Protein 3IAV (pdb70)

Foldseek 3Di:
DCPDPVVVVVVVVVLLVQLVCLFDPVLCVVCVVLVHDFLVVLVCLQADPPFWDWDQSQPWDDAPFPNPVVDTRRPQFKIWTWGDGVNHIETEIGGGCRHLNSAAAQVNLVRVLVSLVVCLVVQFEYEYEDAHPYHNPRRPCSRVVSLVSLLVSLVVCQLWFAYEYEFQHEQEAPSLVSNQSGQAYEYEAPRGFYYNDDQVVCCVVVVDHDHRCCHTGRLCCLAPVVRHWYYHHHSSRRSVLVSVVQQQFDRTQVDFHDFDAADDDLDQDPLLVVQLPQDDPDLLDFGFVLSLCLSQFVVSDWAWISCNYPVQKTWTWGHHSGHIAIEIEGGCVPLRSAAALRSQQNQLSRLQSCQSRQHEYEYEADYQYHDDDPCRVVVCCPQRNCSLLVSLLQGQHAAEYEYEAEQEAPNNNSRNWVVSPHDAAEYEQRYFHYHHQLLVVCCVVCVVVCVVPVPPRVVVSVVSSVVCCVPHGGCVVCVVVCRHVYHDNSSCVSVCVNVSCVVSVPGDDHDPDDPDDDRRD/DCPDPVNVVVVVVVLLVQLVVDFDPVQCVVQVVPLHHFLVVLVVLQADPPFWDWDQSQPWDDAPFPNPVVDTRRPQFKTWTWGDGVRHIETEMGGGCRHLNSAAAQRNLVRLLVSLVVCLVVQFEYEYEDAHPYHNPRRPCRSVVSLVSLLVSLVVCQLWFAYEYEFQHEQEAPSLVSNQSGQAYEYEAPHGFYYNDDQVVCCVPVVDGDDRCCHTGPLCCLAPVVRHWYYHHHSSRRSVLVSVVQQQFDRTQVDAHDFDAADDDQDQDPLLVVQLCQDDPDPLDFGFCLSLCLSQFVVSDWAWISCNYPVQKTWTWGHHRGHIAIEIEGGCVPPNSAAALRSQQNQLSRLQSCQSGQHEYEYEDDHQYHDDDPCRVVVCCPQRNCSLLVSLLQGQHAAEYEYEAEQEAPNNNSRNWVVSPHDAAEYEQRYFHYPHQLLVVCCPVPVPVLVPPVVQNVPVSVVSSVCCCVPHGGCVVCVVVCRHVYHDRSSNPSVCVNVSCVVRRVGDDDDPDDPDDDRRD

Secondary structure (DSSP, 8-state):
-TTSHHHHHHHHHHHHHHHTT-S-HHHHHHHHHTT---HHHHHHHHSPTT--EEESTT------GGGGGG---TTTTEEEEEEEETTEEEEEEEE-TTSGGG-B-HHHHHHHHHHHHHHHHHT--EEEEE---SB-GGGTHHHHHHHHHHHHHHHHTTTTS-EEEEE-SEEEGGGGHHHHHSSEEEEETTT-EEESS-HHHHHHHH-----HHHHHBHHHHHHTS---SEEESSHHHHHHHHHHHHHHS-SSTTSPPP--------S--HHHHHGGGSS-SSTT----HHHHHHTTSGGG--EEESTTS-TTEEEEEEEETTEEEEEEEE-TTSGGG-B-HHHHHHHHHHHHHHHHTT--EEEEEEE--BPP-HHHHHTTHHHHHHHHHHHHHH--S-EEEEEEEEEEHHHHHHTT-GGGT-SEEEE-TT-EEESS-HHHHHHHHTSTTTSTT-TT-HHHHHHHHHHHHHHHSSSHHHHHTTSSSEE--GGGHHHHHHHHHHHHTT----PPP-S------/--SSHHHHHHHHHHHHHHHHT-S-HHHHHHHHHTT---HHHHHHHHSPTT--EEESTT------GGGGGG---TTTTEEEEEEEETTEEEEEEEE-TTSGGG-B-HHHHHHHHHHHHHHHHHT--EEEEE---SB-GGGTHHHHHHHHHHHHHHHHSTTTS-EEEEE-SEEEGGGGHHHHHSSEEEEETTT-EEESS-HHHHHHHH-----HHHHHBHHHHHHTSS--SEEESSHHHHHHHHHHHHHHS-SSTTSPPP--------SPPHHHHHGGG-S-SSTT----HHHHHHHHSGGG--EEESTTS-TTEEEEEEEETTEEEEEEEE-TTTGGG-B-HHHHHHHHHHHHHHHHTT--EEEEEEE--BPP-HHHHHTTHHHHHHHHHHHHHH--S-EEEEEEEEEEHHHHHHTT-GGGT-SEEEE-TT-EEESS-HHHHHHHHTHHHHHSSGGGHHHHHHHHHHHHHHHHSSSHHHHHTTSSSEE--GGGHHHHHHHHHHHHTT----PPP-S------

InterPro domains:
  IPR000438 Acetyl-CoA carboxylase carboxyl transferase, beta subunit [PR01070] (106-120)
  IPR000438 Acetyl-CoA carboxylase carboxyl transferase, beta subunit [PR01070] (140-158)
  IPR011762 Acetyl-coenzyme A carboxyltransferase, N-terminal [PS50980] (14-270)
  IPR011763 Acetyl-coenzyme A carboxyltransferase, C-terminal [PS50989] (279-512)
  IPR029045 ClpP/crotonase-like domain superfamily [SSF52096] (16-267)
  IPR029045 ClpP/crotonase-like domain superfamily [SSF52096] (254-530)
  IPR034733 Acetyl-coenzyme A carboxylase carboxyl transferase subunit beta [PF01039] (39-528)
  IPR051047 Acyl-CoA Carboxylase Beta Subunit [PTHR43842] (11-530)

Sequence (1042 aa):
DIHTTAGKLADLRRRIEEATHAGSARAVEKQHAKGKLTARERIDLLLDEGSFVELDEFARHRSTNFGLDANRPYGDGVVTGYGTVDGRPVAVFSQDFTVFGGALGEVYGQKIVKVMDFALKTGCPVVGINDSGGARIQEGVASLGAYGEIFRRNTHASGVIPQISLVVGPCAGGAVYSPAITDFTVMVDQTSHMFITGPDVIKTVTGEDVGFEELGGARTHNSTSGVAHHMAGDEKDAVEYVKQLLSYLPSNNLSEPPAFPEEADLAVTDEDAELDTIVPDSANQPYDMHSVIEHVLDDAEFFETQPLFAPNILTGFGRVEGRPVGIVANQPMQFAGCLDITASEKAARFVRTCDAFNVPVLTFVDVPGFLPGVDQEHDGIIRRGAKLIFAYAEATVPLITVITRKAFGGAYVVMGSKHLGADLNLAWPTAQIAVMGAQGAVNILHRRTIADAGDDAEATRARLIQEYEDALLNPYTAAERGYVDAVIMPSDTRRHIVRGLRQLRTKRESLPPKKHGNIPLDIHTTAGKLADLRRRIEEATHAGSARAVEKQHAKGKLTARERIDLLLDEGSFVELDEFARHRSTNFGLDANRPYGDGVVTGYGTVDGRPVAVFSQDFTVFGGALGEVYGQKIVKVMDFALKTGCPVVGINDSGGARIQEGVASLGAYGEIFRRNTHASGVIPQISLVVGPCAGGAVYSPAITDFTVMVDQTSHMFITGPDVIKTVTGEDVGFEELGGARTHNSTSGVAHHMAGDEKDAVEYVKQLLSYLPSNNLSEPPAFPEEADLAVTDEDAELDTIVPDSANQPYDMHSVIEHVLDDAEFFETQPLFAPNILTGFGRVEGRPVGIVANQPMQFAGCLDITASEKAARFVRTCDAFNVPVLTFVDVPGFLPGVDQEHDGIIRRGAKLIFAYAEATVPLITVITRKAFGGAYVVMGSKHLGADLNLAWPTAQIAVMGAQGAVNILHRRTIADAGDDAEATRARLIQEYEDALLNPYTAAERGYVDAVIMPSDTRRHIVRGLRQLRTKRESLPPKKHGNIPL

Solvent-accessible surface area: 38918 Å² total; per-residue (Å²): 148,90,166,67,102,75,14,125,94,54,30,81,155,119,84,70,106,83,4,50,119,33,12,49,82,185,24,55,123,130,8,133,83,89,64,18,60,47,4,55,80,3,1,97,55,2,9,51,174,71,24,55,63,37,40,44,35,76,20,83,3,153,16,100,71,83,49,11,64,95,86,103,12,24,7,0,3,4,6,0,1,82,4,42,5,104,61,56,70,5,0,0,16,0,13,24,46,22,6,67,32,0,10,4,0,33,8,0,0,88,3,3,20,102,1,6,55,60,0,50,164,78,14,3,5,6,0,3,0,11,0,7,46,10,21,1,25,42,12,12,5,2,0,4,2,10,21,0,56,9,1,50,40,4,0,41,3,0,0,16,1,0,2,2,4,0,0,0,0,35,4,18,24,10,13,0,1,16,2,13,0,11,1,4,4,2,0,3,42,115,40,0,34,1,18,14,16,21,16,113,72,2,87,113,89,68,40,86,108,23,43,103,60,107,0,0,0,0,123,18,0,1,45,68,0,9,14,0,17,35,37,3,62,57,10,122,69,0,1,85,19,0,52,68,1,10,30,5,1,3,25,29,17,154,63,101,14,33,33,152,98,92,149,26,106,32,67,104,51,127,101,6,44,89,1,59,116,37,22,38,160,52,47,141,100,58,17,56,0,45,33,0,0,64,38,3,8,28,136,56,100,22,25,35,0,11,51,71,7,7,42,0,0,4,0,0,0,0,58,4,10,4,70,2,0,0,0,0,0,0,6,7,98,64,116,63,0,9,1,9,7,42,0,2,5,5,0,0,24,7,0,10,2,0,1,0,0,30,0,20,1,2,2,0,1,0,0,47,15,30,60,23,5,15,83,19,3,32,73,0,5,0,19,16,1,0,0,0,0,4,0,2,2,10,3,17,6,14,5,2,3,2,5,0,13,38,0,16,12,12,0,6,0,2,1,1,3,48,7,2,26,7,37,53,4,8,0,0,60,54,1,36,1,3,10,61,34,5,119,26,0,4,68,90,26,39,140,159,98,51,82,107,82,48,118,126,9,124,83,62,54,64,128,43,31,81,81,10,75,107,65,47,20,25,0,111,37,0,34,145,114,36,33,4,72,35,46,10,110,9,15,28,0,36,88,42,0,3,115,5,12,76,143,30,74,96,44,214,88,97,44,41,109,54,86,22,14,0,2,2,6,129,84,149,64,101,75,5,112,98,51,30,85,152,107,85,69,102,85,3,48,117,22,18,73,83,212,26,50,103,142,4,131,77,109,61,23,49,44,3,56,84,3,1,98,61,2,10,49,178,75,25,58,64,36,39,43,37,74,20,82,4,155,18,99,68,91,45,10,70,81,101,111,29,22,5,0,2,2,7,0,0,81,4,43,4,100,62,58,71,4,0,0,15,0,10,22,70,13,5,71,34,0,14,6,0,33,9,0,1,87,3,2,19,100,1,4,56,62,0,46,168,77,13,3,4,6,0,4,0,11,0,7,46,9,26,2,26,46,12,12,5,2,0,5,3,11,16,0,55,7,2,49,39,4,1,45,0,0,0,16,1,0,4,2,4,1,0,1,1,36,5,18,23,11,13,0,1,17,3,9,0,9,2,4,2,0,0,4,39,109,33,0,35,0,24,16,17,17,16,109,72,0,94,116,86,66,46,82,108,24,42,109,56,100,0,0,0,0,126,14,0,0,45,68,0,10,8,0,16,38,30,3,62,50,4,132,74,0,2,82,18,0,48,66,0,10,29,5,1,2,22,28,18,150,55,119,10,31,34,162,94,95,161,24,105,31,68,99,54,122,98,5,48,94,2,66,118,37,22,41,157,57,51,136,104,50,10,57,0,48,38,0,0,64,38,3,9,31,136,56,101,24,25,33,1,11,48,66,6,8,38,7,0,6,0,0,0,0,62,4,12,2,63,3,1,0,0,0,0,1,7,9,87,69,145,66,0,11,1,14,8,43,0,3,4,4,0,0,24,6,0,12,2,0,1,0,0,37,0,18,0,2,2,0,1,1,0,46,15,28,62,20,5,14,81,16,3,41,72,0,2,1,19,16,1,0,0,0,0,3,1,1,3,14,3,16,7,13,4,2,3,2,5,0,14,33,0,24,12,13,0,6,0,1,1,1,2,51,6,2,24,6,37,52,5,5,0,0,58,54,1,42,1,3,13,62,35,7,119,25,0,3,42,75,24,42,154,208,68,22,70,100,73,50,139,72,38,155,59,30,95,60,126,13,28,83,77,9,73,104,64,42,28,25,0,114,36,0,33,150,114,35,35,4,73,34,43,12,118,9,15,40,0,38,78,45,0,3,112,5,11,77,147,31,95,108,44,228,87,102,44,36,116,53,83,26,14,0,0,2,7

B-factor: mean 21.91, std 13.37, range [9.39, 102.31]

CATH classification: 3.90.226.10 (+1 more: 3.90.226.10)

Organism: Streptomyces coelicolor (NCBI:txid1902)

Structure (mmCIF, N/CA/C/O backbone):
data_3IAV
#
_entry.id   3IAV
#
_cell.length_a   171.531
_cell.length_b   171.531
_cell.length_c   75.068
_cell.angle_alpha   90.000
_cell.angle_beta   90.000
_cell.angle_gamma   120.000
#
_symmetry.space_group_name_H-M   'P 63'
#
loop_
_entity.id
_entity.type
_entity.pdbx_description
1 polymer 'Propionyl-CoA carboxylase complex B subunit'
2 non-polymer 'SULFATE ION'
3 water water
#
loop_
_atom_site.group_PDB
_atom_site.id
_atom_site.type_symbol
_atom_site.label_atom_id
_atom_site.label_alt_id
_atom_site.label_comp_id
_atom_site.label_asym_id
_atom_site.label_entity_id
_atom_site.label_seq_id
_atom_site.pdbx_PDB_ins_code
_atom_site.Cartn_x
_atom_site.Cartn_y
_atom_site.Cartn_z
_atom_site.occupancy
_atom_site.B_iso_or_equiv
_atom_site.auth_seq_id
_atom_site.auth_comp_id
_atom_site.auth_asym_id
_atom_site.auth_atom_id
_atom_site.pdbx_PDB_model_num
ATOM 1 N N . ASP A 1 10 ? 35.082 -24.923 -153.965 1.00 48.68 10 ASP A N 1
ATOM 2 C CA . ASP A 1 10 ? 36.415 -24.716 -154.602 1.00 47.74 10 ASP A CA 1
ATOM 3 C C . ASP A 1 10 ? 37.512 -25.216 -153.671 1.00 45.69 10 ASP A C 1
ATOM 4 O O . ASP A 1 10 ? 38.164 -26.218 -153.949 1.00 44.66 10 ASP A O 1
ATOM 9 N N . ILE A 1 11 ? 37.708 -24.509 -152.564 1.00 43.05 11 ILE A N 1
ATOM 10 C CA . ILE A 1 11 ? 38.717 -24.889 -151.585 1.00 40.50 11 ILE A CA 1
ATOM 11 C C . ILE A 1 11 ? 38.346 -26.222 -150.944 1.00 38.54 11 ILE A C 1
ATOM 12 O O . ILE A 1 11 ? 39.204 -26.918 -150.402 1.00 39.28 11 ILE A O 1
ATOM 17 N N . HIS A 1 12 ? 37.063 -26.570 -151.009 1.00 35.36 12 HIS A N 1
ATOM 18 C CA . HIS A 1 12 ? 36.579 -27.820 -150.435 1.00 33.01 12 HIS A CA 1
ATOM 19 C C . HIS A 1 12 ? 36.846 -28.998 -151.369 1.00 29.93 12 HIS A C 1
ATOM 20 O O . HIS A 1 12 ? 36.468 -30.130 -151.073 1.00 30.23 12 HIS A O 1
ATOM 27 N N . THR A 1 13 ? 37.498 -28.730 -152.496 1.00 25.49 13 THR A N 1
ATOM 28 C CA . THR A 1 13 ? 37.815 -29.783 -153.452 1.00 21.96 13 THR A CA 1
ATOM 29 C C . THR A 1 13 ? 39.324 -29.990 -153.511 1.00 20.14 13 THR A C 1
ATOM 30 O O . THR A 1 13 ? 40.094 -29.121 -153.110 1.00 18.76 13 THR A O 1
ATOM 34 N N . THR A 1 14 ? 39.738 -31.143 -154.019 1.00 19.04 14 THR A N 1
ATOM 35 C CA . THR A 1 14 ? 41.154 -31.457 -154.136 1.00 19.05 14 THR A CA 1
ATOM 36 C C . THR A 1 14 ? 41.861 -30.478 -155.070 1.00 19.98 14 THR A C 1
ATOM 37 O O . THR A 1 14 ? 42.970 -30.018 -154.784 1.00 19.98 14 THR A O 1
ATOM 41 N N . ALA A 1 15 ? 41.226 -30.155 -156.191 1.00 19.47 15 ALA A N 1
ATOM 42 C CA . ALA A 1 15 ? 41.827 -29.215 -157.130 1.00 19.52 15 ALA A CA 1
ATOM 43 C C . ALA A 1 15 ? 41.990 -27.847 -156.468 1.00 18.99 15 ALA A C 1
ATOM 44 O O . ALA A 1 15 ? 42.989 -27.153 -156.677 1.00 18.97 15 ALA A O 1
ATOM 46 N N . GLY A 1 16 ? 41.005 -27.463 -155.663 1.00 17.89 16 GLY A N 1
ATOM 47 C CA . GLY A 1 16 ? 41.064 -26.182 -154.982 1.00 19.48 16 GLY A CA 1
ATOM 48 C C . GLY A 1 16 ? 42.181 -26.141 -153.954 1.00 18.88 16 GLY A C 1
ATOM 49 O O . GLY A 1 16 ? 42.779 -25.092 -153.709 1.00 18.43 16 GLY A O 1
ATOM 50 N N . LYS A 1 17 ? 42.468 -27.286 -153.344 1.00 19.58 17 LYS A N 1
ATOM 51 C CA . LYS A 1 17 ? 43.529 -27.348 -152.344 1.00 20.37 17 LYS A CA 1
ATOM 52 C C . LYS A 1 17 ? 44.893 -27.218 -153.011 1.00 19.38 17 LYS A C 1
ATOM 53 O O . LYS A 1 17 ? 45.807 -26.609 -152.449 1.00 18.36 17 LYS A O 1
ATOM 59 N N . LEU A 1 18 ? 45.028 -27.766 -154.217 1.00 18.83 18 LEU A N 1
ATOM 60 C CA . LEU A 1 18 ? 46.291 -27.654 -154.938 1.00 19.99 18 LEU A CA 1
ATOM 61 C C . LEU A 1 18 ? 46.480 -26.206 -155.383 1.00 18.76 18 LEU A C 1
ATOM 62 O O . LEU A 1 18 ? 47.588 -25.671 -155.325 1.00 18.96 18 LEU A O 1
ATOM 67 N N . ALA A 1 19 ? 45.396 -25.564 -155.809 1.00 18.74 19 ALA A N 1
ATOM 68 C CA . ALA A 1 19 ? 45.480 -24.173 -156.239 1.00 18.75 19 ALA A CA 1
ATOM 69 C C . ALA A 1 19 ? 45.847 -23.292 -155.051 1.00 18.30 19 ALA A C 1
ATOM 70 O O . ALA A 1 19 ? 46.542 -22.285 -155.203 1.00 18.99 19 ALA A O 1
ATOM 72 N N . ASP A 1 20 ? 45.381 -23.676 -153.866 1.00 19.06 20 ASP A N 1
ATOM 73 C CA . ASP A 1 20 ? 45.675 -22.922 -152.651 1.00 19.88 20 ASP A CA 1
ATOM 74 C C . ASP A 1 20 ? 47.171 -23.029 -152.348 1.00 20.16 20 ASP A C 1
ATOM 75 O O . ASP A 1 20 ? 47.787 -22.068 -151.884 1.00 20.60 20 ASP A O 1
ATOM 80 N N . LEU A 1 21 ? 47.754 -24.198 -152.613 1.00 18.98 21 LEU A N 1
ATOM 81 C CA . LEU A 1 21 ? 49.183 -24.392 -152.385 1.00 20.02 21 LEU A CA 1
ATOM 82 C C . LEU A 1 21 ? 49.969 -23.459 -153.300 1.00 20.99 21 LEU A C 1
ATOM 83 O O . LEU A 1 21 ? 50.883 -22.775 -152.851 1.00 22.16 21 LEU A O 1
ATOM 88 N N . ARG A 1 22 ? 49.612 -23.425 -154.582 1.00 21.66 22 ARG A N 1
ATOM 89 C CA . ARG A 1 22 ? 50.313 -22.557 -155.522 1.00 22.33 22 ARG A CA 1
ATOM 90 C C . ARG A 1 22 ? 50.288 -21.119 -155.030 1.00 21.38 22 ARG A C 1
ATOM 91 O O . ARG A 1 22 ? 51.292 -20.416 -155.111 1.00 20.81 22 ARG A O 1
ATOM 99 N N . ARG A 1 23 ? 49.138 -20.695 -154.512 1.00 22.23 23 ARG A N 1
ATOM 100 C CA . ARG A 1 23 ? 48.973 -19.341 -153.996 1.00 23.35 23 ARG A CA 1
ATOM 101 C C . ARG A 1 23 ? 49.911 -19.076 -152.821 1.00 23.67 23 ARG A C 1
ATOM 102 O O . ARG A 1 23 ? 50.535 -18.015 -152.729 1.00 24.90 23 ARG A O 1
ATOM 110 N N . ARG A 1 24 ? 50.002 -20.042 -151.915 1.00 21.34 24 ARG A N 1
ATOM 111 C CA . ARG A 1 24 ? 50.870 -19.885 -150.759 1.00 21.16 24 ARG A CA 1
ATOM 112 C C . ARG A 1 24 ? 52.342 -19.891 -151.175 1.00 20.52 24 ARG A C 1
ATOM 113 O O . ARG A 1 24 ? 53.147 -19.130 -150.638 1.00 21.43 24 ARG A O 1
ATOM 121 N N . ILE A 1 25 ? 52.696 -20.734 -152.140 1.00 20.94 25 ILE A N 1
ATOM 122 C CA . ILE A 1 25 ? 54.083 -20.796 -152.596 1.00 22.01 25 ILE A CA 1
ATOM 123 C C . ILE A 1 25 ? 54.543 -19.454 -153.160 1.00 24.15 25 ILE A C 1
ATOM 124 O O . ILE A 1 25 ? 55.699 -19.065 -152.997 1.00 23.87 25 ILE A O 1
ATOM 129 N N . GLU A 1 26 ? 53.629 -18.758 -153.827 1.00 24.69 26 GLU A N 1
ATOM 130 C CA . GLU A 1 26 ? 53.916 -17.456 -154.420 1.00 27.73 26 GLU A CA 1
ATOM 131 C C . GLU A 1 26 ? 54.262 -16.481 -153.301 1.00 27.55 26 GLU A C 1
ATOM 132 O O . GLU A 1 26 ? 55.250 -15.751 -153.375 1.00 28.92 26 GLU A O 1
ATOM 138 N N . GLU A 1 27 ? 53.434 -16.478 -152.263 1.00 26.07 27 GLU A N 1
ATOM 139 C CA . GLU A 1 27 ? 53.642 -15.610 -151.112 1.00 26.93 27 GLU A CA 1
ATOM 140 C C . GLU A 1 27 ? 54.962 -15.885 -150.414 1.00 26.18 27 GLU A C 1
ATOM 141 O O . GLU A 1 27 ? 55.723 -14.962 -150.119 1.00 26.29 27 GLU A O 1
ATOM 147 N N . ALA A 1 28 ? 55.220 -17.162 -150.150 1.00 24.46 28 ALA A N 1
ATOM 148 C CA . ALA A 1 28 ? 56.442 -17.586 -149.477 1.00 24.60 28 ALA A CA 1
ATOM 149 C C . ALA A 1 28 ? 57.714 -17.146 -150.200 1.00 24.78 28 ALA A C 1
ATOM 150 O O . ALA A 1 28 ? 58.651 -16.651 -149.576 1.00 25.25 28 ALA A O 1
ATOM 152 N N . THR A 1 29 ? 57.748 -17.329 -151.516 1.00 25.23 29 THR A N 1
ATOM 153 C CA . THR A 1 29 ? 58.920 -16.952 -152.302 1.00 26.33 29 THR A CA 1
ATOM 154 C C . THR A 1 29 ? 59.051 -15.437 -152.447 1.00 27.17 29 THR A C 1
ATOM 155 O O . THR A 1 29 ? 60.005 -14.946 -153.051 1.00 27.78 29 THR A O 1
ATOM 159 N N . HIS A 1 30 ? 58.092 -14.706 -151.887 1.00 27.98 30 HIS A N 1
ATOM 160 C CA . HIS A 1 30 ? 58.094 -13.247 -151.937 1.00 28.16 30 HIS A CA 1
ATOM 161 C C . HIS A 1 30 ? 57.662 -12.687 -150.588 1.00 27.19 30 HIS A C 1
ATOM 162 O O . HIS A 1 30 ? 56.823 -11.788 -150.520 1.00 25.70 30 HIS A O 1
ATOM 169 N N . ALA A 1 31 ? 58.244 -13.219 -149.517 1.00 25.39 31 ALA A N 1
ATOM 170 C CA . ALA A 1 31 ? 57.900 -12.793 -148.167 1.00 25.24 31 ALA A CA 1
ATOM 171 C C . ALA A 1 31 ? 58.225 -11.330 -147.894 1.00 25.09 31 ALA A C 1
ATOM 172 O O . ALA A 1 31 ? 57.471 -10.647 -147.209 1.00 24.66 31 ALA A O 1
ATOM 174 N N . GLY A 1 32 ? 59.347 -10.855 -148.425 1.00 24.43 32 GLY A N 1
ATOM 175 C CA . GLY A 1 32 ? 59.728 -9.468 -148.213 1.00 24.33 32 GLY A CA 1
ATOM 176 C C . GLY A 1 32 ? 58.878 -8.522 -149.039 1.00 25.28 32 GLY A C 1
ATOM 177 O O . GLY A 1 32 ? 58.509 -8.846 -150.167 1.00 25.31 32 GLY A O 1
ATOM 178 N N . SER A 1 33 ? 58.562 -7.357 -148.480 1.00 26.83 33 SER A N 1
ATOM 179 C CA . SER A 1 33 ? 57.748 -6.368 -149.181 1.00 28.84 33 SER A CA 1
ATOM 180 C C . SER A 1 33 ? 58.499 -5.834 -150.392 1.00 29.36 33 SER A C 1
ATOM 181 O O . SER A 1 33 ? 59.731 -5.847 -150.427 1.00 29.16 33 SER A O 1
ATOM 184 N N . ALA A 1 34 ? 57.753 -5.358 -151.382 1.00 29.20 34 ALA A N 1
ATOM 185 C CA . ALA A 1 34 ? 58.352 -4.821 -152.597 1.00 30.00 34 ALA A CA 1
ATOM 186 C C . ALA A 1 34 ? 59.347 -3.701 -152.299 1.00 30.16 34 ALA A C 1
ATOM 187 O O . ALA A 1 34 ? 60.449 -3.681 -152.852 1.00 29.90 34 ALA A O 1
ATOM 189 N N . ARG A 1 35 ? 58.961 -2.782 -151.417 1.00 30.16 35 ARG A N 1
ATOM 190 C CA . ARG A 1 35 ? 59.826 -1.658 -151.066 1.00 29.96 35 ARG A CA 1
ATOM 191 C C . ARG A 1 35 ? 61.111 -2.135 -150.399 1.00 28.42 35 ARG A C 1
ATOM 192 O O . ARG A 1 35 ? 62.181 -1.574 -150.626 1.00 25.53 35 ARG A O 1
ATOM 200 N N . ALA A 1 36 ? 60.999 -3.182 -149.584 1.00 26.78 36 ALA A N 1
ATOM 201 C CA . ALA A 1 36 ? 62.153 -3.736 -148.887 1.00 25.35 36 ALA A CA 1
ATOM 202 C C . ALA A 1 36 ? 63.107 -4.375 -149.891 1.00 23.87 36 ALA A C 1
ATOM 203 O O . ALA A 1 36 ? 64.325 -4.251 -149.772 1.00 21.50 36 ALA A O 1
ATOM 205 N N . VAL A 1 37 ? 62.546 -5.071 -150.875 1.00 23.43 37 VAL A N 1
ATOM 206 C CA . VAL A 1 37 ? 63.349 -5.718 -151.906 1.00 23.23 37 VAL A CA 1
ATOM 207 C C . VAL A 1 37 ? 64.064 -4.677 -152.765 1.00 23.22 37 VAL A C 1
ATOM 208 O O . VAL A 1 37 ? 65.223 -4.855 -153.133 1.00 21.92 37 VAL A O 1
ATOM 212 N N . GLU A 1 38 ? 63.373 -3.583 -153.071 1.00 22.87 38 GLU A N 1
ATOM 213 C CA . GLU A 1 38 ? 63.961 -2.513 -153.873 1.00 22.75 38 GLU A CA 1
ATOM 214 C C . GLU A 1 38 ? 65.160 -1.904 -153.158 1.00 22.09 38 GLU A C 1
ATOM 215 O O . GLU A 1 38 ? 66.185 -1.611 -153.777 1.00 22.53 38 GLU A O 1
ATOM 221 N N . LYS A 1 39 ? 65.021 -1.717 -151.848 1.00 21.66 39 LYS A N 1
ATOM 222 C CA . LYS A 1 39 ? 66.084 -1.140 -151.036 1.00 23.11 39 LYS A CA 1
ATOM 223 C C . LYS A 1 39 ? 67.321 -2.038 -151.044 1.00 22.73 39 LYS A C 1
ATOM 224 O O . LYS A 1 39 ? 68.432 -1.573 -151.291 1.00 22.90 39 LYS A O 1
ATOM 230 N N . GLN A 1 40 ? 67.118 -3.326 -150.784 1.00 22.54 40 GLN A N 1
ATOM 231 C CA . GLN A 1 40 ? 68.210 -4.298 -150.763 1.00 23.23 40 GLN A CA 1
ATOM 232 C C . GLN A 1 40 ? 68.885 -4.342 -152.134 1.00 24.64 40 GLN A C 1
ATOM 233 O O . GLN A 1 40 ? 70.111 -4.363 -152.245 1.00 25.71 40 GLN A O 1
ATOM 239 N N . HIS A 1 41 ? 68.069 -4.345 -153.179 1.00 26.16 41 HIS A N 1
ATOM 240 C CA . HIS A 1 41 ? 68.563 -4.383 -154.548 1.00 28.95 41 HIS A CA 1
ATOM 241 C C . HIS A 1 41 ? 69.332 -3.100 -154.872 1.00 29.41 41 HIS A C 1
ATOM 242 O O . HIS A 1 41 ? 70.278 -3.109 -155.662 1.00 29.57 41 HIS A O 1
ATOM 249 N N . ALA A 1 42 ? 68.929 -2.002 -154.242 1.00 28.42 42 ALA A N 1
ATOM 250 C CA . ALA A 1 42 ? 69.575 -0.715 -154.463 1.00 28.63 42 ALA A CA 1
ATOM 251 C C . ALA A 1 42 ? 71.019 -0.735 -153.973 1.00 29.44 42 ALA A C 1
ATOM 252 O O . ALA A 1 42 ? 71.872 -0.024 -154.506 1.00 29.15 42 ALA A O 1
ATOM 254 N N . LYS A 1 43 ? 71.288 -1.538 -152.948 1.00 30.20 43 LYS A N 1
ATOM 255 C CA . LYS A 1 43 ? 72.638 -1.645 -152.399 1.00 30.84 43 LYS A CA 1
ATOM 256 C C . LYS A 1 43 ? 73.487 -2.604 -153.233 1.00 31.75 43 LYS A C 1
ATOM 257 O O . LYS A 1 43 ? 74.598 -2.966 -152.843 1.00 32.27 43 LYS A O 1
ATOM 263 N N . GLY A 1 44 ? 72.960 -3.009 -154.385 1.00 32.68 44 GLY A N 1
ATOM 264 C CA . GLY A 1 44 ? 73.688 -3.919 -155.251 1.00 33.73 44 GLY A CA 1
ATOM 265 C C . GLY A 1 44 ? 73.811 -5.300 -154.636 1.00 34.95 44 GLY A C 1
ATOM 266 O O . GLY A 1 44 ? 74.826 -5.980 -154.794 1.00 34.81 44 GLY A O 1
ATOM 267 N N . LYS A 1 45 ? 72.767 -5.718 -153.930 1.00 34.51 45 LYS A N 1
ATOM 268 C CA . LYS A 1 45 ? 72.764 -7.020 -153.280 1.00 33.67 45 LYS A CA 1
ATOM 269 C C . LYS A 1 45 ? 71.735 -7.949 -153.888 1.00 32.89 45 LYS A C 1
ATOM 270 O O . LYS A 1 45 ? 70.741 -7.505 -154.461 1.00 34.88 45 LYS A O 1
ATOM 276 N N . LEU A 1 46 ? 71.988 -9.245 -153.756 1.00 30.29 46 LEU A N 1
ATOM 277 C CA . LEU A 1 46 ? 71.084 -10.260 -154.270 1.00 28.84 46 LEU A CA 1
ATOM 278 C C . LEU A 1 46 ? 70.098 -10.635 -153.170 1.00 26.42 46 LEU A C 1
ATOM 279 O O . LEU A 1 46 ? 70.306 -10.292 -152.006 1.00 25.81 46 LEU A O 1
ATOM 284 N N . THR A 1 47 ? 69.019 -11.317 -153.544 1.00 24.76 47 THR A N 1
ATOM 285 C CA . THR A 1 47 ? 68.011 -11.751 -152.579 1.00 23.49 47 THR A CA 1
ATOM 286 C C . THR A 1 47 ? 68.536 -13.002 -151.875 1.00 20.78 47 THR A C 1
ATOM 287 O O . THR A 1 47 ? 69.504 -13.611 -152.325 1.00 18.31 47 THR A O 1
ATOM 291 N N . ALA A 1 48 ? 67.907 -13.382 -150.769 1.00 20.56 48 ALA A N 1
ATOM 292 C CA . ALA A 1 48 ? 68.342 -14.569 -150.043 1.00 18.93 48 ALA A CA 1
ATOM 293 C C . ALA A 1 48 ? 68.240 -15.790 -150.950 1.00 19.30 48 ALA A C 1
ATOM 294 O O . ALA A 1 48 ? 69.109 -16.662 -150.932 1.00 17.38 48 ALA A O 1
ATOM 296 N N . ARG A 1 49 ? 67.171 -15.858 -151.740 1.00 19.72 49 ARG A N 1
ATOM 297 C CA . ARG A 1 49 ? 66.979 -16.987 -152.649 1.00 20.59 49 ARG A CA 1
ATOM 298 C C . ARG A 1 49 ? 67.939 -16.958 -153.835 1.00 21.14 49 ARG A C 1
ATOM 299 O O . ARG A 1 49 ? 68.376 -18.009 -154.305 1.00 20.79 49 ARG A O 1
ATOM 307 N N . GLU A 1 50 ? 68.273 -15.761 -154.313 1.00 20.89 50 GLU A N 1
ATOM 308 C CA . GLU A 1 50 ? 69.205 -15.630 -155.431 1.00 20.96 50 GLU A CA 1
ATOM 309 C C . GLU A 1 50 ? 70.586 -16.119 -155.011 1.00 19.85 50 GLU A C 1
ATOM 310 O O . GLU A 1 50 ? 71.312 -16.718 -155.803 1.00 20.26 50 GLU A O 1
ATOM 316 N N . ARG A 1 51 ? 70.944 -15.871 -153.757 1.00 16.62 51 ARG A N 1
ATOM 317 C CA . ARG A 1 51 ? 72.244 -16.295 -153.255 1.00 15.71 51 ARG A CA 1
ATOM 318 C C . ARG A 1 51 ? 72.343 -17.812 -153.211 1.00 15.11 51 ARG A C 1
ATOM 319 O O . ARG A 1 51 ? 73.369 -18.385 -153.577 1.00 15.31 51 ARG A O 1
ATOM 327 N N . ILE A 1 52 ? 71.271 -18.466 -152.775 1.00 15.73 52 ILE A N 1
ATOM 328 C CA . ILE A 1 52 ? 71.254 -19.923 -152.719 1.00 16.84 52 ILE A CA 1
ATOM 329 C C . ILE A 1 52 ? 71.370 -20.524 -154.121 1.00 17.39 52 ILE A C 1
ATOM 330 O O . ILE A 1 52 ? 72.094 -21.495 -154.326 1.00 16.29 52 ILE A O 1
ATOM 335 N N . ASP A 1 53 ? 70.663 -19.940 -155.082 1.00 20.91 53 ASP A N 1
ATOM 336 C CA . ASP A 1 53 ? 70.696 -20.430 -156.460 1.00 23.87 53 ASP A CA 1
ATOM 337 C C . ASP A 1 53 ? 72.103 -20.338 -157.024 1.00 23.38 53 ASP A C 1
ATOM 338 O O . ASP A 1 53 ? 72.556 -21.216 -157.758 1.00 23.87 53 ASP A O 1
ATOM 343 N N . LEU A 1 54 ? 72.782 -19.257 -156.664 1.00 22.73 54 LEU A N 1
ATOM 344 C CA . LEU A 1 54 ? 74.141 -18.994 -157.105 1.00 22.77 54 LEU A CA 1
ATOM 345 C C . LEU A 1 54 ? 75.100 -20.045 -156.545 1.00 22.01 54 LEU A C 1
ATOM 346 O O . LEU A 1 54 ? 76.050 -20.464 -157.212 1.00 20.69 54 LEU A O 1
ATOM 351 N N . LEU A 1 55 ? 74.836 -20.480 -155.319 1.00 19.76 55 LEU A N 1
ATOM 352 C CA . LEU A 1 55 ? 75.672 -21.476 -154.659 1.00 18.78 55 LEU A CA 1
ATOM 353 C C . LEU A 1 55 ? 75.385 -22.923 -155.057 1.00 17.42 55 LEU A C 1
ATOM 354 O O . LEU A 1 55 ? 76.302 -23.681 -155.366 1.00 18.53 55 LEU A O 1
ATOM 359 N N . LEU A 1 56 ? 74.115 -23.310 -155.053 1.00 18.25 56 LEU A N 1
ATOM 360 C CA . LEU A 1 56 ? 73.759 -24.691 -155.373 1.00 17.88 56 LEU A CA 1
ATOM 361 C C . LEU A 1 56 ? 73.612 -25.024 -156.863 1.00 19.39 56 LEU A C 1
ATOM 362 O O . LEU A 1 56 ? 73.263 -24.165 -157.675 1.00 20.66 56 LEU A O 1
ATOM 367 N N . ASP A 1 57 ? 73.884 -26.281 -157.213 1.00 18.95 57 ASP A N 1
ATOM 368 C CA . ASP A 1 57 ? 73.756 -26.735 -158.597 1.00 20.33 57 ASP A CA 1
ATOM 369 C C . ASP A 1 57 ? 72.294 -26.577 -159.006 1.00 19.99 57 ASP A C 1
ATOM 370 O O . ASP A 1 57 ? 71.391 -26.825 -158.205 1.00 18.02 57 ASP A O 1
ATOM 375 N N . GLU A 1 58 ? 72.065 -26.176 -160.253 1.00 21.32 58 GLU A N 1
ATOM 376 C CA . GLU A 1 58 ? 70.707 -25.971 -160.767 1.00 21.36 58 GLU A CA 1
ATOM 377 C C . GLU A 1 58 ? 69.793 -27.162 -160.489 1.00 20.70 58 GLU A C 1
ATOM 378 O O . GLU A 1 58 ? 70.173 -28.314 -160.709 1.00 20.09 58 GLU A O 1
ATOM 384 N N . GLY A 1 59 ? 68.594 -26.860 -159.995 1.00 20.50 59 GLY A N 1
ATOM 385 C CA . GLY A 1 59 ? 67.593 -27.873 -159.707 1.00 19.67 59 GLY A CA 1
ATOM 386 C C . GLY A 1 59 ? 67.834 -28.767 -158.508 1.00 19.63 59 GLY A C 1
ATOM 387 O O . GLY A 1 59 ? 67.022 -29.647 -158.231 1.00 18.72 59 GLY A O 1
ATOM 388 N N . SER A 1 60 ? 68.915 -28.544 -157.767 1.00 18.53 60 SER A N 1
ATOM 389 C CA . SER A 1 60 ? 69.207 -29.412 -156.624 1.00 16.92 60 SER A CA 1
ATOM 390 C C . SER A 1 60 ? 68.640 -28.956 -155.287 1.00 15.84 60 SER A C 1
ATOM 391 O O . SER A 1 60 ? 68.540 -29.752 -154.354 1.00 15.20 60 SER A O 1
ATOM 394 N N . PHE A 1 61 ? 68.272 -27.685 -155.185 1.00 15.25 61 PHE A N 1
ATOM 395 C CA . PHE A 1 61 ? 67.755 -27.162 -153.929 1.00 15.78 61 PHE A CA 1
ATOM 396 C C . PHE A 1 61 ? 66.385 -27.685 -153.514 1.00 16.33 61 PHE A C 1
ATOM 397 O O . PHE A 1 61 ? 65.433 -27.679 -154.296 1.00 18.78 61 PHE A O 1
ATOM 405 N N . VAL A 1 62 ? 66.305 -28.146 -152.271 1.00 13.19 62 VAL A N 1
ATOM 406 C CA . VAL A 1 62 ? 65.060 -28.627 -151.696 1.00 15.78 62 VAL A CA 1
ATOM 407 C C . VAL A 1 62 ? 64.891 -27.806 -150.427 1.00 15.36 62 VAL A C 1
ATOM 408 O O . VAL A 1 62 ? 65.667 -27.935 -149.479 1.00 15.46 62 VAL A O 1
ATOM 412 N N . GLU A 1 63 ? 63.882 -26.943 -150.424 1.00 15.72 63 GLU A N 1
ATOM 413 C CA . GLU A 1 63 ? 63.643 -26.070 -149.287 1.00 15.45 63 GLU A CA 1
ATOM 414 C C . GLU A 1 63 ? 62.908 -26.726 -148.128 1.00 15.60 63 GLU A C 1
ATOM 415 O O . GLU A 1 63 ? 61.983 -27.515 -148.318 1.00 15.92 63 GLU A O 1
ATOM 421 N N . LEU A 1 64 ? 63.340 -26.382 -146.922 1.00 16.94 64 LEU A N 1
ATOM 422 C CA . LEU A 1 64 ? 62.727 -26.897 -145.707 1.00 16.27 64 LEU A CA 1
ATOM 423 C C . LEU A 1 64 ? 62.050 -25.737 -144.971 1.00 16.52 64 LEU A C 1
ATOM 424 O O . LEU A 1 64 ? 62.534 -24.605 -144.991 1.00 18.73 64 LEU A O 1
ATOM 429 N N . ASP A 1 65 ? 60.921 -26.025 -144.332 1.00 15.90 65 ASP A N 1
ATOM 430 C CA . ASP A 1 65 ? 60.180 -25.023 -143.570 1.00 15.77 65 ASP A CA 1
ATOM 431 C C . ASP A 1 65 ? 59.830 -23.756 -144.357 1.00 15.48 65 ASP A C 1
ATOM 432 O O . ASP A 1 65 ? 59.837 -22.650 -143.806 1.00 14.51 65 ASP A O 1
ATOM 437 N N . GLU A 1 66 ? 59.513 -23.919 -145.638 1.00 15.56 66 GLU A N 1
ATOM 438 C CA . GLU A 1 66 ? 59.159 -22.783 -146.482 1.00 15.80 66 GLU A CA 1
ATOM 439 C C . GLU A 1 66 ? 57.972 -22.025 -145.885 1.00 15.41 66 GLU A C 1
ATOM 440 O O . GLU A 1 66 ? 57.915 -20.795 -145.940 1.00 13.69 66 GLU A O 1
ATOM 446 N N . PHE A 1 67 ? 57.037 -22.762 -145.291 1.00 14.16 67 PHE A N 1
ATOM 447 C CA . PHE A 1 67 ? 55.846 -22.148 -144.713 1.00 16.08 67 PHE A CA 1
ATOM 448 C C . PHE A 1 67 ? 55.860 -21.926 -143.196 1.00 15.62 67 PHE A C 1
ATOM 449 O O . PHE A 1 67 ? 54.803 -21.803 -142.565 1.00 17.19 67 PHE A O 1
ATOM 457 N N . ALA A 1 68 ? 57.051 -21.884 -142.612 1.00 15.57 68 ALA A N 1
ATOM 458 C CA . ALA A 1 68 ? 57.194 -21.641 -141.178 1.00 16.61 68 ALA A CA 1
ATOM 459 C C . ALA A 1 68 ? 56.707 -20.222 -140.880 1.00 15.93 68 ALA A C 1
ATOM 460 O O . ALA A 1 68 ? 56.836 -19.328 -141.720 1.00 16.33 68 ALA A O 1
ATOM 462 N N . ARG A 1 69 ? 56.138 -20.024 -139.691 1.00 17.61 69 ARG A N 1
ATOM 463 C CA . ARG A 1 69 ? 55.631 -18.717 -139.259 1.00 16.68 69 ARG A CA 1
ATOM 464 C C . ARG A 1 69 ? 55.887 -18.510 -137.770 1.00 15.66 69 ARG A C 1
ATOM 465 O O . ARG A 1 69 ? 55.768 -19.450 -136.988 1.00 16.15 69 ARG A O 1
ATOM 473 N N . HIS A 1 70 ? 56.213 -17.284 -137.368 1.00 14.70 70 HIS A N 1
ATOM 474 C CA . HIS A 1 70 ? 56.495 -17.042 -135.956 1.00 15.76 70 HIS A CA 1
ATOM 475 C C . HIS A 1 70 ? 55.239 -17.139 -135.105 1.00 16.84 70 HIS A C 1
ATOM 476 O O . HIS A 1 70 ? 54.118 -17.036 -135.613 1.00 16.27 70 HIS A O 1
ATOM 483 N N . ARG A 1 71 ? 55.437 -17.329 -133.802 1.00 16.24 71 ARG A N 1
ATOM 484 C CA . ARG A 1 71 ? 54.331 -17.473 -132.859 1.00 17.59 71 ARG A CA 1
ATOM 485 C C . ARG A 1 71 ? 54.322 -16.366 -131.809 1.00 18.22 71 ARG A C 1
ATOM 486 O O . ARG A 1 71 ? 53.725 -16.514 -130.744 1.00 19.81 71 ARG A O 1
ATOM 494 N N . SER A 1 72 ? 54.976 -15.254 -132.115 1.00 16.35 72 SER A N 1
ATOM 495 C CA . SER A 1 72 ? 55.043 -14.142 -131.179 1.00 16.56 72 SER A CA 1
ATOM 496 C C . SER A 1 72 ? 53.855 -13.201 -131.283 1.00 17.08 72 SER A C 1
ATOM 497 O O . SER A 1 72 ? 53.312 -12.987 -132.365 1.00 16.89 72 SER A O 1
ATOM 500 N N . THR A 1 73 ? 53.462 -12.641 -130.143 1.00 18.83 73 THR A N 1
ATOM 501 C CA . THR A 1 73 ? 52.362 -11.685 -130.093 1.00 18.91 73 THR A CA 1
ATOM 502 C C . THR A 1 73 ? 52.853 -10.411 -129.393 1.00 19.63 73 THR A C 1
ATOM 503 O O . THR A 1 73 ? 52.065 -9.524 -129.056 1.00 18.98 73 THR A O 1
ATOM 507 N N . ASN A 1 74 ? 54.165 -10.333 -129.179 1.00 17.50 74 ASN A N 1
ATOM 508 C CA . ASN A 1 74 ? 54.795 -9.191 -128.513 1.00 18.82 74 ASN A CA 1
ATOM 509 C C . ASN A 1 74 ? 54.942 -7.963 -129.403 1.00 19.88 74 ASN A C 1
ATOM 510 O O . ASN A 1 74 ? 55.364 -8.056 -130.557 1.00 19.13 74 ASN A O 1
ATOM 515 N N . PHE A 1 75 ? 54.610 -6.806 -128.844 1.00 21.05 75 PHE A N 1
ATOM 516 C CA . PHE A 1 75 ? 54.740 -5.540 -129.551 1.00 23.75 75 PHE A CA 1
ATOM 517 C C . PHE A 1 75 ? 54.250 -5.563 -130.995 1.00 25.32 75 PHE A C 1
ATOM 518 O O . PHE A 1 75 ? 54.960 -5.131 -131.907 1.00 25.88 75 PHE A O 1
ATOM 526 N N . GLY A 1 76 ? 53.042 -6.080 -131.190 1.00 25.71 76 GLY A N 1
ATOM 527 C CA . GLY A 1 76 ? 52.436 -6.125 -132.510 1.00 27.58 76 GLY A CA 1
ATOM 528 C C . GLY A 1 76 ? 53.161 -6.896 -133.594 1.00 27.36 76 GLY A C 1
ATOM 529 O O . GLY A 1 76 ? 52.920 -6.677 -134.781 1.00 26.75 76 GLY A O 1
ATOM 530 N N . LEU A 1 77 ? 54.045 -7.806 -133.202 1.00 27.02 77 LEU A N 1
ATOM 531 C CA . LEU A 1 77 ? 54.780 -8.597 -134.177 1.00 25.88 77 LEU A CA 1
ATOM 532 C C . LEU A 1 77 ? 53.815 -9.524 -134.913 1.00 25.47 77 LEU A C 1
ATOM 533 O O . LEU A 1 77 ? 54.031 -9.871 -136.074 1.00 23.32 77 LEU A O 1
ATOM 538 N N . ASP A 1 78 ? 52.741 -9.912 -134.233 1.00 25.46 78 ASP A N 1
ATOM 539 C CA . ASP A 1 78 ? 51.753 -10.811 -134.817 1.00 27.18 78 ASP A CA 1
ATOM 540 C C . ASP A 1 78 ? 50.873 -10.155 -135.879 1.00 27.66 78 ASP A C 1
ATOM 541 O O . ASP A 1 78 ? 49.963 -10.785 -136.413 1.00 28.72 78 ASP A O 1
ATOM 546 N N . ALA A 1 79 ? 51.151 -8.895 -136.193 1.00 27.60 79 ALA A N 1
ATOM 547 C CA . ALA A 1 79 ? 50.380 -8.181 -137.206 1.00 27.59 79 ALA A CA 1
ATOM 548 C C . ALA A 1 79 ? 50.705 -8.732 -138.592 1.00 27.36 79 ALA A C 1
ATOM 549 O O . ALA A 1 79 ? 49.957 -8.532 -139.549 1.00 27.34 79 ALA A O 1
ATOM 551 N N . ASN A 1 80 ? 51.827 -9.437 -138.684 1.00 26.55 80 ASN A N 1
ATOM 552 C CA . ASN A 1 80 ? 52.279 -10.017 -139.941 1.00 26.51 80 ASN A CA 1
ATOM 553 C C . ASN A 1 80 ? 53.167 -11.228 -139.660 1.00 23.91 80 ASN A C 1
ATOM 554 O O . ASN A 1 80 ? 54.151 -11.127 -138.934 1.00 23.75 80 ASN A O 1
ATOM 559 N N . ARG A 1 81 ? 52.810 -12.367 -140.239 1.00 21.58 81 ARG A N 1
ATOM 560 C CA . ARG A 1 81 ? 53.582 -13.590 -140.073 1.00 19.04 81 ARG A CA 1
ATOM 561 C C . ARG A 1 81 ? 54.041 -14.056 -141.455 1.00 18.25 81 ARG A C 1
ATOM 562 O O . ARG A 1 81 ? 53.432 -14.944 -142.054 1.00 18.03 81 ARG A O 1
ATOM 570 N N . PRO A 1 82 ? 55.121 -13.456 -141.983 1.00 17.07 82 PRO A N 1
ATOM 571 C CA . PRO A 1 82 ? 55.595 -13.866 -143.307 1.00 17.34 82 PRO A CA 1
ATOM 572 C C . PRO A 1 82 ? 56.040 -15.319 -143.355 1.00 16.13 82 PRO A C 1
ATOM 573 O O . PRO A 1 82 ? 56.681 -15.816 -142.428 1.00 15.36 82 PRO A O 1
ATOM 577 N N . TYR A 1 83 ? 55.691 -16.003 -144.439 1.00 15.46 83 TYR A N 1
ATOM 578 C CA . TYR A 1 83 ? 56.083 -17.400 -144.597 1.00 15.54 83 TYR A CA 1
ATOM 579 C C . TYR A 1 83 ? 57.604 -17.481 -144.648 1.00 15.53 83 TYR A C 1
ATOM 580 O O . TYR A 1 83 ? 58.247 -16.680 -145.326 1.00 15.43 83 TYR A O 1
ATOM 589 N N . GLY A 1 84 ? 58.166 -18.454 -143.933 1.00 14.70 84 GLY A N 1
ATOM 590 C CA . GLY A 1 84 ? 59.607 -18.642 -143.903 1.00 14.72 84 GLY A CA 1
ATOM 591 C C . GLY A 1 84 ? 60.282 -17.982 -142.720 1.00 15.07 84 GLY A C 1
ATOM 592 O O . GLY A 1 84 ? 61.407 -18.325 -142.365 1.00 14.84 84 GLY A O 1
ATOM 593 N N . ASP A 1 85 ? 59.579 -17.026 -142.123 1.00 15.02 85 ASP A N 1
ATOM 594 C CA . ASP A 1 85 ? 60.045 -16.255 -140.978 1.00 15.78 85 ASP A CA 1
ATOM 595 C C . ASP A 1 85 ? 61.417 -15.587 -141.094 1.00 15.95 85 ASP A C 1
ATOM 596 O O . ASP A 1 85 ? 62.144 -15.482 -140.109 1.00 16.18 85 ASP A O 1
ATOM 601 N N . GLY A 1 86 ? 61.768 -15.133 -142.294 1.00 15.17 86 GLY A N 1
ATOM 602 C CA . GLY A 1 86 ? 63.022 -14.416 -142.465 1.00 13.77 86 GLY A CA 1
ATOM 603 C C . GLY A 1 86 ? 64.304 -15.123 -142.861 1.00 14.22 86 GLY A C 1
ATOM 604 O O . GLY A 1 86 ? 65.357 -14.491 -142.954 1.00 14.00 86 GLY A O 1
ATOM 605 N N . VAL A 1 87 ? 64.243 -16.428 -143.074 1.00 13.03 87 VAL A N 1
ATOM 606 C CA . VAL A 1 87 ? 65.435 -17.165 -143.474 1.00 13.91 87 VAL A CA 1
ATOM 607 C C . VAL A 1 87 ? 65.017 -18.284 -144.408 1.00 14.26 87 VAL A C 1
ATOM 608 O O . VAL A 1 87 ? 63.957 -18.883 -144.239 1.00 14.79 87 VAL A O 1
ATOM 612 N N . VAL A 1 88 ? 65.838 -18.526 -145.422 1.00 13.93 88 VAL A N 1
ATOM 613 C CA . VAL A 1 88 ? 65.579 -19.565 -146.405 1.00 13.64 88 VAL A CA 1
ATOM 614 C C . VAL A 1 88 ? 66.540 -20.695 -146.083 1.00 13.07 88 VAL A C 1
ATOM 615 O O . VAL A 1 88 ? 67.747 -20.483 -146.021 1.00 16.20 88 VAL A O 1
ATOM 619 N N . THR A 1 89 ? 66.009 -21.893 -145.878 1.00 13.55 89 THR A N 1
ATOM 620 C CA . THR A 1 89 ? 66.846 -23.031 -145.521 1.00 13.64 89 THR A CA 1
ATOM 621 C C . THR A 1 89 ? 66.555 -24.269 -146.349 1.00 13.48 89 THR A C 1
ATOM 622 O O . THR A 1 89 ? 65.462 -24.418 -146.882 1.00 14.55 89 THR A O 1
ATOM 626 N N . GLY A 1 90 ? 67.534 -25.163 -146.439 1.00 13.97 90 GLY A N 1
ATOM 627 C CA . GLY A 1 90 ? 67.325 -26.388 -147.183 1.00 13.04 90 GLY A CA 1
ATOM 628 C C . GLY A 1 90 ? 68.598 -27.138 -147.506 1.00 13.62 90 GLY A C 1
ATOM 629 O O . GLY A 1 90 ? 69.672 -26.845 -146.972 1.00 13.90 90 GLY A O 1
ATOM 630 N N . TYR A 1 91 ? 68.481 -28.124 -148.386 1.00 13.48 91 TYR A N 1
ATOM 631 C CA . TYR A 1 91 ? 69.642 -28.900 -148.786 1.00 14.96 91 TYR A CA 1
ATOM 632 C C . TYR A 1 91 ? 69.761 -28.923 -150.305 1.00 15.08 91 TYR A C 1
ATOM 633 O O . TYR A 1 91 ? 68.816 -28.605 -151.020 1.00 14.47 91 TYR A O 1
ATOM 642 N N . GLY A 1 92 ? 70.943 -29.275 -150.790 1.00 14.41 92 GLY A N 1
ATOM 643 C CA . GLY A 1 92 ? 71.169 -29.338 -152.219 1.00 13.86 92 GLY A CA 1
ATOM 644 C C . GLY A 1 92 ? 72.546 -29.912 -152.482 1.00 14.33 92 GLY A C 1
ATOM 645 O O . GLY A 1 92 ? 73.096 -30.631 -151.648 1.00 13.45 92 GLY A O 1
ATOM 646 N N . THR A 1 93 ? 73.108 -29.607 -153.645 1.00 14.53 93 THR A N 1
ATOM 647 C CA . THR A 1 93 ? 74.435 -30.095 -153.969 1.00 14.75 93 THR A CA 1
ATOM 648 C C . THR A 1 93 ? 75.276 -28.963 -154.550 1.00 15.35 93 THR A C 1
ATOM 649 O O . THR A 1 93 ? 74.752 -28.014 -155.128 1.00 13.54 93 THR A O 1
ATOM 653 N N . VAL A 1 94 ? 76.582 -29.063 -154.353 1.00 15.01 94 VAL A N 1
ATOM 654 C CA . VAL A 1 94 ? 77.532 -28.087 -154.860 1.00 15.21 94 VAL A CA 1
ATOM 655 C C . VAL A 1 94 ? 78.567 -28.947 -155.553 1.00 14.89 94 VAL A C 1
ATOM 656 O O . VAL A 1 94 ? 79.275 -29.725 -154.911 1.00 14.92 94 VAL A O 1
ATOM 660 N N . ASP A 1 95 ? 78.620 -28.828 -156.873 1.00 16.12 95 ASP A N 1
ATOM 661 C CA . ASP A 1 95 ? 79.531 -29.621 -157.682 1.00 18.59 95 ASP A CA 1
ATOM 662 C C . ASP A 1 95 ? 79.262 -31.104 -157.455 1.00 18.10 95 ASP A C 1
ATOM 663 O O . ASP A 1 95 ? 80.183 -31.911 -157.348 1.00 17.82 95 ASP A O 1
ATOM 668 N N . GLY A 1 96 ? 77.978 -31.443 -157.368 1.00 17.70 96 GLY A N 1
ATOM 669 C CA . GLY A 1 96 ? 77.570 -32.822 -157.176 1.00 16.54 96 GLY A CA 1
ATOM 670 C C . GLY A 1 96 ? 77.679 -33.380 -155.766 1.00 17.17 96 GLY A C 1
ATOM 671 O O . GLY A 1 96 ? 77.308 -34.533 -155.520 1.00 18.60 96 GLY A O 1
ATOM 672 N N . ARG A 1 97 ? 78.177 -32.574 -154.833 1.00 15.51 97 ARG A N 1
ATOM 673 C CA . ARG A 1 97 ? 78.339 -33.015 -153.445 1.00 14.79 97 ARG A CA 1
ATOM 674 C C . ARG A 1 97 ? 77.281 -32.388 -152.535 1.00 14.74 97 ARG A C 1
ATOM 675 O O . ARG A 1 97 ? 76.942 -31.220 -152.679 1.00 14.66 97 ARG A O 1
ATOM 683 N N . PRO A 1 98 ? 76.760 -33.160 -151.572 1.00 14.69 98 PRO A N 1
ATOM 684 C CA . PRO A 1 98 ? 75.732 -32.692 -150.636 1.00 14.65 98 PRO A CA 1
ATOM 685 C C . PRO A 1 98 ? 76.152 -31.527 -149.749 1.00 14.15 98 PRO A C 1
ATOM 686 O O . PRO A 1 98 ? 77.246 -31.523 -149.196 1.00 15.09 98 PRO A O 1
ATOM 690 N N . VAL A 1 99 ? 75.270 -30.542 -149.623 1.00 13.23 99 VAL A N 1
ATOM 691 C CA . VAL A 1 99 ? 75.523 -29.375 -148.788 1.00 14.67 99 VAL A CA 1
ATOM 692 C C . VAL A 1 99 ? 74.199 -28.899 -148.178 1.00 15.61 99 VAL A C 1
ATOM 693 O O . VAL A 1 99 ? 73.144 -29.040 -148.800 1.00 17.57 99 VAL A O 1
ATOM 697 N N . ALA A 1 100 ? 74.256 -28.367 -146.959 1.00 12.97 100 ALA A N 1
ATOM 698 C CA . ALA A 1 100 ? 73.074 -27.836 -146.278 1.00 12.84 100 ALA A CA 1
ATOM 699 C C . ALA A 1 100 ? 73.297 -26.333 -146.240 1.00 12.30 100 ALA A C 1
ATOM 700 O O . ALA A 1 100 ? 74.434 -25.875 -146.128 1.00 14.31 100 ALA A O 1
ATOM 702 N N . VAL A 1 101 ? 72.227 -25.556 -146.331 1.00 12.51 101 VAL A N 1
ATOM 703 C CA . VAL A 1 101 ? 72.404 -24.114 -146.348 1.00 11.06 101 VAL A CA 1
ATOM 704 C C . VAL A 1 101 ? 71.283 -23.331 -145.697 1.00 11.38 101 VAL A C 1
ATOM 705 O O . VAL A 1 101 ? 70.150 -23.807 -145.578 1.00 12.80 101 VAL A O 1
ATOM 709 N N . PHE A 1 102 ? 71.618 -22.134 -145.232 1.00 10.67 102 PHE A N 1
ATOM 710 C CA . PHE A 1 102 ? 70.605 -21.237 -144.702 1.00 11.68 102 PHE A CA 1
ATOM 711 C C . PHE A 1 102 ? 70.996 -19.884 -145.256 1.00 11.48 102 PHE A C 1
ATOM 712 O O . PHE A 1 102 ? 72.176 -19.596 -145.438 1.00 11.77 102 PHE A O 1
ATOM 720 N N . SER A 1 103 ? 69.993 -19.079 -145.582 1.00 10.96 103 SER A N 1
ATOM 721 C CA . SER A 1 103 ? 70.222 -17.766 -146.162 1.00 12.85 103 SER A CA 1
ATOM 722 C C . SER A 1 103 ? 69.278 -16.761 -145.521 1.00 12.17 103 SER A C 1
ATOM 723 O O . SER A 1 103 ? 68.072 -16.773 -145.778 1.00 12.21 103 SER A O 1
ATOM 726 N N . GLN A 1 104 ? 69.840 -15.898 -144.681 1.00 11.93 104 GLN A N 1
ATOM 727 C CA . GLN A 1 104 ? 69.063 -14.892 -143.975 1.00 13.11 104 GLN A CA 1
ATOM 728 C C . GLN A 1 104 ? 68.490 -13.859 -144.937 1.00 13.26 104 GLN A C 1
ATOM 729 O O . GLN A 1 104 ? 69.192 -13.373 -145.828 1.00 12.97 104 GLN A O 1
ATOM 735 N N . ASP A 1 105 ? 67.212 -13.535 -144.742 1.00 13.36 105 ASP A N 1
ATOM 736 C CA . ASP A 1 105 ? 66.501 -12.585 -145.599 1.00 13.55 105 ASP A CA 1
ATOM 737 C C . ASP A 1 105 ? 66.318 -11.224 -144.935 1.00 13.76 105 ASP A C 1
ATOM 738 O O . ASP A 1 105 ? 65.398 -11.021 -144.142 1.00 14.11 105 ASP A O 1
ATOM 743 N N . PHE A 1 106 ? 67.196 -10.292 -145.287 1.00 13.30 106 PHE A N 1
ATOM 744 C CA . PHE A 1 106 ? 67.181 -8.941 -144.740 1.00 14.88 106 PHE A CA 1
ATOM 745 C C . PHE A 1 106 ? 65.873 -8.196 -145.008 1.00 15.59 106 PHE A C 1
ATOM 746 O O . PHE A 1 106 ? 65.515 -7.281 -144.267 1.00 16.37 106 PHE A O 1
ATOM 754 N N . THR A 1 107 ? 65.154 -8.578 -146.060 1.00 16.17 107 THR A N 1
ATOM 755 C CA . THR A 1 107 ? 63.902 -7.893 -146.395 1.00 15.86 107 THR A CA 1
ATOM 756 C C . THR A 1 107 ? 62.745 -8.229 -145.454 1.00 16.78 107 THR A C 1
ATOM 757 O O . THR A 1 107 ? 61.694 -7.585 -145.496 1.00 17.40 107 THR A O 1
ATOM 761 N N . VAL A 1 108 ? 62.944 -9.232 -144.604 1.00 16.37 108 VAL A N 1
ATOM 762 C CA . VAL A 1 108 ? 61.925 -9.662 -143.647 1.00 16.38 108 VAL A CA 1
ATOM 763 C C . VAL A 1 108 ? 62.367 -9.265 -142.238 1.00 15.90 108 VAL A C 1
ATOM 764 O O . VAL A 1 108 ? 63.345 -9.796 -141.714 1.00 16.01 108 VAL A O 1
ATOM 768 N N . PHE A 1 109 ? 61.653 -8.319 -141.632 1.00 16.05 109 PHE A N 1
ATOM 769 C CA . PHE A 1 109 ? 61.995 -7.827 -140.293 1.00 16.20 109 PHE A CA 1
ATOM 770 C C . PHE A 1 109 ? 63.472 -7.433 -140.194 1.00 16.62 109 PHE A C 1
ATOM 771 O O . PHE A 1 109 ? 64.101 -7.619 -139.154 1.00 15.44 109 PHE A O 1
ATOM 779 N N . GLY A 1 110 ? 64.021 -6.892 -141.279 1.00 15.52 110 GLY A N 1
ATOM 780 C CA . GLY A 1 110 ? 65.417 -6.479 -141.281 1.00 14.90 110 GLY A CA 1
ATOM 781 C C . GLY A 1 110 ? 66.374 -7.636 -141.067 1.00 15.78 110 GLY A C 1
ATOM 782 O O . GLY A 1 110 ? 67.528 -7.446 -140.673 1.00 16.22 110 GLY A O 1
ATOM 783 N N . GLY A 1 111 ? 65.883 -8.844 -141.324 1.00 14.98 111 GLY A N 1
ATOM 784 C CA . GLY A 1 111 ? 66.694 -10.034 -141.158 1.00 14.53 111 GLY A CA 1
ATOM 785 C C . GLY A 1 111 ? 66.945 -10.398 -139.708 1.00 16.02 111 GLY A C 1
ATOM 786 O O . GLY A 1 111 ? 67.729 -11.311 -139.426 1.00 17.59 111 GLY A O 1
ATOM 787 N N . ALA A 1 112 ? 66.284 -9.693 -138.789 1.00 16.34 112 ALA A N 1
ATOM 788 C CA . ALA A 1 112 ? 66.446 -9.941 -137.351 1.00 16.86 112 ALA A CA 1
ATOM 789 C C . ALA A 1 112 ? 66.120 -11.385 -136.975 1.00 16.93 112 ALA A C 1
ATOM 790 O O . ALA A 1 112 ? 65.066 -11.907 -137.331 1.00 16.77 112 ALA A O 1
ATOM 792 N N . LEU A 1 113 ? 67.040 -12.018 -136.249 1.00 16.86 113 LEU A N 1
ATOM 793 C CA . LEU A 1 113 ? 66.920 -13.419 -135.817 1.00 18.17 113 LEU A CA 1
ATOM 794 C C . LEU A 1 113 ? 65.833 -13.627 -134.763 1.00 17.42 113 LEU A C 1
ATOM 795 O O . LEU A 1 113 ? 65.891 -13.036 -133.685 1.00 18.01 113 LEU A O 1
ATOM 800 N N . GLY A 1 114 ? 64.858 -14.478 -135.080 1.00 17.29 114 GLY A N 1
ATOM 801 C CA . GLY A 1 114 ? 63.777 -14.777 -134.155 1.00 16.82 114 GLY A CA 1
ATOM 802 C C . GLY A 1 114 ? 63.772 -16.239 -133.724 1.00 16.61 114 GLY A C 1
ATOM 803 O O . GLY A 1 114 ? 64.648 -17.007 -134.112 1.00 15.11 114 GLY A O 1
ATOM 804 N N . GLU A 1 115 ? 62.772 -16.623 -132.936 1.00 16.86 115 GLU A N 1
ATOM 805 C CA . GLU A 1 115 ? 62.642 -17.989 -132.424 1.00 17.96 115 GLU A CA 1
ATOM 806 C C . GLU A 1 115 ? 62.494 -19.079 -133.482 1.00 18.07 115 GLU A C 1
ATOM 807 O O . GLU A 1 115 ? 63.234 -20.060 -133.474 1.00 17.01 115 GLU A O 1
ATOM 813 N N . VAL A 1 116 ? 61.522 -18.916 -134.374 1.00 16.71 116 VAL A N 1
ATOM 814 C CA . VAL A 1 116 ? 61.272 -19.903 -135.418 1.00 17.17 116 VAL A CA 1
ATOM 815 C C . VAL A 1 116 ? 62.388 -19.847 -136.449 1.00 16.79 116 VAL A C 1
ATOM 816 O O . VAL A 1 116 ? 62.796 -20.866 -137.008 1.00 16.73 116 VAL A O 1
ATOM 820 N N . TYR A 1 117 ? 62.901 -18.642 -136.679 1.00 15.15 117 TYR A N 1
ATOM 821 C CA . TYR A 1 117 ? 63.965 -18.431 -137.653 1.00 14.55 117 TYR A CA 1
ATOM 822 C C . TYR A 1 117 ? 65.326 -18.885 -137.128 1.00 12.89 117 TYR A C 1
ATOM 823 O O . TYR A 1 117 ? 66.267 -19.062 -137.901 1.00 12.99 117 TYR A O 1
ATOM 832 N N . GLY A 1 118 ? 65.427 -19.074 -135.815 1.00 10.93 118 GLY A N 1
ATOM 833 C CA . GLY A 1 118 ? 66.546 -19.809 -135.244 1.00 12.95 118 GLY A CA 1
ATOM 834 C C . GLY A 1 118 ? 66.350 -21.307 -135.336 1.00 13.70 118 GLY A C 1
ATOM 835 O O . GLY A 1 118 ? 67.297 -22.053 -135.605 1.00 14.45 118 GLY A O 1
ATOM 836 N N . GLN A 1 119 ? 65.117 -21.752 -135.107 1.00 13.89 119 GLN A N 1
ATOM 837 C CA . GLN A 1 119 ? 64.796 -23.180 -135.171 1.00 15.77 119 GLN A CA 1
ATOM 838 C C . GLN A 1 119 ? 65.022 -23.746 -136.568 1.00 14.75 119 GLN A C 1
ATOM 839 O O . GLN A 1 119 ? 65.397 -24.913 -136.724 1.00 14.28 119 GLN A O 1
ATOM 845 N N . LYS A 1 120 ? 64.792 -22.930 -137.592 1.00 12.48 120 LYS A N 1
ATOM 846 C CA . LYS A 1 120 ? 65.007 -23.409 -138.951 1.00 12.57 120 LYS A CA 1
ATOM 847 C C . LYS A 1 120 ? 66.492 -23.643 -139.183 1.00 12.45 120 LYS A C 1
ATOM 848 O O . LYS A 1 120 ? 66.876 -24.639 -139.798 1.00 14.58 120 LYS A O 1
ATOM 854 N N . ILE A 1 121 ? 67.327 -22.733 -138.688 1.00 13.15 121 ILE A N 1
ATOM 855 C CA . ILE A 1 121 ? 68.769 -22.889 -138.855 1.00 11.93 121 ILE A CA 1
ATOM 856 C C . ILE A 1 121 ? 69.214 -24.131 -138.101 1.00 13.19 121 ILE A C 1
ATOM 857 O O . ILE A 1 121 ? 70.052 -24.891 -138.583 1.00 12.70 121 ILE A O 1
ATOM 862 N N . VAL A 1 122 ? 68.647 -24.345 -136.919 1.00 12.70 122 VAL A N 1
ATOM 863 C CA . VAL A 1 122 ? 68.993 -25.527 -136.141 1.00 13.72 122 VAL A CA 1
ATOM 864 C C . VAL A 1 122 ? 68.608 -26.817 -136.882 1.00 14.43 122 VAL A C 1
ATOM 865 O O . VAL A 1 122 ? 69.362 -27.794 -136.865 1.00 15.05 122 VAL A O 1
ATOM 869 N N . LYS A 1 123 ? 67.448 -26.821 -137.538 1.00 14.97 123 LYS A N 1
ATOM 870 C CA . LYS A 1 123 ? 67.012 -28.008 -138.279 1.00 14.58 123 LYS A CA 1
ATOM 871 C C . LYS A 1 123 ? 68.012 -28.328 -139.386 1.00 16.25 123 LYS A C 1
ATOM 872 O O . LYS A 1 123 ? 68.350 -29.492 -139.611 1.00 14.86 123 LYS A O 1
ATOM 878 N N . VAL A 1 124 ? 68.500 -27.291 -140.061 1.00 17.31 124 VAL A N 1
ATOM 879 C CA . VAL A 1 124 ? 69.468 -27.464 -141.141 1.00 19.08 124 VAL A CA 1
ATOM 880 C C . VAL A 1 124 ? 70.783 -28.006 -140.595 1.00 17.02 124 VAL A C 1
ATOM 881 O O . VAL A 1 124 ? 71.397 -28.884 -141.192 1.00 17.13 124 VAL A O 1
ATOM 885 N N . MET A 1 125 ? 71.218 -27.480 -139.459 1.00 16.24 125 MET A N 1
ATOM 886 C CA . MET A 1 125 ? 72.470 -27.932 -138.874 1.00 16.12 125 MET A CA 1
ATOM 887 C C . MET A 1 125 ? 72.372 -29.374 -138.370 1.00 15.36 125 MET A C 1
ATOM 888 O O . MET A 1 125 ? 73.323 -30.148 -138.493 1.00 14.50 125 MET A O 1
ATOM 893 N N . ASP A 1 126 ? 71.225 -29.734 -137.804 1.00 15.51 126 ASP A N 1
ATOM 894 C CA . ASP A 1 126 ? 71.027 -31.098 -137.312 1.00 15.39 126 ASP A CA 1
ATOM 895 C C . ASP A 1 126 ? 71.022 -32.051 -138.503 1.00 15.74 126 ASP A C 1
ATOM 896 O O . ASP A 1 126 ? 71.523 -33.175 -138.425 1.00 14.55 126 ASP A O 1
ATOM 901 N N . PHE A 1 127 ? 70.449 -31.590 -139.606 1.00 12.85 127 PHE A N 1
ATOM 902 C CA . PHE A 1 127 ? 70.384 -32.389 -140.823 1.00 13.11 127 PHE A CA 1
ATOM 903 C C . PHE A 1 127 ? 71.796 -32.657 -141.354 1.00 12.76 127 PHE A C 1
ATOM 904 O O . PHE A 1 127 ? 72.139 -33.789 -141.726 1.00 15.01 127 PHE A O 1
ATOM 912 N N . ALA A 1 128 ? 72.616 -31.611 -141.391 1.00 11.76 128 ALA A N 1
ATOM 913 C CA . ALA A 1 128 ? 73.985 -31.750 -141.879 1.00 11.43 128 ALA A CA 1
ATOM 914 C C . ALA A 1 128 ? 74.825 -32.632 -140.968 1.00 12.52 128 ALA A C 1
ATOM 915 O O . ALA A 1 128 ? 75.688 -33.375 -141.439 1.00 11.96 128 ALA A O 1
ATOM 917 N N . LEU A 1 129 ? 74.586 -32.536 -139.664 1.00 12.95 129 LEU A N 1
ATOM 918 C CA . LEU A 1 129 ? 75.331 -33.334 -138.697 1.00 14.33 129 LEU A CA 1
ATOM 919 C C . LEU A 1 129 ? 74.880 -34.789 -138.806 1.00 14.17 129 LEU A C 1
ATOM 920 O O . LEU A 1 129 ? 75.695 -35.715 -138.731 1.00 14.18 129 LEU A O 1
ATOM 925 N N . LYS A 1 130 ? 73.580 -34.974 -139.004 1.00 13.24 130 LYS A N 1
ATOM 926 C CA . LYS A 1 130 ? 72.976 -36.298 -139.141 1.00 14.16 130 LYS A CA 1
ATOM 927 C C . LYS A 1 130 ? 73.470 -37.055 -140.379 1.00 14.70 130 LYS A C 1
ATOM 928 O O . LYS A 1 130 ? 73.741 -38.259 -140.309 1.00 13.88 130 LYS A O 1
ATOM 934 N N . THR A 1 131 ? 73.588 -36.351 -141.506 1.00 11.97 131 THR A N 1
ATOM 935 C CA . THR A 1 131 ? 74.027 -36.964 -142.760 1.00 12.34 131 THR A CA 1
ATOM 936 C C . THR A 1 131 ? 75.500 -36.752 -143.041 1.00 14.29 131 THR A C 1
ATOM 937 O O . THR A 1 131 ? 76.039 -37.325 -143.978 1.00 14.46 131 THR A O 1
ATOM 941 N N . GLY A 1 132 ? 76.143 -35.920 -142.231 1.00 14.82 132 GLY A N 1
ATOM 942 C CA . GLY A 1 132 ? 77.556 -35.664 -142.413 1.00 14.11 132 GLY A CA 1
ATOM 943 C C . GLY A 1 132 ? 77.910 -34.830 -143.634 1.00 13.92 132 GLY A C 1
ATOM 944 O O . GLY A 1 132 ? 78.715 -35.259 -144.452 1.00 14.95 132 GLY A O 1
ATOM 945 N N . CYS A 1 133 ? 77.310 -33.657 -143.794 1.00 13.67 133 CYS A N 1
ATOM 946 C CA . CYS A 1 133 ? 77.676 -32.816 -144.931 1.00 13.28 133 CYS A CA 1
ATOM 947 C C . CYS A 1 133 ? 77.979 -31.412 -144.446 1.00 12.02 133 CYS A C 1
ATOM 948 O O . CYS A 1 133 ? 77.680 -31.064 -143.301 1.00 12.09 133 CYS A O 1
ATOM 951 N N . PRO A 1 134 ? 78.572 -30.582 -145.314 1.00 11.13 134 PRO A N 1
ATOM 952 C CA . PRO A 1 134 ? 78.902 -29.207 -144.931 1.00 11.88 134 PRO A CA 1
ATOM 953 C C . PRO A 1 134 ? 77.684 -28.317 -144.748 1.00 11.56 134 PRO A C 1
ATOM 954 O O . PRO A 1 134 ? 76.598 -28.603 -145.252 1.00 12.59 134 PRO A O 1
ATOM 958 N N . VAL A 1 135 ? 77.889 -27.231 -144.011 1.00 12.32 135 VAL A N 1
ATOM 959 C CA . VAL A 1 135 ? 76.851 -26.239 -143.794 1.00 11.24 135 VAL A CA 1
ATOM 960 C C . VAL A 1 135 ? 77.417 -24.922 -144.289 1.00 12.15 135 VAL A C 1
ATOM 961 O O . VAL A 1 135 ? 78.492 -24.513 -143.866 1.00 12.22 135 VAL A O 1
ATOM 965 N N . VAL A 1 136 ? 76.702 -24.268 -145.196 1.00 13.40 136 VAL A N 1
ATOM 966 C CA . VAL A 1 136 ? 77.119 -22.969 -145.691 1.00 12.53 136 VAL A CA 1
ATOM 967 C C . VAL A 1 136 ? 76.058 -22.023 -145.151 1.00 13.01 136 VAL A C 1
ATOM 968 O O . VAL A 1 136 ? 74.864 -22.206 -145.395 1.00 12.54 136 VAL A O 1
ATOM 972 N N . GLY A 1 137 ? 76.498 -21.037 -144.382 1.00 12.23 137 GLY A N 1
ATOM 973 C CA . GLY A 1 137 ? 75.572 -20.070 -143.838 1.00 13.84 137 GLY A CA 1
ATOM 974 C C . GLY A 1 137 ? 75.809 -18.754 -144.538 1.00 13.19 137 GLY A C 1
ATOM 975 O O . GLY A 1 137 ? 76.952 -18.316 -144.662 1.00 15.72 137 GLY A O 1
ATOM 976 N N . ILE A 1 138 ? 74.728 -18.134 -144.999 1.00 14.15 138 ILE A N 1
ATOM 977 C CA . ILE A 1 138 ? 74.776 -16.847 -145.687 1.00 13.43 138 ILE A CA 1
ATOM 978 C C . ILE A 1 138 ? 74.108 -15.881 -144.706 1.00 14.14 138 ILE A C 1
ATOM 979 O O . ILE A 1 138 ? 72.915 -15.987 -144.415 1.00 14.13 138 ILE A O 1
ATOM 984 N N . ASN A 1 139 ? 74.910 -14.956 -144.185 1.00 15.02 139 ASN A N 1
ATOM 985 C CA . ASN A 1 139 ? 74.478 -14.001 -143.170 1.00 14.60 139 ASN A CA 1
ATOM 986 C C . ASN A 1 139 ? 74.210 -12.575 -143.647 1.00 15.89 139 ASN A C 1
ATOM 987 O O . ASN A 1 139 ? 75.019 -11.984 -144.361 1.00 14.52 139 ASN A O 1
ATOM 992 N N . ASP A 1 140 ? 73.073 -12.029 -143.219 1.00 15.12 140 ASP A N 1
ATOM 993 C CA . ASP A 1 140 ? 72.637 -10.682 -143.592 1.00 15.67 140 ASP A CA 1
ATOM 994 C C . ASP A 1 140 ? 71.486 -10.378 -142.634 1.00 15.42 140 ASP A C 1
ATOM 995 O O . ASP A 1 140 ? 70.318 -10.549 -142.983 1.00 15.24 140 ASP A O 1
ATOM 1000 N N . SER A 1 141 ? 71.828 -9.938 -141.425 1.00 16.16 141 SER A N 1
ATOM 1001 C CA . SER A 1 141 ? 70.836 -9.683 -140.386 1.00 15.06 141 SER A CA 1
ATOM 1002 C C . SER A 1 141 ? 71.173 -8.473 -139.530 1.00 16.47 141 SER A C 1
ATOM 1003 O O . SER A 1 141 ? 72.314 -8.302 -139.123 1.00 14.98 141 SER A O 1
ATOM 1006 N N . GLY A 1 142 ? 70.177 -7.636 -139.255 1.00 16.68 142 GLY A N 1
ATOM 1007 C CA . GLY A 1 142 ? 70.419 -6.459 -138.437 1.00 18.55 142 GLY A CA 1
ATOM 1008 C C . GLY A 1 142 ? 70.711 -6.777 -136.977 1.00 19.25 142 GLY A C 1
ATOM 1009 O O . GLY A 1 142 ? 71.228 -5.941 -136.233 1.00 20.26 142 GLY A O 1
ATOM 1010 N N . GLY A 1 143 ? 70.389 -7.997 -136.563 1.00 18.18 143 GLY A N 1
ATOM 1011 C CA . GLY A 1 143 ? 70.613 -8.392 -135.183 1.00 17.66 143 GLY A CA 1
ATOM 1012 C C . GLY A 1 143 ? 69.483 -9.261 -134.645 1.00 17.57 143 GLY A C 1
ATOM 1013 O O . GLY A 1 143 ? 68.815 -9.969 -135.397 1.00 16.33 143 GLY A O 1
ATOM 1014 N N . ALA A 1 144 ? 69.270 -9.219 -133.335 1.00 17.27 144 ALA A N 1
ATOM 1015 C CA . ALA A 1 144 ? 68.204 -9.999 -132.714 1.00 17.40 144 ALA A CA 1
ATOM 1016 C C . ALA A 1 144 ? 66.863 -9.306 -132.941 1.00 17.42 144 ALA A C 1
ATOM 1017 O O . ALA A 1 144 ? 66.788 -8.078 -132.973 1.00 17.52 144 ALA A O 1
ATOM 1019 N N . ARG A 1 145 ? 65.806 -10.098 -133.093 1.00 17.36 145 ARG A N 1
ATOM 1020 C CA . ARG A 1 145 ? 64.474 -9.549 -133.299 1.00 16.47 145 ARG A CA 1
ATOM 1021 C C . ARG A 1 145 ? 63.987 -9.132 -131.917 1.00 18.17 145 ARG A C 1
ATOM 1022 O O . ARG A 1 145 ? 63.489 -9.951 -131.141 1.00 17.15 145 ARG A O 1
ATOM 1030 N N . ILE A 1 146 ? 64.158 -7.844 -131.624 1.00 18.03 146 ILE A N 1
ATOM 1031 C CA . ILE A 1 146 ? 63.811 -7.252 -130.335 1.00 19.47 146 ILE A CA 1
ATOM 1032 C C . ILE A 1 146 ? 62.455 -7.650 -129.764 1.00 17.80 146 ILE A C 1
ATOM 1033 O O . ILE A 1 146 ? 62.344 -7.950 -128.576 1.00 16.47 146 ILE A O 1
ATOM 1038 N N . GLN A 1 147 ? 61.425 -7.651 -130.603 1.00 17.20 147 GLN A N 1
ATOM 1039 C CA . GLN A 1 147 ? 60.087 -8.010 -130.152 1.00 17.27 147 GLN A CA 1
ATOM 1040 C C . GLN A 1 147 ? 60.031 -9.378 -129.464 1.00 16.76 147 GLN A C 1
ATOM 1041 O O . GLN A 1 147 ? 59.243 -9.583 -128.542 1.00 17.47 147 GLN A O 1
ATOM 1047 N N . GLU A 1 148 ? 60.874 -10.311 -129.888 1.00 16.54 148 GLU A N 1
ATOM 1048 C CA . GLU A 1 148 ? 60.839 -11.643 -129.291 1.00 17.77 148 GLU A CA 1
ATOM 1049 C C . GLU A 1 148 ? 61.558 -11.808 -127.951 1.00 18.10 148 GLU A C 1
ATOM 1050 O O . GLU A 1 148 ? 61.525 -12.883 -127.351 1.00 19.23 148 GLU A O 1
ATOM 1056 N N . GLY A 1 149 ? 62.188 -10.741 -127.474 1.00 17.36 149 GLY A N 1
ATOM 1057 C CA . GLY A 1 149 ? 62.872 -10.803 -126.194 1.00 16.62 149 GLY A CA 1
ATOM 1058 C C . GLY A 1 149 ? 63.871 -11.937 -126.042 1.00 17.33 149 GLY A C 1
ATOM 1059 O O . GLY A 1 149 ? 64.577 -12.281 -126.992 1.00 16.00 149 GLY A O 1
ATOM 1060 N N . VAL A 1 150 ? 63.918 -12.526 -124.846 1.00 16.41 150 VAL A N 1
ATOM 1061 C CA . VAL A 1 150 ? 64.851 -13.614 -124.555 1.00 16.84 150 VAL A CA 1
ATOM 1062 C C . VAL A 1 150 ? 64.747 -14.805 -125.484 1.00 15.79 150 VAL A C 1
ATOM 1063 O O . VAL A 1 150 ? 65.693 -15.587 -125.595 1.00 14.66 150 VAL A O 1
ATOM 1067 N N . ALA A 1 151 ? 63.606 -14.961 -126.145 1.00 15.50 151 ALA A N 1
ATOM 1068 C CA . ALA A 1 151 ? 63.441 -16.080 -127.064 1.00 16.32 151 ALA A CA 1
ATOM 1069 C C . ALA A 1 151 ? 64.463 -15.963 -128.196 1.00 15.58 151 ALA A C 1
ATOM 1070 O O . ALA A 1 151 ? 64.930 -16.968 -128.733 1.00 14.84 151 ALA A O 1
ATOM 1072 N N . SER A 1 152 ? 64.826 -14.732 -128.548 1.00 16.15 152 SER A N 1
ATOM 1073 C CA . SER A 1 152 ? 65.802 -14.524 -129.617 1.00 16.01 152 SER A CA 1
ATOM 1074 C C . SER A 1 152 ? 67.195 -14.954 -129.178 1.00 14.51 152 SER A C 1
ATOM 1075 O O . SER A 1 152 ? 67.947 -15.538 -129.954 1.00 15.03 152 SER A O 1
ATOM 1078 N N . LEU A 1 153 ? 67.532 -14.664 -127.928 1.00 15.10 153 LEU A N 1
ATOM 1079 C CA . LEU A 1 153 ? 68.837 -15.025 -127.395 1.00 14.56 153 LEU A CA 1
ATOM 1080 C C . LEU A 1 153 ? 68.944 -16.540 -127.286 1.00 15.31 153 LEU A C 1
ATOM 1081 O O . LEU A 1 153 ? 69.985 -17.122 -127.581 1.00 15.54 153 LEU A O 1
ATOM 1086 N N . GLY A 1 154 ? 67.864 -17.172 -126.841 1.00 15.42 154 GLY A N 1
ATOM 1087 C CA . GLY A 1 154 ? 67.861 -18.616 -126.710 1.00 15.23 154 GLY A CA 1
ATOM 1088 C C . GLY A 1 154 ? 68.108 -19.272 -128.054 1.00 15.31 154 GLY A C 1
ATOM 1089 O O . GLY A 1 154 ? 68.780 -20.300 -128.138 1.00 15.43 154 GLY A O 1
ATOM 1090 N N . ALA A 1 155 ? 67.559 -18.675 -129.106 1.00 13.88 155 ALA A N 1
ATOM 1091 C CA . ALA A 1 155 ? 67.733 -19.189 -130.459 1.00 16.20 155 ALA A CA 1
ATOM 1092 C C . ALA A 1 155 ? 69.209 -19.126 -130.836 1.00 15.39 155 ALA A C 1
ATOM 1093 O O . ALA A 1 155 ? 69.750 -20.069 -131.410 1.00 16.03 155 ALA A O 1
ATOM 1095 N N . TYR A 1 156 ? 69.857 -18.015 -130.504 1.00 15.08 156 TYR A N 1
ATOM 1096 C CA . TYR A 1 156 ? 71.275 -17.848 -130.796 1.00 15.48 156 TYR A CA 1
ATOM 1097 C C . TYR A 1 156 ? 72.091 -18.920 -130.109 1.00 15.17 156 TYR A C 1
ATOM 1098 O O . TYR A 1 156 ? 73.004 -19.492 -130.696 1.00 13.49 156 TYR A O 1
ATOM 1107 N N . GLY A 1 157 ? 71.762 -19.166 -128.847 1.00 13.89 157 GLY A N 1
ATOM 1108 C CA . GLY A 1 157 ? 72.484 -20.152 -128.073 1.00 13.06 157 GLY A CA 1
ATOM 1109 C C . GLY A 1 157 ? 72.396 -21.548 -128.641 1.00 13.24 157 GLY A C 1
ATOM 1110 O O . GLY A 1 157 ? 73.387 -22.278 -128.645 1.00 12.81 157 GLY A O 1
ATOM 1111 N N . GLU A 1 158 ? 71.212 -21.925 -129.113 1.00 13.09 158 GLU A N 1
ATOM 1112 C CA . GLU A 1 158 ? 71.008 -23.251 -129.682 1.00 13.80 158 GLU A CA 1
ATOM 1113 C C . GLU A 1 158 ? 71.886 -23.410 -130.919 1.00 13.35 158 GLU A C 1
ATOM 1114 O O . GLU A 1 158 ? 72.414 -24.491 -131.182 1.00 14.32 158 GLU A O 1
ATOM 1120 N N . ILE A 1 159 ? 72.057 -22.323 -131.664 1.00 12.33 159 ILE A N 1
ATOM 1121 C CA . ILE A 1 159 ? 72.901 -22.352 -132.852 1.00 11.74 159 ILE A CA 1
ATOM 1122 C C . ILE A 1 159 ? 74.374 -22.451 -132.425 1.00 11.77 159 ILE A C 1
ATOM 1123 O O . ILE A 1 159 ? 75.119 -23.278 -132.950 1.00 11.35 159 ILE A O 1
ATOM 1128 N N . PHE A 1 160 ? 74.791 -21.628 -131.462 1.00 12.25 160 PHE A N 1
ATOM 1129 C CA . PHE A 1 160 ? 76.177 -21.671 -130.981 1.00 11.96 160 PHE A CA 1
ATOM 1130 C C . PHE A 1 160 ? 76.569 -23.068 -130.509 1.00 12.80 160 PHE A C 1
ATOM 1131 O O . PHE A 1 160 ? 77.698 -23.510 -130.727 1.00 10.99 160 PHE A O 1
ATOM 1139 N N . ARG A 1 161 ? 75.645 -23.758 -129.842 1.00 13.29 161 ARG A N 1
ATOM 1140 C CA . ARG A 1 161 ? 75.940 -25.092 -129.329 1.00 13.34 161 ARG A CA 1
ATOM 1141 C C . ARG A 1 161 ? 76.201 -26.068 -130.467 1.00 14.73 161 ARG A C 1
ATOM 1142 O O . ARG A 1 161 ? 77.112 -26.897 -130.389 1.00 13.98 161 ARG A O 1
ATOM 1150 N N . ARG A 1 162 ? 75.403 -25.960 -131.528 1.00 13.93 162 ARG A N 1
ATOM 1151 C CA . ARG A 1 162 ? 75.583 -26.815 -132.703 1.00 14.90 162 ARG A CA 1
ATOM 1152 C C . ARG A 1 162 ? 76.892 -26.459 -133.418 1.00 14.32 162 ARG A C 1
ATOM 1153 O O . ARG A 1 162 ? 77.589 -27.350 -133.914 1.00 12.56 162 ARG A O 1
ATOM 1161 N N . ASN A 1 163 ? 77.217 -25.164 -133.486 1.00 13.80 163 ASN A N 1
ATOM 1162 C CA . ASN A 1 163 ? 78.466 -24.719 -134.122 1.00 12.98 163 ASN A CA 1
ATOM 1163 C C . ASN A 1 163 ? 79.648 -25.389 -133.435 1.00 13.33 163 ASN A C 1
ATOM 1164 O O . ASN A 1 163 ? 80.600 -25.825 -134.082 1.00 11.28 163 ASN A O 1
ATOM 1169 N N . THR A 1 164 ? 79.587 -25.447 -132.110 1.00 10.98 164 THR A N 1
ATOM 1170 C CA . THR A 1 164 ? 80.655 -26.031 -131.318 1.00 11.66 164 THR A CA 1
ATOM 1171 C C . THR A 1 164 ? 80.723 -27.548 -131.441 1.00 11.81 164 THR A C 1
ATOM 1172 O O . THR A 1 164 ? 81.800 -28.117 -131.591 1.00 12.09 164 THR A O 1
ATOM 1176 N N . HIS A 1 165 ? 79.571 -28.204 -131.374 1.00 12.96 165 HIS A N 1
ATOM 1177 C CA . HIS A 1 165 ? 79.552 -29.653 -131.484 1.00 12.97 165 HIS A CA 1
ATOM 1178 C C . HIS A 1 165 ? 79.986 -30.107 -132.882 1.00 13.20 165 HIS A C 1
ATOM 1179 O O . HIS A 1 165 ? 80.649 -31.134 -133.030 1.00 14.97 165 HIS A O 1
ATOM 1186 N N . ALA A 1 166 ? 79.628 -29.335 -133.904 1.00 11.81 166 ALA A N 1
ATOM 1187 C CA . ALA A 1 166 ? 79.993 -29.671 -135.285 1.00 11.99 166 ALA A CA 1
ATOM 1188 C C . ALA A 1 166 ? 81.410 -29.240 -135.650 1.00 10.38 166 ALA A C 1
ATOM 1189 O O . ALA A 1 166 ? 81.883 -29.546 -136.741 1.00 11.35 166 ALA A O 1
ATOM 1191 N N . SER A 1 167 ? 82.086 -28.530 -134.754 1.00 11.19 167 SER A N 1
ATOM 1192 C CA . SER A 1 167 ? 83.442 -28.071 -135.042 1.00 11.09 167 SER A CA 1
ATOM 1193 C C . SER A 1 167 ? 84.413 -29.226 -135.257 1.00 12.12 167 SER A C 1
ATOM 1194 O O . SER A 1 167 ? 84.653 -30.022 -134.348 1.00 11.95 167 SER A O 1
ATOM 1197 N N . GLY A 1 168 ? 84.975 -29.307 -136.462 1.00 11.92 168 GLY A N 1
ATOM 1198 C CA . GLY A 1 168 ? 85.913 -30.379 -136.769 1.00 11.77 168 GLY A CA 1
ATOM 1199 C C . GLY A 1 168 ? 85.221 -31.686 -137.105 1.00 11.91 168 GLY A C 1
ATOM 1200 O O . GLY A 1 168 ? 85.867 -32.727 -137.216 1.00 13.95 168 GLY A O 1
ATOM 1201 N N . VAL A 1 169 ? 83.902 -31.628 -137.276 1.00 12.19 169 VAL A N 1
ATOM 1202 C CA . VAL A 1 169 ? 83.100 -32.804 -137.618 1.00 12.06 169 VAL A CA 1
ATOM 1203 C C . VAL A 1 169 ? 82.636 -32.647 -139.073 1.00 13.25 169 VAL A C 1
ATOM 1204 O O . VAL A 1 169 ? 82.866 -33.520 -139.912 1.00 12.46 169 VAL A O 1
ATOM 1208 N N . ILE A 1 170 ? 81.982 -31.523 -139.354 1.00 11.81 170 ILE A N 1
ATOM 1209 C CA . ILE A 1 170 ? 81.527 -31.199 -140.705 1.00 11.39 170 ILE A CA 1
ATOM 1210 C C . ILE A 1 170 ? 82.029 -29.786 -141.013 1.00 11.57 170 ILE A C 1
ATOM 1211 O O . ILE A 1 170 ? 82.053 -28.935 -140.128 1.00 11.61 170 ILE A O 1
ATOM 1216 N N . PRO A 1 171 ? 82.474 -29.529 -142.257 1.00 11.34 171 PRO A N 1
ATOM 1217 C CA . PRO A 1 171 ? 82.960 -28.185 -142.596 1.00 10.50 171 PRO A CA 1
ATOM 1218 C C . PRO A 1 171 ? 81.855 -27.154 -142.431 1.00 11.04 171 PRO A C 1
ATOM 1219 O O . PRO A 1 171 ? 80.710 -27.403 -142.799 1.00 11.05 171 PRO A O 1
ATOM 1223 N N . GLN A 1 172 ? 82.192 -26.001 -141.866 1.00 11.95 172 GLN A N 1
ATOM 1224 C CA . GLN A 1 172 ? 81.200 -24.951 -141.677 1.00 11.74 172 GLN A CA 1
ATOM 1225 C C . GLN A 1 172 ? 81.764 -23.698 -142.315 1.00 11.61 172 GLN A C 1
ATOM 1226 O O . GLN A 1 172 ? 82.828 -23.227 -141.925 1.00 13.82 172 GLN A O 1
ATOM 1232 N N . ILE A 1 173 ? 81.059 -23.168 -143.308 1.00 11.70 173 ILE A N 1
ATOM 1233 C CA . ILE A 1 173 ? 81.524 -21.972 -143.996 1.00 11.91 173 ILE A CA 1
ATOM 1234 C C . ILE A 1 173 ? 80.524 -20.849 -143.828 1.00 12.38 173 ILE A C 1
ATOM 1235 O O . ILE A 1 173 ? 79.323 -21.051 -143.987 1.00 13.17 173 ILE A O 1
ATOM 1240 N N . SER A 1 174 ? 81.031 -19.668 -143.489 1.00 13.16 174 SER A N 1
ATOM 1241 C CA . SER A 1 174 ? 80.184 -18.502 -143.288 1.00 13.70 174 SER A CA 1
ATOM 1242 C C . SER A 1 174 ? 80.380 -17.474 -144.384 1.00 13.93 174 SER A C 1
ATOM 1243 O O . SER A 1 174 ? 81.482 -16.975 -144.602 1.00 16.00 174 SER A O 1
ATOM 1246 N N . LEU A 1 175 ? 79.298 -17.170 -145.081 1.00 14.05 175 LEU A N 1
ATOM 1247 C CA . LEU A 1 175 ? 79.340 -16.167 -146.124 1.00 14.75 175 LEU A CA 1
ATOM 1248 C C . LEU A 1 175 ? 78.603 -14.969 -145.523 1.00 14.17 175 LEU A C 1
ATOM 1249 O O . LEU A 1 175 ? 77.417 -15.063 -145.220 1.00 16.82 175 LEU A O 1
ATOM 1254 N N . VAL A 1 176 ? 79.309 -13.859 -145.313 1.00 14.04 176 VAL A N 1
ATOM 1255 C CA . VAL A 1 176 ? 78.695 -12.658 -144.748 1.00 14.30 176 VAL A CA 1
ATOM 1256 C C . VAL A 1 176 ? 78.534 -11.659 -145.890 1.00 14.05 176 VAL A C 1
ATOM 1257 O O . VAL A 1 176 ? 79.521 -11.200 -146.457 1.00 14.30 176 VAL A O 1
ATOM 1261 N N . VAL A 1 177 ? 77.288 -11.341 -146.230 1.00 12.84 177 VAL A N 1
ATOM 1262 C CA . VAL A 1 177 ? 76.993 -10.438 -147.337 1.00 15.29 177 VAL A CA 1
ATOM 1263 C C . VAL A 1 177 ? 76.087 -9.296 -146.906 1.00 15.21 177 VAL A C 1
ATOM 1264 O O . VAL A 1 177 ? 75.353 -8.708 -147.704 1.00 16.57 177 VAL A O 1
ATOM 1268 N N . GLY A 1 178 ? 76.167 -8.990 -145.620 1.00 14.65 178 GLY A N 1
ATOM 1269 C CA . GLY A 1 178 ? 75.379 -7.926 -145.038 1.00 16.10 178 GLY A CA 1
ATOM 1270 C C . GLY A 1 178 ? 75.826 -7.768 -143.602 1.00 16.30 178 GLY A C 1
ATOM 1271 O O . GLY A 1 178 ? 76.956 -8.126 -143.262 1.00 16.42 178 GLY A O 1
ATOM 1272 N N . PRO A 1 179 ? 74.966 -7.239 -142.730 1.00 16.60 179 PRO A N 1
ATOM 1273 C CA . PRO A 1 179 ? 75.324 -7.055 -141.323 1.00 16.13 179 PRO A CA 1
ATOM 1274 C C . PRO A 1 179 ? 75.335 -8.356 -140.501 1.00 16.86 179 PRO A C 1
ATOM 1275 O O . PRO A 1 179 ? 74.656 -9.333 -140.831 1.00 16.41 179 PRO A O 1
ATOM 1279 N N . CYS A 1 180 ? 76.140 -8.344 -139.443 1.00 17.29 180 CYS A N 1
ATOM 1280 C CA . CYS A 1 180 ? 76.235 -9.423 -138.464 1.00 17.30 180 CYS A CA 1
ATOM 1281 C C . CYS A 1 180 ? 76.644 -8.605 -137.241 1.00 17.10 180 CYS A C 1
ATOM 1282 O O . CYS A 1 180 ? 77.808 -8.237 -137.096 1.00 16.03 180 CYS A O 1
ATOM 1285 N N . ALA A 1 181 ? 75.673 -8.302 -136.380 1.00 17.80 181 ALA A N 1
ATOM 1286 C CA . ALA A 1 181 ? 75.908 -7.463 -135.202 1.00 17.87 181 ALA A CA 1
ATOM 1287 C C . ALA A 1 181 ? 75.541 -8.115 -133.879 1.00 18.00 181 ALA A C 1
ATOM 1288 O O . ALA A 1 181 ? 74.658 -8.971 -133.824 1.00 18.97 181 ALA A O 1
ATOM 1290 N N . GLY A 1 182 ? 76.213 -7.689 -132.812 1.00 17.25 182 GLY A N 1
ATOM 1291 C CA . GLY A 1 182 ? 75.951 -8.245 -131.495 1.00 16.73 182 GLY A CA 1
ATOM 1292 C C . GLY A 1 182 ? 76.505 -9.649 -131.351 1.00 16.84 182 GLY A C 1
ATOM 1293 O O . GLY A 1 182 ? 77.365 -10.058 -132.128 1.00 17.72 182 GLY A O 1
ATOM 1294 N N . GLY A 1 183 ? 76.006 -10.393 -130.369 1.00 16.64 183 GLY A N 1
ATOM 1295 C CA . GLY A 1 183 ? 76.486 -11.746 -130.148 1.00 16.25 183 GLY A CA 1
ATOM 1296 C C . GLY A 1 183 ? 76.364 -12.632 -131.372 1.00 15.88 183 GLY A C 1
ATOM 1297 O O . GLY A 1 183 ? 77.015 -13.669 -131.445 1.00 14.75 183 GLY A O 1
ATOM 1298 N N . ALA A 1 184 ? 75.542 -12.230 -132.338 1.00 14.28 184 ALA A N 1
ATOM 1299 C CA . ALA A 1 184 ? 75.368 -13.023 -133.554 1.00 13.54 184 ALA A CA 1
ATOM 1300 C C . ALA A 1 184 ? 76.699 -13.321 -134.256 1.00 13.88 184 ALA A C 1
ATOM 1301 O O . ALA A 1 184 ? 76.837 -14.343 -134.930 1.00 13.15 184 ALA A O 1
ATOM 1303 N N . VAL A 1 185 ? 77.676 -12.433 -134.095 1.00 13.56 185 VAL A N 1
ATOM 1304 C CA . VAL A 1 185 ? 78.980 -12.606 -134.730 1.00 14.32 185 VAL A CA 1
ATOM 1305 C C . VAL A 1 185 ? 79.722 -13.850 -134.280 1.00 15.25 185 VAL A C 1
ATOM 1306 O O . VAL A 1 185 ? 80.589 -14.346 -134.995 1.00 15.20 185 VAL A O 1
ATOM 1310 N N . TYR A 1 186 ? 79.384 -14.356 -133.099 1.00 15.25 186 TYR A N 1
ATOM 1311 C CA . TYR A 1 186 ? 80.071 -15.526 -132.572 1.00 15.00 186 TYR A CA 1
ATOM 1312 C C . TYR A 1 186 ? 79.772 -16.831 -133.303 1.00 14.23 186 TYR A C 1
ATOM 1313 O O . TYR A 1 186 ? 80.530 -17.793 -133.180 1.00 15.83 186 TYR A O 1
ATOM 1322 N N . SER A 1 187 ? 78.686 -16.882 -134.066 1.00 12.64 187 SER A N 1
ATOM 1323 C CA . SER A 1 187 ? 78.394 -18.106 -134.801 1.00 14.48 187 SER A CA 1
ATOM 1324 C C . SER A 1 187 ? 79.413 -18.204 -135.942 1.00 14.45 187 SER A C 1
ATOM 1325 O O . SER A 1 187 ? 80.116 -19.205 -136.066 1.00 14.10 187 SER A O 1
ATOM 1328 N N . PRO A 1 188 ? 79.521 -17.164 -136.788 1.00 13.55 188 PRO A N 1
ATOM 1329 C CA . PRO A 1 188 ? 80.512 -17.282 -137.863 1.00 14.39 188 PRO A CA 1
ATOM 1330 C C . PRO A 1 188 ? 81.918 -17.486 -137.297 1.00 14.73 188 PRO A C 1
ATOM 1331 O O . PRO A 1 188 ? 82.742 -18.195 -137.881 1.00 14.56 188 PRO A O 1
ATOM 1335 N N . ALA A 1 189 ? 82.187 -16.861 -136.153 1.00 12.64 189 ALA A N 1
ATOM 1336 C CA . ALA A 1 189 ? 83.497 -16.978 -135.513 1.00 14.32 189 ALA A CA 1
ATOM 1337 C C . ALA A 1 189 ? 83.893 -18.436 -135.264 1.00 13.03 189 ALA A C 1
ATOM 1338 O O . ALA A 1 189 ? 85.047 -18.817 -135.462 1.00 13.95 189 ALA A O 1
ATOM 1340 N N . ILE A 1 190 ? 82.934 -19.248 -134.830 1.00 13.18 190 ILE A N 1
ATOM 1341 C CA . ILE A 1 190 ? 83.198 -20.656 -134.557 1.00 13.22 190 ILE A CA 1
ATOM 1342 C C . ILE A 1 190 ? 83.356 -21.479 -135.842 1.00 14.81 190 ILE A C 1
ATOM 1343 O O . ILE A 1 190 ? 84.086 -22.477 -135.857 1.00 14.89 190 ILE A O 1
ATOM 1348 N N . THR A 1 191 ? 82.690 -21.070 -136.921 1.00 13.86 191 THR A N 1
ATOM 1349 C CA . THR A 1 191 ? 82.805 -21.811 -138.176 1.00 14.15 191 THR A CA 1
ATOM 1350 C C . THR A 1 191 ? 84.234 -21.739 -138.704 1.00 14.06 191 THR A C 1
ATOM 1351 O O . THR A 1 191 ? 85.016 -20.864 -138.320 1.00 15.42 191 THR A O 1
ATOM 1355 N N . ASP A 1 192 ? 84.571 -22.667 -139.590 1.00 13.94 192 ASP A N 1
ATOM 1356 C CA . ASP A 1 192 ? 85.925 -22.777 -140.123 1.00 13.14 192 ASP A CA 1
ATOM 1357 C C . ASP A 1 192 ? 86.469 -21.662 -141.011 1.00 11.65 192 ASP A C 1
ATOM 1358 O O . ASP A 1 192 ? 87.646 -21.297 -140.907 1.00 11.55 192 ASP A O 1
ATOM 1363 N N . PHE A 1 193 ? 85.630 -21.132 -141.891 1.00 12.58 193 PHE A N 1
ATOM 1364 C CA . PHE A 1 193 ? 86.048 -20.049 -142.779 1.00 12.19 193 PHE A CA 1
ATOM 1365 C C . PHE A 1 193 ? 84.914 -19.066 -142.907 1.00 12.72 193 PHE A C 1
ATOM 1366 O O . PHE A 1 193 ? 83.750 -19.453 -142.951 1.00 12.90 193 PHE A O 1
ATOM 1374 N N . THR A 1 194 ? 85.268 -17.791 -142.965 1.00 12.14 194 THR A N 1
ATOM 1375 C CA . THR A 1 194 ? 84.286 -16.731 -143.085 1.00 11.86 194 THR A CA 1
ATOM 1376 C C . THR A 1 194 ? 84.697 -15.880 -144.274 1.00 12.64 194 THR A C 1
ATOM 1377 O O . THR A 1 194 ? 85.824 -15.395 -144.330 1.00 14.21 194 THR A O 1
ATOM 1381 N N . VAL A 1 195 ? 83.797 -15.733 -145.241 1.00 14.01 195 VAL A N 1
ATOM 1382 C CA . VAL A 1 195 ? 84.076 -14.943 -146.435 1.00 13.59 195 VAL A CA 1
ATOM 1383 C C . VAL A 1 195 ? 83.177 -13.711 -146.445 1.00 14.77 195 VAL A C 1
ATOM 1384 O O . VAL A 1 195 ? 81.960 -13.816 -146.253 1.00 15.21 195 VAL A O 1
ATOM 1388 N N . MET A 1 196 ? 83.783 -12.540 -146.628 1.00 12.95 196 MET A N 1
ATOM 1389 C CA . MET A 1 196 ? 83.028 -11.290 -146.655 1.00 13.54 196 MET A CA 1
ATOM 1390 C C . MET A 1 196 ? 83.083 -10.621 -148.024 1.00 14.90 196 MET A C 1
ATOM 1391 O O . MET A 1 196 ? 83.858 -11.019 -148.881 1.00 14.79 196 MET A O 1
ATOM 1396 N N . VAL A 1 197 ? 82.247 -9.604 -148.218 1.00 14.83 197 VAL A N 1
ATOM 1397 C CA . VAL A 1 197 ? 82.197 -8.862 -149.472 1.00 15.43 197 VAL A CA 1
ATOM 1398 C C . VAL A 1 197 ? 82.588 -7.410 -149.215 1.00 15.77 197 VAL A C 1
ATOM 1399 O O . VAL A 1 197 ? 81.986 -6.738 -148.384 1.00 15.42 197 VAL A O 1
ATOM 1403 N N . ASP A 1 198 ? 83.598 -6.944 -149.940 1.00 15.79 198 ASP A N 1
ATOM 1404 C CA . ASP A 1 198 ? 84.098 -5.578 -149.829 1.00 16.02 198 ASP A CA 1
ATOM 1405 C C . ASP A 1 198 ? 82.970 -4.530 -149.867 1.00 16.98 198 ASP A C 1
ATOM 1406 O O . ASP A 1 198 ? 82.091 -4.579 -150.734 1.00 15.84 198 ASP A O 1
ATOM 1411 N N . GLN A 1 199 ? 82.993 -3.616 -148.897 1.00 17.39 199 GLN A N 1
ATOM 1412 C CA . GLN A 1 199 ? 82.031 -2.514 -148.797 1.00 18.14 199 GLN A CA 1
ATOM 1413 C C . GLN A 1 199 ? 80.540 -2.797 -148.593 1.00 17.27 199 GLN A C 1
ATOM 1414 O O . GLN A 1 199 ? 79.786 -1.885 -148.259 1.00 18.51 199 GLN A O 1
ATOM 1420 N N . THR A 1 200 ? 80.110 -4.036 -148.632 1.00 17.03 200 THR A N 1
ATOM 1421 C CA . THR A 1 200 ? 78.686 -4.331 -148.508 1.00 17.53 200 THR A CA 1
ATOM 1422 C C . THR A 1 200 ? 78.408 -5.347 -147.401 1.00 17.26 200 THR A C 1
ATOM 1423 O O . THR A 1 200 ? 77.298 -5.875 -147.294 1.00 18.79 200 THR A O 1
ATOM 1427 N N . SER A 1 201 ? 79.410 -5.620 -146.574 1.00 15.58 201 SER A N 1
ATOM 1428 C CA . SER A 1 201 ? 79.232 -6.547 -145.461 1.00 15.37 201 SER A CA 1
ATOM 1429 C C . SER A 1 201 ? 79.964 -5.980 -144.250 1.00 14.95 201 SER A C 1
ATOM 1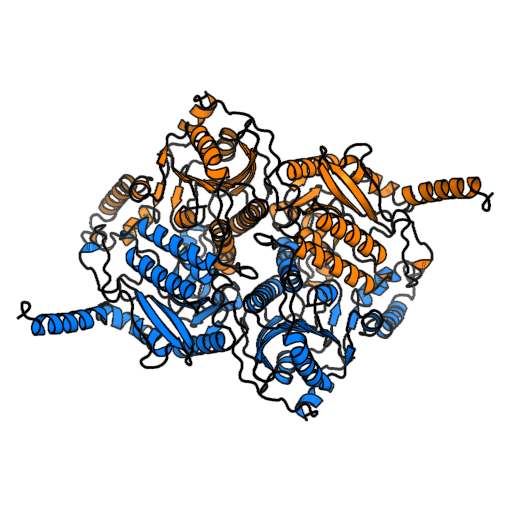430 O O . SER A 1 201 ? 80.989 -5.315 -144.396 1.00 15.54 201 SER A O 1
ATOM 1433 N N . HIS A 1 202 ? 79.423 -6.210 -143.057 1.00 15.08 202 HIS A N 1
ATOM 1434 C CA . HIS A 1 202 ? 80.036 -5.701 -141.835 1.00 15.11 202 HIS A CA 1
ATOM 1435 C C . HIS A 1 202 ? 79.790 -6.617 -140.648 1.00 15.14 202 HIS A C 1
ATOM 1436 O O . HIS A 1 202 ? 78.727 -7.227 -140.526 1.00 15.61 202 HIS A O 1
ATOM 1443 N N . MET A 1 203 ? 80.781 -6.712 -139.773 1.00 14.68 203 MET A N 1
ATOM 1444 C CA . MET A 1 203 ? 80.651 -7.535 -138.581 1.00 15.94 203 MET A CA 1
ATOM 1445 C C . MET A 1 203 ? 81.116 -6.710 -137.393 1.00 15.91 203 MET A C 1
ATOM 1446 O O . MET A 1 203 ? 82.161 -6.067 -137.447 1.00 15.72 203 MET A O 1
ATOM 1451 N N . PHE A 1 204 ? 80.328 -6.709 -136.328 1.00 15.61 204 PHE A N 1
ATOM 1452 C CA . PHE A 1 204 ? 80.707 -5.968 -135.141 1.00 16.79 204 PHE A CA 1
ATOM 1453 C C . PHE A 1 204 ? 79.859 -6.363 -133.944 1.00 17.00 204 PHE A C 1
ATOM 1454 O O . PHE A 1 204 ? 78.647 -6.585 -134.054 1.00 15.36 204 PHE A O 1
ATOM 1462 N N . ILE A 1 205 ? 80.518 -6.483 -132.799 1.00 17.75 205 ILE A N 1
ATOM 1463 C CA . ILE A 1 205 ? 79.823 -6.852 -131.579 1.00 19.59 205 ILE A CA 1
ATOM 1464 C C . ILE A 1 205 ? 79.063 -5.640 -131.043 1.00 20.60 205 ILE A C 1
ATOM 1465 O O . ILE A 1 205 ? 77.932 -5.765 -130.571 1.00 20.50 205 ILE A O 1
ATOM 1470 N N . THR A 1 206 ? 79.679 -4.464 -131.148 1.00 20.01 206 THR A N 1
ATOM 1471 C CA . THR A 1 206 ? 79.072 -3.224 -130.663 1.00 21.17 206 THR A CA 1
ATOM 1472 C C . THR A 1 206 ? 79.024 -2.163 -131.763 1.00 20.98 206 THR A C 1
ATOM 1473 O O . THR A 1 206 ? 80.017 -1.925 -132.444 1.00 19.97 206 THR A O 1
ATOM 1477 N N . GLY A 1 207 ? 77.870 -1.524 -131.927 1.00 20.64 207 GLY A N 1
ATOM 1478 C CA . GLY A 1 207 ? 77.727 -0.502 -132.950 1.00 21.29 207 GLY A CA 1
ATOM 1479 C C . GLY A 1 207 ? 78.460 0.799 -132.664 1.00 20.98 207 GLY A C 1
ATOM 1480 O O . GLY A 1 207 ? 78.781 1.092 -131.514 1.00 21.74 207 GLY A O 1
ATOM 1481 N N . PRO A 1 208 ? 78.732 1.612 -133.699 1.00 21.26 208 PRO A N 1
ATOM 1482 C CA . PRO A 1 208 ? 79.433 2.894 -133.561 1.00 22.30 208 PRO A CA 1
ATOM 1483 C C . PRO A 1 208 ? 78.798 3.878 -132.577 1.00 23.18 208 PRO A C 1
ATOM 1484 O O . PRO A 1 208 ? 79.505 4.599 -131.876 1.00 24.46 208 PRO A O 1
ATOM 1488 N N . ASP A 1 209 ? 77.471 3.915 -132.526 1.00 25.35 209 ASP A N 1
ATOM 1489 C CA . ASP A 1 209 ? 76.786 4.837 -131.627 1.00 27.61 209 ASP A CA 1
ATOM 1490 C C . ASP A 1 209 ? 77.003 4.501 -130.157 1.00 27.18 209 ASP A C 1
ATOM 1491 O O . ASP A 1 209 ? 77.134 5.398 -129.326 1.00 27.04 209 ASP A O 1
ATOM 1496 N N . VAL A 1 210 ? 77.032 3.211 -129.838 1.00 25.10 210 VAL A N 1
ATOM 1497 C CA . VAL A 1 210 ? 77.265 2.788 -128.466 1.00 23.37 210 VAL A CA 1
ATOM 1498 C C . VAL A 1 210 ? 78.715 3.087 -128.120 1.00 22.69 210 VAL A C 1
ATOM 1499 O O . VAL A 1 210 ? 79.030 3.504 -127.005 1.00 23.00 210 VAL A O 1
ATOM 1503 N N . ILE A 1 211 ? 79.603 2.879 -129.085 1.00 21.66 211 ILE A N 1
ATOM 1504 C CA . ILE A 1 211 ? 81.014 3.149 -128.863 1.00 21.56 211 ILE A CA 1
ATOM 1505 C C . ILE A 1 211 ? 81.223 4.640 -128.596 1.00 21.37 211 ILE A C 1
ATOM 1506 O O . ILE A 1 211 ? 81.986 5.022 -127.712 1.00 19.88 211 ILE A O 1
ATOM 1511 N N . LYS A 1 212 ? 80.532 5.479 -129.359 1.00 23.21 212 LYS A N 1
ATOM 1512 C CA . LYS A 1 212 ? 80.655 6.928 -129.197 1.00 25.71 212 LYS A CA 1
ATOM 1513 C C . LYS A 1 212 ? 80.180 7.405 -127.828 1.00 27.22 212 LYS A C 1
ATOM 1514 O O . LYS A 1 212 ? 80.866 8.169 -127.149 1.00 27.07 212 LYS A O 1
ATOM 1520 N N . THR A 1 213 ? 78.998 6.962 -127.424 1.00 28.69 213 THR A N 1
ATOM 1521 C CA . THR A 1 213 ? 78.454 7.377 -126.141 1.00 29.93 213 THR A CA 1
ATOM 1522 C C . THR A 1 213 ? 79.247 6.827 -124.959 1.00 29.12 213 THR A C 1
ATOM 1523 O O . THR A 1 213 ? 79.347 7.475 -123.918 1.00 29.80 213 THR A O 1
ATOM 1527 N N . VAL A 1 214 ? 79.824 5.641 -125.113 1.00 27.96 214 VAL A N 1
ATOM 1528 C CA . VAL A 1 214 ? 80.577 5.047 -124.016 1.00 26.92 214 VAL A CA 1
ATOM 1529 C C . VAL A 1 214 ? 82.058 5.410 -123.971 1.00 27.17 214 VAL A C 1
ATOM 1530 O O . VAL A 1 214 ? 82.615 5.586 -122.886 1.00 27.63 214 VAL A O 1
ATOM 1534 N N . THR A 1 215 ? 82.696 5.519 -125.134 1.00 26.85 215 THR A N 1
ATOM 1535 C CA . THR A 1 215 ? 84.120 5.843 -125.191 1.00 26.32 215 THR A CA 1
ATOM 1536 C C . THR A 1 215 ? 84.407 7.212 -125.796 1.00 27.45 215 THR A C 1
ATOM 1537 O O . THR A 1 215 ? 85.525 7.717 -125.687 1.00 27.78 215 THR A O 1
ATOM 1541 N N . GLY A 1 216 ? 83.407 7.800 -126.444 1.00 27.69 216 GLY A N 1
ATOM 1542 C CA . GLY A 1 216 ? 83.591 9.102 -127.062 1.00 28.24 216 GLY A CA 1
ATOM 1543 C C . GLY A 1 216 ? 84.294 9.036 -128.407 1.00 28.02 216 GLY A C 1
ATOM 1544 O O . GLY A 1 216 ? 84.378 10.037 -129.122 1.00 26.90 216 GLY A O 1
ATOM 1545 N N . GLU A 1 217 ? 84.798 7.859 -128.761 1.00 27.16 217 GLU A N 1
ATOM 1546 C CA . GLU A 1 217 ? 85.496 7.692 -130.031 1.00 27.46 217 GLU A CA 1
ATOM 1547 C C . GLU A 1 217 ? 84.537 7.625 -131.220 1.00 27.00 217 GLU A C 1
ATOM 1548 O O . GLU A 1 217 ? 83.502 6.960 -131.163 1.00 25.96 217 GLU A O 1
ATOM 1554 N N . ASP A 1 218 ? 84.879 8.343 -132.287 1.00 26.44 218 ASP A N 1
ATOM 1555 C CA . ASP A 1 218 ? 84.061 8.363 -133.497 1.00 27.03 218 ASP A CA 1
ATOM 1556 C C . ASP A 1 218 ? 84.646 7.400 -134.525 1.00 25.88 218 ASP A C 1
ATOM 1557 O O . ASP A 1 218 ? 85.848 7.426 -134.800 1.00 25.17 218 ASP A O 1
ATOM 1562 N N . VAL A 1 219 ? 83.792 6.547 -135.079 1.00 22.68 219 VAL A N 1
ATOM 1563 C CA . VAL A 1 219 ? 84.214 5.589 -136.087 1.00 20.87 219 VAL A CA 1
ATOM 1564 C C . VAL A 1 219 ? 83.009 5.213 -136.937 1.00 19.77 219 VAL A C 1
ATOM 1565 O O . VAL A 1 219 ? 81.881 5.196 -136.450 1.00 21.15 219 VAL A O 1
ATOM 1569 N N . GLY A 1 220 ? 83.248 4.944 -138.215 1.00 19.96 220 GLY A N 1
ATOM 1570 C CA . GLY A 1 220 ? 82.166 4.564 -139.102 1.00 18.29 220 GLY A CA 1
ATOM 1571 C C . GLY A 1 220 ? 82.095 3.057 -139.204 1.00 18.75 220 GLY A C 1
ATOM 1572 O O . GLY A 1 220 ? 83.003 2.354 -138.756 1.00 18.03 220 GLY A O 1
ATOM 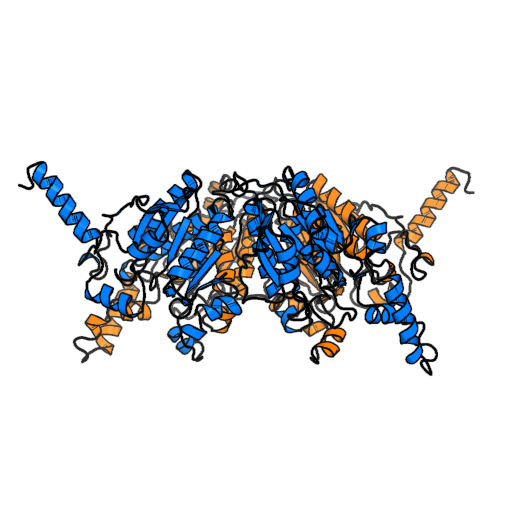1573 N N . PHE A 1 221 ? 81.022 2.555 -139.804 1.00 17.89 221 PHE A N 1
ATOM 1574 C CA . PHE A 1 221 ? 80.840 1.113 -139.954 1.00 19.47 221 PHE A CA 1
ATOM 1575 C C . PHE A 1 221 ? 81.958 0.446 -140.750 1.00 18.41 221 PHE A C 1
ATOM 1576 O O . PHE A 1 221 ? 82.445 -0.623 -140.375 1.00 17.34 221 PHE A O 1
ATOM 1584 N N . GLU A 1 222 ? 82.367 1.067 -141.850 1.00 16.77 222 GLU A N 1
ATOM 1585 C CA . GLU A 1 222 ? 83.411 0.476 -142.680 1.00 16.98 222 GLU A CA 1
ATOM 1586 C C . GLU A 1 222 ? 84.710 0.271 -141.916 1.00 16.02 222 GLU A C 1
ATOM 1587 O O . GLU A 1 222 ? 85.263 -0.827 -141.918 1.00 15.76 222 GLU A O 1
ATOM 1593 N N . GLU A 1 223 ? 85.203 1.319 -141.263 1.00 16.08 223 GLU A N 1
ATOM 1594 C CA . GLU A 1 223 ? 86.445 1.195 -140.508 1.00 14.68 223 GLU A CA 1
ATOM 1595 C C . GLU A 1 223 ? 86.301 0.255 -139.320 1.00 16.55 223 GLU A C 1
ATOM 1596 O O . GLU A 1 223 ? 87.205 -0.524 -139.023 1.00 15.95 223 GLU A O 1
ATOM 1602 N N . LEU A 1 224 ? 85.159 0.322 -138.648 1.00 15.67 224 LEU A N 1
ATOM 1603 C CA . LEU A 1 224 ? 84.921 -0.519 -137.484 1.00 16.17 224 LEU A CA 1
ATOM 1604 C C . LEU A 1 224 ? 84.867 -2.013 -137.788 1.00 14.59 224 LEU A C 1
ATOM 1605 O O . LEU A 1 224 ? 85.608 -2.801 -137.200 1.00 16.06 224 LEU A O 1
ATOM 1610 N N . GLY A 1 225 ? 83.985 -2.404 -138.701 1.00 15.82 225 GLY A N 1
ATOM 1611 C CA . GLY A 1 225 ? 83.857 -3.816 -139.012 1.00 14.35 225 GLY A CA 1
ATOM 1612 C C . GLY A 1 225 ? 83.569 -4.184 -140.454 1.00 14.46 225 GLY A C 1
ATOM 1613 O O . GLY A 1 225 ? 82.862 -5.158 -140.705 1.00 12.97 225 GLY A O 1
ATOM 1614 N N . GLY A 1 226 ? 84.109 -3.413 -141.396 1.00 12.22 226 GLY A N 1
ATOM 1615 C CA . GLY A 1 226 ? 83.908 -3.701 -142.805 1.00 12.04 226 GLY A CA 1
ATOM 1616 C C . GLY A 1 226 ? 84.739 -4.901 -143.228 1.00 14.00 226 GLY A C 1
ATOM 1617 O O . GLY A 1 226 ? 85.526 -5.423 -142.441 1.00 14.66 226 GLY A O 1
ATOM 1618 N N . ALA A 1 227 ? 84.580 -5.330 -144.476 1.00 12.12 227 ALA A N 1
ATOM 1619 C CA . ALA A 1 227 ? 85.308 -6.489 -144.985 1.00 13.91 227 ALA A CA 1
ATOM 1620 C C . ALA A 1 227 ? 86.824 -6.358 -144.928 1.00 14.33 227 ALA A C 1
ATOM 1621 O O . ALA A 1 227 ? 87.519 -7.283 -144.498 1.00 14.66 227 ALA A O 1
ATOM 1623 N N . ARG A 1 228 ? 87.353 -5.220 -145.367 1.00 12.78 228 ARG A N 1
ATOM 1624 C CA . ARG A 1 228 ? 88.803 -5.047 -145.348 1.00 15.51 228 ARG A CA 1
ATOM 1625 C C . ARG A 1 228 ? 89.363 -5.085 -143.925 1.00 14.30 228 ARG A C 1
ATOM 1626 O O . ARG A 1 228 ? 90.398 -5.707 -143.673 1.00 15.13 228 ARG A O 1
ATOM 1634 N N . THR A 1 229 ? 88.684 -4.410 -143.003 1.00 14.93 229 THR A N 1
ATOM 1635 C CA . THR A 1 229 ? 89.097 -4.382 -141.602 1.00 14.47 229 THR A CA 1
ATOM 1636 C C . THR A 1 229 ? 89.210 -5.803 -141.050 1.00 14.42 229 THR A C 1
ATOM 1637 O O . THR A 1 229 ? 90.234 -6.182 -140.484 1.00 14.01 229 THR A O 1
ATOM 1641 N N . HIS A 1 230 ? 88.162 -6.595 -141.225 1.00 13.76 230 HIS A N 1
ATOM 1642 C CA . HIS A 1 230 ? 88.197 -7.958 -140.720 1.00 14.21 230 HIS A CA 1
ATOM 1643 C C . HIS A 1 230 ? 89.124 -8.914 -141.470 1.00 15.49 230 HIS A C 1
ATOM 1644 O O . HIS A 1 230 ? 89.412 -10.007 -140.983 1.00 15.74 230 HIS A O 1
ATOM 1651 N N . ASN A 1 231 ? 89.614 -8.509 -142.638 1.00 14.70 231 ASN A N 1
ATOM 1652 C CA . ASN A 1 231 ? 90.529 -9.370 -143.381 1.00 16.73 231 ASN A CA 1
ATOM 1653 C C . ASN A 1 231 ? 91.985 -8.966 -143.200 1.00 18.36 231 ASN A C 1
ATOM 1654 O O . ASN A 1 231 ? 92.887 -9.760 -143.456 1.00 19.00 231 ASN A O 1
ATOM 1659 N N . SER A 1 232 ? 92.221 -7.744 -142.734 1.00 19.85 232 SER A N 1
ATOM 1660 C CA . SER A 1 232 ? 93.590 -7.264 -142.573 1.00 19.72 232 SER A CA 1
ATOM 1661 C C . SER A 1 232 ? 94.021 -6.884 -141.160 1.00 20.29 232 SER A C 1
ATOM 1662 O O . SER A 1 232 ? 95.213 -6.873 -140.864 1.00 19.51 232 SER A O 1
ATOM 1665 N N . THR A 1 233 ? 93.065 -6.576 -140.293 1.00 20.30 233 THR A N 1
ATOM 1666 C CA . THR A 1 233 ? 93.399 -6.155 -138.938 1.00 19.39 233 THR A CA 1
ATOM 1667 C C . THR A 1 233 ? 92.978 -7.109 -137.826 1.00 19.31 233 THR A C 1
ATOM 1668 O O . THR A 1 233 ? 93.814 -7.547 -137.040 1.00 19.64 233 THR A O 1
ATOM 1672 N N . SER A 1 234 ? 91.691 -7.444 -137.778 1.00 18.51 234 SER A N 1
ATOM 1673 C CA . SER A 1 234 ? 91.152 -8.312 -136.735 1.00 18.25 234 SER A CA 1
ATOM 1674 C C . SER A 1 234 ? 91.510 -9.778 -136.911 1.00 19.11 234 SER A C 1
ATOM 1675 O O . SER A 1 234 ? 91.554 -10.525 -135.936 1.00 20.51 234 SER A O 1
ATOM 1678 N N . GLY A 1 235 ? 91.730 -10.182 -138.157 1.00 18.55 235 GLY A N 1
ATOM 1679 C CA . GLY A 1 235 ? 92.062 -11.565 -138.447 1.00 20.11 235 GLY A CA 1
ATOM 1680 C C . GLY A 1 235 ? 90.864 -12.485 -138.286 1.00 19.46 235 GLY A C 1
ATOM 1681 O O . GLY A 1 235 ? 91.024 -13.697 -138.104 1.00 20.85 235 GLY A O 1
ATOM 1682 N N . VAL A 1 236 ? 89.652 -11.936 -138.341 1.00 18.15 236 VAL A N 1
ATOM 1683 C CA . VAL A 1 236 ? 88.473 -12.790 -138.183 1.00 20.12 236 VAL A CA 1
ATOM 1684 C C . VAL A 1 236 ? 88.004 -13.420 -139.487 1.00 19.75 236 VAL A C 1
ATOM 1685 O O . VAL A 1 236 ? 87.605 -14.580 -139.499 1.00 22.38 236 VAL A O 1
ATOM 1689 N N . ALA A 1 237 ? 88.073 -12.677 -140.587 1.00 17.22 237 ALA A N 1
ATOM 1690 C CA . ALA A 1 237 ? 87.633 -13.209 -141.876 1.00 16.61 237 ALA A CA 1
ATOM 1691 C C . ALA A 1 237 ? 88.778 -13.792 -142.695 1.00 16.77 237 ALA A C 1
ATOM 1692 O O . ALA A 1 237 ? 89.935 -13.379 -142.558 1.00 15.04 237 ALA A O 1
ATOM 1694 N N . HIS A 1 238 ? 88.451 -14.736 -143.574 1.00 14.70 238 HIS A N 1
ATOM 1695 C CA . HIS A 1 238 ? 89.472 -15.404 -144.380 1.00 15.12 238 HIS A CA 1
ATOM 1696 C C . HIS A 1 238 ? 89.621 -14.943 -145.821 1.00 14.53 238 HIS A C 1
ATOM 1697 O O . HIS A 1 238 ? 90.596 -15.287 -146.496 1.00 14.39 238 HIS A O 1
ATOM 1704 N N . HIS A 1 239 ? 88.657 -14.165 -146.291 1.00 14.12 239 HIS A N 1
ATOM 1705 C CA . HIS A 1 239 ? 88.703 -13.651 -147.654 1.00 14.53 239 HIS A CA 1
ATOM 1706 C C . HIS A 1 239 ? 87.764 -12.474 -147.844 1.00 15.73 239 HIS A C 1
ATOM 1707 O O . HIS A 1 239 ? 86.719 -12.391 -147.200 1.00 14.08 239 HIS A O 1
ATOM 1714 N N . MET A 1 240 ? 88.156 -11.561 -148.726 1.00 16.20 240 MET A N 1
ATOM 1715 C CA . MET A 1 240 ? 87.332 -10.409 -149.070 1.00 15.35 240 MET A CA 1
ATOM 1716 C C . MET A 1 240 ? 87.144 -10.458 -150.580 1.00 16.04 240 MET A C 1
ATOM 1717 O O . MET A 1 240 ? 88.107 -10.299 -151.332 1.00 16.43 240 MET A O 1
ATOM 1722 N N . ALA A 1 241 ? 85.910 -10.699 -151.014 1.00 15.46 241 ALA A N 1
ATOM 1723 C CA . ALA A 1 241 ? 85.584 -10.772 -152.436 1.00 16.96 241 ALA A CA 1
ATOM 1724 C C . ALA A 1 241 ? 85.127 -9.401 -152.920 1.00 15.84 241 ALA A C 1
ATOM 1725 O O . ALA A 1 241 ? 84.701 -8.567 -152.123 1.00 18.10 241 ALA A O 1
ATOM 1727 N N . GLY A 1 242 ? 85.235 -9.166 -154.225 1.00 16.96 242 GLY A N 1
ATOM 1728 C CA . GLY A 1 242 ? 84.834 -7.887 -154.794 1.00 16.63 242 GLY A CA 1
ATOM 1729 C C . GLY A 1 242 ? 83.328 -7.736 -154.917 1.00 17.64 242 GLY A C 1
ATOM 1730 O O . GLY A 1 242 ? 82.805 -6.623 -154.979 1.00 17.26 242 GLY A O 1
ATOM 1731 N N . ASP A 1 243 ? 82.626 -8.863 -154.978 1.00 16.38 243 ASP A N 1
ATOM 1732 C CA . ASP A 1 243 ? 81.170 -8.850 -155.061 1.00 17.92 243 ASP A CA 1
ATOM 1733 C C . ASP A 1 243 ? 80.614 -10.186 -154.591 1.00 17.83 243 ASP A C 1
ATOM 1734 O O . ASP A 1 243 ? 81.370 -11.120 -154.322 1.00 17.19 243 ASP A O 1
ATOM 1739 N N . GLU A 1 244 ? 79.295 -10.280 -154.491 1.00 17.58 244 GLU A N 1
ATOM 1740 C CA . GLU A 1 244 ? 78.676 -11.516 -154.023 1.00 18.65 244 GLU A CA 1
ATOM 1741 C C . GLU A 1 244 ? 78.949 -12.731 -154.906 1.00 19.47 244 GLU A C 1
ATOM 1742 O O . GLU A 1 244 ? 79.216 -13.825 -154.397 1.00 17.94 244 GLU A O 1
ATOM 1748 N N . LYS A 1 245 ? 78.894 -12.548 -156.223 1.00 19.47 245 LYS A N 1
ATOM 1749 C CA . LYS A 1 245 ? 79.149 -13.652 -157.146 1.00 19.75 245 LYS A CA 1
ATOM 1750 C C . LYS A 1 245 ? 80.539 -14.244 -156.910 1.00 18.89 245 LYS A C 1
ATOM 1751 O O . LYS A 1 245 ? 80.708 -15.464 -156.869 1.00 18.50 245 LYS A O 1
ATOM 1757 N N . ASP A 1 246 ? 81.529 -13.371 -156.755 1.00 17.74 246 ASP A N 1
ATOM 1758 C CA . ASP A 1 246 ? 82.899 -13.805 -156.503 1.00 17.35 246 ASP A CA 1
ATOM 1759 C C . ASP A 1 246 ? 83.008 -14.471 -155.141 1.00 15.71 246 ASP A C 1
ATOM 1760 O O . ASP A 1 246 ? 83.779 -15.417 -154.961 1.00 15.16 246 ASP A O 1
ATOM 1765 N N . ALA A 1 247 ? 82.234 -13.970 -154.181 1.00 15.56 247 ALA A N 1
ATOM 1766 C CA . ALA A 1 247 ? 82.256 -14.525 -152.833 1.00 16.13 247 ALA A CA 1
ATOM 1767 C C . ALA A 1 247 ? 81.733 -15.959 -152.842 1.00 16.54 247 ALA A C 1
ATOM 1768 O O . ALA A 1 247 ? 82.299 -16.837 -152.190 1.00 16.30 247 ALA A O 1
ATOM 1770 N N . VAL A 1 248 ? 80.647 -16.196 -153.571 1.00 15.28 248 VAL A N 1
ATOM 1771 C CA . VAL A 1 248 ? 80.088 -17.545 -153.648 1.00 15.65 248 VAL A CA 1
ATOM 1772 C C . VAL A 1 248 ? 81.053 -18.486 -154.370 1.00 16.32 248 VAL A C 1
ATOM 1773 O O . VAL A 1 248 ? 81.183 -19.659 -154.014 1.00 16.50 248 VAL A O 1
ATOM 1777 N N . GLU A 1 249 ? 81.740 -17.975 -155.385 1.00 15.76 249 GLU A N 1
ATOM 1778 C CA . GLU A 1 249 ? 82.689 -18.803 -156.124 1.00 18.08 249 GLU A CA 1
ATOM 1779 C C . GLU A 1 249 ? 83.819 -19.234 -155.196 1.00 17.11 249 GLU A C 1
ATOM 1780 O O . GLU A 1 249 ? 84.303 -20.363 -155.269 1.00 17.43 249 GLU A O 1
ATOM 1786 N N . TYR A 1 250 ? 84.229 -18.326 -154.316 1.00 16.13 250 TYR A N 1
ATOM 1787 C CA . TYR A 1 250 ? 85.297 -18.615 -153.370 1.00 15.76 250 TYR A CA 1
ATOM 1788 C C . TYR A 1 250 ? 84.886 -19.736 -152.411 1.00 15.75 250 TYR A C 1
ATOM 1789 O O . TYR A 1 250 ? 85.687 -20.616 -152.101 1.00 17.08 250 TYR A O 1
ATOM 1798 N N . VAL A 1 251 ? 83.641 -19.717 -151.941 1.00 14.97 251 VAL A N 1
ATOM 1799 C CA . VAL A 1 251 ? 83.204 -20.759 -151.021 1.00 15.29 251 VAL A CA 1
ATOM 1800 C C . VAL A 1 251 ? 83.148 -22.117 -151.717 1.00 14.21 251 VAL A C 1
ATOM 1801 O O . VAL A 1 251 ? 83.449 -23.132 -151.104 1.00 14.62 251 VAL A O 1
ATOM 1805 N N . LYS A 1 252 ? 82.780 -22.139 -152.997 1.00 14.57 252 LYS A N 1
ATOM 1806 C CA . LYS A 1 252 ? 82.728 -23.398 -153.741 1.00 14.08 252 LYS A CA 1
ATOM 1807 C C . LYS A 1 252 ? 84.139 -23.966 -153.855 1.00 16.27 252 LYS A C 1
ATOM 1808 O O . LYS A 1 252 ? 84.343 -25.178 -153.785 1.00 14.82 252 LYS A O 1
ATOM 1814 N N . GLN A 1 253 ? 85.113 -23.083 -154.053 1.00 15.21 253 GLN A N 1
ATOM 1815 C CA . GLN A 1 253 ? 86.508 -23.512 -154.170 1.00 15.69 253 GLN A CA 1
ATOM 1816 C C . GLN A 1 253 ? 86.967 -24.086 -152.835 1.00 15.52 253 GLN A C 1
ATOM 1817 O O . GLN A 1 253 ? 87.663 -25.098 -152.774 1.00 15.48 253 GLN A O 1
ATOM 1823 N N . LEU A 1 254 ? 86.561 -23.420 -151.765 1.00 15.46 254 LEU A N 1
ATOM 1824 C CA . LEU A 1 254 ? 86.902 -23.841 -150.417 1.00 14.51 254 LEU A CA 1
ATOM 1825 C C . LEU A 1 254 ? 86.357 -25.255 -150.210 1.00 13.72 254 LEU A C 1
ATOM 1826 O O . LEU A 1 254 ? 87.069 -26.159 -149.777 1.00 12.64 254 LEU A O 1
ATOM 1831 N N . LEU A 1 255 ? 85.090 -25.448 -150.548 1.00 12.69 255 LEU A N 1
ATOM 1832 C CA . LEU A 1 255 ? 84.471 -26.761 -150.393 1.00 12.23 255 LEU A CA 1
ATOM 1833 C C . LEU A 1 255 ? 85.184 -27.838 -151.206 1.00 14.71 255 LEU A C 1
ATOM 1834 O O . LEU A 1 255 ? 85.299 -28.983 -150.769 1.00 12.72 255 LEU A O 1
ATOM 1839 N N . SER A 1 256 ? 85.670 -27.472 -152.390 1.00 15.18 256 SER A N 1
ATOM 1840 C CA . SER A 1 256 ? 86.338 -28.442 -153.270 1.00 15.64 256 SER A CA 1
ATOM 1841 C C . SER A 1 256 ? 87.621 -29.050 -152.696 1.00 15.94 256 SER A C 1
ATOM 1842 O O . SER A 1 256 ? 88.077 -30.094 -153.162 1.00 16.04 256 SER A O 1
ATOM 1845 N N . TYR A 1 257 ? 88.214 -28.395 -151.701 1.00 14.80 257 TYR A N 1
ATOM 1846 C CA . TYR A 1 257 ? 89.456 -28.879 -151.088 1.00 15.74 257 TYR A CA 1
ATOM 1847 C C . TYR A 1 257 ? 89.204 -29.669 -149.813 1.00 15.21 257 TYR A C 1
ATOM 1848 O O . TYR A 1 257 ? 90.106 -30.316 -149.281 1.00 15.95 257 TYR A O 1
ATOM 1857 N N . LEU A 1 258 ? 87.969 -29.620 -149.331 1.00 15.08 258 LEU A N 1
ATOM 1858 C CA . LEU A 1 258 ? 87.607 -30.285 -148.091 1.00 13.83 258 LEU A CA 1
ATOM 1859 C C . LEU A 1 258 ? 86.669 -31.467 -148.252 1.00 15.26 258 LEU A C 1
ATOM 1860 O O . LEU A 1 258 ? 85.858 -31.511 -149.177 1.00 15.28 258 LEU A O 1
ATOM 1865 N N . PRO A 1 259 ? 86.775 -32.450 -147.345 1.00 15.77 259 PRO A N 1
ATOM 1866 C CA . PRO A 1 259 ? 85.898 -33.621 -147.413 1.00 14.02 259 PRO A CA 1
ATOM 1867 C C . PRO A 1 259 ? 84.506 -33.162 -146.972 1.00 13.68 259 PRO A C 1
ATOM 1868 O O . PRO A 1 259 ? 84.340 -32.025 -146.527 1.00 13.26 259 PRO A O 1
ATOM 1872 N N . SER A 1 260 ? 83.508 -34.030 -147.100 1.00 10.84 260 SER A N 1
ATOM 1873 C CA . SER A 1 260 ? 82.145 -33.688 -146.694 1.00 11.72 260 SER A CA 1
ATOM 1874 C C . SER A 1 260 ? 82.015 -33.721 -145.168 1.00 12.31 260 SER A C 1
ATOM 1875 O O . SER A 1 260 ? 81.133 -33.078 -144.593 1.00 12.49 260 SER A O 1
ATOM 1878 N N . ASN A 1 261 ? 82.892 -34.492 -144.526 1.00 12.85 261 ASN A N 1
ATOM 1879 C CA . ASN A 1 261 ? 82.900 -34.643 -143.067 1.00 12.50 261 ASN A CA 1
ATOM 1880 C C . ASN A 1 261 ? 84.234 -35.239 -142.620 1.00 13.85 261 ASN A C 1
ATOM 1881 O O . ASN A 1 261 ? 85.029 -35.645 -143.461 1.00 13.67 261 ASN A O 1
ATOM 1886 N N . ASN A 1 262 ? 84.484 -35.322 -141.314 1.00 13.56 262 ASN A N 1
ATOM 1887 C CA . ASN A 1 262 ? 85.782 -35.820 -140.855 1.00 14.61 262 ASN A CA 1
ATOM 1888 C C . ASN A 1 262 ? 86.051 -37.314 -141.011 1.00 15.17 262 ASN A C 1
ATOM 1889 O O . ASN A 1 262 ? 87.126 -37.792 -140.644 1.00 15.38 262 ASN A O 1
ATOM 1894 N N . LEU A 1 263 ? 85.087 -38.048 -141.557 1.00 15.52 263 LEU A N 1
ATOM 1895 C CA . LEU A 1 263 ? 85.244 -39.491 -141.755 1.00 19.13 263 LEU A CA 1
ATOM 1896 C C . LEU A 1 263 ? 85.934 -39.864 -143.067 1.00 21.15 263 LEU A C 1
ATOM 1897 O O . LEU A 1 263 ? 86.232 -41.036 -143.308 1.00 20.89 263 LEU A O 1
ATOM 1902 N N . SER A 1 264 ? 86.187 -38.875 -143.915 1.00 22.12 264 SER A N 1
ATOM 1903 C CA . SER A 1 264 ? 86.831 -39.137 -145.199 1.00 24.69 264 SER A CA 1
ATOM 1904 C C . SER A 1 264 ? 87.966 -38.188 -145.522 1.00 24.99 264 SER A C 1
ATOM 1905 O O . SER A 1 264 ? 88.080 -37.111 -144.935 1.00 21.38 264 SER A O 1
ATOM 1908 N N . GLU A 1 265 ? 88.814 -38.602 -146.458 1.00 25.73 265 GLU A N 1
ATOM 1909 C CA . GLU A 1 265 ? 89.920 -37.760 -146.885 1.00 27.34 265 GLU A CA 1
ATOM 1910 C C . GLU A 1 265 ? 89.338 -36.787 -147.897 1.00 24.80 265 GLU A C 1
ATOM 1911 O O . GLU A 1 265 ? 88.231 -36.992 -148.391 1.00 22.27 265 GLU A O 1
ATOM 1917 N N . PRO A 1 266 ? 90.062 -35.704 -148.203 1.00 24.01 266 PRO A N 1
ATOM 1918 C CA . PRO A 1 266 ? 89.576 -34.717 -149.170 1.00 22.88 266 PRO A CA 1
ATOM 1919 C C . PRO A 1 266 ? 89.287 -35.375 -150.516 1.00 23.12 266 PRO A C 1
ATOM 1920 O O . PRO A 1 266 ? 89.914 -36.376 -150.876 1.00 19.82 266 PRO A O 1
ATOM 1924 N N . PRO A 1 267 ? 88.332 -34.819 -151.275 1.00 23.80 267 PRO A N 1
ATOM 1925 C CA . PRO A 1 267 ? 87.980 -35.372 -152.586 1.00 25.28 267 PRO A CA 1
ATOM 1926 C C . PRO A 1 267 ? 89.201 -35.342 -153.496 1.00 27.17 267 PRO A C 1
ATOM 1927 O O . PRO A 1 267 ? 89.912 -34.338 -153.560 1.00 25.60 267 PRO A O 1
ATOM 1931 N N . ALA A 1 268 ? 89.446 -36.439 -154.202 1.00 28.37 268 ALA A N 1
ATOM 1932 C CA . ALA A 1 268 ? 90.604 -36.497 -155.078 1.00 30.78 268 ALA A CA 1
ATOM 1933 C C . ALA A 1 268 ? 90.305 -37.023 -156.468 1.00 33.02 268 ALA A C 1
ATOM 1934 O O . ALA A 1 268 ? 89.481 -37.916 -156.649 1.00 33.51 268 ALA A O 1
ATOM 1936 N N . PHE A 1 269 ? 90.991 -36.445 -157.446 1.00 35.10 269 PHE A N 1
ATOM 1937 C CA . PHE A 1 269 ? 90.865 -36.838 -158.842 1.00 36.49 269 PHE A CA 1
ATOM 1938 C C . PHE A 1 269 ? 92.263 -37.281 -159.260 1.00 35.56 269 PHE A C 1
ATOM 1939 O O . PHE A 1 269 ? 92.991 -36.538 -159.916 1.00 34.09 269 PHE A O 1
ATOM 1947 N N . PRO A 1 270 ? 92.656 -38.503 -158.867 1.00 36.05 270 PRO A N 1
ATOM 1948 C CA . PRO A 1 270 ? 93.969 -39.069 -159.181 1.00 36.40 270 PRO A CA 1
ATOM 1949 C C . PRO A 1 270 ? 94.477 -38.773 -160.582 1.00 36.52 270 PRO A C 1
ATOM 1950 O O . PRO A 1 270 ? 93.758 -38.933 -161.568 1.00 35.63 270 PRO A O 1
ATOM 1954 N N . GLU A 1 271 ? 95.727 -38.334 -160.648 1.00 36.33 271 GLU A N 1
ATOM 1955 C CA . GLU A 1 271 ? 96.389 -38.026 -161.907 1.00 36.95 271 GLU A CA 1
ATOM 1956 C C . GLU A 1 271 ? 97.885 -38.179 -161.666 1.00 36.53 271 GLU A C 1
ATOM 1957 O O . GLU A 1 271 ? 98.440 -37.563 -160.755 1.00 35.55 271 GLU A O 1
ATOM 1963 N N . GLU A 1 272 ? 98.533 -39.015 -162.469 1.00 35.89 272 GLU A N 1
ATOM 1964 C CA . GLU A 1 272 ? 99.966 -39.246 -162.323 1.00 35.57 272 GLU A CA 1
ATOM 1965 C C . GLU A 1 272 ? 100.793 -38.044 -162.754 1.00 33.45 272 GLU A C 1
ATOM 1966 O O . GLU A 1 272 ? 100.649 -37.541 -163.868 1.00 32.92 272 GLU A O 1
ATOM 1972 N N . ALA A 1 273 ? 101.664 -37.587 -161.864 1.00 30.88 273 ALA A N 1
ATOM 1973 C CA . ALA A 1 273 ? 102.516 -36.451 -162.173 1.00 30.76 273 ALA A CA 1
ATOM 1974 C C . ALA A 1 273 ? 103.773 -36.925 -162.886 1.00 29.88 273 ALA A C 1
ATOM 1975 O O . ALA A 1 273 ? 104.334 -37.965 -162.544 1.00 30.51 273 ALA A O 1
ATOM 1977 N N . ASP A 1 274 ? 104.200 -36.171 -163.892 1.00 29.16 274 ASP A N 1
ATOM 1978 C CA . ASP A 1 274 ? 105.413 -36.507 -164.626 1.00 28.70 274 ASP A CA 1
ATOM 1979 C C . ASP A 1 274 ? 106.528 -35.939 -163.760 1.00 27.27 274 ASP A C 1
ATOM 1980 O O . ASP A 1 274 ? 106.646 -34.724 -163.623 1.00 27.20 274 ASP A O 1
ATOM 1985 N N . LEU A 1 275 ? 107.337 -36.812 -163.169 1.00 26.61 275 LEU A N 1
ATOM 1986 C CA . LEU A 1 275 ? 108.404 -36.362 -162.282 1.00 25.47 275 LEU A CA 1
ATOM 1987 C C . LEU A 1 275 ? 109.729 -35.981 -162.941 1.00 26.08 275 LEU A C 1
ATOM 1988 O O . LEU A 1 275 ? 110.728 -35.747 -162.254 1.00 25.48 275 LEU A O 1
ATOM 1993 N N . ALA A 1 276 ? 109.742 -35.913 -164.267 1.00 25.47 276 ALA A N 1
ATOM 1994 C CA . ALA A 1 276 ? 110.954 -35.514 -164.969 1.00 26.18 276 ALA A CA 1
ATOM 1995 C C . ALA A 1 276 ? 111.188 -34.044 -164.618 1.00 26.36 276 ALA A C 1
ATOM 1996 O O . ALA A 1 276 ? 110.232 -33.277 -164.487 1.00 25.17 276 ALA A O 1
ATOM 1998 N N . VAL A 1 277 ? 112.451 -33.661 -164.446 1.00 26.20 277 VAL A N 1
ATOM 1999 C CA . VAL A 1 277 ? 112.792 -32.280 -164.108 1.00 27.37 277 VAL A CA 1
ATOM 2000 C C . VAL A 1 277 ? 112.398 -31.345 -165.245 1.00 27.91 277 VAL A C 1
ATOM 2001 O O . VAL A 1 277 ? 113.005 -31.369 -166.318 1.00 28.91 277 VAL A O 1
ATOM 2005 N N . THR A 1 278 ? 111.382 -30.524 -165.005 1.00 26.65 278 THR A N 1
ATOM 2006 C CA . THR A 1 278 ? 110.899 -29.580 -166.003 1.00 26.14 278 THR A CA 1
ATOM 2007 C C . THR A 1 278 ? 111.722 -28.303 -165.952 1.00 26.35 278 THR A C 1
ATOM 2008 O O . THR A 1 278 ? 112.488 -28.090 -165.011 1.00 25.30 278 THR A O 1
ATOM 2012 N N . ASP A 1 279 ? 111.571 -27.455 -166.965 1.00 26.88 279 ASP A N 1
ATOM 2013 C CA . ASP A 1 279 ? 112.302 -26.195 -166.980 1.00 27.82 279 ASP A CA 1
ATOM 2014 C C . ASP A 1 279 ? 111.825 -25.361 -165.799 1.00 26.86 279 ASP A C 1
ATOM 2015 O O . ASP A 1 279 ? 112.581 -24.571 -165.233 1.00 25.89 279 ASP A O 1
ATOM 2020 N N . GLU A 1 280 ? 110.561 -25.540 -165.431 1.00 26.12 280 GLU A N 1
ATOM 2021 C CA . GLU A 1 280 ? 110.011 -24.813 -164.296 1.00 25.70 280 GLU A CA 1
ATOM 2022 C C . GLU A 1 280 ? 110.677 -25.282 -163.001 1.00 24.07 280 GLU A C 1
ATOM 2023 O O . GLU A 1 280 ? 111.027 -24.466 -162.150 1.00 22.62 280 GLU A O 1
ATOM 2029 N N . ASP A 1 281 ? 110.858 -26.593 -162.857 1.00 22.33 281 ASP A N 1
ATOM 2030 C CA . ASP A 1 281 ? 111.498 -27.135 -161.660 1.00 21.67 281 ASP A CA 1
ATOM 2031 C C . ASP A 1 281 ? 112.907 -26.565 -161.524 1.00 20.47 281 ASP A C 1
ATOM 2032 O O . ASP A 1 281 ? 113.356 -26.246 -160.425 1.00 18.51 281 ASP A O 1
ATOM 2037 N N . ALA A 1 282 ? 113.604 -26.451 -162.649 1.00 20.12 282 ALA A N 1
ATOM 2038 C CA . ALA A 1 282 ? 114.968 -25.933 -162.655 1.00 22.14 282 ALA A CA 1
ATOM 2039 C C . ALA A 1 282 ? 115.046 -24.507 -162.126 1.00 22.35 282 ALA A C 1
ATOM 2040 O O . ALA A 1 282 ? 116.061 -24.097 -161.558 1.00 22.46 282 ALA A O 1
ATOM 2042 N N . GLU A 1 283 ? 113.971 -23.749 -162.316 1.00 22.68 283 GLU A N 1
ATOM 2043 C CA . GLU A 1 283 ? 113.933 -22.367 -161.853 1.00 23.26 283 GLU A CA 1
ATOM 2044 C C . GLU A 1 283 ? 114.187 -22.273 -160.348 1.00 22.18 283 GLU A C 1
ATOM 2045 O O . GLU A 1 283 ? 114.694 -21.266 -159.860 1.00 21.12 283 GLU A O 1
ATOM 2051 N N . LEU A 1 284 ? 113.840 -23.321 -159.610 1.00 21.84 284 LEU A N 1
ATOM 2052 C CA . LEU A 1 284 ? 114.039 -23.306 -158.163 1.00 22.97 284 LEU A CA 1
ATOM 2053 C C . LEU A 1 284 ? 115.509 -23.240 -157.749 1.00 21.87 284 LEU A C 1
ATOM 2054 O O . LEU A 1 284 ? 115.822 -22.766 -156.660 1.00 22.05 284 LEU A O 1
ATOM 2059 N N . ASP A 1 285 ? 116.413 -23.703 -158.607 1.00 21.93 285 ASP A N 1
ATOM 2060 C CA . ASP A 1 285 ? 117.835 -23.675 -158.262 1.00 23.39 285 ASP A CA 1
ATOM 2061 C C . ASP A 1 285 ? 118.418 -22.265 -158.240 1.00 23.27 285 ASP A C 1
ATOM 2062 O O . ASP A 1 285 ? 119.500 -22.043 -157.695 1.00 23.75 285 ASP A O 1
ATOM 2067 N N . THR A 1 286 ? 117.705 -21.310 -158.825 1.00 22.70 286 THR A N 1
ATOM 2068 C CA . THR A 1 286 ? 118.193 -19.937 -158.858 1.00 23.21 286 THR A CA 1
ATOM 2069 C C . THR A 1 286 ? 117.248 -18.925 -158.214 1.00 22.84 286 THR A C 1
ATOM 2070 O O . THR A 1 286 ? 117.467 -17.715 -158.306 1.00 22.48 286 THR A O 1
ATOM 2074 N N . ILE A 1 287 ? 116.208 -19.407 -157.543 1.00 22.47 287 ILE A N 1
ATOM 2075 C CA . ILE A 1 287 ? 115.257 -18.494 -156.918 1.00 21.17 287 ILE A CA 1
ATOM 2076 C C . ILE A 1 287 ? 115.804 -17.808 -155.659 1.00 21.15 287 ILE A C 1
ATOM 2077 O O . ILE A 1 287 ? 115.427 -16.679 -155.351 1.00 20.87 287 ILE A O 1
ATOM 2082 N N . VAL A 1 288 ? 116.701 -18.472 -154.936 1.00 21.22 288 VAL A N 1
ATOM 2083 C CA . VAL A 1 288 ? 117.273 -17.869 -153.733 1.00 20.30 288 VAL A CA 1
ATOM 2084 C C . VAL A 1 288 ? 118.483 -17.007 -154.105 1.00 20.04 288 VAL A C 1
ATOM 2085 O O . VAL A 1 288 ? 119.472 -17.506 -154.642 1.00 19.97 288 VAL A O 1
ATOM 2089 N N . PRO A 1 289 ? 118.415 -15.696 -153.828 1.00 21.25 289 PRO A N 1
ATOM 2090 C CA . PRO A 1 289 ? 119.537 -14.808 -154.157 1.00 21.78 289 PRO A CA 1
ATOM 2091 C C . PRO A 1 289 ? 120.799 -15.116 -153.356 1.00 21.89 289 PRO A C 1
ATOM 2092 O O . PRO A 1 289 ? 120.737 -15.769 -152.319 1.00 21.17 289 PRO A O 1
ATOM 2096 N N . ASP A 1 290 ? 121.943 -14.649 -153.842 1.00 22.64 290 ASP A N 1
ATOM 2097 C CA . ASP A 1 290 ? 123.210 -14.891 -153.163 1.00 24.00 290 ASP A CA 1
ATOM 2098 C C . ASP A 1 290 ? 123.230 -14.226 -151.792 1.00 24.34 290 ASP A C 1
ATOM 2099 O O . ASP A 1 290 ? 123.761 -14.783 -150.834 1.00 23.35 290 ASP A O 1
ATOM 2104 N N . SER A 1 291 ? 122.639 -13.037 -151.705 1.00 25.55 291 SER A N 1
ATOM 2105 C CA . SER A 1 291 ? 122.597 -12.277 -150.457 1.00 27.54 291 SER A CA 1
ATOM 2106 C C . SER A 1 291 ? 121.442 -12.651 -149.536 1.00 28.29 291 SER A C 1
ATOM 2107 O O . SER A 1 291 ? 120.283 -12.681 -149.952 1.00 26.95 291 SER A O 1
ATOM 2110 N N . ALA A 1 292 ? 121.768 -12.913 -148.275 1.00 30.00 292 ALA A N 1
ATOM 2111 C CA . ALA A 1 292 ? 120.766 -13.279 -147.284 1.00 31.53 292 ALA A CA 1
ATOM 2112 C C . ALA A 1 292 ? 119.807 -12.121 -147.018 1.00 32.67 292 ALA A C 1
ATOM 2113 O O . ALA A 1 292 ? 118.713 -12.322 -146.492 1.00 32.56 292 ALA A O 1
ATOM 2115 N N . ASN A 1 293 ? 120.221 -10.913 -147.391 1.00 33.67 293 ASN A N 1
ATOM 2116 C CA . ASN A 1 293 ? 119.400 -9.723 -147.192 1.00 34.85 293 ASN A CA 1
ATOM 2117 C C . ASN A 1 293 ? 118.389 -9.520 -148.324 1.00 34.08 293 ASN A C 1
ATOM 2118 O O . ASN A 1 293 ? 117.463 -8.716 -148.200 1.00 34.32 293 ASN A O 1
ATOM 2123 N N . GLN A 1 294 ? 118.569 -10.250 -149.421 1.00 32.53 294 GLN A N 1
ATOM 2124 C CA . GLN A 1 294 ? 117.687 -10.143 -150.581 1.00 30.34 294 GLN A CA 1
ATOM 2125 C C . GLN A 1 294 ? 116.543 -11.153 -150.490 1.00 27.45 294 GLN A C 1
ATOM 2126 O O . GLN A 1 294 ? 116.769 -12.357 -150.472 1.00 25.96 294 GLN A O 1
ATOM 2132 N N . PRO A 1 295 ? 115.296 -10.668 -150.427 1.00 25.58 295 PRO A N 1
ATOM 2133 C CA . PRO A 1 295 ? 114.150 -11.577 -150.340 1.00 23.54 295 PRO A CA 1
ATOM 2134 C C . PRO A 1 295 ? 113.719 -12.127 -151.698 1.00 23.16 295 PRO A C 1
ATOM 2135 O O . PRO A 1 295 ? 114.286 -11.776 -152.731 1.00 22.18 295 PRO A O 1
ATOM 2139 N N . TYR A 1 296 ? 112.731 -13.017 -151.677 1.00 20.92 296 TYR A N 1
ATOM 2140 C CA . TYR A 1 296 ? 112.170 -13.618 -152.885 1.00 20.56 296 TYR A CA 1
ATOM 2141 C C . TYR A 1 296 ? 110.720 -13.932 -152.536 1.00 20.45 296 TYR A C 1
ATOM 2142 O O . TYR A 1 296 ? 110.365 -13.971 -151.359 1.00 20.08 296 TYR A O 1
ATOM 2151 N N . ASP A 1 297 ? 109.887 -14.166 -153.545 1.00 20.26 297 ASP A N 1
ATOM 2152 C CA . ASP A 1 297 ? 108.469 -14.440 -153.305 1.00 20.78 297 ASP A CA 1
ATOM 2153 C C . ASP A 1 297 ? 108.196 -15.919 -153.056 1.00 19.24 297 ASP A C 1
ATOM 2154 O O . ASP A 1 297 ? 108.316 -16.743 -153.961 1.00 18.44 297 ASP A O 1
ATOM 2159 N N . MET A 1 298 ? 107.813 -16.248 -151.827 1.00 18.67 298 MET A N 1
ATOM 2160 C CA . MET A 1 298 ? 107.543 -17.634 -151.479 1.00 17.67 298 MET A CA 1
ATOM 2161 C C . MET A 1 298 ? 106.388 -18.198 -152.299 1.00 17.92 298 MET A C 1
ATOM 2162 O O . MET A 1 298 ? 106.282 -19.414 -152.477 1.00 16.39 298 MET A O 1
ATOM 2167 N N . HIS A 1 299 ? 105.517 -17.318 -152.785 1.00 17.22 299 HIS A N 1
ATOM 2168 C CA . HIS A 1 299 ? 104.388 -17.747 -153.607 1.00 19.32 299 HIS A CA 1
ATOM 2169 C C . HIS A 1 299 ? 104.909 -18.574 -154.776 1.00 19.55 299 HIS A C 1
ATOM 2170 O O . HIS A 1 299 ? 104.288 -19.557 -155.188 1.00 17.42 299 HIS A O 1
ATOM 2177 N N . SER A 1 300 ? 106.060 -18.174 -155.305 1.00 18.98 300 SER A N 1
ATOM 2178 C CA . SER A 1 300 ? 106.655 -18.880 -156.430 1.00 20.51 300 SER A CA 1
ATOM 2179 C C . SER A 1 300 ? 107.074 -20.301 -156.052 1.00 19.74 300 SER A C 1
ATOM 2180 O O . SER A 1 300 ? 106.837 -21.245 -156.806 1.00 18.79 300 SER A O 1
ATOM 2183 N N . VAL A 1 301 ? 107.690 -20.456 -154.885 1.00 17.21 301 VAL A N 1
ATOM 2184 C CA . VAL A 1 301 ? 108.121 -21.775 -154.443 1.00 17.12 301 VAL A CA 1
ATOM 2185 C C . VAL A 1 301 ? 106.925 -22.721 -154.313 1.00 17.23 301 VAL A C 1
ATOM 2186 O O . VAL A 1 301 ? 106.962 -23.862 -154.784 1.00 17.83 301 VAL A O 1
ATOM 2190 N N . ILE A 1 302 ? 105.865 -22.236 -153.675 1.00 16.78 302 ILE A N 1
ATOM 2191 C CA . ILE A 1 302 ? 104.646 -23.024 -153.479 1.00 17.28 302 ILE A CA 1
ATOM 2192 C C . ILE A 1 302 ? 104.018 -23.449 -154.808 1.00 18.91 302 ILE A C 1
ATOM 2193 O O . ILE A 1 302 ? 103.722 -24.628 -155.027 1.00 18.01 302 ILE A O 1
ATOM 2198 N N . GLU A 1 303 ? 103.818 -22.489 -155.701 1.00 18.28 303 GLU A N 1
ATOM 2199 C CA . GLU A 1 303 ? 103.220 -22.802 -156.990 1.00 19.22 303 GLU A CA 1
ATOM 2200 C C . GLU A 1 303 ? 104.012 -23.845 -157.782 1.00 20.82 303 GLU A C 1
ATOM 2201 O O . GLU A 1 303 ? 103.427 -24.672 -158.483 1.00 20.86 303 GLU A O 1
ATOM 2207 N N . HIS A 1 304 ? 105.336 -23.827 -157.657 1.00 19.97 304 HIS A N 1
ATOM 2208 C CA . HIS A 1 304 ? 106.166 -24.784 -158.384 1.00 20.74 304 HIS A CA 1
ATOM 2209 C C . HIS A 1 304 ? 105.990 -26.242 -157.966 1.00 21.65 304 HIS A C 1
ATOM 2210 O O . HIS A 1 304 ? 106.460 -27.147 -158.657 1.00 21.99 304 HIS A O 1
ATOM 2217 N N . VAL A 1 305 ? 105.326 -26.486 -156.843 1.00 20.90 305 VAL A N 1
ATOM 2218 C CA . VAL A 1 305 ? 105.126 -27.864 -156.412 1.00 20.85 305 VAL A CA 1
ATOM 2219 C C . VAL A 1 305 ? 103.685 -28.344 -156.561 1.00 20.30 305 VAL A C 1
ATOM 2220 O O . VAL A 1 305 ? 103.427 -29.547 -156.599 1.00 20.32 305 VAL A O 1
ATOM 2224 N N . LEU A 1 306 ? 102.748 -27.406 -156.639 1.00 19.20 306 LEU A N 1
ATOM 2225 C CA . LEU A 1 306 ? 101.334 -27.754 -156.759 1.00 19.08 306 LEU A CA 1
ATOM 2226 C C . LEU A 1 306 ? 100.887 -27.987 -158.203 1.00 19.68 306 LEU A C 1
ATOM 2227 O O . LEU A 1 306 ? 101.459 -27.424 -159.135 1.00 18.92 306 LEU A O 1
ATOM 2232 N N . ASP A 1 307 ? 99.863 -28.820 -158.386 1.00 19.48 307 ASP A N 1
ATOM 2233 C CA . ASP A 1 307 ? 99.359 -29.096 -159.730 1.00 21.01 307 ASP A CA 1
ATOM 2234 C C . ASP A 1 307 ? 98.952 -27.788 -160.402 1.00 20.49 307 ASP A C 1
ATOM 2235 O O . ASP A 1 307 ? 98.359 -26.915 -159.767 1.00 20.31 307 ASP A O 1
ATOM 2240 N N . ASP A 1 308 ? 99.269 -27.666 -161.687 1.00 19.87 308 ASP A N 1
ATOM 2241 C CA . ASP A 1 308 ? 98.928 -26.479 -162.465 1.00 20.99 308 ASP A CA 1
ATOM 2242 C C . ASP A 1 308 ? 99.415 -25.182 -161.843 1.00 20.36 308 ASP A C 1
ATOM 2243 O O . ASP A 1 308 ? 98.908 -24.104 -162.168 1.00 19.50 308 ASP A O 1
ATOM 2248 N N . ALA A 1 309 ? 100.392 -25.287 -160.947 1.00 19.98 309 ALA A N 1
ATOM 2249 C CA . ALA A 1 309 ? 100.954 -24.113 -160.286 1.00 20.54 309 ALA A CA 1
ATOM 2250 C C . ALA A 1 309 ? 99.834 -23.263 -159.702 1.00 20.80 309 ALA A C 1
ATOM 2251 O O . ALA A 1 309 ? 99.916 -22.032 -159.678 1.00 21.58 309 ALA A O 1
ATOM 2253 N N . GLU A 1 310 ? 98.787 -23.934 -159.228 1.00 20.98 310 GLU A N 1
ATOM 2254 C CA . GLU A 1 310 ? 97.625 -23.259 -158.659 1.00 21.90 310 GLU A CA 1
ATOM 2255 C C . GLU A 1 310 ? 97.620 -23.272 -157.131 1.00 19.40 310 GLU A C 1
ATOM 2256 O O . GLU A 1 310 ? 97.549 -24.332 -156.513 1.00 18.94 310 GLU A O 1
ATOM 2262 N N . PHE A 1 311 ? 97.702 -22.087 -156.536 1.00 17.43 311 PHE A N 1
ATOM 2263 C CA . PHE A 1 311 ? 97.683 -21.935 -155.088 1.00 16.28 311 PHE A CA 1
ATOM 2264 C C . PHE A 1 311 ? 96.475 -21.080 -154.697 1.00 15.73 311 PHE A C 1
ATOM 2265 O O . PHE A 1 311 ? 96.360 -19.919 -155.101 1.00 16.26 311 PHE A O 1
ATOM 2273 N N . PHE A 1 312 ? 95.572 -21.675 -153.923 1.00 14.82 312 PHE A N 1
ATOM 2274 C CA . PHE A 1 312 ? 94.356 -21.013 -153.454 1.00 15.02 312 PHE A CA 1
ATOM 2275 C C . PHE A 1 312 ? 94.656 -20.439 -152.075 1.00 15.17 312 PHE A C 1
ATOM 2276 O O . PHE A 1 312 ? 94.575 -21.150 -151.071 1.00 13.76 312 PHE A O 1
ATOM 2284 N N . GLU A 1 313 ? 94.991 -19.153 -152.028 1.00 14.69 313 GLU A N 1
ATOM 2285 C CA . GLU A 1 313 ? 95.345 -18.518 -150.764 1.00 15.95 313 GLU A CA 1
ATOM 2286 C C . GLU A 1 313 ? 94.193 -18.076 -149.861 1.00 16.27 313 GLU A C 1
ATOM 2287 O O . GLU A 1 313 ? 93.176 -17.569 -150.330 1.00 16.89 313 GLU A O 1
ATOM 2293 N N . THR A 1 314 ? 94.375 -18.279 -148.557 1.00 16.96 314 THR A N 1
ATOM 2294 C CA . THR A 1 314 ? 93.389 -17.871 -147.559 1.00 16.60 314 THR A CA 1
ATOM 2295 C C . THR A 1 314 ? 94.045 -16.807 -146.677 1.00 15.86 314 THR A C 1
ATOM 2296 O O . THR A 1 314 ? 95.246 -16.867 -146.400 1.00 15.60 314 THR A O 1
ATOM 2300 N N . GLN A 1 315 ? 93.248 -15.831 -146.246 1.00 14.52 315 GLN A N 1
ATOM 2301 C CA . GLN A 1 315 ? 93.725 -14.724 -145.415 1.00 14.89 315 GLN A CA 1
ATOM 2302 C C . GLN A 1 315 ? 94.961 -14.041 -145.994 1.00 15.13 315 GLN A C 1
ATOM 2303 O O . GLN A 1 315 ? 95.920 -13.765 -145.278 1.00 15.16 315 GLN A O 1
ATOM 2309 N N . PRO A 1 316 ? 94.952 -13.740 -147.300 1.00 15.51 316 PRO A N 1
ATOM 2310 C CA . PRO A 1 316 ? 96.126 -13.086 -147.888 1.00 15.51 316 PRO A CA 1
ATOM 2311 C C . PRO A 1 316 ? 96.433 -11.692 -147.335 1.00 15.50 316 PRO A C 1
ATOM 2312 O O . PRO A 1 316 ? 97.581 -11.247 -147.376 1.00 15.07 316 PRO A O 1
ATOM 2316 N N . LEU A 1 317 ? 95.414 -11.022 -146.800 1.00 16.07 317 LEU A N 1
ATOM 2317 C CA . LEU A 1 317 ? 95.569 -9.663 -146.272 1.00 16.06 317 LEU A CA 1
ATOM 2318 C C . LEU A 1 317 ? 95.927 -9.553 -144.796 1.00 16.20 317 LEU A C 1
ATOM 2319 O O . LEU A 1 317 ? 96.255 -8.466 -144.314 1.00 15.50 317 LEU A O 1
ATOM 2324 N N . PHE A 1 318 ? 95.867 -10.673 -144.086 1.00 15.58 318 PHE A N 1
ATOM 2325 C CA . PHE A 1 318 ? 96.172 -10.701 -142.659 1.00 15.39 318 PHE A CA 1
ATOM 2326 C C . PHE A 1 318 ? 97.499 -11.410 -142.419 1.00 14.20 318 PHE A C 1
ATOM 2327 O O . PHE A 1 318 ? 97.713 -12.504 -142.936 1.00 14.33 318 PHE A O 1
ATOM 2335 N N . ALA A 1 319 ? 98.384 -10.786 -141.644 1.00 12.67 319 ALA A N 1
ATOM 2336 C CA . ALA A 1 319 ? 99.691 -11.368 -141.347 1.00 13.07 319 ALA A CA 1
ATOM 2337 C C . ALA A 1 319 ? 100.368 -11.883 -142.617 1.00 14.73 319 ALA A C 1
ATOM 2338 O O . ALA A 1 319 ? 100.657 -13.075 -142.741 1.00 14.18 319 ALA A O 1
ATOM 2340 N N . PRO A 1 320 ? 100.630 -10.984 -143.579 1.00 14.52 320 PRO A N 1
ATOM 2341 C CA . PRO A 1 320 ? 101.270 -11.337 -144.850 1.00 14.65 320 PRO A CA 1
ATOM 2342 C C . PRO A 1 320 ? 102.668 -11.936 -144.720 1.00 14.13 320 PRO A C 1
ATOM 2343 O O . PRO A 1 320 ? 103.231 -12.419 -145.708 1.00 14.46 320 PRO A O 1
ATOM 2347 N N . ASN A 1 321 ? 103.221 -11.915 -143.505 1.00 14.07 321 ASN A N 1
ATOM 2348 C CA . ASN A 1 321 ? 104.542 -12.499 -143.272 1.00 14.30 321 ASN A CA 1
ATOM 2349 C C . ASN A 1 321 ? 104.470 -14.028 -143.269 1.00 14.27 321 ASN A C 1
ATOM 2350 O O . ASN A 1 321 ? 105.493 -14.713 -143.222 1.00 13.39 321 ASN A O 1
ATOM 2355 N N . ILE A 1 322 ? 103.252 -14.562 -143.313 1.00 12.69 322 ILE A N 1
ATOM 2356 C CA . ILE A 1 322 ? 103.075 -16.013 -143.380 1.00 13.06 322 ILE A CA 1
ATOM 2357 C C . ILE A 1 322 ? 101.961 -16.307 -144.388 1.00 14.00 322 ILE A C 1
ATOM 2358 O O . ILE A 1 322 ? 100.995 -15.553 -144.501 1.00 13.05 322 ILE A O 1
ATOM 2363 N N . LEU A 1 323 ? 102.112 -17.387 -145.147 1.00 13.62 323 LEU A N 1
ATOM 2364 C CA . LEU A 1 323 ? 101.124 -17.738 -146.156 1.00 13.94 323 LEU A CA 1
ATOM 2365 C C . LEU A 1 323 ? 100.403 -19.039 -145.836 1.00 14.50 323 LEU A C 1
ATOM 2366 O O . LEU A 1 323 ? 101.020 -20.008 -145.395 1.00 15.65 323 LEU A O 1
ATOM 2371 N N . THR A 1 324 ? 99.093 -19.044 -146.069 1.0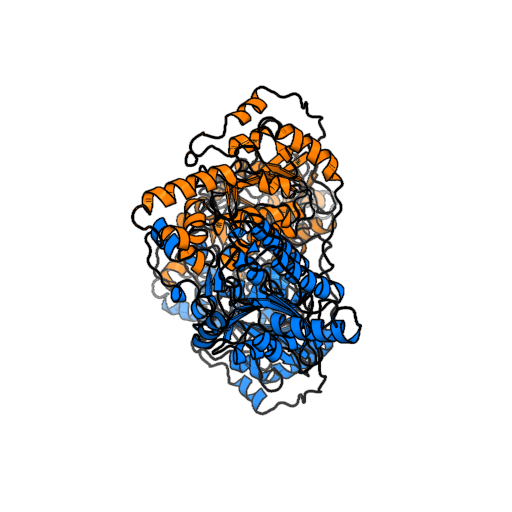0 14.88 324 THR A N 1
ATOM 2372 C CA . THR A 1 324 ? 98.252 -20.211 -145.825 1.00 13.64 324 THR A CA 1
ATOM 2373 C C . THR A 1 324 ? 97.296 -20.400 -146.981 1.00 13.42 324 THR A C 1
ATOM 2374 O O . THR A 1 324 ? 96.774 -19.433 -147.531 1.00 14.38 324 THR A O 1
ATOM 2378 N N . GLY A 1 325 ? 97.045 -21.651 -147.339 1.00 13.09 325 GLY A N 1
ATOM 2379 C CA . GLY A 1 325 ? 96.132 -21.901 -148.435 1.00 12.73 325 GLY A CA 1
ATOM 2380 C C . GLY A 1 325 ? 96.068 -23.361 -148.811 1.00 12.93 325 GLY A C 1
ATOM 2381 O O . GLY A 1 325 ? 96.628 -24.218 -148.127 1.00 13.13 325 GLY A O 1
ATOM 2382 N N . PHE A 1 326 ? 95.392 -23.628 -149.921 1.00 12.61 326 PHE A N 1
ATOM 2383 C CA . PHE A 1 326 ? 95.208 -24.977 -150.424 1.00 12.46 326 PHE A CA 1
ATOM 2384 C C . PHE A 1 326 ? 95.767 -25.130 -151.830 1.00 12.67 326 PHE A C 1
ATOM 2385 O O . PHE A 1 326 ? 96.047 -24.149 -152.521 1.00 14.44 326 PHE A O 1
ATOM 2393 N N . GLY A 1 327 ? 95.948 -26.382 -152.228 1.00 12.93 327 GLY A N 1
ATOM 2394 C CA . GLY A 1 327 ? 96.423 -26.699 -153.558 1.00 12.49 327 GLY A CA 1
ATOM 2395 C C . GLY A 1 327 ? 96.188 -28.181 -153.753 1.00 12.34 327 GLY A C 1
ATOM 2396 O O . GLY A 1 327 ? 95.554 -28.813 -152.918 1.00 12.94 327 GLY A O 1
ATOM 2397 N N . ARG A 1 328 ? 96.688 -28.740 -154.844 1.00 13.27 328 ARG A N 1
ATOM 2398 C CA . ARG A 1 328 ? 96.541 -30.167 -155.082 1.00 14.69 328 ARG A CA 1
ATOM 2399 C C . ARG A 1 328 ? 97.872 -30.732 -155.543 1.00 14.64 328 ARG A C 1
ATOM 2400 O O . ARG A 1 328 ? 98.656 -30.039 -156.188 1.00 15.70 328 ARG A O 1
ATOM 2408 N N . VAL A 1 329 ? 98.129 -31.984 -155.181 1.00 15.59 329 VAL A N 1
ATOM 2409 C CA . VAL A 1 329 ? 99.341 -32.685 -155.589 1.00 16.52 329 VAL A CA 1
ATOM 2410 C C . VAL A 1 329 ? 98.829 -34.014 -156.136 1.00 15.94 329 VAL A C 1
ATOM 2411 O O . VAL A 1 329 ? 98.262 -34.814 -155.394 1.00 16.74 329 VAL A O 1
ATOM 2415 N N . GLU A 1 330 ? 99.026 -34.235 -157.435 1.00 17.49 330 GLU A N 1
ATOM 2416 C CA . GLU A 1 330 ? 98.544 -35.432 -158.124 1.00 16.50 330 GLU A CA 1
ATOM 2417 C C . GLU A 1 330 ? 97.040 -35.584 -157.928 1.00 17.56 330 GLU A C 1
ATOM 2418 O O . GLU A 1 330 ? 96.515 -36.698 -157.842 1.00 16.09 330 GLU A O 1
ATOM 2424 N N . GLY A 1 331 ? 96.358 -34.444 -157.846 1.00 16.55 331 GLY A N 1
ATOM 2425 C CA . GLY A 1 331 ? 94.914 -34.436 -157.689 1.00 17.59 331 GLY A CA 1
ATOM 2426 C C . GLY A 1 331 ? 94.387 -34.437 -156.267 1.00 18.79 331 GLY A C 1
ATOM 2427 O O . GLY A 1 331 ? 93.186 -34.251 -156.055 1.00 20.56 331 GLY A O 1
ATOM 2428 N N . ARG A 1 332 ? 95.271 -34.633 -155.292 1.00 17.33 332 ARG A N 1
ATOM 2429 C CA . ARG A 1 332 ? 94.859 -34.672 -153.892 1.00 17.30 332 ARG A CA 1
ATOM 2430 C C . ARG A 1 332 ? 95.101 -33.342 -153.184 1.00 16.72 332 ARG A C 1
ATOM 2431 O O . ARG A 1 332 ? 96.203 -32.795 -153.225 1.00 17.19 332 ARG A O 1
ATOM 2439 N N . PRO A 1 333 ? 94.058 -32.796 -152.534 1.00 14.29 333 PRO A N 1
ATOM 2440 C CA . PRO A 1 333 ? 94.165 -31.521 -151.818 1.00 14.64 333 PRO A CA 1
ATOM 2441 C C . PRO A 1 333 ? 95.213 -31.547 -150.718 1.00 14.49 333 PRO A C 1
ATOM 2442 O O . PRO A 1 333 ? 95.381 -32.555 -150.031 1.00 14.69 333 PRO A O 1
ATOM 2446 N N . VAL A 1 334 ? 95.920 -30.432 -150.568 1.00 13.50 334 VAL A N 1
ATOM 2447 C CA . VAL A 1 334 ? 96.927 -30.281 -149.529 1.00 12.52 334 VAL A CA 1
ATOM 2448 C C . VAL A 1 334 ? 96.793 -28.871 -148.963 1.00 13.48 334 VAL A C 1
ATOM 2449 O O . VAL A 1 334 ? 96.241 -27.984 -149.613 1.00 12.28 334 VAL A O 1
ATOM 2453 N N . GLY A 1 335 ? 97.274 -28.681 -147.741 1.00 12.38 335 GLY A N 1
ATOM 2454 C CA . GLY A 1 335 ? 97.241 -27.376 -147.112 1.00 13.24 335 GLY A CA 1
ATOM 2455 C C . GLY A 1 335 ? 98.669 -26.876 -147.131 1.00 12.58 335 GLY A C 1
ATOM 2456 O O . GLY A 1 335 ? 99.603 -27.681 -147.097 1.00 13.34 335 GLY A O 1
ATOM 2457 N N . ILE A 1 336 ? 98.849 -25.562 -147.173 1.00 12.77 336 ILE A N 1
ATOM 2458 C CA . ILE A 1 336 ? 100.185 -24.989 -147.220 1.00 14.19 336 ILE A CA 1
ATOM 2459 C C . ILE A 1 336 ? 100.380 -23.919 -146.151 1.00 13.85 336 ILE A C 1
ATOM 2460 O O . ILE A 1 336 ? 99.459 -23.161 -145.855 1.00 14.65 336 ILE A O 1
ATOM 2465 N N . VAL A 1 337 ? 101.571 -23.899 -145.554 1.00 12.65 337 VAL A N 1
ATOM 2466 C CA . VAL A 1 337 ? 101.945 -22.916 -144.535 1.00 11.76 337 VAL A CA 1
ATOM 2467 C C . VAL A 1 337 ? 103.351 -22.505 -144.919 1.00 10.66 337 VAL A C 1
ATOM 2468 O O . VAL A 1 337 ? 104.202 -23.363 -145.078 1.00 10.63 337 VAL A O 1
ATOM 2472 N N . ALA A 1 338 ? 103.611 -21.212 -145.067 1.00 10.05 338 ALA A N 1
ATOM 2473 C CA . ALA A 1 338 ? 104.951 -20.809 -145.470 1.00 10.83 338 ALA A CA 1
ATOM 2474 C C . ALA A 1 338 ? 105.339 -19.396 -145.058 1.00 12.51 338 ALA A C 1
ATOM 2475 O O . ALA A 1 338 ? 104.531 -18.469 -145.157 1.00 13.61 338 ALA A O 1
ATOM 2477 N N . ASN A 1 339 ? 106.580 -19.219 -144.609 1.00 12.61 339 ASN A N 1
ATOM 2478 C CA . ASN A 1 339 ? 107.025 -17.877 -144.244 1.00 13.64 339 ASN A CA 1
ATOM 2479 C C . ASN A 1 339 ? 107.205 -17.112 -145.549 1.00 14.98 339 ASN A C 1
ATOM 2480 O O . ASN A 1 339 ? 107.604 -17.691 -146.559 1.00 14.13 339 ASN A O 1
ATOM 2485 N N . GLN A 1 340 ? 106.897 -15.817 -145.525 1.00 15.24 340 GLN A N 1
ATOM 2486 C CA . GLN A 1 340 ? 107.026 -14.945 -146.701 1.00 15.54 340 GLN A CA 1
ATOM 2487 C C . GLN A 1 340 ? 108.142 -13.936 -146.432 1.00 15.20 340 GLN A C 1
ATOM 2488 O O . GLN A 1 340 ? 107.940 -12.961 -145.725 1.00 14.65 340 GLN A O 1
ATOM 2494 N N . PRO A 1 341 ? 109.336 -14.167 -146.998 1.00 16.17 341 PRO A N 1
ATOM 2495 C CA . PRO A 1 341 ? 110.502 -13.295 -146.824 1.00 17.63 341 PRO A CA 1
ATOM 2496 C C . PRO A 1 341 ? 110.294 -11.837 -147.209 1.00 21.03 341 PRO A C 1
ATOM 2497 O O . PRO A 1 341 ? 110.977 -10.955 -146.691 1.00 20.56 341 PRO A O 1
ATOM 2501 N N . MET A 1 342 ? 109.365 -11.566 -148.115 1.00 22.07 342 MET A N 1
ATOM 2502 C CA . MET A 1 342 ? 109.168 -10.180 -148.501 1.00 24.17 342 MET A CA 1
ATOM 2503 C C . MET A 1 342 ? 108.234 -9.380 -147.609 1.00 24.03 342 MET A C 1
ATOM 2504 O O . MET A 1 342 ? 107.918 -8.226 -147.906 1.00 23.17 342 MET A O 1
ATOM 2509 N N . GLN A 1 343 ? 107.821 -9.986 -146.501 1.00 22.44 343 GLN A N 1
ATOM 2510 C CA . GLN A 1 343 ? 106.952 -9.326 -145.533 1.00 23.75 343 GLN A CA 1
ATOM 2511 C C . GLN A 1 343 ? 107.559 -9.513 -144.147 1.00 24.14 343 GLN A C 1
ATOM 2512 O O . GLN A 1 343 ? 107.616 -10.629 -143.632 1.00 23.18 343 GLN A O 1
ATOM 2518 N N . PHE A 1 344 ? 108.029 -8.422 -143.551 1.00 24.98 344 PHE A N 1
ATOM 2519 C CA . PHE A 1 344 ? 108.637 -8.477 -142.222 1.00 26.82 344 PHE A CA 1
ATOM 2520 C C . PHE A 1 344 ? 109.780 -9.486 -142.178 1.00 25.14 344 PHE A C 1
ATOM 2521 O O . PHE A 1 344 ? 110.047 -10.080 -141.135 1.00 25.54 344 PHE A O 1
ATOM 2529 N N . ALA A 1 345 ? 110.441 -9.681 -143.315 1.00 22.34 345 ALA A N 1
ATOM 2530 C CA . ALA A 1 345 ? 111.562 -10.610 -143.419 1.00 21.53 345 ALA A CA 1
ATOM 2531 C C . ALA A 1 345 ? 111.171 -12.062 -143.147 1.00 20.86 345 ALA A C 1
ATOM 2532 O O . ALA A 1 345 ? 112.034 -12.908 -142.903 1.00 21.63 345 ALA A O 1
ATOM 2534 N N . GLY A 1 346 ? 109.873 -12.346 -143.191 1.00 19.47 346 GLY A N 1
ATOM 2535 C CA . GLY A 1 346 ? 109.407 -13.703 -142.951 1.00 20.43 346 GLY A CA 1
ATOM 2536 C C . GLY A 1 346 ? 109.401 -14.091 -141.482 1.00 21.05 346 GLY A C 1
ATOM 2537 O O . GLY A 1 346 ? 109.194 -15.256 -141.133 1.00 18.46 346 GLY A O 1
ATOM 2538 N N . CYS A 1 347 ? 109.623 -13.109 -140.618 1.00 21.48 347 CYS A N 1
ATOM 2539 C CA . CYS A 1 347 ? 109.652 -13.337 -139.179 1.00 22.73 347 CYS A CA 1
ATOM 2540 C C . CYS A 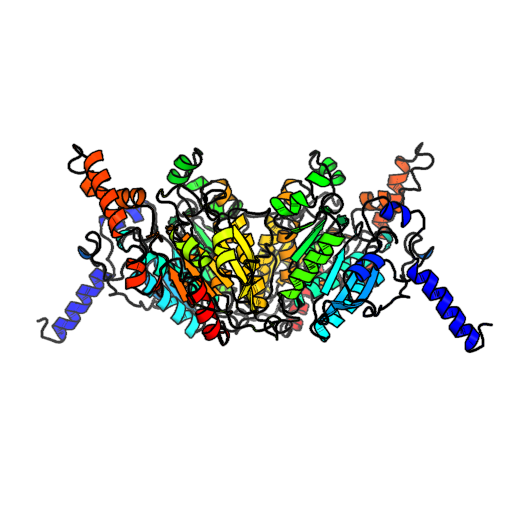1 347 ? 108.289 -13.775 -138.643 1.00 21.39 347 CYS A C 1
ATOM 2541 O O . CYS A 1 347 ? 107.250 -13.487 -139.243 1.00 21.85 347 CYS A O 1
ATOM 2544 N N . LEU A 1 348 ? 108.301 -14.472 -137.511 1.00 18.81 348 LEU A N 1
ATOM 2545 C CA . LEU A 1 348 ? 107.066 -14.911 -136.868 1.00 19.10 348 LEU A CA 1
ATOM 2546 C C . LEU A 1 348 ? 106.663 -13.904 -135.800 1.00 20.30 348 LEU A C 1
ATOM 2547 O O . LEU A 1 348 ? 107.508 -13.389 -135.066 1.00 21.44 348 LEU A O 1
ATOM 2552 N N . ASP A 1 349 ? 105.366 -13.632 -135.720 1.00 18.23 349 ASP A N 1
ATOM 2553 C CA . ASP A 1 349 ? 104.838 -12.705 -134.734 1.00 18.52 349 ASP A CA 1
ATOM 2554 C C . ASP A 1 349 ? 103.512 -13.269 -134.235 1.00 16.72 349 ASP A C 1
ATOM 2555 O O . ASP A 1 349 ? 103.144 -14.397 -134.571 1.00 15.59 349 ASP A O 1
ATOM 2560 N N . ILE A 1 350 ? 102.807 -12.497 -133.418 1.00 16.23 350 ILE A N 1
ATOM 2561 C CA . ILE A 1 350 ? 101.527 -12.946 -132.889 1.00 16.19 350 ILE A CA 1
ATOM 2562 C C . ILE A 1 350 ? 100.526 -13.298 -133.988 1.00 16.04 350 ILE A C 1
ATOM 2563 O O . ILE A 1 350 ? 100.023 -14.419 -134.048 1.00 14.23 350 ILE A O 1
ATOM 2568 N N . THR A 1 351 ? 100.247 -12.341 -134.865 1.00 16.35 351 THR A N 1
ATOM 2569 C CA . THR A 1 351 ? 99.275 -12.555 -135.934 1.00 16.72 351 THR A CA 1
ATOM 2570 C C . THR A 1 351 ? 99.577 -13.735 -136.870 1.00 16.39 351 THR A C 1
ATOM 2571 O O . THR A 1 351 ? 98.675 -14.510 -137.206 1.00 16.08 351 THR A O 1
ATOM 2575 N N . ALA A 1 352 ? 100.835 -13.885 -137.277 1.00 13.96 352 ALA A N 1
ATOM 2576 C CA . ALA A 1 352 ? 101.217 -14.982 -138.165 1.00 15.08 352 ALA A CA 1
ATOM 2577 C C . ALA A 1 352 ? 101.066 -16.327 -137.471 1.00 14.58 352 ALA A C 1
ATOM 2578 O O . ALA A 1 352 ? 100.661 -17.313 -138.083 1.00 14.48 352 ALA A O 1
ATOM 2580 N N . SER A 1 353 ? 101.396 -16.355 -136.186 1.00 13.42 353 SER A N 1
ATOM 2581 C CA . SER A 1 353 ? 101.308 -17.579 -135.407 1.00 14.18 353 SER A CA 1
ATOM 2582 C C . SER A 1 353 ? 99.873 -18.069 -135.276 1.00 13.47 353 SER A C 1
ATOM 2583 O O . SER A 1 353 ? 99.592 -19.252 -135.473 1.00 12.08 353 SER A O 1
ATOM 2586 N N . GLU A 1 354 ? 98.962 -17.159 -134.953 1.00 13.31 354 GLU A N 1
ATOM 2587 C CA . GLU A 1 354 ? 97.555 -17.528 -134.808 1.00 13.35 354 GLU A CA 1
ATOM 2588 C C . GLU A 1 354 ? 96.920 -17.872 -136.147 1.00 13.58 354 GLU A C 1
ATOM 2589 O O . GLU A 1 354 ? 96.058 -18.759 -136.236 1.00 13.77 354 GLU A O 1
ATOM 2595 N N . LYS A 1 355 ? 97.350 -17.166 -137.188 1.00 12.75 355 LYS A N 1
ATOM 2596 C CA . LYS A 1 355 ? 96.845 -17.405 -138.539 1.00 11.48 355 LYS A CA 1
ATOM 2597 C C . LYS A 1 355 ? 97.196 -18.826 -138.981 1.00 12.38 355 LYS A C 1
ATOM 2598 O O . LYS A 1 355 ? 96.322 -19.593 -139.399 1.00 12.66 355 LYS A O 1
ATOM 2604 N N . ALA A 1 356 ? 98.472 -19.177 -138.873 1.00 9.50 356 ALA A N 1
ATOM 2605 C CA . ALA A 1 356 ? 98.918 -20.502 -139.278 1.00 10.10 356 ALA A CA 1
ATOM 2606 C C . ALA A 1 356 ? 98.380 -21.585 -138.352 1.00 12.53 356 ALA A C 1
ATOM 2607 O O . ALA A 1 356 ? 98.001 -22.668 -138.808 1.00 11.83 356 ALA A O 1
ATOM 2609 N N . ALA A 1 357 ? 98.332 -21.292 -137.055 1.00 11.09 357 ALA A N 1
ATOM 2610 C CA . ALA A 1 357 ? 97.857 -22.281 -136.091 1.00 12.14 357 ALA A CA 1
ATOM 2611 C C . ALA A 1 357 ? 96.451 -22.780 -136.393 1.00 11.94 357 ALA A C 1
ATOM 2612 O O . ALA A 1 357 ? 96.231 -23.988 -136.483 1.00 11.64 357 ALA A O 1
ATOM 2614 N N . ARG A 1 358 ? 95.493 -21.873 -136.565 1.00 12.55 358 ARG A N 1
ATOM 2615 C CA . ARG A 1 358 ? 94.137 -22.331 -136.838 1.00 12.61 358 ARG A CA 1
ATOM 2616 C C . ARG A 1 358 ? 94.073 -23.043 -138.178 1.00 13.15 358 ARG A C 1
ATOM 2617 O O . ARG A 1 358 ? 93.355 -24.028 -138.324 1.00 12.35 358 ARG A O 1
ATOM 2625 N N . PHE A 1 359 ? 94.821 -22.554 -139.161 1.00 12.43 359 PHE A N 1
ATOM 2626 C CA . PHE A 1 359 ? 94.790 -23.193 -140.471 1.00 12.25 359 PHE A CA 1
ATOM 2627 C C . PHE A 1 359 ? 95.264 -24.640 -140.379 1.00 10.43 359 PHE A C 1
ATOM 2628 O O . PHE A 1 359 ? 94.662 -25.543 -140.958 1.00 11.52 359 PHE A O 1
ATOM 2636 N N . VAL A 1 360 ? 96.361 -24.863 -139.666 1.00 12.35 360 VAL A N 1
ATOM 2637 C CA . VAL A 1 360 ? 96.868 -26.225 -139.506 1.00 10.87 360 VAL A CA 1
ATOM 2638 C C . VAL A 1 360 ? 95.833 -27.111 -138.818 1.00 11.86 360 VAL A C 1
ATOM 2639 O O . VAL A 1 360 ? 95.578 -28.235 -139.251 1.00 12.02 360 VAL A O 1
ATOM 2643 N N . ARG A 1 361 ? 95.229 -26.613 -137.746 1.00 12.21 361 ARG A N 1
ATOM 2644 C CA . ARG A 1 361 ? 94.228 -27.402 -137.038 1.00 13.06 361 ARG A CA 1
ATOM 2645 C C . ARG A 1 361 ? 93.023 -27.711 -137.924 1.00 13.16 361 ARG A C 1
ATOM 2646 O O . ARG A 1 361 ? 92.425 -28.777 -137.809 1.00 12.79 361 ARG A O 1
ATOM 2654 N N . THR A 1 362 ? 92.670 -26.782 -138.810 1.00 11.81 362 THR A N 1
ATOM 2655 C CA . THR A 1 362 ? 91.557 -26.998 -139.729 1.00 12.68 362 THR A CA 1
ATOM 2656 C C . THR A 1 362 ? 91.917 -28.159 -140.669 1.00 13.31 362 THR A C 1
ATOM 2657 O O . THR A 1 362 ? 91.136 -29.096 -140.820 1.00 12.19 362 THR A O 1
ATOM 2661 N N . CYS A 1 363 ? 93.093 -28.098 -141.294 1.00 12.50 363 CYS A N 1
ATOM 2662 C CA . CYS A 1 363 ? 93.547 -29.159 -142.196 1.00 12.45 363 CYS A CA 1
ATOM 2663 C C . CYS A 1 363 ? 93.562 -30.494 -141.492 1.00 12.28 363 CYS A C 1
ATOM 2664 O O . CYS A 1 363 ? 93.040 -31.486 -142.002 1.00 13.97 363 CYS A O 1
ATOM 2667 N N . ASP A 1 364 ? 94.155 -30.510 -140.306 1.00 12.25 364 ASP A N 1
ATOM 2668 C CA . ASP A 1 364 ? 94.248 -31.740 -139.542 1.00 12.34 364 ASP A CA 1
ATOM 2669 C C . ASP A 1 364 ? 92.880 -32.320 -139.205 1.00 11.75 364 ASP A C 1
ATOM 2670 O O . ASP A 1 364 ? 92.652 -33.511 -139.401 1.00 11.70 364 ASP A O 1
ATOM 2675 N N . ALA A 1 365 ? 91.971 -31.488 -138.705 1.00 11.15 365 ALA A N 1
ATOM 2676 C CA . ALA A 1 365 ? 90.633 -31.958 -138.363 1.00 11.40 365 ALA A CA 1
ATOM 2677 C C . ALA A 1 365 ? 89.973 -32.611 -139.564 1.00 13.33 365 ALA A C 1
ATOM 2678 O O . ALA A 1 365 ? 89.280 -33.618 -139.423 1.00 11.69 365 ALA A O 1
ATOM 2680 N N . PHE A 1 366 ? 90.180 -32.047 -140.750 1.00 12.83 366 PHE A N 1
ATOM 2681 C CA . PHE A 1 366 ? 89.554 -32.617 -141.934 1.00 12.39 366 PHE A CA 1
ATOM 2682 C C . PHE A 1 366 ? 90.433 -33.457 -142.852 1.00 12.43 366 PHE A C 1
ATOM 2683 O O . PHE A 1 366 ? 90.209 -33.521 -144.059 1.00 12.80 366 PHE A O 1
ATOM 2691 N N . ASN A 1 367 ? 91.446 -34.084 -142.267 1.00 12.46 367 ASN A N 1
ATOM 2692 C CA . ASN A 1 367 ? 92.315 -35.007 -142.992 1.00 13.31 367 ASN A CA 1
ATOM 2693 C C . ASN A 1 367 ? 93.085 -34.491 -144.208 1.00 13.70 367 ASN A C 1
ATOM 2694 O O . ASN A 1 367 ? 93.360 -35.243 -145.143 1.00 13.46 367 ASN A O 1
ATOM 2699 N N . VAL A 1 368 ? 93.444 -33.214 -144.189 1.00 11.73 368 VAL A N 1
ATOM 2700 C CA . VAL A 1 368 ? 94.192 -32.608 -145.283 1.00 13.32 368 VAL A CA 1
ATOM 2701 C C . VAL A 1 368 ? 95.686 -32.529 -144.928 1.00 13.81 368 VAL A C 1
ATOM 2702 O O . VAL A 1 368 ? 96.049 -31.935 -143.912 1.00 12.63 368 VAL A O 1
ATOM 2706 N N . PRO A 1 369 ? 96.570 -33.123 -145.759 1.00 14.01 369 PRO A N 1
ATOM 2707 C CA . PRO A 1 369 ? 98.015 -33.084 -145.486 1.00 14.85 369 PRO A CA 1
ATOM 2708 C C . PRO A 1 369 ? 98.500 -31.635 -145.457 1.00 14.75 369 PRO A C 1
ATOM 2709 O O . PRO A 1 369 ? 97.941 -30.783 -146.146 1.00 14.71 369 PRO A O 1
ATOM 2713 N N . VAL A 1 370 ? 99.540 -31.364 -144.675 1.00 12.62 370 VAL A N 1
ATOM 2714 C CA . VAL A 1 370 ? 100.080 -30.012 -144.571 1.00 12.54 370 VAL A CA 1
ATOM 2715 C C . VAL A 1 370 ? 101.532 -29.931 -145.031 1.00 13.66 370 VAL A C 1
ATOM 2716 O O . VAL A 1 370 ? 102.383 -30.667 -144.537 1.00 13.25 370 VAL A O 1
ATOM 2720 N N . LEU A 1 371 ? 101.804 -29.024 -145.968 1.00 13.22 371 LEU A N 1
ATOM 2721 C CA . LEU A 1 371 ? 103.154 -28.811 -146.483 1.00 12.04 371 LEU A CA 1
ATOM 2722 C C . LEU A 1 371 ? 103.634 -27.478 -145.939 1.00 12.34 371 LEU A C 1
ATOM 2723 O O . LEU A 1 371 ? 102.952 -26.459 -146.075 1.00 12.16 371 LEU A O 1
ATOM 2728 N N . THR A 1 372 ? 104.816 -27.478 -145.340 1.00 10.38 372 THR A N 1
ATOM 2729 C CA . THR A 1 372 ? 105.351 -26.258 -144.759 1.00 12.62 372 THR A CA 1
ATOM 2730 C C . THR A 1 372 ? 106.660 -25.852 -145.432 1.00 12.04 372 THR A C 1
ATOM 2731 O O . THR A 1 372 ? 107.533 -26.683 -145.647 1.00 12.80 372 THR A O 1
ATOM 2735 N N . PHE A 1 373 ? 106.777 -24.580 -145.793 1.00 12.86 373 PHE A N 1
ATOM 2736 C CA . PHE A 1 373 ? 108.003 -24.063 -146.404 1.00 13.01 373 PHE A CA 1
ATOM 2737 C C . PHE A 1 373 ? 108.551 -23.054 -145.408 1.00 14.46 373 PHE A C 1
ATOM 2738 O O . PHE A 1 373 ? 107.865 -22.095 -145.034 1.00 13.58 373 PHE A O 1
ATOM 2746 N N . VAL A 1 374 ? 109.801 -23.273 -145.003 1.00 14.45 374 VAL A N 1
ATOM 2747 C CA . VAL A 1 374 ? 110.458 -22.462 -143.981 1.00 14.31 374 VAL A CA 1
ATOM 2748 C C . VAL A 1 374 ? 111.587 -21.513 -144.383 1.00 15.58 374 VAL A C 1
ATOM 2749 O O . VAL A 1 374 ? 112.524 -21.905 -145.080 1.00 14.13 374 VAL A O 1
ATOM 2753 N N . ASP A 1 375 ? 111.473 -20.264 -143.932 1.00 14.42 375 ASP A N 1
ATOM 2754 C CA . ASP A 1 375 ? 112.478 -19.219 -144.138 1.00 15.88 375 ASP A CA 1
ATOM 2755 C C . ASP A 1 375 ? 112.124 -18.184 -143.076 1.00 15.16 375 ASP A C 1
ATOM 2756 O O . ASP A 1 375 ? 111.474 -17.177 -143.358 1.00 15.49 375 ASP A O 1
ATOM 2761 N N . VAL A 1 376 ? 112.536 -18.461 -141.844 1.00 16.04 376 VAL A N 1
ATOM 2762 C CA . VAL A 1 376 ? 112.233 -17.593 -140.713 1.00 16.18 376 VAL A CA 1
ATOM 2763 C C . VAL A 1 376 ? 113.491 -17.212 -139.932 1.00 17.08 376 VAL A C 1
ATOM 2764 O O . VAL A 1 376 ? 114.220 -18.071 -139.444 1.00 15.43 376 VAL A O 1
ATOM 2768 N N . PRO A 1 377 ? 113.766 -15.904 -139.817 1.00 17.47 377 PRO A N 1
ATOM 2769 C CA . PRO A 1 377 ? 114.950 -15.432 -139.088 1.00 18.19 377 PRO A CA 1
ATOM 2770 C C . PRO A 1 377 ? 114.781 -15.433 -137.569 1.00 17.95 377 PRO A C 1
ATOM 2771 O O . PRO A 1 377 ? 115.761 -15.365 -136.826 1.00 18.69 377 PRO A O 1
ATOM 2775 N N . GLY A 1 378 ? 113.533 -15.533 -137.121 1.00 17.71 378 GLY A N 1
ATOM 2776 C CA . GLY A 1 378 ? 113.245 -15.539 -135.699 1.00 16.18 378 GLY A CA 1
ATOM 2777 C C . GLY A 1 378 ? 111.899 -14.913 -135.404 1.00 16.43 378 GLY A C 1
ATOM 2778 O O . GLY A 1 378 ? 111.047 -14.820 -136.285 1.00 17.36 378 GLY A O 1
ATOM 2779 N N . PHE A 1 379 ? 111.694 -14.487 -134.164 1.00 17.14 379 PHE A N 1
ATOM 2780 C CA . PHE A 1 379 ? 110.433 -13.863 -133.785 1.00 17.47 379 PHE A CA 1
ATOM 2781 C C . PHE A 1 379 ? 110.568 -12.338 -133.885 1.00 18.16 379 PHE A C 1
ATOM 2782 O O . PHE A 1 379 ? 111.638 -11.786 -133.641 1.00 18.85 379 PHE A O 1
ATOM 2790 N N . LEU A 1 380 ? 109.480 -11.667 -134.247 1.00 18.90 380 LEU A N 1
ATOM 2791 C CA . LEU A 1 380 ? 109.487 -10.214 -134.385 1.00 19.52 380 LEU A CA 1
ATOM 2792 C C . LEU A 1 380 ? 109.651 -9.560 -133.017 1.00 20.06 380 LEU A C 1
ATOM 2793 O O . LEU A 1 380 ? 108.816 -9.748 -132.131 1.00 20.28 380 LEU A O 1
ATOM 2798 N N . PRO A 1 381 ? 110.742 -8.797 -132.821 1.00 20.51 381 PRO A N 1
ATOM 2799 C CA . PRO A 1 381 ? 110.989 -8.124 -131.543 1.00 18.98 381 PRO A CA 1
ATOM 2800 C C . PRO A 1 381 ? 110.038 -6.959 -131.319 1.00 19.60 381 PRO A C 1
ATOM 2801 O O . PRO A 1 381 ? 109.678 -6.251 -132.260 1.00 18.54 381 PRO A O 1
ATOM 2805 N N . GLY A 1 382 ? 109.638 -6.755 -130.070 1.00 17.66 382 GLY A N 1
ATOM 2806 C CA . GLY A 1 382 ? 108.747 -5.651 -129.770 1.00 18.45 382 GLY A CA 1
ATOM 2807 C C . GLY A 1 382 ? 108.084 -5.754 -128.417 1.00 18.09 382 GLY A C 1
ATOM 2808 O O . GLY A 1 382 ? 107.608 -6.819 -128.028 1.00 18.81 382 GLY A O 1
ATOM 2809 N N . VAL A 1 383 ? 108.055 -4.643 -127.691 1.00 17.33 383 VAL A N 1
ATOM 2810 C CA . VAL A 1 383 ? 107.417 -4.645 -126.387 1.00 17.54 383 VAL A CA 1
ATOM 2811 C C . VAL A 1 383 ? 105.953 -5.050 -126.539 1.00 17.78 383 VAL A C 1
ATOM 2812 O O . VAL A 1 383 ? 105.426 -5.814 -125.729 1.00 18.13 383 VAL A O 1
ATOM 2816 N N . ASP A 1 384 ? 105.306 -4.557 -127.593 1.00 19.13 384 ASP A N 1
ATOM 2817 C CA . ASP A 1 384 ? 103.896 -4.863 -127.844 1.00 20.00 384 ASP A CA 1
ATOM 2818 C C . ASP A 1 384 ? 103.671 -6.366 -128.019 1.00 19.33 384 ASP A C 1
ATOM 2819 O O . ASP A 1 384 ? 102.656 -6.910 -127.577 1.00 18.71 384 ASP A O 1
ATOM 2824 N N . GLN A 1 385 ? 104.612 -7.032 -128.681 1.00 16.76 385 GLN A N 1
ATOM 2825 C CA . GLN A 1 385 ? 104.504 -8.478 -128.885 1.00 17.42 385 GLN A CA 1
ATOM 2826 C C . GLN A 1 385 ? 104.481 -9.190 -127.535 1.00 17.72 385 GLN A C 1
ATOM 2827 O O . GLN A 1 385 ? 103.680 -10.102 -127.314 1.00 18.66 385 GLN A O 1
ATOM 2833 N N . GLU A 1 386 ? 105.361 -8.775 -126.628 1.00 17.83 386 GLU A N 1
ATOM 2834 C CA . GLU A 1 386 ? 105.420 -9.389 -125.303 1.00 18.37 386 GLU A CA 1
ATOM 2835 C C . GLU A 1 386 ? 104.174 -9.110 -124.478 1.00 17.55 386 GLU A C 1
ATOM 2836 O O . GLU A 1 386 ? 103.550 -10.031 -123.955 1.00 16.50 386 GLU A O 1
ATOM 2842 N N . HIS A 1 387 ? 103.812 -7.834 -124.362 1.00 15.84 387 HIS A N 1
ATOM 2843 C CA . HIS A 1 387 ? 102.648 -7.447 -123.578 1.00 16.26 387 HIS A CA 1
ATOM 2844 C C . HIS A 1 387 ? 101.335 -7.961 -124.157 1.00 16.59 387 HIS A C 1
ATOM 2845 O O . HIS A 1 387 ? 100.365 -8.143 -123.425 1.00 17.23 387 HIS A O 1
ATOM 2852 N N . ASP A 1 388 ? 101.301 -8.199 -125.465 1.00 16.44 388 ASP A N 1
ATOM 2853 C CA . ASP A 1 388 ? 100.080 -8.692 -126.093 1.00 18.32 388 ASP A CA 1
ATOM 2854 C C . ASP A 1 388 ? 99.936 -10.209 -125.969 1.00 16.24 388 ASP A C 1
ATOM 2855 O O . ASP A 1 388 ? 98.930 -10.772 -126.386 1.00 14.61 388 ASP A O 1
ATOM 2860 N N . GLY A 1 389 ? 100.949 -10.861 -125.406 1.00 17.31 389 GLY A N 1
ATOM 2861 C CA . GLY A 1 389 ? 100.878 -12.295 -125.197 1.00 17.11 389 GLY A CA 1
ATOM 2862 C C . GLY A 1 389 ? 101.524 -13.223 -126.203 1.00 17.22 389 GLY A C 1
ATOM 2863 O O . GLY A 1 389 ? 101.021 -14.325 -126.412 1.00 17.62 389 GLY A O 1
ATOM 2864 N N . ILE A 1 390 ? 102.631 -12.812 -126.816 1.00 16.65 390 ILE A N 1
ATOM 2865 C CA . ILE A 1 390 ? 103.289 -13.671 -127.793 1.00 16.21 390 ILE A CA 1
ATOM 2866 C C . ILE A 1 390 ? 103.623 -15.038 -127.184 1.00 16.32 390 ILE A C 1
ATOM 2867 O O . ILE A 1 390 ? 103.577 -16.055 -127.872 1.00 14.67 390 ILE A O 1
ATOM 2872 N N . ILE A 1 391 ? 103.940 -15.069 -125.892 1.00 14.98 391 ILE A N 1
ATOM 2873 C CA . ILE A 1 391 ? 104.271 -16.333 -125.232 1.00 15.30 391 ILE A CA 1
ATOM 2874 C C . ILE A 1 391 ? 103.136 -17.352 -125.333 1.00 16.82 391 ILE A C 1
ATOM 2875 O O . ILE A 1 391 ? 103.370 -18.506 -125.685 1.00 15.39 391 ILE A O 1
ATOM 2880 N N . ARG A 1 392 ? 101.910 -16.928 -125.043 1.00 17.06 392 ARG A N 1
ATOM 2881 C CA . ARG A 1 392 ? 100.779 -17.852 -125.108 1.00 18.80 392 ARG A CA 1
ATOM 2882 C C . ARG A 1 392 ? 100.157 -17.962 -126.496 1.00 19.75 392 ARG A C 1
ATOM 2883 O O . ARG A 1 392 ? 99.625 -19.007 -126.864 1.00 21.71 392 ARG A O 1
ATOM 2891 N N . ARG A 1 393 ? 100.245 -16.899 -127.282 1.00 17.72 393 ARG A N 1
ATOM 2892 C CA . ARG A 1 393 ? 99.652 -16.912 -128.609 1.00 17.91 393 ARG A CA 1
ATOM 2893 C C . ARG A 1 393 ? 100.569 -17.572 -129.638 1.00 18.39 393 ARG A C 1
ATOM 2894 O O . ARG A 1 393 ? 100.102 -18.267 -130.541 1.00 18.75 393 ARG A O 1
ATOM 2902 N N . GLY A 1 394 ? 101.875 -17.381 -129.484 1.00 18.04 394 GLY A N 1
ATOM 2903 C CA . GLY A 1 394 ? 102.817 -17.994 -130.404 1.00 16.92 394 GLY A CA 1
ATOM 2904 C C . GLY A 1 394 ? 102.871 -19.494 -130.174 1.00 16.05 394 GLY A C 1
ATOM 2905 O O . GLY A 1 394 ? 103.122 -20.273 -131.092 1.00 16.80 394 GLY A O 1
ATOM 2906 N N . ALA A 1 395 ? 102.608 -19.907 -128.939 1.00 14.84 395 ALA A N 1
ATOM 2907 C CA . ALA A 1 395 ? 102.637 -21.328 -128.597 1.00 13.77 395 ALA A CA 1
ATOM 2908 C C . ALA A 1 395 ? 101.531 -22.106 -129.294 1.00 13.82 395 ALA A C 1
ATOM 2909 O O . ALA A 1 395 ? 101.549 -23.331 -129.307 1.00 13.73 395 ALA A O 1
ATOM 2911 N N . LYS A 1 396 ? 100.562 -21.401 -129.864 1.00 12.62 396 LYS A N 1
ATOM 2912 C CA . LYS A 1 396 ? 99.467 -22.074 -130.549 1.00 13.87 396 LYS A CA 1
ATOM 2913 C C . LYS A 1 396 ? 99.940 -22.848 -131.776 1.00 14.17 396 LYS A C 1
ATOM 2914 O O . LYS A 1 396 ? 99.444 -23.942 -132.058 1.00 14.48 396 LYS A O 1
ATOM 2920 N N . LEU A 1 397 ? 100.910 -22.285 -132.493 1.00 12.79 397 LEU A N 1
ATOM 2921 C CA . LEU A 1 397 ? 101.454 -22.923 -133.687 1.00 13.56 397 LEU A CA 1
ATOM 2922 C C . LEU A 1 397 ? 102.177 -24.233 -133.343 1.00 12.59 397 LEU A C 1
ATOM 2923 O O . LEU A 1 397 ? 102.059 -25.233 -134.060 1.00 11.99 397 LEU A O 1
ATOM 2928 N N . ILE A 1 398 ? 102.929 -24.223 -132.248 1.00 11.75 398 ILE A N 1
ATOM 2929 C CA . ILE A 1 398 ? 103.641 -25.425 -131.807 1.00 12.60 398 ILE A CA 1
ATOM 2930 C C . ILE A 1 398 ? 102.620 -26.517 -131.511 1.00 12.68 398 ILE A C 1
ATOM 2931 O O . ILE A 1 398 ? 102.777 -27.665 -131.926 1.00 12.43 398 ILE A O 1
ATOM 2936 N N . PHE A 1 399 ? 101.568 -26.138 -130.793 1.00 11.80 399 PHE A N 1
ATOM 2937 C CA . PHE A 1 399 ? 100.512 -27.069 -130.407 1.00 12.77 399 PHE A CA 1
ATOM 2938 C C . PHE A 1 399 ? 99.847 -27.682 -131.633 1.00 13.15 399 PHE A C 1
ATOM 2939 O O . PHE A 1 399 ? 99.583 -28.883 -131.669 1.00 13.37 399 PHE A O 1
ATOM 2947 N N . ALA A 1 400 ? 99.573 -26.851 -132.635 1.00 13.64 400 ALA A N 1
ATOM 2948 C CA . ALA A 1 400 ? 98.922 -27.320 -133.856 1.00 12.31 400 ALA A CA 1
ATOM 2949 C C . ALA A 1 400 ? 99.754 -28.351 -134.602 1.00 12.67 400 ALA A C 1
ATOM 2950 O O . ALA A 1 400 ? 99.231 -29.366 -135.061 1.00 11.48 400 ALA A O 1
ATOM 2952 N N . TYR A 1 401 ? 101.052 -28.106 -134.721 1.00 11.50 401 TYR A N 1
ATOM 2953 C CA . TYR A 1 401 ? 101.901 -29.063 -135.417 1.00 12.69 401 TYR A CA 1
ATOM 2954 C C . TYR A 1 401 ? 102.100 -30.345 -134.622 1.00 13.40 401 TYR A C 1
ATOM 2955 O O . TYR A 1 401 ? 102.071 -31.441 -135.185 1.00 14.11 401 TYR A O 1
ATOM 2964 N N . ALA A 1 402 ? 102.295 -30.209 -133.315 1.00 12.90 402 ALA A N 1
ATOM 2965 C CA . ALA A 1 402 ? 102.512 -31.373 -132.457 1.00 12.90 402 ALA A CA 1
ATOM 2966 C C . ALA A 1 402 ? 101.259 -32.233 -132.342 1.00 13.95 402 ALA A C 1
ATOM 2967 O O . ALA A 1 402 ? 101.340 -33.451 -132.182 1.00 15.65 402 ALA A O 1
ATOM 2969 N N . GLU A 1 403 ? 100.099 -31.592 -132.434 1.00 13.68 403 GLU A N 1
ATOM 2970 C CA . GLU A 1 403 ? 98.817 -32.288 -132.343 1.00 16.48 403 GLU A CA 1
ATOM 2971 C C . GLU A 1 403 ? 98.434 -33.001 -133.643 1.00 15.20 403 GLU A C 1
ATOM 2972 O O . GLU A 1 403 ? 97.779 -34.046 -133.617 1.00 16.13 403 GLU A O 1
ATOM 2978 N N . ALA A 1 404 ? 98.869 -32.452 -134.773 1.00 14.24 404 ALA A N 1
ATOM 2979 C CA . ALA A 1 404 ? 98.529 -33.012 -136.076 1.00 13.64 404 ALA A CA 1
ATOM 2980 C C . ALA A 1 404 ? 98.940 -34.454 -136.339 1.00 14.60 404 ALA A C 1
ATOM 2981 O O . ALA A 1 404 ? 100.047 -34.884 -136.005 1.00 14.54 404 ALA A O 1
ATOM 2983 N N . THR A 1 405 ? 98.022 -35.195 -136.949 1.00 14.15 405 THR A N 1
ATOM 2984 C CA . THR A 1 405 ? 98.270 -36.587 -137.302 1.00 14.65 405 THR A CA 1
ATOM 2985 C C . THR A 1 405 ? 98.165 -36.791 -138.821 1.00 13.77 405 THR A C 1
ATOM 2986 O O . THR A 1 405 ? 98.371 -37.897 -139.329 1.00 14.37 405 THR A O 1
ATOM 2990 N N . VAL A 1 406 ? 97.828 -35.723 -139.544 1.00 13.65 406 VAL A N 1
ATOM 2991 C CA . VAL A 1 406 ? 97.758 -35.806 -141.001 1.00 12.33 406 VAL A CA 1
ATOM 2992 C C . VAL A 1 406 ? 99.210 -35.818 -141.477 1.00 12.18 406 VAL A C 1
ATOM 2993 O O . VAL A 1 406 ? 100.116 -35.539 -140.697 1.00 12.37 406 VAL A O 1
ATOM 2997 N N . PRO A 1 407 ? 99.456 -36.179 -142.746 1.00 12.36 407 PRO A N 1
ATOM 2998 C CA . PRO A 1 407 ? 100.839 -36.185 -143.237 1.00 12.39 407 PRO A CA 1
ATOM 2999 C C . PRO A 1 407 ? 101.419 -34.780 -143.120 1.00 12.69 407 PRO A C 1
ATOM 3000 O O . PRO A 1 407 ? 100.728 -33.794 -143.379 1.00 12.00 407 PRO A O 1
ATOM 3004 N N . LEU A 1 408 ? 102.686 -34.697 -142.732 1.00 12.77 408 LEU A N 1
ATOM 3005 C CA . LEU A 1 408 ? 103.371 -33.416 -142.586 1.00 12.43 408 LEU A CA 1
ATOM 3006 C C . LEU A 1 408 ? 104.713 -33.470 -143.281 1.00 12.68 408 LEU A C 1
ATOM 3007 O O . LEU A 1 408 ? 105.559 -34.283 -142.918 1.00 14.11 408 LEU A O 1
ATOM 3012 N N . ILE A 1 409 ? 104.895 -32.622 -144.290 1.00 12.34 409 ILE A N 1
ATOM 3013 C CA . ILE A 1 409 ? 106.158 -32.541 -145.012 1.00 12.49 409 ILE A CA 1
ATOM 3014 C C . ILE A 1 409 ? 106.591 -31.091 -144.914 1.00 12.09 409 ILE A C 1
ATOM 3015 O O . ILE A 1 409 ? 105.802 -30.181 -145.163 1.00 13.56 409 ILE A O 1
ATOM 3020 N N . THR A 1 410 ? 107.844 -30.890 -144.531 1.00 12.36 410 THR A N 1
ATOM 3021 C CA . THR A 1 410 ? 108.396 -29.556 -144.356 1.00 12.53 410 THR A CA 1
ATOM 3022 C C . THR A 1 410 ? 109.645 -29.373 -145.207 1.00 12.41 410 THR A C 1
ATOM 3023 O O . THR A 1 410 ? 110.460 -30.288 -145.331 1.00 13.27 410 THR A O 1
ATOM 3027 N N . VAL A 1 411 ? 109.775 -28.199 -145.816 1.00 13.35 411 VAL A N 1
ATOM 3028 C CA . VAL A 1 411 ? 110.928 -27.890 -146.651 1.00 14.48 411 VAL A CA 1
ATOM 3029 C C . VAL A 1 411 ? 111.525 -26.571 -146.181 1.00 14.45 411 VAL A C 1
ATOM 3030 O O . VAL A 1 411 ? 110.839 -25.554 -146.171 1.00 14.72 411 VAL A O 1
ATOM 3034 N N . ILE A 1 412 ? 112.792 -26.586 -145.774 1.00 14.26 412 ILE A N 1
ATOM 3035 C CA . ILE A 1 412 ? 113.445 -25.362 -145.329 1.00 13.28 412 ILE A CA 1
ATOM 3036 C C . ILE A 1 412 ? 114.195 -24.816 -146.542 1.00 14.36 412 ILE A C 1
ATOM 3037 O O . ILE A 1 412 ? 115.099 -25.471 -147.060 1.00 12.18 412 ILE A O 1
ATOM 3042 N N . THR A 1 413 ? 113.808 -23.632 -147.008 1.00 13.94 413 THR A N 1
ATOM 3043 C CA . THR A 1 413 ? 114.459 -23.042 -148.175 1.00 13.79 413 THR A CA 1
ATOM 3044 C C . THR A 1 413 ? 115.726 -22.468 -147.560 1.00 14.74 413 THR A C 1
ATOM 3045 O O . THR A 1 413 ? 116.826 -22.915 -147.873 1.00 15.70 413 THR A O 1
ATOM 3049 N N . ARG A 1 414 ? 115.588 -21.500 -146.673 1.00 14.64 414 ARG A N 1
ATOM 3050 C CA . ARG A 1 414 ? 116.720 -20.692 -146.220 1.00 14.70 414 ARG A CA 1
ATOM 3051 C C . ARG A 1 414 ? 116.935 -20.364 -144.735 1.00 14.93 414 ARG A C 1
ATOM 3052 O O . ARG A 1 414 ? 117.748 -21.005 -144.070 1.00 13.73 414 ARG A O 1
ATOM 3060 N N . LYS A 1 415 ? 116.226 -19.414 -144.141 1.00 14.55 415 LYS A N 1
ATOM 3061 C CA . LYS A 1 415 ? 116.443 -19.178 -142.696 1.00 15.07 415 LYS A CA 1
ATOM 3062 C C . LYS A 1 415 ? 115.659 -20.077 -141.705 1.00 15.51 415 LYS A C 1
ATOM 3063 O O . LYS A 1 415 ? 114.451 -20.253 -141.868 1.00 13.66 415 LYS A O 1
ATOM 3069 N N . ALA A 1 416 ? 116.326 -20.629 -140.678 1.00 15.58 416 ALA A N 1
ATOM 3070 C CA . ALA A 1 416 ? 115.613 -21.444 -139.690 1.00 15.81 416 ALA A CA 1
ATOM 3071 C C . ALA A 1 416 ? 116.413 -21.315 -138.389 1.00 14.94 416 ALA A C 1
ATOM 3072 O O . ALA A 1 416 ? 117.218 -22.186 -138.053 1.00 14.40 416 ALA A O 1
ATOM 3074 N N . PHE A 1 417 ? 116.194 -20.208 -137.677 1.00 15.37 417 PHE A N 1
ATOM 3075 C CA . PHE A 1 417 ? 116.907 -19.915 -136.429 1.00 16.74 417 PHE A CA 1
ATOM 3076 C C . PHE A 1 417 ? 116.119 -20.050 -135.137 1.00 17.21 417 PHE A C 1
ATOM 3077 O O . PHE A 1 417 ? 114.940 -19.704 -135.065 1.00 17.72 417 PHE A O 1
ATOM 3085 N N . GLY A 1 418 ? 116.813 -20.528 -134.112 1.00 17.51 418 GLY A N 1
ATOM 3086 C CA . GLY A 1 418 ? 116.233 -20.680 -132.792 1.00 16.84 418 GLY A CA 1
ATOM 3087 C C . GLY A 1 418 ? 114.875 -21.327 -132.696 1.00 16.54 418 GLY A C 1
ATOM 3088 O O . GLY A 1 418 ? 114.549 -22.240 -133.453 1.00 16.89 418 GLY A O 1
ATOM 3089 N N . GLY A 1 419 ? 114.085 -20.847 -131.741 1.00 16.45 419 GLY A N 1
ATOM 3090 C CA . GLY A 1 419 ? 112.757 -21.383 -131.528 1.00 16.30 419 GLY A CA 1
ATOM 3091 C C . GLY A 1 419 ? 111.899 -21.381 -132.772 1.00 14.89 419 GLY A C 1
ATOM 3092 O O . GLY A 1 419 ? 111.114 -22.308 -132.975 1.00 15.82 419 GLY A O 1
ATOM 3093 N N . ALA A 1 420 ? 112.036 -20.355 -133.607 1.00 15.31 420 ALA A N 1
ATOM 3094 C CA . ALA A 1 420 ? 111.232 -20.285 -134.824 1.00 15.25 420 ALA A CA 1
ATOM 3095 C C . ALA A 1 420 ? 111.455 -21.532 -135.672 1.00 14.81 420 ALA A C 1
ATOM 3096 O O . ALA A 1 420 ? 110.526 -22.044 -136.297 1.00 13.81 420 ALA A O 1
ATOM 3098 N N . TYR A 1 421 ? 112.694 -22.010 -135.711 1.00 13.86 421 TYR A N 1
ATOM 3099 C CA . TYR A 1 421 ? 113.001 -23.225 -136.462 1.00 13.41 421 TYR A CA 1
ATOM 3100 C C . TYR A 1 421 ? 112.147 -24.390 -135.950 1.00 13.63 421 TYR A C 1
ATOM 3101 O O . TYR A 1 421 ? 111.601 -25.167 -136.735 1.00 13.92 421 TYR A O 1
ATOM 3110 N N . VAL A 1 422 ? 112.057 -24.517 -134.629 1.00 12.13 422 VAL A N 1
ATOM 3111 C CA . VAL A 1 422 ? 111.290 -25.595 -134.011 1.00 12.63 422 VAL A CA 1
ATOM 3112 C C . VAL A 1 422 ? 109.805 -25.482 -134.306 1.00 12.53 422 VAL A C 1
ATOM 3113 O O . VAL A 1 422 ? 109.134 -26.475 -134.600 1.00 14.03 422 VAL A O 1
ATOM 3117 N N . VAL A 1 423 ? 109.303 -24.255 -134.227 1.00 12.66 423 VAL A N 1
ATOM 3118 C CA . VAL A 1 423 ? 107.894 -23.966 -134.458 1.00 12.95 423 VAL A CA 1
ATOM 3119 C C . VAL A 1 423 ? 107.390 -24.281 -135.867 1.00 13.15 423 VAL A C 1
ATOM 3120 O O . VAL A 1 423 ? 106.283 -24.808 -136.025 1.00 14.63 423 VAL A O 1
ATOM 3124 N N . MET A 1 424 ? 108.197 -23.979 -136.884 1.00 12.35 424 MET A N 1
ATOM 3125 C CA . MET A 1 424 ? 107.770 -24.189 -138.275 1.00 12.85 424 MET A CA 1
ATOM 3126 C C . MET A 1 424 ? 107.793 -25.637 -138.765 1.00 14.45 424 MET A C 1
ATOM 3127 O O . MET A 1 424 ? 108.591 -25.986 -139.628 1.00 15.16 424 MET A O 1
ATOM 3132 N N . GLY A 1 425 ? 106.906 -26.467 -138.216 1.00 12.65 425 GLY A N 1
ATOM 3133 C CA . GLY A 1 425 ? 106.817 -27.868 -138.611 1.00 13.66 425 GLY A CA 1
ATOM 3134 C C . GLY A 1 425 ? 108.108 -28.663 -138.558 1.00 13.99 425 GLY A C 1
ATOM 3135 O O . GLY A 1 425 ? 108.409 -29.428 -139.484 1.00 14.03 425 GLY A O 1
ATOM 3136 N N . SER A 1 426 ? 108.861 -28.514 -137.471 1.00 13.44 426 SER A N 1
ATOM 3137 C CA . SER A 1 426 ? 110.120 -29.236 -137.332 1.00 12.17 426 SER A CA 1
ATOM 3138 C C . SER A 1 426 ? 109.867 -30.717 -137.095 1.00 12.25 426 SER A C 1
ATOM 3139 O O . SER A 1 426 ? 108.763 -31.130 -136.723 1.00 12.14 426 SER A O 1
ATOM 3142 N N . LYS A 1 427 ? 110.899 -31.522 -137.308 1.00 11.84 427 LYS A N 1
ATOM 3143 C CA . LYS A 1 427 ? 110.765 -32.953 -137.090 1.00 11.86 427 LYS A CA 1
ATOM 3144 C C . LYS A 1 427 ? 110.504 -33.234 -135.612 1.00 13.13 427 LYS A C 1
ATOM 3145 O O . LYS A 1 427 ? 109.839 -34.212 -135.259 1.00 11.07 427 LYS A O 1
ATOM 3151 N N . HIS A 1 428 ? 111.023 -32.363 -134.751 1.00 12.32 428 HIS A N 1
ATOM 3152 C CA . HIS A 1 428 ? 110.873 -32.508 -133.302 1.00 12.26 428 HIS A CA 1
ATOM 3153 C C . HIS A 1 428 ? 109.419 -32.442 -132.851 1.00 13.77 428 HIS A C 1
ATOM 3154 O O . HIS A 1 428 ? 109.059 -32.979 -131.802 1.00 13.72 428 HIS A O 1
ATOM 3161 N N . LEU A 1 429 ? 108.586 -31.780 -133.646 1.00 12.22 429 LEU A N 1
ATOM 3162 C CA . LEU A 1 429 ? 107.171 -31.653 -133.312 1.00 12.70 429 LEU A CA 1
ATOM 3163 C C . LEU A 1 429 ? 106.373 -32.809 -133.892 1.00 14.48 429 LEU A C 1
ATOM 3164 O O . LEU A 1 429 ? 105.210 -33.017 -133.536 1.00 14.72 429 LEU A O 1
ATOM 3169 N N . GLY A 1 430 ? 107.002 -33.561 -134.787 1.00 14.38 430 GLY A N 1
ATOM 3170 C CA . GLY A 1 430 ? 106.323 -34.695 -135.392 1.00 14.54 430 GLY A CA 1
ATOM 3171 C C . GLY A 1 430 ? 106.267 -34.695 -136.912 1.00 15.12 430 GLY A C 1
ATOM 3172 O O . GLY A 1 430 ? 105.624 -35.568 -137.500 1.00 15.04 430 GLY A O 1
ATOM 3173 N N . ALA A 1 431 ? 106.906 -33.721 -137.560 1.00 13.64 431 ALA A N 1
ATOM 3174 C CA . ALA A 1 431 ? 106.915 -33.677 -139.027 1.00 13.96 431 ALA A CA 1
ATOM 3175 C C . ALA A 1 431 ? 107.443 -35.035 -139.494 1.00 14.08 431 ALA A C 1
ATOM 3176 O O . ALA A 1 431 ? 108.390 -35.572 -138.913 1.00 13.99 431 ALA A O 1
ATOM 3178 N N . ASP A 1 432 ? 106.845 -35.583 -140.546 1.00 13.56 432 ASP A N 1
ATOM 3179 C CA . ASP A 1 432 ? 107.224 -36.910 -141.030 1.00 13.94 432 ASP A CA 1
ATOM 3180 C C . ASP A 1 432 ? 108.408 -36.944 -141.993 1.00 13.98 432 ASP A C 1
ATOM 3181 O O . ASP A 1 432 ? 109.230 -37.864 -141.964 1.00 13.77 432 ASP A O 1
ATOM 3186 N N . LEU A 1 433 ? 108.479 -35.937 -142.853 1.00 14.13 433 LEU A N 1
ATOM 3187 C CA . LEU A 1 433 ? 109.565 -35.814 -143.811 1.00 13.96 433 LEU A CA 1
ATOM 3188 C C . LEU A 1 433 ? 109.986 -34.360 -143.778 1.00 13.70 433 LEU A C 1
ATOM 3189 O O . LEU A 1 433 ? 109.165 -33.469 -143.985 1.00 12.31 433 LEU A O 1
ATOM 3194 N N . ASN A 1 434 ? 111.264 -34.138 -143.487 1.00 12.54 434 ASN A N 1
ATOM 3195 C CA . ASN A 1 434 ? 111.832 -32.803 -143.407 1.00 13.93 434 ASN A CA 1
ATOM 3196 C C . ASN A 1 434 ? 112.965 -32.655 -144.400 1.00 14.75 434 ASN A C 1
ATOM 3197 O O . ASN A 1 434 ? 113.977 -33.348 -144.302 1.00 15.48 434 ASN A O 1
ATOM 3202 N N . LEU A 1 435 ? 112.792 -31.742 -145.348 1.00 13.94 435 LEU A N 1
ATOM 3203 C CA . LEU A 1 435 ? 113.788 -31.514 -146.385 1.00 14.32 435 LEU A CA 1
ATOM 3204 C C . LEU A 1 435 ? 114.430 -30.146 -146.214 1.00 14.44 435 LEU A C 1
ATOM 3205 O O . LEU A 1 435 ? 113.854 -29.258 -145.594 1.00 14.36 435 LEU A O 1
ATOM 3210 N N . ALA A 1 436 ? 115.637 -29.986 -146.748 1.00 13.14 436 ALA A N 1
ATOM 3211 C CA . ALA A 1 436 ? 116.341 -28.710 -146.670 1.00 12.71 436 ALA A CA 1
ATOM 3212 C C . ALA A 1 436 ? 117.129 -28.475 -147.948 1.00 14.32 436 ALA A C 1
ATOM 3213 O O . ALA A 1 436 ? 117.753 -29.396 -148.477 1.00 15.07 436 ALA A O 1
ATOM 3215 N N . TRP A 1 437 ? 117.081 -27.246 -148.449 1.00 14.11 437 TRP A N 1
ATOM 3216 C CA . TRP A 1 437 ? 117.847 -26.882 -149.638 1.00 14.02 437 TRP A CA 1
ATOM 3217 C C . TRP A 1 437 ? 119.257 -26.572 -149.155 1.00 13.98 437 TRP A C 1
ATOM 3218 O O . TRP A 1 437 ? 119.481 -26.386 -147.966 1.00 12.46 437 TRP A O 1
ATOM 3229 N N . PRO A 1 438 ? 120.227 -26.500 -150.072 1.00 14.96 438 PRO A N 1
ATOM 3230 C CA . PRO A 1 438 ? 121.611 -26.207 -149.672 1.00 15.51 438 PRO A CA 1
ATOM 3231 C C . PRO A 1 438 ? 121.751 -24.803 -149.104 1.00 15.09 438 PRO A C 1
ATOM 3232 O O . PRO A 1 438 ? 122.704 -24.493 -148.392 1.00 17.28 438 PRO A O 1
ATOM 3236 N N . THR A 1 439 ? 120.786 -23.962 -149.445 1.00 15.48 439 THR A N 1
ATOM 3237 C CA . THR A 1 439 ? 120.757 -22.575 -149.013 1.00 16.13 439 THR A CA 1
ATOM 3238 C C . THR A 1 439 ? 120.187 -22.413 -147.602 1.00 17.59 439 THR A C 1
ATOM 3239 O O . THR A 1 439 ? 120.182 -21.314 -147.040 1.00 18.63 439 THR A O 1
ATOM 3243 N N . ALA A 1 440 ? 119.714 -23.513 -147.026 1.00 16.24 440 ALA A N 1
ATOM 3244 C CA . ALA A 1 440 ? 119.147 -23.468 -145.685 1.00 16.77 440 ALA A CA 1
ATOM 3245 C C . ALA A 1 440 ? 120.209 -23.157 -144.641 1.00 17.45 440 ALA A C 1
ATOM 3246 O O . ALA A 1 440 ? 121.362 -23.577 -144.765 1.00 18.92 440 ALA A O 1
ATOM 3248 N N . GLN A 1 441 ? 119.818 -22.406 -143.619 1.00 17.25 441 GLN A N 1
ATOM 3249 C CA . GLN A 1 441 ? 120.723 -22.058 -142.530 1.00 18.15 441 GLN A CA 1
ATOM 3250 C C . GLN A 1 441 ? 119.984 -22.418 -141.251 1.00 16.76 441 GLN A C 1
ATOM 3251 O O . GLN A 1 441 ? 119.118 -21.679 -140.790 1.00 16.85 441 GLN A O 1
ATOM 3257 N N . ILE A 1 442 ? 120.325 -23.572 -140.694 1.00 17.06 442 ILE A N 1
ATOM 3258 C CA . ILE A 1 442 ? 119.676 -24.070 -139.488 1.00 16.06 442 ILE A CA 1
ATOM 3259 C C . ILE A 1 442 ? 120.625 -23.935 -138.312 1.00 16.74 442 ILE A C 1
ATOM 3260 O O . ILE A 1 442 ? 121.602 -24.669 -138.215 1.00 17.33 442 ILE A O 1
ATOM 3265 N N . ALA A 1 443 ? 120.340 -22.991 -137.421 1.00 16.89 443 ALA A N 1
ATOM 3266 C CA . ALA A 1 443 ? 121.212 -22.755 -136.271 1.00 17.50 443 ALA A CA 1
ATOM 3267 C C . ALA A 1 443 ? 120.471 -22.175 -135.071 1.00 19.17 443 ALA A C 1
ATOM 3268 O O . ALA A 1 443 ? 119.335 -21.730 -135.202 1.00 18.59 443 ALA A O 1
ATOM 3270 N N . VAL A 1 444 ? 121.122 -22.170 -133.907 1.00 20.60 444 VAL A N 1
ATOM 3271 C CA . VAL A 1 444 ? 120.497 -21.640 -132.695 1.00 23.27 444 VAL A CA 1
ATOM 3272 C C . VAL A 1 444 ? 120.154 -20.163 -132.801 1.00 25.39 444 VAL A C 1
ATOM 3273 O O . VAL A 1 444 ? 119.127 -19.720 -132.292 1.00 26.52 444 VAL A O 1
ATOM 3277 N N . MET A 1 445 ? 121.020 -19.400 -133.454 1.00 26.31 445 MET A N 1
ATOM 3278 C CA . MET A 1 445 ? 120.785 -17.975 -133.624 1.00 28.85 445 MET A CA 1
ATOM 3279 C C . MET A 1 445 ? 121.725 -17.425 -134.686 1.00 29.23 445 MET A C 1
ATOM 3280 O O . MET A 1 445 ? 122.490 -18.174 -135.295 1.00 29.48 445 MET A O 1
ATOM 3285 N N . GLY A 1 446 ? 121.660 -16.118 -134.915 1.00 29.27 446 GLY A N 1
ATOM 3286 C CA . GLY A 1 446 ? 122.528 -15.512 -135.906 1.00 30.69 446 GLY A CA 1
ATOM 3287 C C . GLY A 1 446 ? 123.975 -15.593 -135.462 1.00 31.03 446 GLY A C 1
ATOM 3288 O O . GLY A 1 446 ? 124.262 -15.614 -134.267 1.00 31.86 446 GLY A O 1
ATOM 3289 N N . ALA A 1 447 ? 124.887 -15.634 -136.424 1.00 32.13 447 ALA A N 1
ATOM 3290 C CA . ALA A 1 447 ? 126.311 -15.719 -136.125 1.00 33.55 447 ALA A CA 1
ATOM 3291 C C . ALA A 1 447 ? 126.777 -14.595 -135.203 1.00 33.93 447 ALA A C 1
ATOM 3292 O O . ALA A 1 447 ? 127.463 -14.843 -134.213 1.00 34.39 447 ALA A O 1
ATOM 3294 N N . GLN A 1 448 ? 126.413 -13.361 -135.536 1.00 35.52 448 GLN A N 1
ATOM 3295 C CA . GLN A 1 448 ? 126.806 -12.213 -134.728 1.00 36.13 448 GLN A CA 1
ATOM 3296 C C . GLN A 1 448 ? 126.401 -12.412 -133.271 1.00 35.52 448 GLN A C 1
ATOM 3297 O O . GLN A 1 448 ? 127.233 -12.306 -132.369 1.00 34.59 448 GLN A O 1
ATOM 3303 N N . GLY A 1 449 ? 125.126 -12.715 -133.044 1.00 34.86 449 GLY A N 1
ATOM 3304 C CA . GLY A 1 449 ? 124.653 -12.926 -131.688 1.00 34.43 449 GLY A CA 1
ATOM 3305 C C . GLY A 1 449 ? 125.291 -14.138 -131.032 1.00 34.81 449 GLY A C 1
ATOM 3306 O O . GLY A 1 449 ? 125.326 -14.242 -129.806 1.00 34.71 449 GLY A O 1
ATOM 3307 N N . ALA A 1 450 ? 125.801 -15.058 -131.843 1.00 33.62 450 ALA A N 1
ATOM 3308 C CA . ALA A 1 450 ? 126.432 -16.258 -131.309 1.00 33.42 450 ALA A CA 1
ATOM 3309 C C . ALA A 1 450 ? 127.866 -15.968 -130.880 1.00 34.36 450 ALA A C 1
ATOM 3310 O O . ALA A 1 450 ? 128.248 -16.246 -129.744 1.00 33.29 450 ALA A O 1
ATOM 3312 N N . VAL A 1 451 ? 128.654 -15.404 -131.790 1.00 36.08 451 VAL A N 1
ATOM 3313 C CA . VAL A 1 451 ? 130.049 -15.085 -131.503 1.00 38.55 451 VAL A CA 1
ATOM 3314 C C . VAL A 1 451 ? 130.196 -14.172 -130.289 1.00 40.44 451 VAL A C 1
ATOM 3315 O O . VAL A 1 451 ? 131.174 -14.277 -129.546 1.00 40.33 451 VAL A O 1
ATOM 3319 N N . ASN A 1 452 ? 129.226 -13.283 -130.088 1.00 43.16 452 ASN A N 1
ATOM 3320 C CA . ASN A 1 452 ? 129.256 -12.369 -128.947 1.00 45.70 452 ASN A CA 1
ATOM 3321 C C . ASN A 1 452 ? 129.240 -13.151 -127.639 1.00 47.16 452 ASN A C 1
ATOM 3322 O O . ASN A 1 452 ? 129.893 -12.767 -126.669 1.00 47.90 452 ASN A O 1
ATOM 3327 N N . ILE A 1 453 ? 128.489 -14.248 -127.622 1.00 48.64 453 ILE A N 1
ATOM 3328 C CA . ILE A 1 453 ? 128.393 -15.095 -126.439 1.00 50.49 453 ILE A CA 1
ATOM 3329 C C . ILE A 1 453 ? 129.593 -16.034 -126.376 1.00 51.94 453 ILE A C 1
ATOM 3330 O O . ILE A 1 453 ? 130.421 -15.952 -125.469 1.00 51.98 453 ILE A O 1
ATOM 3335 N N . LEU A 1 454 ? 129.673 -16.924 -127.359 1.00 53.80 454 LEU A N 1
ATOM 3336 C CA . LEU A 1 454 ? 130.737 -17.916 -127.449 1.00 55.88 454 LEU A CA 1
ATOM 3337 C C . LEU A 1 454 ? 132.155 -17.373 -127.307 1.00 58.42 454 LEU A C 1
ATOM 3338 O O . LEU A 1 454 ? 133.062 -18.102 -126.911 1.00 58.52 454 LEU A O 1
ATOM 3343 N N . HIS A 1 455 ? 132.352 -16.101 -127.629 1.00 61.19 455 HIS A N 1
ATOM 3344 C CA . HIS A 1 455 ? 133.676 -15.502 -127.532 1.00 64.53 455 HIS A CA 1
ATOM 3345 C C . HIS A 1 455 ? 133.638 -14.180 -126.768 1.00 67.29 455 HIS A C 1
ATOM 3346 O O . HIS A 1 455 ? 134.443 -13.283 -127.024 1.00 67.38 455 HIS A O 1
ATOM 3353 N N . ARG A 1 456 ? 132.710 -14.066 -125.821 1.00 70.92 456 ARG A N 1
ATOM 3354 C CA . ARG A 1 456 ? 132.574 -12.841 -125.040 1.00 74.66 456 ARG A CA 1
ATOM 3355 C C . ARG A 1 456 ? 133.809 -12.547 -124.196 1.00 76.61 456 ARG A C 1
ATOM 3356 O O . ARG A 1 456 ? 134.278 -11.412 -124.139 1.00 76.82 456 ARG A O 1
ATOM 3364 N N . ARG A 1 457 ? 134.329 -13.573 -123.533 1.00 78.94 457 ARG A N 1
ATOM 3365 C CA . ARG A 1 457 ? 135.507 -13.414 -122.686 1.00 81.16 457 ARG A CA 1
ATOM 3366 C C . ARG A 1 457 ? 136.809 -13.358 -123.481 1.00 82.11 457 ARG A C 1
ATOM 3367 O O . ARG A 1 457 ? 137.856 -13.015 -122.936 1.00 82.12 457 ARG A O 1
ATOM 3375 N N . THR A 1 458 ? 136.745 -13.691 -124.767 1.00 83.39 458 THR A N 1
ATOM 3376 C CA . THR A 1 458 ? 137.937 -13.665 -125.614 1.00 84.82 458 THR A CA 1
ATOM 3377 C C . THR A 1 458 ? 137.939 -12.476 -126.575 1.00 85.64 458 THR A C 1
ATOM 3378 O O . THR A 1 458 ? 138.282 -12.607 -127.753 1.00 85.40 458 THR A O 1
ATOM 3382 N N . ILE A 1 459 ? 137.274 -11.395 -126.184 1.00 86.84 459 ILE A N 1
ATOM 3383 C CA . ILE A 1 459 ? 137.500 -10.095 -126.810 1.00 88.00 459 ILE A CA 1
ATOM 3384 C C . ILE A 1 459 ? 137.751 -9.040 -125.753 1.00 88.91 459 ILE A C 1
ATOM 3385 O O . ILE A 1 459 ? 138.497 -8.082 -125.957 1.00 88.55 459 ILE A O 1
ATOM 3390 N N . ALA A 1 460 ? 137.105 -9.244 -124.613 1.00 90.26 460 ALA A N 1
ATOM 3391 C CA . ALA A 1 460 ? 137.083 -8.271 -123.531 1.00 91.65 460 ALA A CA 1
ATOM 3392 C C . ALA A 1 460 ? 138.536 -8.036 -123.138 1.00 92.78 460 ALA A C 1
ATOM 3393 O O . ALA A 1 460 ? 138.876 -7.013 -122.540 1.00 92.94 460 ALA A O 1
ATOM 3395 N N . ASP A 1 461 ? 139.388 -9.002 -123.476 1.00 93.99 461 ASP A N 1
ATOM 3396 C CA . ASP A 1 461 ? 140.812 -8.906 -123.183 1.00 95.24 461 ASP A CA 1
ATOM 3397 C C . ASP A 1 461 ? 141.463 -8.103 -124.299 1.00 96.24 461 ASP A C 1
ATOM 3398 O O . ASP A 1 461 ? 141.494 -8.537 -125.454 1.00 96.38 461 ASP A O 1
ATOM 3403 N N . ALA A 1 462 ? 141.982 -6.931 -123.947 1.00 97.28 462 ALA A N 1
ATOM 3404 C CA . ALA A 1 462 ? 142.623 -6.058 -124.919 1.00 98.32 462 ALA A CA 1
ATOM 3405 C C . ALA A 1 462 ? 141.651 -5.774 -126.062 1.00 99.09 462 ALA A C 1
ATOM 3406 O O . ALA A 1 462 ? 141.854 -6.222 -127.194 1.00 99.15 462 ALA A O 1
ATOM 3408 N N . GLY A 1 463 ? 140.587 -5.038 -125.750 1.00 99.77 463 GLY A N 1
ATOM 3409 C CA . GLY A 1 463 ? 139.600 -4.696 -126.758 1.00 100.44 463 GLY A CA 1
ATOM 3410 C C . GLY A 1 463 ? 140.231 -3.881 -127.868 1.00 100.90 463 GLY A C 1
ATOM 3411 O O . GLY A 1 463 ? 139.646 -3.705 -128.937 1.00 101.00 463 GLY A O 1
ATOM 3412 N N . ASP A 1 464 ? 141.432 -3.374 -127.605 1.00 101.28 464 ASP A N 1
ATOM 3413 C CA . ASP A 1 464 ? 142.168 -2.577 -128.578 1.00 101.45 464 ASP A CA 1
ATOM 3414 C C . ASP A 1 464 ? 142.503 -3.469 -129.770 1.00 101.28 464 ASP A C 1
ATOM 3415 O O . ASP A 1 464 ? 143.081 -4.544 -129.605 1.00 101.09 464 ASP A O 1
ATOM 3420 N N . ASP A 1 465 ? 142.132 -3.021 -130.966 1.00 101.12 465 ASP A N 1
ATOM 3421 C CA . ASP A 1 465 ? 142.380 -3.787 -132.184 1.00 100.72 465 ASP A CA 1
ATOM 3422 C C . ASP A 1 465 ? 141.735 -5.164 -132.055 1.00 100.06 465 ASP A C 1
ATOM 3423 O O . ASP A 1 465 ? 142.408 -6.190 -132.172 1.00 100.00 465 ASP A O 1
ATOM 3428 N N . ALA A 1 466 ? 140.427 -5.179 -131.814 1.00 99.10 466 ALA A N 1
ATOM 3429 C CA . ALA A 1 466 ? 139.692 -6.430 -131.657 1.00 97.87 466 ALA A CA 1
ATOM 3430 C C . ALA A 1 466 ? 138.327 -6.396 -132.340 1.00 96.95 466 ALA A C 1
ATOM 3431 O O . ALA A 1 466 ? 137.731 -7.441 -132.598 1.00 96.78 466 ALA A O 1
ATOM 3433 N N . GLU A 1 467 ? 137.832 -5.197 -132.626 1.00 95.99 467 GLU A N 1
ATOM 3434 C CA . GLU A 1 467 ? 136.535 -5.045 -133.279 1.00 94.79 467 GLU A CA 1
ATOM 3435 C C . GLU A 1 467 ? 136.593 -5.610 -134.694 1.00 93.52 467 GLU A C 1
ATOM 3436 O O . GLU A 1 467 ? 135.620 -6.179 -135.191 1.00 93.38 467 GLU A O 1
ATOM 3442 N N . ALA A 1 468 ? 137.744 -5.447 -135.337 1.00 91.95 468 ALA A N 1
ATOM 3443 C CA . ALA A 1 468 ? 137.945 -5.933 -136.696 1.00 90.05 468 ALA A CA 1
ATOM 3444 C C . ALA A 1 468 ? 138.020 -7.456 -136.736 1.00 88.48 468 ALA A C 1
ATOM 3445 O O . ALA A 1 468 ? 137.569 -8.083 -137.696 1.00 88.50 468 ALA A O 1
ATOM 3447 N N . THR A 1 469 ? 138.589 -8.045 -135.688 1.00 86.34 469 THR A N 1
ATOM 3448 C CA . THR A 1 469 ? 138.734 -9.493 -135.606 1.00 84.08 469 THR A CA 1
ATOM 3449 C C . THR A 1 469 ? 137.409 -10.214 -135.370 1.00 82.36 469 THR A C 1
ATOM 3450 O O . THR A 1 469 ? 137.312 -11.420 -135.597 1.00 82.33 469 THR A O 1
ATOM 3454 N N . ARG A 1 470 ? 136.393 -9.492 -134.904 1.00 79.88 470 ARG A N 1
ATOM 3455 C CA . ARG A 1 470 ? 135.094 -10.116 -134.671 1.00 76.94 470 ARG A CA 1
ATOM 3456 C C . ARG A 1 470 ? 134.588 -10.624 -136.014 1.00 74.68 470 ARG A C 1
ATOM 3457 O O . ARG A 1 470 ? 134.039 -11.719 -136.114 1.00 74.19 470 ARG A O 1
ATOM 3465 N N . ALA A 1 471 ? 134.793 -9.815 -137.048 1.00 71.99 471 ALA A N 1
ATOM 3466 C CA . ALA A 1 471 ? 134.367 -10.157 -138.397 1.00 69.30 471 ALA A CA 1
ATOM 3467 C C . ALA A 1 471 ? 134.856 -11.538 -138.827 1.00 67.36 471 ALA A C 1
ATOM 3468 O O . ALA A 1 471 ? 134.114 -12.291 -139.456 1.00 67.45 471 ALA A O 1
ATOM 3470 N N . ARG A 1 472 ? 136.097 -11.874 -138.485 1.00 65.07 472 ARG A N 1
ATOM 3471 C CA . ARG A 1 472 ? 136.659 -13.171 -138.858 1.00 62.67 472 ARG A CA 1
ATOM 3472 C C . ARG A 1 472 ? 136.007 -14.339 -138.122 1.00 60.38 472 ARG A C 1
ATOM 3473 O O . ARG A 1 472 ? 135.734 -15.382 -138.719 1.00 60.16 472 ARG A O 1
ATOM 3481 N N . LEU A 1 473 ? 135.770 -14.172 -136.825 1.00 57.10 473 LEU A N 1
ATOM 3482 C CA . LEU A 1 473 ? 135.142 -15.227 -136.037 1.00 54.10 473 LEU A CA 1
ATOM 3483 C C . LEU A 1 473 ? 133.692 -15.413 -136.470 1.00 52.06 473 LEU A C 1
ATOM 3484 O O . LEU A 1 473 ? 133.164 -16.526 -136.443 1.00 50.85 473 LEU A O 1
ATOM 3489 N N . ILE A 1 474 ? 133.057 -14.318 -136.874 1.00 48.89 474 ILE A N 1
ATOM 3490 C CA . ILE A 1 474 ? 131.678 -14.362 -137.340 1.00 46.56 474 ILE A CA 1
ATOM 3491 C C . ILE A 1 474 ? 131.656 -15.140 -138.651 1.00 44.86 474 ILE A C 1
ATOM 3492 O O . ILE A 1 474 ? 130.790 -15.987 -138.871 1.00 43.48 474 ILE A O 1
ATOM 3497 N N . GLN A 1 475 ? 132.624 -14.846 -139.515 1.00 43.35 475 GLN A N 1
ATOM 3498 C CA . GLN A 1 475 ? 132.737 -15.517 -140.803 1.00 41.79 475 GLN A CA 1
ATOM 3499 C C . GLN A 1 475 ? 132.935 -17.016 -140.605 1.00 39.72 475 GLN A C 1
ATOM 3500 O O . GLN A 1 475 ? 132.378 -17.828 -141.345 1.00 39.24 475 GLN A O 1
ATOM 3506 N N . GLU A 1 476 ? 133.727 -17.379 -139.600 1.00 37.05 476 GLU A N 1
ATOM 3507 C CA . GLU A 1 476 ? 133.979 -18.785 -139.305 1.00 35.77 476 GLU A CA 1
ATOM 3508 C C . GLU A 1 476 ? 132.711 -19.487 -138.830 1.00 33.10 476 GLU A C 1
ATOM 3509 O O . GLU A 1 476 ? 132.470 -20.644 -139.173 1.00 31.69 476 GLU A O 1
ATOM 3515 N N . TYR A 1 477 ? 131.900 -18.786 -138.042 1.00 30.60 477 TYR A N 1
ATOM 3516 C CA . TYR A 1 477 ? 130.665 -19.371 -137.532 1.00 29.30 477 TYR A CA 1
ATOM 3517 C C . TYR A 1 477 ? 129.667 -19.594 -138.663 1.00 29.16 477 TYR A C 1
ATOM 3518 O O . TYR A 1 477 ? 128.986 -20.617 -138.702 1.00 28.22 477 TYR A O 1
ATOM 3527 N N . GLU A 1 478 ? 129.595 -18.643 -139.590 1.00 29.19 478 GLU A N 1
ATOM 3528 C CA . GLU A 1 478 ? 128.671 -18.752 -140.715 1.00 30.58 478 GLU A CA 1
ATOM 3529 C C . GLU A 1 478 ? 129.025 -19.881 -141.677 1.00 29.71 478 GLU A C 1
ATOM 3530 O O . GLU A 1 478 ? 128.165 -20.680 -142.042 1.00 29.27 478 GLU A O 1
ATOM 3536 N N . ASP A 1 479 ? 130.286 -19.955 -142.085 1.00 28.26 479 ASP A N 1
ATOM 3537 C CA . ASP A 1 479 ? 130.692 -21.000 -143.015 1.00 28.13 479 ASP A CA 1
ATOM 3538 C C . ASP A 1 479 ? 130.692 -22.372 -142.357 1.00 26.33 479 ASP A C 1
ATOM 3539 O O . ASP A 1 479 ? 130.575 -23.390 -143.034 1.00 26.61 479 ASP A O 1
ATOM 3544 N N . ALA A 1 480 ? 130.814 -22.403 -141.034 1.00 24.34 480 ALA A N 1
ATOM 3545 C CA . ALA A 1 480 ? 130.836 -23.674 -140.322 1.00 22.50 480 ALA A CA 1
ATOM 3546 C C . ALA A 1 480 ? 129.469 -24.180 -139.873 1.00 21.30 480 ALA A C 1
ATOM 3547 O O . ALA A 1 480 ? 129.195 -25.378 -139.955 1.00 20.02 480 ALA A O 1
ATOM 3549 N N . LEU A 1 481 ? 128.605 -23.275 -139.423 1.00 18.86 481 LEU A N 1
ATOM 3550 C CA . LEU A 1 481 ? 127.298 -23.682 -138.910 1.00 19.64 481 LEU A CA 1
ATOM 3551 C C . LEU A 1 481 ? 126.031 -23.161 -139.584 1.00 18.78 481 LEU A C 1
ATOM 3552 O O . LEU A 1 481 ? 124.961 -23.733 -139.383 1.00 18.83 481 LEU A O 1
ATOM 3557 N N . LEU A 1 482 ? 126.121 -22.080 -140.353 1.00 17.25 482 LEU A N 1
ATOM 3558 C CA . LEU A 1 482 ? 124.929 -21.560 -141.020 1.00 16.85 482 LEU A CA 1
ATOM 3559 C C . LEU A 1 482 ? 124.647 -22.299 -142.313 1.00 17.65 482 LEU A C 1
ATOM 3560 O O . LEU A 1 482 ? 124.769 -21.749 -143.409 1.00 18.26 482 LEU A O 1
ATOM 3565 N N . ASN A 1 483 ? 124.272 -23.561 -142.162 1.00 16.36 483 ASN A N 1
ATOM 3566 C CA . ASN A 1 483 ? 123.957 -24.427 -143.281 1.00 16.62 483 ASN A CA 1
ATOM 3567 C C . ASN A 1 483 ? 123.078 -25.535 -142.727 1.00 15.76 483 ASN A C 1
ATOM 3568 O O . ASN A 1 483 ? 122.800 -25.563 -141.527 1.00 16.24 483 ASN A O 1
ATOM 3573 N N . PRO A 1 484 ? 122.621 -26.460 -143.583 1.00 15.57 484 PRO A N 1
ATOM 3574 C CA . PRO A 1 484 ? 121.767 -27.513 -143.034 1.00 14.57 484 PRO A CA 1
ATOM 3575 C C . PRO A 1 484 ? 122.481 -28.823 -142.734 1.00 14.53 484 PRO A C 1
ATOM 3576 O O . PRO A 1 484 ? 121.833 -29.812 -142.395 1.00 13.92 484 PRO A O 1
ATOM 3580 N N . TYR A 1 485 ? 123.803 -28.833 -142.815 1.00 12.14 485 TYR A N 1
ATOM 3581 C CA . TYR A 1 485 ? 124.527 -30.079 -142.629 1.00 13.51 485 TYR A CA 1
ATOM 3582 C C . TYR A 1 485 ? 124.680 -30.635 -141.216 1.00 14.03 485 TYR A C 1
ATOM 3583 O O . TYR A 1 485 ? 124.790 -31.851 -141.039 1.00 15.14 485 TYR A O 1
ATOM 3592 N N . THR A 1 486 ? 124.666 -29.776 -140.205 1.00 15.03 486 THR A N 1
ATOM 3593 C CA . THR A 1 486 ? 124.756 -30.282 -138.838 1.00 15.07 486 THR A CA 1
ATOM 3594 C C . THR A 1 486 ? 123.391 -30.888 -138.510 1.00 15.45 486 THR A C 1
ATOM 3595 O O . THR A 1 486 ? 123.290 -31.938 -137.868 1.00 15.00 486 THR A O 1
ATOM 3599 N N . ALA A 1 487 ? 122.330 -30.234 -138.968 1.00 14.48 487 ALA A N 1
ATOM 3600 C CA . ALA A 1 487 ? 120.990 -30.772 -138.747 1.00 14.72 487 ALA A CA 1
ATOM 3601 C C . ALA A 1 487 ? 120.890 -32.123 -139.465 1.00 14.85 487 ALA A C 1
ATOM 3602 O O . ALA A 1 487 ? 120.303 -33.076 -138.944 1.00 14.45 487 ALA A O 1
ATOM 3604 N N . ALA A 1 488 ? 121.461 -32.206 -140.666 1.00 14.91 488 ALA A N 1
ATOM 3605 C CA . ALA A 1 488 ? 121.434 -33.454 -141.434 1.00 14.17 488 ALA A CA 1
ATOM 3606 C C . ALA A 1 488 ? 122.251 -34.580 -140.788 1.00 14.84 488 ALA A C 1
ATOM 3607 O O . ALA A 1 488 ? 121.881 -35.750 -140.899 1.00 15.07 488 ALA A O 1
ATOM 3609 N N . GLU A 1 489 ? 123.362 -34.244 -140.132 1.00 15.00 489 GLU A N 1
ATOM 3610 C CA . GLU A 1 489 ? 124.183 -35.266 -139.485 1.00 16.02 489 GLU A CA 1
ATOM 3611 C C . GLU A 1 489 ? 123.379 -35.965 -138.394 1.00 16.61 489 GLU A C 1
ATOM 3612 O O . GLU A 1 489 ? 123.502 -37.172 -138.192 1.00 16.15 489 GLU A O 1
ATOM 3618 N N . ARG A 1 490 ? 122.535 -35.189 -137.715 1.00 15.21 490 ARG A N 1
ATOM 3619 C CA . ARG A 1 490 ? 121.704 -35.688 -136.622 1.00 15.40 490 ARG A CA 1
ATOM 3620 C C . ARG A 1 490 ? 120.335 -36.202 -137.054 1.00 14.22 490 ARG A C 1
ATOM 3621 O O . ARG A 1 490 ? 119.545 -36.650 -136.225 1.00 15.63 490 ARG A O 1
ATOM 3629 N N . GLY A 1 491 ? 120.046 -36.125 -138.347 1.00 14.25 491 GLY A N 1
ATOM 3630 C CA . GLY A 1 491 ? 118.764 -36.608 -138.832 1.00 14.36 491 GLY A CA 1
ATOM 3631 C C . GLY A 1 491 ? 117.572 -35.709 -138.550 1.00 15.17 491 GLY A C 1
ATOM 3632 O O . GLY A 1 491 ? 116.428 -36.155 -138.666 1.00 15.17 491 GLY A O 1
ATOM 3633 N N . TYR A 1 492 ? 117.832 -34.454 -138.176 1.00 14.31 492 TYR A N 1
ATOM 3634 C CA . TYR A 1 492 ? 116.764 -33.487 -137.901 1.00 15.11 492 TYR A CA 1
ATOM 3635 C C . TYR A 1 492 ? 116.059 -33.216 -139.228 1.00 15.33 492 TYR A C 1
ATOM 3636 O O . TYR A 1 492 ? 114.855 -32.940 -139.279 1.00 15.03 492 TYR A O 1
ATOM 3645 N N . VAL A 1 493 ? 116.836 -33.274 -140.305 1.00 13.87 493 VAL A N 1
ATOM 3646 C CA . VAL A 1 493 ? 116.288 -33.140 -141.647 1.00 14.70 493 VAL A CA 1
ATOM 3647 C C . VAL A 1 493 ? 116.621 -34.479 -142.284 1.00 15.63 493 VAL A C 1
ATOM 3648 O O . VAL A 1 493 ? 117.712 -35.016 -142.079 1.00 15.56 493 VAL A O 1
ATOM 3652 N N . ASP A 1 494 ? 115.673 -35.023 -143.035 1.00 14.47 494 ASP A N 1
ATOM 3653 C CA . ASP A 1 494 ? 115.840 -36.318 -143.680 1.00 14.90 494 ASP A CA 1
ATOM 3654 C C . ASP A 1 494 ? 116.761 -36.296 -144.885 1.00 16.25 494 ASP A C 1
ATOM 3655 O O . ASP A 1 494 ? 117.364 -37.306 -145.226 1.00 17.20 494 ASP A O 1
ATOM 3660 N N . ALA A 1 495 ? 116.856 -35.144 -145.534 1.00 15.65 495 ALA A N 1
ATOM 3661 C CA . ALA A 1 495 ? 117.718 -35.016 -146.696 1.00 16.66 495 ALA A CA 1
ATOM 3662 C C . ALA A 1 495 ? 117.948 -33.571 -147.094 1.00 16.45 495 ALA A C 1
ATOM 3663 O O . ALA A 1 495 ? 117.105 -32.700 -146.863 1.00 16.25 495 ALA A O 1
ATOM 3665 N N . VAL A 1 496 ? 119.118 -33.322 -147.666 1.00 14.79 496 VAL A N 1
ATOM 3666 C CA . VAL A 1 496 ? 119.453 -32.003 -148.173 1.00 14.76 496 VAL A CA 1
ATOM 3667 C C . VAL A 1 496 ? 119.280 -32.274 -149.658 1.00 15.45 496 VAL A C 1
ATOM 3668 O O . VAL A 1 496 ? 119.936 -33.156 -150.216 1.00 15.43 496 VAL A O 1
ATOM 3672 N N . ILE A 1 497 ? 118.377 -31.533 -150.284 1.00 16.04 497 ILE A N 1
ATOM 3673 C CA . ILE A 1 497 ? 118.055 -31.741 -151.686 1.00 16.87 497 ILE A CA 1
ATOM 3674 C C . ILE A 1 497 ? 118.316 -30.544 -152.583 1.00 17.10 497 ILE A C 1
ATOM 3675 O O . ILE A 1 497 ? 118.447 -29.414 -152.112 1.00 18.07 497 ILE A O 1
ATOM 3680 N N . MET A 1 498 ? 118.406 -30.804 -153.884 1.00 17.20 498 MET A N 1
ATOM 3681 C CA . MET A 1 498 ? 118.583 -29.721 -154.840 1.00 18.07 498 MET A CA 1
ATOM 3682 C C . MET A 1 498 ? 117.210 -29.058 -154.884 1.00 16.34 498 MET A C 1
ATOM 3683 O O . MET A 1 498 ? 116.187 -29.747 -154.886 1.00 18.80 498 MET A O 1
ATOM 3688 N N . PRO A 1 499 ? 117.162 -27.719 -154.908 1.00 17.02 499 PRO A N 1
ATOM 3689 C CA . PRO A 1 499 ? 115.876 -27.017 -154.952 1.00 16.24 499 PRO A CA 1
ATOM 3690 C C . PRO A 1 499 ? 114.935 -27.545 -156.040 1.00 18.32 499 PRO A C 1
ATOM 3691 O O . PRO A 1 499 ? 113.740 -27.738 -155.802 1.00 18.78 499 PRO A O 1
ATOM 3695 N N . SER A 1 500 ? 115.483 -27.793 -157.226 1.00 18.32 500 SER A N 1
ATOM 3696 C CA . SER A 1 500 ? 114.702 -28.283 -158.360 1.00 18.06 500 SER A CA 1
ATOM 3697 C C . SER A 1 500 ? 114.094 -29.666 -158.116 1.00 19.12 500 SER A C 1
ATOM 3698 O O . SER A 1 500 ? 113.191 -30.094 -158.835 1.00 19.92 500 SER A O 1
ATOM 3701 N N . ASP A 1 501 ? 114.585 -30.351 -157.089 1.00 18.76 501 ASP A N 1
ATOM 3702 C CA . ASP A 1 501 ? 114.130 -31.697 -156.744 1.00 19.48 501 ASP A CA 1
ATOM 3703 C C . ASP A 1 501 ? 112.985 -31.691 -155.729 1.00 18.71 501 ASP A C 1
ATOM 3704 O O . ASP A 1 501 ? 112.499 -32.740 -155.306 1.00 17.60 501 ASP A O 1
ATOM 3709 N N . THR A 1 502 ? 112.550 -30.496 -155.352 1.00 16.53 502 THR A N 1
ATOM 3710 C CA . THR A 1 502 ? 111.478 -30.343 -154.377 1.00 15.50 502 THR A CA 1
ATOM 3711 C C . THR A 1 502 ? 110.143 -30.980 -154.777 1.00 16.55 502 THR A C 1
ATOM 3712 O O . THR A 1 502 ? 109.534 -31.698 -153.984 1.00 14.50 502 THR A O 1
ATOM 3716 N N . ARG A 1 503 ? 109.680 -30.725 -155.996 1.00 15.52 503 ARG A N 1
ATOM 3717 C CA . ARG A 1 503 ? 108.412 -31.304 -156.430 1.00 17.34 503 ARG A CA 1
ATOM 3718 C C . ARG A 1 503 ? 108.450 -32.833 -156.361 1.00 17.65 503 ARG A C 1
ATOM 3719 O O . ARG A 1 503 ? 107.491 -33.461 -155.900 1.00 17.04 503 ARG A O 1
ATOM 3727 N N . ARG A 1 504 ? 109.561 -33.427 -156.797 1.00 17.48 504 ARG A N 1
ATOM 3728 C CA . ARG A 1 504 ? 109.719 -34.884 -156.773 1.00 19.79 504 ARG A CA 1
ATOM 3729 C C . ARG A 1 504 ? 109.590 -35.422 -155.351 1.00 18.54 504 ARG A C 1
ATOM 3730 O O . ARG A 1 504 ? 108.867 -36.387 -155.094 1.00 18.21 504 ARG A O 1
ATOM 3738 N N . HIS A 1 505 ? 110.304 -34.792 -154.426 1.00 18.05 505 HIS A N 1
ATOM 3739 C CA . HIS A 1 505 ? 110.269 -35.213 -153.034 1.00 17.49 505 HIS A CA 1
ATOM 3740 C C . HIS A 1 505 ? 108.888 -35.093 -152.404 1.00 16.72 505 HIS A C 1
ATOM 3741 O O . HIS A 1 505 ? 108.480 -35.951 -151.626 1.00 16.94 505 HIS A O 1
ATOM 3748 N N . ILE A 1 506 ? 108.171 -34.027 -152.735 1.00 15.59 506 ILE A N 1
ATOM 3749 C CA . ILE A 1 506 ? 106.833 -33.836 -152.195 1.00 15.45 506 ILE A CA 1
ATOM 3750 C C . ILE A 1 506 ? 105.871 -34.869 -152.778 1.00 14.25 506 ILE A C 1
ATOM 3751 O O . ILE A 1 506 ? 105.108 -35.494 -152.044 1.00 14.04 506 ILE A O 1
ATOM 3756 N N . VAL A 1 507 ? 105.912 -35.067 -154.090 1.00 13.33 507 VAL A N 1
ATOM 3757 C CA . VAL A 1 507 ? 105.033 -36.052 -154.712 1.00 13.03 507 VAL A CA 1
ATOM 3758 C C . VAL A 1 507 ? 105.290 -37.457 -154.147 1.00 13.96 507 VAL A C 1
ATOM 3759 O O . VAL A 1 507 ? 104.363 -38.110 -153.656 1.00 13.19 507 VAL A O 1
ATOM 3763 N N . ARG A 1 508 ? 106.535 -37.926 -154.203 1.00 12.16 508 ARG A N 1
ATOM 3764 C CA . ARG A 1 508 ? 106.845 -39.257 -153.686 1.00 14.10 508 ARG A CA 1
ATOM 3765 C C . ARG A 1 508 ? 106.598 -39.373 -152.185 1.00 15.29 508 ARG A C 1
ATOM 3766 O O . ARG A 1 508 ? 106.199 -40.432 -151.686 1.00 13.95 508 ARG A O 1
ATOM 3774 N N . GLY A 1 509 ? 106.830 -38.281 -151.469 1.00 14.71 509 GLY A N 1
ATOM 3775 C CA . GLY A 1 509 ? 106.601 -38.281 -150.036 1.00 14.13 509 GLY A CA 1
ATOM 3776 C C . GLY A 1 509 ? 105.130 -38.487 -149.706 1.00 15.23 509 GLY A C 1
ATOM 3777 O O . GLY A 1 509 ? 104.786 -39.347 -148.894 1.00 15.54 509 GLY A O 1
ATOM 3778 N N . LEU A 1 510 ? 104.257 -37.704 -150.338 1.00 14.87 510 LEU A N 1
ATOM 3779 C CA . LEU A 1 510 ? 102.822 -37.805 -150.089 1.00 16.51 510 LEU A CA 1
ATOM 3780 C C . LEU A 1 510 ? 102.253 -39.158 -150.495 1.00 17.35 510 LEU A C 1
ATOM 3781 O O . LEU A 1 510 ? 101.296 -39.637 -149.891 1.00 16.21 510 LEU A O 1
ATOM 3786 N N . ARG A 1 511 ? 102.834 -39.776 -151.517 1.00 16.72 511 ARG A N 1
ATOM 3787 C CA . ARG A 1 511 ? 102.361 -41.082 -151.950 1.00 15.98 511 ARG A CA 1
ATOM 3788 C C . ARG A 1 511 ? 102.513 -42.092 -150.819 1.00 16.56 511 ARG A C 1
ATOM 3789 O O . ARG A 1 511 ? 101.624 -42.903 -150.583 1.00 17.05 511 ARG A O 1
ATOM 3797 N N . GLN A 1 512 ? 103.645 -42.041 -150.123 1.00 16.94 512 GLN A N 1
ATOM 3798 C CA . GLN A 1 512 ? 103.906 -42.966 -149.020 1.00 18.49 512 GLN A CA 1
ATOM 3799 C C . GLN A 1 512 ? 103.219 -42.554 -147.723 1.00 18.03 512 GLN A C 1
ATOM 3800 O O . GLN A 1 512 ? 102.702 -43.395 -146.997 1.00 18.05 512 GLN A O 1
ATOM 3806 N N . LEU A 1 513 ? 103.214 -41.261 -147.427 1.00 16.53 513 LEU A N 1
ATOM 3807 C CA . LEU A 1 513 ? 102.606 -40.783 -146.188 1.00 16.70 513 LEU A CA 1
ATOM 3808 C C . LEU A 1 513 ? 101.089 -40.777 -146.203 1.00 17.53 513 LEU A C 1
ATOM 3809 O O . LEU A 1 513 ? 100.457 -40.643 -145.156 1.00 17.89 513 LEU A O 1
ATOM 3814 N N . ARG A 1 514 ? 100.511 -40.921 -147.388 1.00 18.41 514 ARG A N 1
ATOM 3815 C CA . ARG A 1 514 ? 99.062 -40.921 -147.564 1.00 19.83 514 ARG A CA 1
ATOM 3816 C C . ARG A 1 514 ? 98.364 -41.929 -146.645 1.00 18.88 514 ARG A C 1
ATOM 3817 O O . ARG A 1 514 ? 97.228 -41.714 -146.229 1.00 19.31 514 ARG A O 1
ATOM 3825 N N . THR A 1 515 ? 99.044 -43.024 -146.322 1.00 17.12 515 THR A N 1
ATOM 3826 C CA . THR A 1 515 ? 98.470 -44.057 -145.460 1.00 17.40 515 THR A CA 1
ATOM 3827 C C . THR A 1 515 ? 98.822 -43.893 -143.987 1.00 16.13 515 THR A C 1
ATOM 3828 O O . THR A 1 515 ? 98.602 -44.804 -143.187 1.00 15.57 515 THR A O 1
ATOM 3832 N N . LYS A 1 516 ? 99.381 -42.743 -143.632 1.00 15.49 516 LYS A N 1
ATOM 3833 C CA . LYS A 1 516 ? 99.766 -42.470 -142.249 1.00 15.17 516 LYS A CA 1
ATOM 3834 C C . LYS A 1 516 ? 98.615 -42.649 -141.265 1.00 16.89 516 LYS A C 1
ATOM 3835 O O . LYS A 1 516 ? 97.514 -42.143 -141.484 1.00 16.15 516 LYS A O 1
ATOM 3841 N N . ARG A 1 517 ? 98.878 -43.377 -140.187 1.00 16.93 517 ARG A N 1
ATOM 3842 C CA . ARG A 1 517 ? 97.896 -43.589 -139.135 1.00 18.95 517 ARG A CA 1
ATOM 3843 C C . ARG A 1 517 ? 98.617 -43.273 -137.825 1.00 18.74 517 ARG A C 1
ATOM 3844 O O . ARG A 1 517 ? 99.647 -43.871 -137.500 1.00 16.90 517 ARG A O 1
ATOM 3852 N N . GLU A 1 518 ? 98.074 -42.320 -137.080 1.00 18.74 518 GLU A N 1
ATOM 3853 C CA . GLU A 1 518 ? 98.677 -41.892 -135.830 1.00 19.50 518 GLU A CA 1
ATOM 3854 C C . GLU A 1 518 ? 97.595 -41.316 -134.935 1.00 21.25 518 GLU A C 1
ATOM 3855 O O . GLU A 1 518 ? 96.575 -40.833 -135.415 1.00 21.61 518 GLU A O 1
ATOM 3861 N N . SER A 1 519 ? 97.817 -41.369 -133.629 1.00 22.98 519 SER A N 1
ATOM 3862 C CA . SER A 1 519 ? 96.837 -40.844 -132.690 1.00 23.67 519 SER A CA 1
ATOM 3863 C C . SER A 1 519 ? 97.533 -40.277 -131.468 1.00 24.13 519 SER A C 1
ATOM 3864 O O . SER A 1 519 ? 98.685 -40.602 -131.186 1.00 24.70 519 SER A O 1
ATOM 3867 N N . LEU A 1 520 ? 96.820 -39.422 -130.749 1.00 23.93 520 LEU A N 1
ATOM 3868 C CA . LEU A 1 520 ? 97.338 -38.818 -129.533 1.00 23.24 520 LEU A CA 1
ATOM 3869 C C . LEU A 1 520 ? 96.761 -39.601 -128.356 1.00 21.50 520 LEU A C 1
ATOM 3870 O O . LEU A 1 520 ? 95.866 -40.437 -128.531 1.00 20.68 520 LEU A O 1
ATOM 3875 N N . PRO A 1 521 ? 97.269 -39.349 -127.140 1.00 19.73 521 PRO A N 1
ATOM 3876 C CA . PRO A 1 521 ? 96.762 -40.053 -125.964 1.00 18.86 521 PRO A CA 1
ATOM 3877 C C . PRO A 1 521 ? 95.271 -39.767 -125.797 1.00 18.51 521 PRO A C 1
ATOM 3878 O O . PRO A 1 521 ? 94.793 -38.684 -126.146 1.00 18.76 521 PRO A O 1
ATOM 3882 N N . PRO A 1 522 ? 94.513 -40.734 -125.264 1.00 18.48 522 PRO A N 1
ATOM 3883 C CA . PRO A 1 522 ? 93.076 -40.519 -125.074 1.00 19.18 522 PRO A CA 1
ATOM 3884 C C . PRO A 1 522 ? 92.797 -39.313 -124.171 1.00 18.13 522 PRO A C 1
ATOM 3885 O O . PRO A 1 522 ? 93.478 -39.114 -123.163 1.00 18.85 522 PRO A O 1
ATOM 3889 N N . LYS A 1 523 ? 91.807 -38.505 -124.547 1.00 17.67 523 LYS A N 1
ATOM 3890 C CA . LYS A 1 523 ? 91.433 -37.315 -123.780 1.00 15.58 523 LYS A CA 1
ATOM 3891 C C . LYS A 1 523 ? 90.105 -36.738 -124.278 1.00 16.25 523 LYS A C 1
ATOM 3892 O O . LYS A 1 523 ? 89.711 -36.967 -125.423 1.00 14.92 523 LYS A O 1
ATOM 3898 N N . LYS A 1 524 ? 89.416 -35.992 -123.418 1.00 17.70 524 LYS A N 1
ATOM 3899 C CA . LYS A 1 524 ? 88.153 -35.368 -123.807 1.00 18.42 524 LYS A CA 1
ATOM 3900 C C . LYS A 1 524 ? 88.511 -34.327 -124.857 1.00 18.41 524 LYS A C 1
ATOM 3901 O O . LYS A 1 524 ? 87.817 -34.160 -125.861 1.00 18.87 524 LYS A O 1
ATOM 3907 N N . HIS A 1 525 ? 89.616 -33.634 -124.602 1.00 16.30 525 HIS A N 1
ATOM 3908 C CA . HIS A 1 525 ? 90.145 -32.623 -125.504 1.00 15.48 525 HIS A CA 1
ATOM 3909 C C . HIS A 1 525 ? 91.436 -32.085 -124.909 1.00 15.49 525 HIS A C 1
ATOM 3910 O O . HIS A 1 525 ? 91.748 -32.361 -123.750 1.00 14.71 525 HIS A O 1
ATOM 3917 N N . GLY A 1 526 ? 92.188 -31.336 -125.710 1.00 14.34 526 GLY A N 1
ATOM 3918 C CA . GLY A 1 526 ? 93.441 -30.765 -125.242 1.00 15.46 526 GLY A CA 1
ATOM 3919 C C . GLY A 1 526 ? 93.182 -29.450 -124.529 1.00 14.67 526 GLY A C 1
ATOM 3920 O O . GLY A 1 526 ? 92.032 -29.043 -124.382 1.00 16.15 526 GLY A O 1
ATOM 3921 N N . ASN A 1 527 ? 94.240 -28.783 -124.079 1.00 15.36 527 ASN A N 1
ATOM 3922 C CA . ASN A 1 527 ? 94.085 -27.511 -123.373 1.00 14.25 527 ASN A CA 1
ATOM 3923 C C . ASN A 1 527 ? 94.990 -26.462 -124.002 1.00 14.92 527 ASN A C 1
ATOM 3924 O O . ASN A 1 527 ? 95.768 -25.805 -123.313 1.00 14.75 527 ASN A O 1
ATOM 3929 N N . ILE A 1 528 ? 94.886 -26.328 -125.320 1.00 14.39 528 ILE A N 1
ATOM 3930 C CA . ILE A 1 528 ? 95.684 -25.374 -126.073 1.00 14.09 528 ILE A CA 1
ATOM 3931 C C . ILE A 1 528 ? 95.596 -23.974 -125.471 1.00 15.01 528 ILE A C 1
ATOM 3932 O O . ILE A 1 528 ? 94.543 -23.570 -124.956 1.00 13.39 528 ILE A O 1
ATOM 3937 N N . PRO A 1 529 ? 96.716 -23.228 -125.492 1.00 16.11 529 PRO A N 1
ATOM 3938 C CA . PRO A 1 529 ? 96.756 -21.864 -124.959 1.00 18.89 529 PRO A CA 1
ATOM 3939 C C . PRO A 1 529 ? 95.713 -21.051 -125.718 1.00 20.45 529 PRO A C 1
ATOM 3940 O O . PRO A 1 529 ? 95.555 -21.211 -126.933 1.00 19.74 529 PRO A O 1
ATOM 3944 N N . LEU A 1 530 ? 95.006 -20.191 -124.994 1.00 22.71 530 LEU A N 1
ATOM 3945 C CA . LEU A 1 530 ? 93.952 -19.355 -125.567 1.00 25.85 530 LEU A CA 1
ATOM 3946 C C . LEU A 1 530 ? 94.267 -17.875 -125.389 1.00 27.45 530 LEU A C 1
ATOM 3947 O O . LEU A 1 530 ? 94.224 -17.132 -126.399 1.00 29.10 530 LEU A O 1
ATOM 3953 N N . ASP B 1 10 ? 140.321 -49.396 -101.708 1.00 47.64 10 ASP B N 1
ATOM 3954 C CA . ASP B 1 10 ? 140.892 -49.505 -103.081 1.00 47.37 10 ASP B CA 1
ATOM 3955 C C . ASP B 1 10 ? 139.857 -49.021 -104.098 1.00 46.48 10 ASP B C 1
ATOM 3956 O O . ASP B 1 10 ? 139.206 -47.996 -103.890 1.00 47.37 10 ASP B O 1
ATOM 3961 N N . ILE B 1 11 ? 139.918 -49.620 -105.286 1.00 44.10 11 ILE B N 1
ATOM 3962 C CA . ILE B 1 11 ? 138.971 -49.376 -106.370 1.00 41.29 11 ILE B CA 1
ATOM 3963 C C . ILE B 1 11 ? 138.597 -50.687 -107.062 1.00 39.56 11 ILE B C 1
ATOM 3964 O O . ILE B 1 11 ? 137.642 -50.751 -107.836 1.00 39.07 11 ILE B O 1
ATOM 3969 N N . HIS B 1 12 ? 139.377 -51.724 -106.772 1.00 37.06 12 HIS B N 1
ATOM 3970 C CA . HIS B 1 12 ? 139.245 -53.032 -107.394 1.00 35.54 12 HIS B CA 1
ATOM 3971 C C . HIS B 1 12 ? 138.542 -53.993 -106.444 1.00 32.36 12 HIS B C 1
ATOM 3972 O O . HIS B 1 12 ? 138.476 -55.193 -106.700 1.00 33.64 12 HIS B O 1
ATOM 3979 N N . THR B 1 13 ? 138.033 -53.458 -105.339 1.00 27.99 13 THR B N 1
ATOM 3980 C CA . THR B 1 13 ? 137.309 -54.262 -104.361 1.00 23.72 13 THR B CA 1
ATOM 3981 C C . THR B 1 13 ? 135.892 -53.726 -104.274 1.00 21.33 13 THR B C 1
ATOM 3982 O O . THR B 1 13 ? 135.637 -52.571 -104.610 1.00 20.05 13 THR B O 1
ATOM 3986 N N . THR B 1 14 ? 134.973 -54.568 -103.820 1.00 19.34 14 THR B N 1
ATOM 3987 C CA . THR B 1 14 ? 133.585 -54.163 -103.687 1.00 18.14 14 THR B CA 1
ATOM 3988 C C . THR B 1 14 ? 133.476 -52.942 -102.775 1.00 18.08 14 THR B C 1
ATOM 3989 O O . THR B 1 14 ? 132.761 -51.986 -103.081 1.00 17.61 14 THR B O 1
ATOM 3993 N N . ALA B 1 15 ? 134.192 -52.968 -101.656 1.00 16.86 15 ALA B N 1
ATOM 3994 C CA . ALA B 1 15 ? 134.159 -51.845 -100.725 1.00 18.18 15 ALA B CA 1
ATOM 3995 C C . ALA B 1 15 ? 134.613 -50.554 -101.408 1.00 16.95 15 ALA B C 1
ATOM 3996 O O . ALA B 1 15 ? 134.015 -49.494 -101.219 1.00 16.82 15 ALA B O 1
ATOM 3998 N N . GLY B 1 16 ? 135.684 -50.649 -102.189 1.00 17.31 16 GLY B N 1
ATOM 3999 C CA . GLY B 1 16 ? 136.203 -49.488 -102.889 1.00 18.37 16 GLY B CA 1
ATOM 4000 C C . GLY B 1 16 ? 135.225 -48.917 -103.901 1.00 17.75 16 GLY B C 1
ATOM 4001 O O . GLY B 1 16 ? 135.169 -47.705 -104.106 1.00 16.23 16 GLY B O 1
ATOM 4002 N N . LYS B 1 17 ? 134.462 -49.801 -104.538 1.00 17.98 17 LYS B N 1
ATOM 4003 C CA . LYS B 1 17 ? 133.475 -49.405 -105.535 1.00 18.36 17 LYS B CA 1
ATOM 4004 C C . LYS B 1 17 ? 132.341 -48.639 -104.859 1.00 17.60 17 LYS B C 1
ATOM 4005 O O . LYS B 1 17 ? 131.830 -47.652 -105.399 1.00 16.64 17 LYS B O 1
ATOM 4011 N N . LEU B 1 18 ? 131.956 -49.094 -103.669 1.00 16.60 18 LEU B N 1
ATOM 4012 C CA . LEU B 1 18 ? 130.905 -48.435 -102.911 1.00 16.96 18 LEU B CA 1
ATOM 4013 C C . LEU B 1 18 ? 131.372 -47.059 -102.437 1.00 17.55 18 LEU B C 1
ATOM 4014 O O . LEU B 1 18 ? 130.620 -46.086 -102.494 1.00 15.95 18 LEU B O 1
ATOM 4019 N N . ALA B 1 19 ? 132.615 -46.974 -101.975 1.00 17.45 19 ALA B N 1
ATOM 4020 C CA . ALA B 1 19 ? 133.157 -45.695 -101.519 1.00 18.31 19 ALA B CA 1
ATOM 4021 C C . ALA B 1 19 ? 133.201 -44.709 -102.685 1.00 18.53 19 ALA B C 1
ATOM 4022 O O . ALA B 1 19 ? 132.947 -43.512 -102.514 1.00 18.48 19 ALA B O 1
ATOM 4024 N N . ASP B 1 20 ? 133.525 -45.227 -103.867 1.00 18.44 20 ASP B N 1
ATOM 4025 C CA . ASP B 1 20 ? 133.611 -44.423 -105.083 1.00 18.89 20 ASP B CA 1
ATOM 4026 C C . ASP B 1 20 ? 132.259 -43.799 -105.415 1.00 18.78 20 ASP B C 1
ATOM 4027 O O . ASP B 1 20 ? 132.182 -42.642 -105.837 1.00 18.97 20 ASP B O 1
ATOM 4032 N N . LEU B 1 21 ? 131.194 -44.575 -105.236 1.00 17.38 21 LEU B N 1
ATOM 4033 C CA . LEU B 1 21 ? 129.850 -44.076 -105.505 1.00 17.56 21 LEU B CA 1
ATOM 4034 C C . LEU B 1 21 ? 129.585 -42.889 -104.588 1.00 17.59 21 LEU B C 1
ATOM 4035 O O . LEU B 1 21 ? 129.089 -41.857 -105.030 1.00 18.40 21 LEU B O 1
ATOM 4040 N N . ARG B 1 22 ? 129.936 -43.029 -103.313 1.00 19.14 22 ARG B N 1
ATOM 4041 C CA . ARG B 1 22 ? 129.724 -41.947 -102.353 1.00 21.24 22 ARG B CA 1
ATOM 4042 C C . ARG B 1 22 ? 130.371 -40.640 -102.794 1.00 21.55 22 ARG B C 1
ATOM 4043 O O . ARG B 1 22 ? 129.779 -39.567 -102.655 1.00 22.14 22 ARG B O 1
ATOM 4051 N N . ARG B 1 23 ? 131.590 -40.730 -103.313 1.00 22.46 23 ARG B N 1
ATOM 4052 C CA . ARG B 1 23 ? 132.300 -39.543 -103.781 1.00 24.42 23 ARG B CA 1
ATOM 4053 C C . ARG B 1 23 ? 131.541 -38.887 -104.929 1.00 24.41 23 ARG B C 1
ATOM 4054 O O . ARG B 1 23 ? 131.332 -37.668 -104.946 1.00 24.03 23 ARG B O 1
ATOM 4062 N N . ARG B 1 24 ? 131.126 -39.705 -105.888 1.00 22.66 24 ARG B N 1
ATOM 4063 C CA . ARG B 1 24 ? 130.391 -39.197 -107.039 1.00 22.78 24 ARG B CA 1
ATOM 4064 C C . ARG B 1 24 ? 129.087 -38.530 -106.597 1.00 23.03 24 ARG B C 1
ATOM 4065 O O . ARG B 1 24 ? 128.698 -37.488 -107.137 1.00 23.20 24 ARG B O 1
ATOM 4073 N N . ILE B 1 25 ? 128.423 -39.123 -105.605 1.00 23.86 25 ILE B N 1
ATOM 4074 C CA . ILE B 1 25 ? 127.166 -38.580 -105.082 1.00 24.43 25 ILE B CA 1
ATOM 4075 C C . ILE B 1 25 ? 127.358 -37.155 -104.563 1.00 26.31 25 ILE B C 1
ATOM 4076 O O . ILE B 1 25 ? 126.546 -36.267 -104.832 1.00 25.70 25 ILE B O 1
ATOM 4081 N N . GLU B 1 26 ? 128.433 -36.944 -103.811 1.00 27.51 26 GLU B N 1
ATOM 4082 C CA . GLU B 1 26 ? 128.736 -35.624 -103.263 1.00 29.83 26 GLU B CA 1
ATOM 4083 C C . GLU B 1 26 ? 128.939 -34.638 -104.409 1.00 29.20 26 GLU B C 1
ATOM 4084 O O . GLU B 1 26 ? 128.398 -33.530 -104.394 1.00 29.49 26 GLU B O 1
ATOM 4090 N N . GLU B 1 27 ? 129.717 -35.046 -105.407 1.00 28.48 27 GLU B N 1
ATOM 4091 C CA . GLU B 1 27 ? 129.978 -34.190 -106.559 1.00 29.03 27 GLU B CA 1
ATOM 4092 C C . GLU B 1 27 ? 128.684 -33.841 -107.295 1.00 28.63 27 GLU B C 1
ATOM 4093 O O . GLU B 1 27 ? 128.450 -32.682 -107.648 1.00 27.57 27 GLU B O 1
ATOM 4099 N N . ALA B 1 28 ? 127.844 -34.847 -107.514 1.00 27.04 28 ALA B N 1
ATOM 4100 C CA . ALA B 1 28 ? 126.577 -34.655 -108.209 1.00 27.52 28 ALA B CA 1
ATOM 4101 C C . ALA B 1 28 ? 125.627 -33.732 -107.449 1.00 28.35 28 ALA B C 1
ATOM 4102 O O . ALA B 1 28 ? 124.956 -32.894 -108.053 1.00 28.23 28 ALA B O 1
ATOM 4104 N N . THR B 1 29 ? 125.557 -33.895 -106.130 1.00 29.72 29 THR B N 1
ATOM 4105 C CA . THR B 1 29 ? 124.674 -33.063 -105.312 1.00 31.45 29 THR B CA 1
ATOM 4106 C C . THR B 1 29 ? 125.219 -31.650 -105.125 1.00 33.08 29 THR B C 1
ATOM 4107 O O . THR B 1 29 ? 124.527 -30.774 -104.604 1.00 32.78 29 THR B O 1
ATOM 4111 N N . HIS B 1 30 ? 126.447 -31.399 -105.623 1.00 34.69 30 HIS B N 1
ATOM 4112 C CA . HIS B 1 30 ? 127.079 -30.091 -105.414 1.00 37.27 30 HIS B CA 1
ATOM 4113 C C . HIS B 1 30 ? 127.708 -29.464 -106.667 1.00 38.79 30 HIS B C 1
ATOM 4114 O O . HIS B 1 30 ? 128.625 -28.651 -106.552 1.00 39.00 30 HIS B O 1
ATOM 4121 N N . ALA B 1 31 ? 127.081 -29.811 -107.796 1.00 40.73 31 ALA B N 1
ATOM 4122 C CA . ALA B 1 31 ? 127.406 -29.375 -109.150 1.00 43.06 31 ALA B CA 1
ATOM 4123 C C . ALA B 1 31 ? 127.112 -27.892 -109.225 1.00 44.64 31 ALA B C 1
ATOM 4124 O O . ALA B 1 31 ? 126.405 -27.351 -108.375 1.00 45.90 31 ALA B O 1
ATOM 4126 N N . GLY B 1 32 ? 127.687 -27.221 -110.214 1.00 47.07 32 GLY B N 1
ATOM 4127 C CA . GLY B 1 32 ? 127.571 -25.776 -110.274 1.00 49.16 32 GLY B CA 1
ATOM 4128 C C . GLY B 1 32 ? 128.642 -25.116 -109.428 1.00 51.19 32 GLY B C 1
ATOM 4129 O O . GLY B 1 32 ? 128.788 -25.419 -108.242 1.00 50.69 32 GLY B O 1
ATOM 4130 N N . SER B 1 33 ? 129.392 -24.209 -110.046 1.00 52.76 33 SER B N 1
ATOM 4131 C CA . SER B 1 33 ? 130.475 -23.500 -109.371 1.00 54.93 33 SER B CA 1
ATOM 4132 C C . SER B 1 33 ? 130.042 -22.777 -108.098 1.00 55.45 33 SER B C 1
ATOM 4133 O O . SER B 1 33 ? 128.901 -22.329 -107.974 1.00 55.64 33 SER B O 1
ATOM 4136 N N . ALA B 1 34 ? 130.975 -22.666 -107.157 1.00 55.95 34 ALA B N 1
ATOM 4137 C CA . ALA B 1 34 ? 130.728 -22.018 -105.873 1.00 56.37 34 ALA B CA 1
ATOM 4138 C C . ALA B 1 34 ? 130.337 -20.548 -106.000 1.00 56.33 34 ALA B C 1
ATOM 4139 O O . ALA B 1 34 ? 129.494 -20.059 -105.249 1.00 56.05 34 ALA B O 1
ATOM 4141 N N . ARG B 1 35 ? 130.951 -19.846 -106.947 1.00 56.94 35 ARG B N 1
ATOM 4142 C CA . ARG B 1 35 ? 130.667 -18.429 -107.149 1.00 57.21 35 ARG B CA 1
ATOM 4143 C C . ARG B 1 35 ? 129.333 -18.214 -107.861 1.00 56.07 35 ARG B C 1
ATOM 4144 O O . ARG B 1 35 ? 128.994 -17.095 -108.245 1.00 56.50 35 ARG B O 1
ATOM 4152 N N . ALA B 1 36 ? 128.579 -19.297 -108.027 1.00 54.22 36 ALA B N 1
ATOM 4153 C CA . ALA B 1 36 ? 127.275 -19.241 -108.677 1.00 51.68 36 ALA B CA 1
ATOM 4154 C C . ALA B 1 36 ? 126.204 -19.618 -107.661 1.00 49.72 36 ALA B C 1
ATOM 4155 O O . ALA B 1 36 ? 125.183 -18.941 -107.534 1.00 48.59 36 ALA B O 1
ATOM 4157 N N . VAL B 1 37 ? 126.452 -20.703 -106.935 1.00 48.13 37 VAL B N 1
ATOM 4158 C CA . VAL B 1 37 ? 125.520 -21.177 -105.922 1.00 47.71 37 VAL B CA 1
ATOM 4159 C C . VAL B 1 37 ? 125.340 -20.098 -104.859 1.00 47.42 37 VAL B C 1
ATOM 4160 O O . VAL B 1 37 ? 124.283 -19.986 -104.242 1.00 47.53 37 VAL B O 1
ATOM 4164 N N . GLU B 1 38 ? 126.383 -19.298 -104.660 1.00 47.35 38 GLU B N 1
ATOM 4165 C CA . GLU B 1 38 ? 126.354 -18.230 -103.669 1.00 47.58 38 GLU B CA 1
ATOM 4166 C C . GLU B 1 38 ? 125.599 -17.012 -104.205 1.00 46.65 38 GLU B C 1
ATOM 4167 O O . GLU B 1 38 ? 124.814 -16.395 -103.482 1.00 46.45 38 GLU B O 1
ATOM 4173 N N . LYS B 1 39 ? 125.825 -16.671 -105.471 1.00 45.41 39 LYS B N 1
ATOM 4174 C CA . LYS B 1 39 ? 125.136 -15.529 -106.066 1.00 44.90 39 LYS B CA 1
ATOM 4175 C C . LYS B 1 39 ? 123.630 -15.752 -106.129 1.00 43.67 39 LYS B C 1
ATOM 4176 O O . LYS B 1 39 ? 122.847 -14.822 -105.927 1.00 43.34 39 LYS B O 1
ATOM 4182 N N . GLN B 1 40 ? 123.228 -16.988 -106.409 1.00 42.37 40 GLN B N 1
ATOM 4183 C CA . GLN B 1 40 ? 121.812 -17.334 -106.476 1.00 41.88 40 GLN B CA 1
ATOM 4184 C C . GLN B 1 40 ? 121.240 -17.099 -105.081 1.00 42.16 40 GLN B C 1
ATOM 4185 O O . GLN B 1 40 ? 120.181 -16.491 -104.915 1.00 41.34 40 GLN B O 1
ATOM 4191 N N . HIS B 1 41 ? 121.964 -17.582 -104.078 1.00 43.09 41 HIS B N 1
ATOM 4192 C CA . HIS B 1 41 ? 121.547 -17.426 -102.693 1.00 44.95 41 HIS B CA 1
ATOM 4193 C C . HIS B 1 41 ? 121.492 -15.947 -102.304 1.00 44.88 41 HIS B C 1
ATOM 4194 O O . HIS B 1 41 ? 120.717 -15.556 -101.429 1.00 44.80 41 HIS B O 1
ATOM 4201 N N . ALA B 1 42 ? 122.308 -15.127 -102.963 1.00 44.79 42 ALA B N 1
ATOM 4202 C CA . ALA B 1 42 ? 122.326 -13.692 -102.690 1.00 44.54 42 ALA B CA 1
ATOM 4203 C C . ALA B 1 42 ? 120.917 -13.152 -102.893 1.00 44.49 42 ALA B C 1
ATOM 4204 O O . ALA B 1 42 ? 120.412 -12.370 -102.086 1.00 44.56 42 ALA B O 1
ATOM 4206 N N . LYS B 1 43 ? 120.290 -13.570 -103.986 1.00 43.79 43 LYS B N 1
ATOM 4207 C CA . LYS B 1 43 ? 118.925 -13.165 -104.288 1.00 43.82 43 LYS B CA 1
ATOM 4208 C C . LYS B 1 43 ? 118.057 -14.038 -103.383 1.00 43.35 43 LYS B C 1
ATOM 4209 O O . LYS B 1 43 ? 118.566 -14.952 -102.737 1.00 44.06 43 LYS B O 1
ATOM 4215 N N . GLY B 1 44 ? 116.759 -13.768 -103.324 1.00 43.89 44 GLY B N 1
ATOM 4216 C CA . GLY B 1 44 ? 115.901 -14.579 -102.474 1.00 42.93 44 GLY B CA 1
ATOM 4217 C C . GLY B 1 44 ? 115.610 -15.926 -103.110 1.00 41.36 44 GLY B C 1
ATOM 4218 O O . GLY B 1 44 ? 114.477 -16.409 -103.065 1.00 42.98 44 GLY B O 1
ATOM 4219 N N . LYS B 1 45 ? 116.637 -16.544 -103.688 1.00 38.88 45 LYS B N 1
ATOM 4220 C CA . LYS B 1 45 ? 116.475 -17.825 -104.368 1.00 36.21 45 LYS B CA 1
ATOM 4221 C C . LYS B 1 45 ? 117.109 -19.025 -103.678 1.00 34.18 45 LYS B C 1
ATOM 4222 O O . LYS B 1 45 ? 118.077 -18.896 -102.929 1.00 35.76 45 LYS B O 1
ATOM 4228 N N . LEU B 1 46 ? 116.543 -20.197 -103.948 1.00 30.52 46 LEU B N 1
ATOM 4229 C CA . LEU B 1 46 ? 117.031 -21.453 -103.395 1.00 28.28 46 LEU B CA 1
ATOM 4230 C C . LEU B 1 46 ? 117.683 -22.232 -104.522 1.00 25.91 46 LEU B C 1
ATOM 4231 O O . LEU B 1 46 ? 117.598 -21.839 -105.686 1.00 25.67 46 LEU B O 1
ATOM 4236 N N . THR B 1 47 ? 118.326 -23.340 -104.180 1.00 23.37 47 THR B N 1
ATOM 4237 C CA . THR B 1 47 ? 118.973 -24.161 -105.189 1.00 23.10 47 THR B CA 1
ATOM 4238 C C . THR B 1 47 ? 117.903 -24.999 -105.870 1.00 19.83 47 THR B C 1
ATOM 4239 O O . THR B 1 47 ? 116.772 -25.075 -105.392 1.00 16.77 47 THR B O 1
ATOM 4243 N N . ALA B 1 48 ? 118.258 -25.618 -106.989 1.00 19.31 48 ALA B N 1
ATOM 4244 C CA . ALA B 1 48 ? 117.316 -26.448 -107.723 1.00 18.94 48 ALA B CA 1
ATOM 4245 C C . ALA B 1 48 ? 116.847 -27.591 -106.832 1.00 19.01 48 ALA B C 1
ATOM 4246 O O . ALA B 1 48 ? 115.673 -27.971 -106.861 1.00 18.00 48 ALA B O 1
ATOM 4248 N N . ARG B 1 49 ? 117.766 -28.136 -106.038 1.00 18.91 49 ARG B N 1
ATOM 4249 C CA . ARG B 1 49 ? 117.432 -29.243 -105.140 1.00 17.86 49 ARG B CA 1
ATOM 4250 C C . ARG B 1 49 ? 116.583 -28.817 -103.946 1.00 18.10 49 ARG B C 1
ATOM 4251 O O . ARG B 1 49 ? 115.694 -29.557 -103.518 1.00 18.49 49 ARG B O 1
ATOM 4259 N N . GLU B 1 50 ? 116.836 -27.624 -103.416 1.00 17.69 50 GLU B N 1
ATOM 4260 C CA . GLU B 1 50 ? 116.052 -27.146 -102.281 1.00 18.00 50 GLU B CA 1
ATOM 4261 C C . GLU B 1 50 ? 114.608 -26.907 -102.706 1.00 16.58 50 GLU B C 1
ATOM 4262 O O . GLU B 1 50 ? 113.686 -27.086 -101.917 1.00 17.19 50 GLU B O 1
ATOM 4268 N N . ARG B 1 51 ? 114.410 -26.505 -103.956 1.00 16.26 51 ARG B N 1
ATOM 4269 C CA . ARG B 1 51 ? 113.061 -26.249 -104.454 1.00 14.94 51 ARG B CA 1
ATOM 4270 C C . ARG B 1 51 ? 112.274 -27.551 -104.537 1.00 14.69 51 ARG B C 1
ATOM 4271 O O . ARG B 1 51 ? 111.087 -27.592 -104.226 1.00 15.73 51 ARG B O 1
ATOM 4279 N N . ILE B 1 52 ? 112.939 -28.622 -104.956 1.00 15.19 52 ILE B N 1
ATOM 4280 C CA . ILE B 1 52 ? 112.274 -29.916 -105.047 1.00 15.91 52 ILE B CA 1
ATOM 4281 C C . ILE B 1 52 ? 111.900 -30.374 -103.640 1.00 16.90 52 ILE B C 1
ATOM 4282 O O . ILE B 1 52 ? 110.828 -30.946 -103.435 1.00 14.78 52 ILE B O 1
ATOM 4287 N N . ASP B 1 53 ? 112.782 -30.119 -102.675 1.00 18.11 53 ASP B N 1
ATOM 4288 C CA . ASP B 1 53 ? 112.519 -30.510 -101.289 1.00 21.85 53 ASP B CA 1
ATOM 4289 C C . ASP B 1 53 ? 111.284 -29.806 -100.743 1.00 20.78 53 ASP B C 1
ATOM 4290 O O . ASP B 1 53 ? 110.476 -30.412 -100.040 1.00 22.41 53 ASP B O 1
ATOM 4295 N N . LEU B 1 54 ? 111.149 -28.524 -101.066 1.00 21.27 54 LEU B N 1
ATOM 4296 C CA . LEU B 1 54 ? 110.013 -27.722 -100.626 1.00 20.58 54 LEU B CA 1
ATOM 4297 C C . LEU B 1 54 ? 108.704 -28.315 -101.131 1.00 20.33 54 LEU B C 1
ATOM 4298 O O . LEU B 1 54 ? 107.705 -28.377 -100.412 1.00 19.06 54 LEU B O 1
ATOM 4303 N N . LEU B 1 55 ? 108.727 -28.749 -102.385 1.00 17.63 55 LEU B N 1
ATOM 4304 C CA . LEU B 1 55 ? 107.554 -29.309 -103.040 1.00 16.07 55 LEU B CA 1
ATOM 4305 C C . LEU B 1 55 ? 107.149 -30.727 -102.646 1.00 15.25 55 LEU B C 1
ATOM 4306 O O . LEU B 1 55 ? 105.987 -30.990 -102.342 1.00 15.58 55 LEU B O 1
ATOM 4311 N N . LEU B 1 56 ? 108.112 -31.640 -102.663 1.00 15.13 56 LEU B N 1
ATOM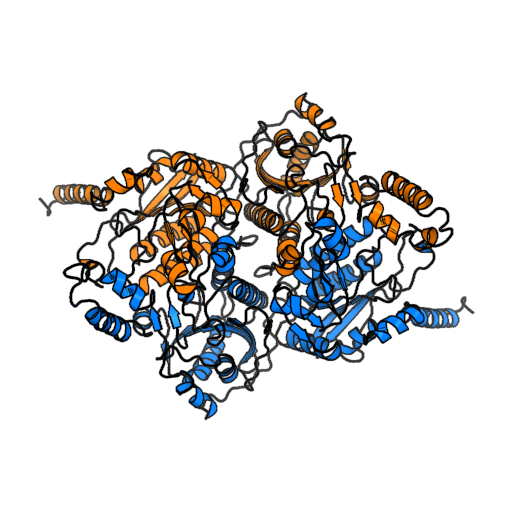 4312 C CA . LEU B 1 56 ? 107.841 -33.039 -102.358 1.00 15.11 56 LEU B CA 1
ATOM 4313 C C . LEU B 1 56 ? 107.792 -33.390 -100.874 1.00 16.77 56 LEU B C 1
ATOM 4314 O O . LEU B 1 56 ? 108.444 -32.747 -100.045 1.00 18.40 56 LEU B O 1
ATOM 4319 N N . ASP B 1 57 ? 107.021 -34.426 -100.548 1.00 17.62 57 ASP B N 1
ATOM 4320 C CA . ASP B 1 57 ? 106.911 -34.887 -99.168 1.00 17.71 57 ASP B CA 1
ATOM 4321 C C . ASP B 1 57 ? 108.276 -35.432 -98.749 1.00 17.62 57 ASP B C 1
ATOM 4322 O O . ASP B 1 57 ? 108.961 -36.090 -99.537 1.00 16.50 57 ASP B O 1
ATOM 4327 N N . GLU B 1 58 ? 108.657 -35.163 -97.503 1.00 18.48 58 GLU B N 1
ATOM 4328 C CA . GLU B 1 58 ? 109.939 -35.601 -96.941 1.00 18.89 58 GLU B CA 1
ATOM 4329 C C . GLU B 1 58 ? 110.222 -37.074 -97.231 1.00 18.27 58 GLU B C 1
ATOM 4330 O O . GLU B 1 58 ? 109.359 -37.928 -97.034 1.00 17.89 58 GLU B O 1
ATOM 4336 N N . GLY B 1 59 ? 111.431 -37.346 -97.714 1.00 18.97 59 GLY B N 1
ATOM 4337 C CA . GLY B 1 59 ? 111.854 -38.702 -98.010 1.00 20.21 59 GLY B CA 1
ATOM 4338 C C . GLY B 1 59 ? 111.228 -39.392 -99.205 1.00 20.06 59 GLY B C 1
ATOM 4339 O O . GLY B 1 59 ? 111.517 -40.560 -99.450 1.00 20.73 59 GLY B O 1
ATOM 4340 N N . SER B 1 60 ? 110.390 -38.690 -99.963 1.00 18.91 60 SER B N 1
ATOM 4341 C CA . SER B 1 60 ? 109.730 -39.311 -101.110 1.00 17.00 60 SER B CA 1
ATOM 4342 C C . SER B 1 60 ? 110.461 -39.168 -102.443 1.00 16.83 60 SER B C 1
ATOM 4343 O O . SER B 1 60 ? 110.186 -39.911 -103.394 1.00 15.91 60 SER B O 1
ATOM 4346 N N . PHE B 1 61 ? 111.391 -38.223 -102.511 1.00 15.22 61 PHE B N 1
ATOM 4347 C CA . PHE B 1 61 ? 112.127 -37.972 -103.742 1.00 14.81 61 PHE B CA 1
ATOM 4348 C C . PHE B 1 61 ? 113.092 -39.069 -104.181 1.00 16.50 61 PHE B C 1
ATOM 4349 O O . PHE B 1 61 ? 113.978 -39.480 -103.431 1.00 16.77 61 PHE B O 1
ATOM 4357 N N . VAL B 1 62 ? 112.911 -39.538 -105.412 1.00 14.03 62 VAL B N 1
ATOM 4358 C CA . VAL B 1 62 ? 113.785 -40.542 -106.003 1.00 15.15 62 VAL B CA 1
ATOM 4359 C C . VAL B 1 62 ? 114.321 -39.869 -107.261 1.00 15.85 62 VAL B C 1
ATOM 4360 O O . VAL B 1 62 ? 113.573 -39.595 -108.201 1.00 15.53 62 VAL B O 1
ATOM 4364 N N . GLU B 1 63 ? 115.614 -39.574 -107.263 1.00 15.50 63 GLU B N 1
ATOM 4365 C CA . GLU B 1 63 ? 116.230 -38.906 -108.401 1.00 15.06 63 GLU B CA 1
ATOM 4366 C C . GLU B 1 63 ? 116.571 -39.843 -109.556 1.00 13.85 63 GLU B C 1
ATOM 4367 O O . GLU B 1 63 ? 116.982 -40.981 -109.348 1.00 15.59 63 GLU B O 1
ATOM 4373 N N . LEU B 1 64 ? 116.393 -39.339 -110.775 1.00 14.33 64 LEU B N 1
ATOM 4374 C CA . LEU B 1 64 ? 116.691 -40.075 -112.000 1.00 14.04 64 LEU B CA 1
ATOM 4375 C C . LEU B 1 64 ? 117.821 -39.345 -112.726 1.00 15.36 64 LEU B C 1
ATOM 4376 O O . LEU B 1 64 ? 117.900 -38.115 -112.700 1.00 16.29 64 LEU B O 1
ATOM 4381 N N . ASP B 1 65 ? 118.694 -40.109 -113.374 1.00 14.95 65 ASP B N 1
ATOM 4382 C CA . ASP B 1 65 ? 119.809 -39.543 -114.132 1.00 14.41 65 ASP B CA 1
ATOM 4383 C C . ASP B 1 65 ? 120.711 -38.571 -113.364 1.00 14.82 65 ASP B C 1
ATOM 4384 O O . ASP B 1 65 ? 121.206 -37.579 -113.915 1.00 13.05 65 ASP B O 1
ATOM 4389 N N . GLU B 1 66 ? 120.922 -38.868 -112.091 1.00 13.71 66 GLU B N 1
ATOM 4390 C CA . GLU B 1 66 ? 121.773 -38.061 -111.237 1.00 15.17 66 GLU B CA 1
ATOM 4391 C C . GLU B 1 66 ? 123.168 -37.924 -111.845 1.00 13.51 66 GLU B C 1
ATOM 4392 O O . GLU B 1 66 ? 123.796 -36.872 -111.737 1.00 13.14 66 GLU B O 1
ATOM 4398 N N . PHE B 1 67 ? 123.654 -38.984 -112.489 1.00 14.12 67 PHE B N 1
ATOM 4399 C CA . PHE B 1 67 ? 124.995 -38.950 -113.077 1.00 14.92 67 PHE B CA 1
ATOM 4400 C C . PHE B 1 67 ? 125.065 -38.747 -114.591 1.00 15.06 67 PHE B C 1
ATOM 4401 O O . PHE B 1 67 ? 126.048 -39.132 -115.233 1.00 15.57 67 PHE B O 1
ATOM 4409 N N . ALA B 1 68 ? 124.033 -38.133 -115.160 1.00 16.21 68 ALA B N 1
ATOM 4410 C CA . ALA B 1 68 ? 124.016 -37.861 -116.596 1.00 15.63 68 ALA B CA 1
ATOM 4411 C C . ALA B 1 68 ? 125.097 -36.820 -116.883 1.00 16.34 68 ALA B C 1
ATOM 4412 O O . ALA B 1 68 ? 125.385 -35.978 -116.034 1.00 16.39 68 ALA B O 1
ATOM 4414 N N . ARG B 1 69 ? 125.701 -36.886 -118.068 1.00 15.71 69 ARG B N 1
ATOM 4415 C CA . ARG B 1 69 ? 126.747 -35.934 -118.460 1.00 15.83 69 ARG B CA 1
ATOM 4416 C C . ARG B 1 69 ? 126.591 -35.620 -119.940 1.00 15.02 69 ARG B C 1
ATOM 4417 O O . ARG B 1 69 ? 126.232 -36.500 -120.717 1.00 15.94 69 ARG B O 1
ATOM 4425 N N . HIS B 1 70 ? 126.840 -34.370 -120.331 1.00 15.02 70 HIS B N 1
ATOM 4426 C CA . HIS B 1 70 ? 126.680 -33.981 -121.730 1.00 15.20 70 HIS B CA 1
ATOM 4427 C C . HIS B 1 70 ? 127.712 -34.655 -122.628 1.00 16.22 70 HIS B C 1
ATOM 4428 O O . HIS B 1 70 ? 128.768 -35.102 -122.163 1.00 16.14 70 HIS B O 1
ATOM 4435 N N . ARG B 1 71 ? 127.396 -34.729 -123.917 1.00 15.33 71 ARG B N 1
ATOM 4436 C CA . ARG B 1 71 ? 128.272 -35.379 -124.888 1.00 17.03 71 ARG B CA 1
ATOM 4437 C C . ARG B 1 71 ? 128.787 -34.407 -125.939 1.00 18.15 71 ARG B C 1
ATOM 4438 O O . ARG B 1 71 ? 129.196 -34.806 -127.032 1.00 18.93 71 ARG B O 1
ATOM 4446 N N . SER B 1 72 ? 128.791 -33.127 -125.596 1.00 16.39 72 SER B N 1
ATOM 4447 C CA . SER B 1 72 ? 129.243 -32.116 -126.534 1.00 16.19 72 SER B CA 1
ATOM 4448 C C . SER B 1 72 ? 130.743 -31.863 -126.468 1.00 16.60 72 SER B C 1
ATOM 4449 O O . SER B 1 72 ? 131.365 -32.002 -125.418 1.00 17.53 72 SER B O 1
ATOM 4452 N N . THR B 1 73 ? 131.316 -31.499 -127.610 1.00 16.87 73 THR B N 1
ATOM 4453 C CA . THR B 1 73 ? 132.739 -31.188 -127.691 1.00 18.97 73 THR B CA 1
ATOM 4454 C C . THR B 1 73 ? 132.900 -29.836 -128.386 1.00 20.14 73 THR B C 1
ATOM 4455 O O . THR B 1 73 ? 134.002 -29.451 -128.778 1.00 19.36 73 THR B O 1
ATOM 4459 N N . ASN B 1 74 ? 131.786 -29.123 -128.533 1.00 19.55 74 ASN B N 1
ATOM 4460 C CA . ASN B 1 74 ? 131.758 -27.816 -129.190 1.00 20.36 74 ASN B CA 1
ATOM 4461 C C . ASN B 1 74 ? 132.181 -26.658 -128.278 1.00 22.05 74 ASN B C 1
ATOM 4462 O O . ASN B 1 74 ? 131.707 -26.534 -127.149 1.00 21.88 74 ASN B O 1
ATOM 4467 N N . PHE B 1 75 ? 133.061 -25.799 -128.782 1.00 23.27 75 PHE B N 1
ATOM 4468 C CA . PHE B 1 75 ? 133.509 -24.633 -128.028 1.00 25.41 75 PHE B CA 1
ATOM 4469 C C . PHE B 1 75 ? 133.973 -24.914 -126.601 1.00 26.66 75 PHE B C 1
ATOM 4470 O O . PHE B 1 75 ? 133.617 -24.190 -125.674 1.00 29.50 75 PHE B O 1
ATOM 4478 N N . GLY B 1 76 ? 134.769 -25.965 -126.434 1.00 27.32 76 GLY B N 1
ATOM 4479 C CA . GLY B 1 76 ? 135.296 -26.310 -125.124 1.00 29.43 76 GLY B CA 1
ATOM 4480 C C . GLY B 1 76 ? 134.300 -26.711 -124.052 1.00 28.13 76 GLY B C 1
ATOM 4481 O O . GLY B 1 76 ? 134.656 -26.771 -122.876 1.00 29.04 76 GLY B O 1
ATOM 4482 N N . LEU B 1 77 ? 133.060 -26.987 -124.441 1.00 28.15 77 LEU B N 1
ATOM 4483 C CA . LEU B 1 77 ? 132.049 -27.387 -123.471 1.00 27.07 77 LEU B CA 1
ATOM 4484 C C . LEU B 1 77 ? 132.517 -28.659 -122.759 1.00 26.37 77 LEU B C 1
ATOM 4485 O O . LEU B 1 77 ? 132.182 -28.889 -121.597 1.00 24.98 77 LEU B O 1
ATOM 4490 N N . ASP B 1 78 ? 133.302 -29.474 -123.460 1.00 26.70 78 ASP B N 1
ATOM 4491 C CA . ASP B 1 78 ? 133.807 -30.728 -122.906 1.00 28.14 78 ASP B CA 1
ATOM 4492 C C . ASP B 1 78 ? 134.853 -30.548 -121.809 1.00 28.68 78 ASP B C 1
ATOM 4493 O O . ASP B 1 78 ? 135.300 -31.525 -121.208 1.00 29.33 78 ASP B O 1
ATOM 4498 N N . ALA B 1 79 ? 135.238 -29.300 -121.550 1.00 27.41 79 ALA B N 1
ATOM 4499 C CA . ALA B 1 79 ? 136.221 -28.995 -120.513 1.00 26.94 79 ALA B CA 1
ATOM 4500 C C . ALA B 1 79 ? 135.655 -29.394 -119.152 1.00 27.09 79 ALA B C 1
ATOM 4501 O O . ALA B 1 79 ? 136.398 -29.728 -118.225 1.00 27.08 79 ALA B O 1
ATOM 4503 N N . ASN B 1 80 ? 134.330 -29.361 -119.046 1.00 25.39 80 ASN B N 1
ATOM 4504 C CA . ASN B 1 80 ? 133.639 -29.729 -117.814 1.00 25.28 80 ASN B CA 1
ATOM 4505 C C . ASN B 1 80 ? 132.319 -30.426 -118.144 1.00 22.66 80 ASN B C 1
ATOM 4506 O O . ASN B 1 80 ? 131.551 -29.950 -118.977 1.00 20.40 80 ASN B O 1
ATOM 4511 N N . ARG B 1 81 ? 132.078 -31.561 -117.492 1.00 20.84 81 ARG B N 1
ATOM 4512 C CA . ARG B 1 81 ? 130.856 -32.343 -117.676 1.00 19.34 81 ARG B CA 1
ATOM 4513 C C . ARG B 1 81 ? 130.244 -32.586 -116.297 1.00 18.80 81 ARG B C 1
ATOM 4514 O O . ARG B 1 81 ? 130.384 -33.667 -115.723 1.00 16.90 81 ARG B O 1
ATOM 4522 N N . PRO B 1 82 ? 129.562 -31.575 -115.743 1.00 17.71 82 PRO B N 1
ATOM 4523 C CA . PRO B 1 82 ? 128.941 -31.706 -114.420 1.00 17.36 82 PRO B CA 1
ATOM 4524 C C . PRO B 1 82 ? 127.855 -32.771 -114.361 1.00 16.78 82 PRO B C 1
ATOM 4525 O O . PRO B 1 82 ? 127.027 -32.875 -115.267 1.00 16.97 82 PRO B O 1
ATOM 4529 N N . TYR B 1 83 ? 127.871 -33.571 -113.297 1.00 15.82 83 TYR B N 1
ATOM 4530 C CA . TYR B 1 83 ? 126.874 -34.627 -113.121 1.00 16.03 83 TYR B CA 1
ATOM 4531 C C . TYR B 1 83 ? 125.491 -34.007 -113.058 1.00 14.97 83 TYR B C 1
ATOM 4532 O O . TYR B 1 83 ? 125.292 -33.010 -112.370 1.00 16.92 83 TYR B O 1
ATOM 4541 N N . GLY B 1 84 ? 124.537 -34.604 -113.766 1.00 14.44 84 GLY B N 1
ATOM 4542 C CA . GLY B 1 84 ? 123.175 -34.090 -113.770 1.00 14.04 84 GLY B CA 1
ATOM 4543 C C . GLY B 1 84 ? 122.896 -33.181 -114.951 1.00 13.67 84 GLY B C 1
ATOM 4544 O O . GLY B 1 84 ? 121.744 -32.943 -115.309 1.00 15.51 84 GLY B O 1
ATOM 4545 N N . ASP B 1 85 ? 123.971 -32.681 -115.549 1.00 15.06 85 ASP B N 1
ATOM 4546 C CA . ASP B 1 85 ? 123.926 -31.784 -116.699 1.00 14.87 85 ASP B CA 1
ATOM 4547 C C . ASP B 1 85 ? 123.020 -30.554 -116.588 1.00 14.57 85 ASP B C 1
ATOM 4548 O O . ASP B 1 85 ? 122.430 -30.123 -117.577 1.00 14.88 85 ASP B O 1
ATOM 4553 N N . GLY B 1 86 ? 122.886 -30.001 -115.385 1.00 13.15 86 GLY B N 1
ATOM 4554 C CA . GLY B 1 86 ? 122.109 -28.779 -115.235 1.00 14.89 86 GLY B CA 1
ATOM 4555 C C . GLY B 1 86 ? 120.641 -28.805 -114.867 1.00 14.61 86 GLY B C 1
ATOM 4556 O O . GLY B 1 86 ? 120.008 -27.751 -114.797 1.00 14.53 86 GLY B O 1
ATOM 4557 N N . VAL B 1 87 ? 120.089 -29.989 -114.638 1.00 13.43 87 VAL B N 1
ATOM 4558 C CA . VAL B 1 87 ? 118.687 -30.103 -114.256 1.00 13.20 87 VAL B CA 1
ATOM 4559 C C . VAL B 1 87 ? 118.559 -31.299 -113.325 1.00 14.17 87 VAL B C 1
ATOM 4560 O O . VAL B 1 87 ? 119.238 -32.314 -113.505 1.00 15.17 87 VAL B O 1
ATOM 4564 N N . VAL B 1 88 ? 117.717 -31.159 -112.309 1.00 13.78 88 VAL B N 1
ATOM 4565 C CA . VAL B 1 88 ? 117.492 -32.214 -111.328 1.00 12.72 88 VAL B CA 1
ATOM 4566 C C . VAL B 1 88 ? 116.113 -32.788 -111.628 1.00 13.19 88 VAL B C 1
ATOM 4567 O O . VAL B 1 88 ? 115.143 -32.044 -111.694 1.00 14.52 88 VAL B O 1
ATOM 4571 N N . THR B 1 89 ? 116.025 -34.101 -111.822 1.00 13.55 89 THR B N 1
ATOM 4572 C CA . THR B 1 89 ? 114.747 -34.729 -112.152 1.00 14.23 89 THR B CA 1
ATOM 4573 C C . THR B 1 89 ? 114.445 -35.957 -111.318 1.00 13.48 89 THR B C 1
ATOM 4574 O O . THR B 1 89 ? 115.351 -36.619 -110.818 1.00 15.09 89 THR B O 1
ATOM 4578 N N . GLY B 1 90 ? 113.162 -36.268 -111.184 1.00 13.84 90 GLY B N 1
ATOM 4579 C CA . GLY B 1 90 ? 112.785 -37.446 -110.429 1.00 12.66 90 GLY B CA 1
ATOM 4580 C C . GLY B 1 90 ? 111.301 -37.536 -110.158 1.00 13.04 90 GLY B C 1
ATOM 4581 O O . GLY B 1 90 ? 110.505 -36.781 -110.723 1.00 13.91 90 GLY B O 1
ATOM 4582 N N . TYR B 1 91 ? 110.928 -38.475 -109.297 1.00 12.87 91 TYR B N 1
ATOM 4583 C CA . TYR B 1 91 ? 109.536 -38.648 -108.928 1.00 13.56 91 TYR B CA 1
ATOM 4584 C C . TYR B 1 91 ? 109.429 -38.615 -107.409 1.00 13.67 91 TYR B C 1
ATOM 4585 O O . TYR B 1 91 ? 110.418 -38.770 -106.692 1.00 13.94 91 TYR B O 1
ATOM 4594 N N . GLY B 1 92 ? 108.227 -38.357 -106.919 1.00 13.75 92 GLY B N 1
ATOM 4595 C CA . GLY B 1 92 ? 108.021 -38.316 -105.485 1.00 13.57 92 GLY B CA 1
ATOM 4596 C C . GLY B 1 92 ? 106.539 -38.187 -105.213 1.00 13.46 92 GLY B C 1
ATOM 4597 O O . GLY B 1 92 ? 105.717 -38.535 -106.062 1.00 13.76 92 GLY B O 1
ATOM 4598 N N . THR B 1 93 ? 106.183 -37.696 -104.034 1.00 13.85 93 THR B N 1
ATOM 4599 C CA . THR B 1 93 ? 104.776 -37.519 -103.721 1.00 14.48 93 THR B CA 1
ATOM 4600 C C . THR B 1 93 ? 104.542 -36.127 -103.163 1.00 15.61 93 THR B C 1
ATOM 4601 O O . THR B 1 93 ? 105.456 -35.488 -102.632 1.00 13.90 93 THR B O 1
ATOM 4605 N N . VAL B 1 94 ? 103.319 -35.646 -103.338 1.00 14.79 94 VAL B N 1
ATOM 4606 C CA . VAL B 1 94 ? 102.921 -34.349 -102.829 1.00 15.63 94 VAL B CA 1
ATOM 4607 C C . VAL B 1 94 ? 101.598 -34.622 -102.135 1.00 15.62 94 VAL B C 1
ATOM 4608 O O . VAL B 1 94 ? 100.616 -35.015 -102.769 1.00 14.42 94 VAL B O 1
ATOM 4612 N N . ASP B 1 95 ? 101.593 -34.441 -100.818 1.00 16.48 95 ASP B N 1
ATOM 4613 C CA . ASP B 1 95 ? 100.414 -34.709 -100.012 1.00 18.28 95 ASP B CA 1
ATOM 4614 C C . ASP B 1 95 ? 99.963 -36.155 -100.247 1.00 17.70 95 ASP B C 1
ATOM 4615 O O . ASP B 1 95 ? 98.770 -36.457 -100.333 1.00 17.53 95 ASP B O 1
ATOM 4620 N N . GLY B 1 96 ? 100.952 -37.041 -100.369 1.00 17.10 96 GLY B N 1
ATOM 4621 C CA . GLY B 1 96 ? 100.694 -38.461 -100.564 1.00 17.79 96 GLY B CA 1
ATOM 4622 C C . GLY B 1 96 ? 100.330 -38.929 -101.962 1.00 18.18 96 GLY B C 1
ATOM 4623 O O . GLY B 1 96 ? 100.075 -40.118 -102.170 1.00 18.78 96 GLY B O 1
ATOM 4624 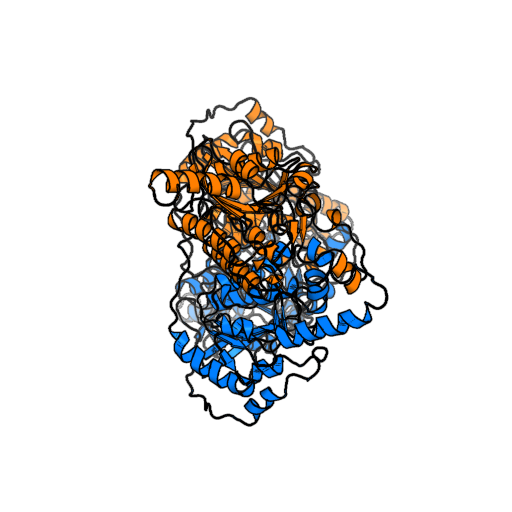N N . ARG B 1 97 ? 100.319 -38.010 -102.924 1.00 15.91 97 ARG B N 1
ATOM 4625 C CA . ARG B 1 97 ? 99.965 -38.334 -104.309 1.00 15.43 97 ARG B CA 1
ATOM 4626 C C . ARG B 1 97 ? 101.175 -38.244 -105.245 1.00 14.78 97 ARG B C 1
ATOM 4627 O O . ARG B 1 97 ? 102.010 -37.367 -105.098 1.00 17.04 97 ARG B O 1
ATOM 4635 N N . PRO B 1 98 ? 101.266 -39.147 -106.237 1.00 15.57 98 PRO B N 1
ATOM 4636 C CA . PRO B 1 98 ? 102.375 -39.188 -107.202 1.00 14.38 98 PRO B CA 1
ATOM 4637 C C . PRO B 1 98 ? 102.564 -37.939 -108.047 1.00 14.37 98 PRO B C 1
ATOM 4638 O O . PRO B 1 98 ? 101.605 -37.385 -108.572 1.00 14.92 98 PRO B O 1
ATOM 4642 N N . VAL B 1 99 ? 103.810 -37.496 -108.164 1.00 13.89 99 VAL B N 1
ATOM 4643 C CA . VAL B 1 99 ? 104.135 -36.324 -108.971 1.00 15.21 99 VAL B CA 1
ATOM 4644 C C . VAL B 1 99 ? 105.519 -36.516 -109.587 1.00 17.05 99 VAL B C 1
ATOM 4645 O O . VAL B 1 99 ? 106.392 -37.125 -108.973 1.00 20.47 99 VAL B O 1
ATOM 4649 N N . ALA B 1 100 ? 105.708 -36.016 -110.805 1.00 13.13 100 ALA B N 1
ATOM 4650 C CA . ALA B 1 100 ? 106.997 -36.104 -111.491 1.00 13.69 100 ALA B CA 1
ATOM 4651 C C . ALA B 1 100 ? 107.507 -34.675 -111.499 1.00 12.65 100 ALA B C 1
ATOM 4652 O O . ALA B 1 100 ? 106.722 -33.735 -111.643 1.00 13.67 100 ALA B O 1
ATOM 4654 N N . VAL B 1 101 ? 108.812 -34.489 -111.358 1.00 13.27 101 VAL B N 1
ATOM 4655 C CA . VAL B 1 101 ? 109.317 -33.130 -111.318 1.00 12.54 101 VAL B CA 1
ATOM 4656 C C . VAL B 1 101 ? 110.682 -32.945 -111.939 1.00 12.74 101 VAL B C 1
ATOM 4657 O O . VAL B 1 101 ? 111.468 -33.885 -112.039 1.00 13.87 101 VAL B O 1
ATOM 4661 N N . PHE B 1 102 ? 110.934 -31.731 -112.410 1.00 12.53 102 PHE B N 1
ATOM 4662 C CA . PHE B 1 102 ? 112.256 -31.383 -112.909 1.00 11.36 102 PHE B CA 1
ATOM 4663 C C . PHE B 1 102 ? 112.503 -29.990 -112.393 1.00 13.11 102 PHE B C 1
ATOM 4664 O O . PHE B 1 102 ? 111.581 -29.188 -112.285 1.00 12.10 102 PHE B O 1
ATOM 4672 N N . SER B 1 103 ? 113.753 -29.726 -112.040 1.00 12.54 103 SER B N 1
ATOM 4673 C CA . SER B 1 103 ? 114.141 -28.446 -111.484 1.00 12.71 103 SER B CA 1
ATOM 4674 C C . SER B 1 103 ? 115.441 -28.017 -112.160 1.00 12.30 103 SER B C 1
ATOM 4675 O O . SER B 1 103 ? 116.486 -28.647 -111.979 1.00 12.08 103 SER B O 1
ATOM 4678 N N . GLN B 1 104 ? 115.362 -26.960 -112.964 1.00 12.16 104 GLN B N 1
ATOM 4679 C CA . GLN B 1 104 ? 116.524 -26.450 -113.685 1.00 13.86 104 GLN B CA 1
ATOM 4680 C C . GLN B 1 104 ? 117.535 -25.786 -112.758 1.00 14.78 104 GLN B C 1
ATOM 4681 O O . GLN B 1 104 ? 117.168 -24.989 -111.899 1.00 13.33 104 GLN B O 1
ATOM 4687 N N . ASP B 1 105 ? 118.811 -26.119 -112.954 1.00 14.00 105 ASP B N 1
ATOM 4688 C CA . ASP B 1 105 ? 119.894 -25.593 -112.122 1.00 14.05 105 ASP B CA 1
ATOM 4689 C C . ASP B 1 105 ? 120.636 -24.431 -112.765 1.00 14.66 105 ASP B C 1
ATOM 4690 O O . ASP B 1 105 ? 121.524 -24.623 -113.602 1.00 14.67 105 ASP B O 1
ATOM 4695 N N . PHE B 1 106 ? 120.290 -23.226 -112.339 1.00 13.65 106 PHE B N 1
ATOM 4696 C CA . PHE B 1 106 ? 120.893 -22.019 -112.875 1.00 15.17 106 PHE B CA 1
ATOM 4697 C C . PHE B 1 106 ? 122.397 -21.920 -112.610 1.00 15.51 106 PHE B C 1
ATOM 4698 O O . PHE B 1 106 ? 123.114 -21.225 -113.330 1.00 17.16 106 PHE B O 1
ATOM 4706 N N . THR B 1 107 ? 122.883 -22.621 -111.588 1.00 15.47 107 THR B N 1
ATOM 4707 C CA . THR B 1 107 ? 124.308 -22.569 -111.251 1.00 16.04 107 THR B CA 1
ATOM 4708 C C . THR B 1 107 ? 125.172 -23.396 -112.208 1.00 16.77 107 THR B C 1
ATOM 4709 O O . THR B 1 107 ? 126.399 -23.283 -112.206 1.00 16.14 107 THR B O 1
ATOM 4713 N N . VAL B 1 108 ? 124.529 -24.224 -113.026 1.00 16.30 108 VAL B N 1
ATOM 4714 C CA . VAL B 1 108 ? 125.240 -25.060 -113.993 1.00 16.20 108 VAL B CA 1
ATOM 4715 C C . VAL B 1 108 ? 125.036 -24.527 -115.414 1.00 16.11 108 VAL B C 1
ATOM 4716 O O . VAL B 1 108 ? 123.934 -24.590 -115.958 1.00 16.07 108 VAL B O 1
ATOM 4720 N N . PHE B 1 109 ? 126.105 -24.004 -116.010 1.00 17.12 109 PHE B N 1
ATOM 4721 C CA . PHE B 1 109 ? 126.047 -23.440 -117.359 1.00 16.69 109 PHE B CA 1
ATOM 4722 C C . PHE B 1 109 ? 124.919 -22.412 -117.478 1.00 16.54 109 PHE B C 1
ATOM 4723 O O . PHE B 1 109 ? 124.251 -22.331 -118.509 1.00 15.97 109 PHE B O 1
ATOM 4731 N N . GLY B 1 110 ? 124.709 -21.640 -116.413 1.00 16.52 110 GLY B N 1
ATOM 4732 C CA . GLY B 1 110 ? 123.669 -20.627 -116.414 1.00 14.62 110 GLY B CA 1
ATOM 4733 C C . GLY B 1 110 ? 122.285 -21.211 -116.626 1.00 15.70 110 GLY B C 1
ATOM 4734 O O . GLY B 1 110 ? 121.363 -20.509 -117.047 1.00 17.70 110 GLY B O 1
ATOM 4735 N N . GLY B 1 111 ? 122.141 -22.501 -116.336 1.00 15.65 111 GLY B N 1
ATOM 4736 C CA . GLY B 1 111 ? 120.860 -23.160 -116.504 1.00 15.62 111 GLY B CA 1
ATOM 4737 C C . GLY B 1 111 ? 120.489 -23.373 -117.961 1.00 15.47 111 GLY B C 1
ATOM 4738 O O . GLY B 1 111 ? 119.400 -23.870 -118.255 1.00 15.36 111 GLY B O 1
ATOM 4739 N N . ALA B 1 112 ? 121.389 -23.007 -118.872 1.00 15.32 112 ALA B N 1
ATOM 4740 C CA . ALA B 1 112 ? 121.143 -23.151 -120.312 1.00 14.91 112 ALA B CA 1
ATOM 4741 C C . ALA B 1 112 ? 120.808 -24.596 -120.678 1.00 15.14 112 ALA B C 1
ATOM 4742 O O . ALA B 1 112 ? 121.527 -25.529 -120.321 1.00 15.91 112 ALA B O 1
ATOM 4744 N N . LEU B 1 113 ? 119.711 -24.768 -121.406 1.00 16.24 113 LEU B N 1
ATOM 4745 C CA . LEU B 1 113 ? 119.239 -26.090 -121.784 1.00 14.53 113 LEU B CA 1
ATOM 4746 C C . LEU B 1 113 ? 119.962 -26.758 -122.955 1.00 16.49 113 LEU B C 1
ATOM 4747 O O . LEU B 1 113 ? 120.018 -26.228 -124.071 1.00 15.00 113 LEU B O 1
ATOM 4752 N N . GLY B 1 114 ? 120.512 -27.937 -122.675 1.00 16.34 114 GLY B N 1
ATOM 4753 C CA . GLY B 1 114 ? 121.221 -28.702 -123.684 1.00 17.42 114 GLY B CA 1
ATOM 4754 C C . GLY B 1 114 ? 120.557 -30.028 -124.023 1.00 16.88 114 GLY B C 1
ATOM 4755 O O . GLY B 1 114 ? 119.429 -30.303 -123.610 1.00 15.40 114 GLY B O 1
ATOM 4756 N N . GLU B 1 115 ? 121.281 -30.848 -124.780 1.00 16.24 115 GLU B N 1
ATOM 4757 C CA . GLU B 1 115 ? 120.817 -32.160 -125.239 1.00 17.09 115 GLU B CA 1
ATOM 4758 C C . GLU B 1 115 ? 120.475 -33.197 -124.162 1.00 17.48 115 GLU B C 1
ATOM 4759 O O . GLU B 1 115 ? 119.369 -33.746 -124.152 1.00 16.25 115 GLU B O 1
ATOM 4765 N N . VAL B 1 116 ? 121.426 -33.485 -123.277 1.00 16.70 116 VAL B N 1
ATOM 4766 C CA . VAL B 1 116 ? 121.196 -34.471 -122.223 1.00 17.69 116 VAL B CA 1
ATOM 4767 C C . VAL B 1 116 ? 120.206 -33.865 -121.236 1.00 17.55 116 VAL B C 1
ATOM 4768 O O . VAL B 1 116 ? 119.317 -34.541 -120.730 1.00 18.78 116 VAL B O 1
ATOM 4772 N N . TYR B 1 117 ? 120.298 -32.671 -120.939 1.00 17.11 117 TYR B N 1
ATOM 4773 C CA . TYR B 1 117 ? 119.456 -31.889 -120.039 1.00 16.25 117 TYR B CA 1
ATOM 4774 C C . TYR B 1 117 ? 118.024 -31.816 -120.565 1.00 14.78 117 TYR B C 1
ATOM 4775 O O . TYR B 1 117 ? 117.061 -31.899 -119.802 1.00 14.45 117 TYR B O 1
ATOM 4784 N N . GLY B 1 118 ? 117.895 -31.763 -121.880 1.00 13.63 118 GLY B N 1
ATOM 4785 C CA . GLY B 1 118 ? 116.629 -31.890 -122.573 1.00 14.75 118 GLY B CA 1
ATOM 4786 C C . GLY B 1 118 ? 116.045 -33.305 -122.456 1.00 15.08 118 GLY B C 1
ATOM 4787 O O . GLY B 1 118 ? 114.840 -33.475 -122.273 1.00 14.65 118 GLY B O 1
ATOM 4788 N N . GLN B 1 119 ? 116.916 -34.318 -122.572 1.00 13.67 119 GLN B N 1
ATOM 4789 C CA . GLN B 1 119 ? 116.541 -35.727 -122.528 1.00 15.66 119 GLN B CA 1
ATOM 4790 C C . GLN B 1 119 ? 116.059 -36.131 -121.136 1.00 13.90 119 GLN B C 1
ATOM 4791 O O . GLN B 1 119 ? 115.159 -36.966 -120.996 1.00 13.68 119 GLN B O 1
ATOM 4797 N N . LYS B 1 120 ? 116.658 -35.540 -120.107 1.00 12.36 120 LYS B N 1
ATOM 4798 C CA . LYS B 1 120 ? 116.257 -35.833 -118.731 1.00 13.48 120 LYS B CA 1
ATOM 4799 C C . LYS B 1 120 ? 114.834 -35.366 -118.472 1.00 13.03 120 LYS B C 1
ATOM 4800 O O . LYS B 1 120 ? 114.076 -36.027 -117.762 1.00 14.34 120 LYS B O 1
ATOM 4806 N N . ILE B 1 121 ? 114.479 -34.218 -119.043 1.00 13.08 121 ILE B N 1
ATOM 4807 C CA . ILE B 1 121 ? 113.133 -33.689 -118.874 1.00 12.76 121 ILE B CA 1
ATOM 4808 C C . ILE B 1 121 ? 112.146 -34.591 -119.619 1.00 12.91 121 ILE B C 1
ATOM 4809 O O . ILE B 1 121 ? 111.076 -34.918 -119.104 1.00 11.34 121 ILE B O 1
ATOM 4814 N N . VAL B 1 122 ? 112.522 -35.023 -120.819 1.00 13.65 122 VAL B N 1
ATOM 4815 C CA . VAL B 1 122 ? 111.669 -35.907 -121.605 1.00 13.36 122 VAL B CA 1
ATOM 4816 C C . VAL B 1 122 ? 111.447 -37.236 -120.862 1.00 13.88 122 VAL B C 1
ATOM 4817 O O . VAL B 1 122 ? 110.349 -37.788 -120.890 1.00 15.29 122 VAL B O 1
ATOM 4821 N N . LYS B 1 123 ? 112.476 -37.737 -120.180 1.00 14.04 123 LYS B N 1
ATOM 4822 C CA . LYS B 1 123 ? 112.332 -38.991 -119.433 1.00 14.87 123 LYS B CA 1
ATOM 4823 C C . LYS B 1 123 ? 111.284 -38.853 -118.333 1.00 14.87 123 LYS B C 1
ATOM 4824 O O . LYS B 1 123 ? 110.432 -39.730 -118.179 1.00 14.76 123 LYS B O 1
ATOM 4830 N N . VAL B 1 124 ? 111.333 -37.768 -117.561 1.00 15.09 124 VAL B N 1
ATOM 4831 C CA . VAL B 1 124 ? 110.341 -37.598 -116.501 1.00 16.62 124 VAL B CA 1
ATOM 4832 C C . VAL B 1 124 ? 108.959 -37.368 -117.089 1.00 15.32 124 VAL B C 1
ATOM 4833 O O . VAL B 1 124 ? 107.958 -37.803 -116.525 1.00 14.21 124 VAL B O 1
ATOM 4837 N N . MET B 1 125 ? 108.905 -36.689 -118.229 1.00 15.44 125 MET B N 1
ATOM 4838 C CA . MET B 1 125 ? 107.621 -36.444 -118.882 1.00 16.17 125 MET B CA 1
ATOM 4839 C C . MET B 1 125 ? 107.007 -37.771 -119.326 1.00 15.19 125 MET B C 1
ATOM 4840 O O . MET B 1 125 ? 105.818 -38.015 -119.112 1.00 14.72 125 MET B O 1
ATOM 4845 N N . ASP B 1 126 ? 107.815 -38.626 -119.945 1.00 15.34 126 ASP B N 1
ATOM 4846 C CA . ASP B 1 126 ? 107.329 -39.927 -120.394 1.00 15.02 126 ASP B CA 1
ATOM 4847 C C . ASP B 1 126 ? 106.927 -40.773 -119.192 1.00 15.91 126 ASP B C 1
ATOM 4848 O O . ASP B 1 126 ? 105.977 -41.546 -119.259 1.00 15.72 126 ASP B O 1
ATOM 4853 N N . PHE B 1 127 ? 107.654 -40.625 -118.091 1.00 14.14 127 PHE B N 1
ATOM 4854 C CA . PHE B 1 127 ? 107.337 -41.365 -116.877 1.00 12.30 127 PHE B CA 1
ATOM 4855 C C . PHE B 1 127 ? 105.952 -40.936 -116.371 1.00 11.89 127 PHE B C 1
ATOM 4856 O O . PHE B 1 127 ? 105.134 -41.766 -115.949 1.00 12.05 127 PHE B O 1
ATOM 4864 N N . ALA B 1 128 ? 105.706 -39.629 -116.401 1.00 11.64 128 ALA B N 1
ATOM 4865 C CA . ALA B 1 128 ? 104.432 -39.070 -115.952 1.00 12.00 128 ALA B CA 1
ATOM 4866 C C . ALA B 1 128 ? 103.271 -39.527 -116.816 1.00 13.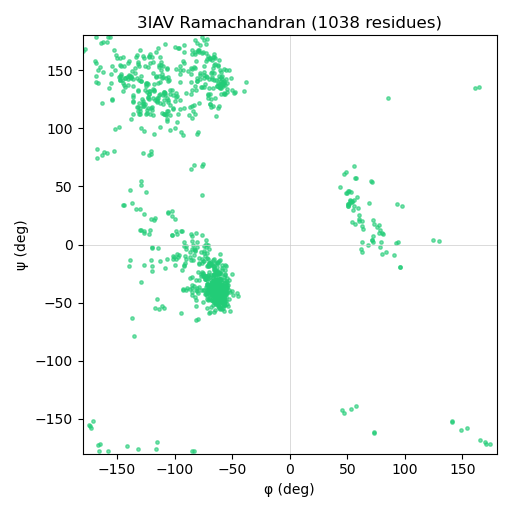61 128 ALA B C 1
ATOM 4867 O O . ALA B 1 128 ? 102.199 -39.856 -116.309 1.00 12.26 128 ALA B O 1
ATOM 4869 N N . LEU B 1 129 ? 103.475 -39.518 -118.129 1.00 14.03 129 LEU B N 1
ATOM 4870 C CA . LEU B 1 129 ? 102.436 -39.948 -119.061 1.00 14.73 129 LEU B CA 1
ATOM 4871 C C . LEU B 1 129 ? 102.158 -41.431 -118.867 1.00 13.72 129 LEU B C 1
ATOM 4872 O O . LEU B 1 129 ? 101.004 -41.870 -118.843 1.00 12.20 129 LEU B O 1
ATOM 4877 N N . LYS B 1 130 ? 103.235 -42.194 -118.730 1.00 12.72 130 LYS B N 1
ATOM 4878 C CA . LYS B 1 130 ? 103.156 -43.640 -118.566 1.00 14.11 130 LYS B CA 1
ATOM 4879 C C . LYS B 1 130 ? 102.393 -44.058 -117.312 1.00 14.56 130 LYS B C 1
ATOM 4880 O O . LYS B 1 130 ? 101.584 -44.982 -117.353 1.00 14.88 130 LYS B O 1
ATOM 4886 N N . THR B 1 131 ? 102.656 -43.371 -116.204 1.00 12.41 131 THR B N 1
ATOM 4887 C CA . THR B 1 131 ? 102.021 -43.693 -114.932 1.00 12.87 131 THR B CA 1
ATOM 4888 C C . THR B 1 131 ? 100.794 -42.850 -114.618 1.00 14.18 131 THR B C 1
ATOM 4889 O O . THR B 1 131 ? 100.077 -43.122 -113.665 1.00 14.62 131 THR B O 1
ATOM 4893 N N . GLY B 1 132 ? 100.567 -41.819 -115.419 1.00 13.14 132 GLY B N 1
ATOM 4894 C CA . GLY B 1 132 ? 99.416 -40.972 -115.205 1.00 13.37 132 GLY B CA 1
ATOM 4895 C C . GLY B 1 132 ? 99.488 -40.092 -113.977 1.00 12.58 132 GLY B C 1
ATOM 4896 O O . GLY B 1 132 ? 98.610 -40.145 -113.125 1.00 14.95 132 GLY B O 1
ATOM 4897 N N . CYS B 1 133 ? 100.542 -39.294 -113.856 1.00 13.10 133 CYS B N 1
ATOM 4898 C CA . CYS B 1 133 ? 100.640 -38.379 -112.722 1.00 12.29 133 CYS B CA 1
ATOM 4899 C C . CYS B 1 133 ? 101.034 -37.011 -113.242 1.00 12.11 133 CYS B C 1
ATOM 4900 O O . CYS B 1 133 ? 101.531 -36.883 -114.355 1.00 12.07 133 CYS B O 1
ATOM 4903 N N . PRO B 1 134 ? 100.835 -35.972 -112.433 1.00 11.48 134 PRO B N 1
ATOM 4904 C CA . PRO B 1 134 ? 101.182 -34.615 -112.857 1.00 13.31 134 PRO B CA 1
ATOM 4905 C C . PRO B 1 134 ? 102.676 -34.372 -112.976 1.00 13.18 134 PRO B C 1
ATOM 4906 O O . PRO B 1 134 ? 103.498 -35.105 -112.421 1.00 12.38 134 PRO B O 1
ATOM 4910 N N . VAL B 1 135 ? 103.013 -33.328 -113.723 1.00 13.54 135 VAL B N 1
ATOM 4911 C CA . VAL B 1 135 ? 104.390 -32.916 -113.891 1.00 11.77 135 VAL B CA 1
ATOM 4912 C C . VAL B 1 135 ? 104.471 -31.481 -113.419 1.00 12.55 135 VAL B C 1
ATOM 4913 O O . VAL B 1 135 ? 103.679 -30.624 -113.824 1.00 11.90 135 VAL B O 1
ATOM 4917 N N . VAL B 1 136 ? 105.432 -31.225 -112.546 1.00 13.35 136 VAL B N 1
ATOM 4918 C CA . VAL B 1 136 ? 105.666 -29.882 -112.052 1.00 12.58 136 VAL B CA 1
ATOM 4919 C C . VAL B 1 136 ? 107.051 -29.561 -112.576 1.00 13.09 136 VAL B C 1
ATOM 4920 O O . VAL B 1 136 ? 108.005 -30.298 -112.336 1.00 11.33 136 VAL B O 1
ATOM 4924 N N . GLY B 1 137 ? 107.148 -28.478 -113.328 1.00 13.02 137 GLY B N 1
ATOM 4925 C CA . GLY B 1 137 ? 108.431 -28.081 -113.860 1.00 13.66 137 GLY B CA 1
ATOM 4926 C C . GLY B 1 137 ? 108.836 -26.787 -113.200 1.00 14.50 137 GLY B C 1
ATOM 4927 O O . GLY B 1 137 ? 108.048 -25.840 -113.158 1.00 14.43 137 GLY B O 1
ATOM 4928 N N . ILE B 1 138 ? 110.062 -26.754 -112.686 1.00 14.89 138 ILE B N 1
ATOM 4929 C CA . ILE B 1 138 ? 110.608 -25.577 -112.020 1.00 15.10 138 ILE B CA 1
ATOM 4930 C C . ILE B 1 138 ? 111.645 -25.004 -112.990 1.00 15.41 138 ILE B C 1
ATOM 4931 O O . ILE B 1 138 ? 112.679 -25.621 -113.246 1.00 15.19 138 ILE B O 1
ATOM 4936 N N . ASN B 1 139 ? 111.340 -23.823 -113.532 1.00 15.99 139 ASN B N 1
ATOM 4937 C CA . ASN B 1 139 ? 112.167 -23.157 -114.539 1.00 17.28 139 ASN B CA 1
ATOM 4938 C C . ASN B 1 139 ? 113.047 -22.007 -114.053 1.00 17.21 139 ASN B C 1
ATOM 4939 O O . ASN B 1 139 ? 112.601 -21.139 -113.309 1.00 16.78 139 ASN B O 1
ATOM 4944 N N . ASP B 1 140 ? 114.306 -22.035 -114.479 1.00 16.31 140 ASP B N 1
ATOM 4945 C CA . ASP B 1 140 ? 115.294 -21.026 -114.118 1.00 15.59 140 ASP B CA 1
ATOM 4946 C C . ASP B 1 140 ? 116.507 -21.199 -115.025 1.00 15.79 140 ASP B C 1
ATOM 4947 O O . ASP B 1 140 ? 117.546 -21.711 -114.607 1.00 16.31 140 ASP B O 1
ATOM 4952 N N . SER B 1 141 ? 116.355 -20.774 -116.274 1.00 15.60 141 SER B N 1
ATOM 4953 C CA . SER B 1 141 ? 117.347 -21.009 -117.312 1.00 14.39 141 SER B CA 1
ATOM 4954 C C . SER B 1 141 ? 117.604 -19.781 -118.162 1.00 16.06 141 SER B C 1
ATOM 4955 O O . SER B 1 141 ? 116.669 -19.090 -118.560 1.00 15.34 141 SER B O 1
ATOM 4958 N N . GLY B 1 142 ? 118.878 -19.521 -118.447 1.00 15.23 142 GLY B N 1
ATOM 4959 C CA . GLY B 1 142 ? 119.235 -18.369 -119.258 1.00 17.60 142 GLY B CA 1
ATOM 4960 C C . GLY B 1 142 ? 118.810 -18.501 -120.708 1.00 19.07 142 GLY B C 1
ATOM 4961 O O . GLY B 1 142 ? 118.737 -17.507 -121.434 1.00 21.50 142 GLY B O 1
ATOM 4962 N N . GLY B 1 143 ? 118.521 -19.728 -121.134 1.00 17.19 143 GLY B N 1
ATOM 4963 C CA . GLY B 1 143 ? 118.116 -19.950 -122.509 1.00 16.55 143 GLY B CA 1
ATOM 4964 C C . GLY B 1 143 ? 118.721 -21.221 -123.070 1.00 16.26 143 GLY B C 1
ATOM 4965 O O . GLY B 1 143 ? 118.997 -22.153 -122.325 1.00 16.70 143 GLY B O 1
ATOM 4966 N N . ALA B 1 144 ? 118.932 -21.264 -124.381 1.00 16.61 144 ALA B N 1
ATOM 4967 C CA . ALA B 1 144 ? 119.509 -22.444 -125.009 1.00 17.72 144 ALA B CA 1
ATOM 4968 C C . ALA B 1 144 ? 121.016 -22.491 -124.778 1.00 17.34 144 ALA B C 1
ATOM 4969 O O . ALA B 1 144 ? 121.670 -21.452 -124.693 1.00 17.29 144 ALA B O 1
ATOM 4971 N N . ARG B 1 145 ? 121.570 -23.693 -124.662 1.00 16.79 145 ARG B N 1
ATOM 4972 C CA . ARG B 1 145 ? 123.009 -23.815 -124.467 1.00 17.87 145 ARG B CA 1
ATOM 4973 C C . ARG B 1 145 ? 123.638 -23.668 -125.856 1.00 18.93 145 ARG B C 1
ATOM 4974 O O . ARG B 1 145 ? 123.747 -24.634 -126.616 1.00 18.79 145 ARG B O 1
ATOM 4982 N N . ILE B 1 146 ? 124.041 -22.438 -126.172 1.00 18.88 146 ILE B N 1
ATOM 4983 C CA . ILE B 1 146 ? 124.618 -22.079 -127.468 1.00 20.07 146 ILE B CA 1
ATOM 4984 C C . ILE B 1 146 ? 125.687 -23.016 -128.013 1.00 18.27 146 ILE B C 1
ATOM 4985 O O . ILE B 1 146 ? 125.712 -23.304 -129.210 1.00 18.10 146 ILE B O 1
ATOM 4990 N N . GLN B 1 147 ? 126.579 -23.478 -127.146 1.00 18.31 147 GLN B N 1
ATOM 4991 C CA . GLN B 1 147 ? 127.649 -24.372 -127.584 1.00 18.85 147 GLN B CA 1
ATOM 4992 C C . GLN B 1 147 ? 127.133 -25.614 -128.304 1.00 18.92 147 GLN B C 1
ATOM 4993 O O . GLN B 1 147 ? 127.744 -26.090 -129.267 1.00 18.11 147 GLN B O 1
ATOM 4999 N N . GLU B 1 148 ? 125.997 -26.127 -127.850 1.00 18.80 148 GLU B N 1
ATOM 5000 C CA . GLU B 1 148 ? 125.425 -27.328 -128.446 1.00 19.70 148 GLU B CA 1
ATOM 5001 C C . GLU B 1 148 ? 124.717 -27.118 -129.785 1.00 19.62 148 GLU B C 1
ATOM 5002 O O . GLU B 1 148 ? 124.306 -28.078 -130.433 1.00 18.97 148 GLU B O 1
ATOM 5008 N N . GLY B 1 149 ? 124.579 -25.864 -130.197 1.00 18.33 149 GLY B N 1
ATOM 5009 C CA . GLY B 1 149 ? 123.949 -25.577 -131.473 1.00 17.64 149 GLY B CA 1
ATOM 5010 C C . GLY B 1 149 ? 122.541 -26.109 -131.656 1.00 17.20 149 GLY B C 1
ATOM 5011 O O . GLY B 1 149 ? 121.726 -26.059 -130.739 1.00 16.40 149 GLY B O 1
ATOM 5012 N N . VAL B 1 150 ? 122.250 -26.626 -132.845 1.00 15.15 150 VAL B N 1
ATOM 5013 C CA . VAL B 1 150 ? 120.915 -27.138 -133.132 1.00 15.11 150 VAL B CA 1
ATOM 5014 C C . VAL B 1 150 ? 120.444 -28.252 -132.214 1.00 13.86 150 VAL B C 1
ATOM 5015 O O . VAL B 1 150 ? 119.242 -28.505 -132.121 1.00 13.91 150 VAL B O 1
ATOM 5019 N N . ALA B 1 151 ? 121.376 -28.919 -131.543 1.00 14.28 151 ALA B N 1
ATOM 5020 C CA . ALA B 1 151 ? 121.010 -29.994 -130.627 1.00 15.88 151 ALA B CA 1
ATOM 5021 C C . ALA B 1 151 ? 120.126 -29.459 -129.498 1.00 16.19 151 ALA B C 1
ATOM 5022 O O . ALA B 1 151 ? 119.258 -30.171 -128.985 1.00 16.47 151 ALA B O 1
ATOM 5024 N N . SER B 1 152 ? 120.351 -28.205 -129.117 1.00 16.57 152 SER B N 1
ATOM 5025 C CA . SER B 1 152 ? 119.582 -27.574 -128.049 1.00 17.23 152 SER B CA 1
ATOM 5026 C C . SER B 1 152 ? 118.141 -27.344 -128.483 1.00 16.48 152 SER B C 1
ATOM 5027 O O . SER B 1 152 ? 117.204 -27.517 -127.703 1.00 18.51 152 SER B O 1
ATOM 5030 N N . LEU B 1 153 ? 117.974 -26.952 -129.741 1.00 16.83 153 LEU B N 1
ATOM 5031 C CA . LEU B 1 153 ? 116.652 -26.695 -130.301 1.00 16.13 153 LEU B CA 1
ATOM 5032 C C . LEU B 1 153 ? 115.890 -28.010 -130.435 1.00 16.35 153 LEU B C 1
ATOM 5033 O O . LEU B 1 153 ? 114.682 -28.072 -130.199 1.00 16.77 153 LEU B O 1
ATOM 5038 N N . GLY B 1 154 ? 116.597 -29.064 -130.825 1.00 16.15 154 GLY B N 1
ATOM 5039 C CA . GLY B 1 154 ? 115.953 -30.358 -130.946 1.00 15.65 154 GLY B CA 1
ATOM 5040 C C . GLY B 1 154 ? 115.387 -30.772 -129.598 1.00 14.98 154 GLY B C 1
ATOM 5041 O O . GLY B 1 154 ? 114.281 -31.313 -129.510 1.00 16.00 154 GLY B O 1
ATOM 5042 N N . ALA B 1 155 ? 116.152 -30.520 -128.541 1.00 14.12 155 ALA B N 1
ATOM 5043 C CA . ALA B 1 155 ? 115.722 -30.856 -127.186 1.00 14.58 155 ALA B CA 1
ATOM 5044 C C . ALA B 1 155 ? 114.434 -30.126 -126.843 1.00 14.26 155 ALA B C 1
ATOM 5045 O O . ALA B 1 155 ? 113.496 -30.729 -126.326 1.00 12.53 155 ALA B O 1
ATOM 5047 N N . TYR B 1 156 ? 114.391 -28.826 -127.122 1.00 14.16 156 TYR B N 1
ATOM 5048 C CA . TYR B 1 156 ? 113.195 -28.042 -126.846 1.00 13.64 156 TYR B CA 1
ATOM 5049 C C . TYR B 1 156 ? 112.023 -28.664 -127.577 1.00 13.70 156 TYR B C 1
ATOM 5050 O O . TYR B 1 156 ? 110.961 -28.877 -126.993 1.00 14.34 156 TYR B O 1
ATOM 5059 N N . GLY B 1 157 ? 112.225 -28.943 -128.862 1.00 13.58 157 GLY B N 1
ATOM 5060 C CA . GLY B 1 157 ? 111.176 -29.531 -129.679 1.00 13.12 157 GLY B CA 1
ATOM 5061 C C . GLY B 1 157 ? 110.579 -30.791 -129.087 1.00 13.30 157 GLY B C 1
ATOM 5062 O O . GLY B 1 157 ? 109.356 -30.951 -129.044 1.00 13.42 157 GLY B O 1
ATOM 5063 N N . GLU B 1 158 ? 111.444 -31.693 -128.632 1.00 13.13 158 GLU B N 1
ATOM 5064 C CA . GLU B 1 158 ? 110.994 -32.948 -128.033 1.00 14.75 158 GLU B CA 1
ATOM 5065 C C . GLU B 1 158 ? 110.137 -32.684 -126.792 1.00 14.09 158 GLU B C 1
ATOM 5066 O O . GLU B 1 158 ? 109.166 -33.400 -126.527 1.00 15.24 158 GLU B O 1
ATOM 5072 N N . ILE B 1 159 ? 110.487 -31.652 -126.032 1.00 13.52 159 ILE B N 1
ATOM 5073 C CA . ILE B 1 159 ? 109.713 -31.317 -124.839 1.00 12.40 159 ILE B CA 1
ATOM 5074 C C . ILE B 1 159 ? 108.351 -30.751 -125.248 1.00 12.05 159 ILE B C 1
ATOM 5075 O O . ILE B 1 159 ? 107.317 -31.155 -124.714 1.00 11.53 159 ILE B O 1
ATOM 5080 N N . PHE B 1 160 ? 108.351 -29.820 -126.200 1.00 12.17 160 PHE B N 1
ATOM 5081 C CA . PHE B 1 160 ? 107.106 -29.218 -126.694 1.00 12.88 160 PHE B CA 1
ATOM 5082 C C . PHE B 1 160 ? 106.115 -30.275 -127.165 1.00 12.70 160 PHE B C 1
ATOM 5083 O O . PHE B 1 160 ? 104.911 -30.162 -126.924 1.00 12.16 160 PHE B O 1
ATOM 5091 N N . ARG B 1 161 ? 106.615 -31.283 -127.871 1.00 13.38 161 ARG B N 1
ATOM 5092 C CA . ARG B 1 161 ? 105.742 -32.341 -128.372 1.00 13.73 161 ARG B CA 1
ATOM 5093 C C . ARG B 1 161 ? 105.036 -33.027 -127.210 1.00 14.29 161 ARG B C 1
ATOM 5094 O O . ARG B 1 161 ? 103.825 -33.272 -127.263 1.00 12.73 161 ARG B O 1
ATOM 5102 N N . ARG B 1 162 ? 105.803 -33.331 -126.161 1.00 13.83 162 ARG B N 1
ATOM 5103 C CA . ARG B 1 162 ? 105.264 -33.967 -124.952 1.00 14.79 162 ARG B CA 1
ATOM 5104 C C . ARG B 1 162 ? 104.235 -33.076 -124.261 1.00 14.72 162 ARG B C 1
ATOM 5105 O O . ARG B 1 162 ? 103.208 -33.561 -123.778 1.00 12.87 162 ARG B O 1
ATOM 5113 N N . ASN B 1 163 ? 104.534 -31.779 -124.181 1.00 13.63 163 ASN B N 1
ATOM 5114 C CA . ASN B 1 163 ? 103.620 -30.818 -123.549 1.00 13.75 163 ASN B CA 1
ATOM 5115 C C . ASN B 1 163 ? 102.259 -30.892 -124.238 1.00 13.56 163 ASN B C 1
ATOM 5116 O O . ASN B 1 163 ? 101.208 -30.862 -123.591 1.00 13.31 163 ASN B O 1
ATOM 5121 N N . THR B 1 164 ? 102.299 -30.984 -125.564 1.00 11.36 164 THR B N 1
ATOM 5122 C CA . THR B 1 164 ? 101.096 -31.028 -126.385 1.00 11.96 164 THR B CA 1
ATOM 5123 C C . THR B 1 164 ? 100.353 -32.350 -126.293 1.00 11.64 164 THR B C 1
ATOM 5124 O O . THR B 1 164 ? 99.120 -32.373 -126.213 1.00 11.78 164 THR B O 1
ATOM 5128 N N . HIS B 1 165 ? 101.087 -33.456 -126.301 1.00 13.32 165 HIS B N 1
ATOM 5129 C CA . HIS B 1 165 ? 100.425 -34.751 -126.218 1.00 13.15 165 HIS B CA 1
ATOM 5130 C C . HIS B 1 165 ? 99.859 -34.983 -124.825 1.00 13.10 165 HIS B C 1
ATOM 5131 O O . HIS B 1 165 ? 98.828 -35.640 -124.665 1.00 14.93 165 HIS B O 1
ATOM 5138 N N . ALA B 1 166 ? 100.520 -34.418 -123.822 1.00 12.79 166 ALA B N 1
ATOM 5139 C CA . ALA B 1 166 ? 100.082 -34.565 -122.432 1.00 12.48 166 ALA B CA 1
ATOM 5140 C C . ALA B 1 166 ? 98.992 -33.569 -122.048 1.00 12.24 166 ALA B C 1
ATOM 5141 O O . ALA B 1 166 ? 98.404 -33.670 -120.971 1.00 12.44 166 ALA B O 1
ATOM 5143 N N . SER B 1 167 ? 98.724 -32.610 -122.926 1.00 11.79 167 SER B N 1
ATOM 5144 C CA . SER B 1 167 ? 97.719 -31.587 -122.650 1.00 11.53 167 SER B CA 1
ATOM 5145 C C . SER B 1 167 ? 96.323 -32.163 -122.456 1.00 12.74 167 SER B C 1
ATOM 5146 O O . SER B 1 167 ? 95.762 -32.776 -123.367 1.00 13.58 167 SER B O 1
ATOM 5149 N N . GLY B 1 168 ? 95.759 -31.951 -121.269 1.00 12.20 168 GLY B N 1
ATOM 5150 C CA . GLY B 1 168 ? 94.428 -32.470 -120.986 1.00 11.22 168 GLY B CA 1
ATOM 5151 C C . GLY B 1 168 ? 94.454 -33.939 -120.607 1.00 11.68 168 GLY B C 1
ATOM 5152 O O . GLY B 1 168 ? 93.404 -34.568 -120.501 1.00 13.03 168 GLY B O 1
ATOM 5153 N N . VAL B 1 169 ? 95.655 -34.486 -120.406 1.00 11.74 169 VAL B N 1
ATOM 5154 C CA . VAL B 1 169 ? 95.832 -35.892 -120.023 1.00 11.14 169 VAL B CA 1
ATOM 5155 C C . VAL B 1 169 ? 96.340 -35.957 -118.578 1.00 11.92 169 VAL B C 1
ATOM 5156 O O . VAL B 1 169 ? 95.767 -36.659 -117.742 1.00 11.88 169 VAL B O 1
ATOM 5160 N N . ILE B 1 170 ? 97.425 -35.240 -118.301 1.00 9.39 170 ILE B N 1
ATOM 5161 C CA . ILE B 1 170 ? 97.970 -35.156 -116.949 1.00 9.96 170 ILE B CA 1
ATOM 5162 C C . ILE B 1 170 ? 98.196 -33.678 -116.671 1.00 10.32 170 ILE B C 1
ATOM 5163 O O . ILE B 1 170 ? 98.586 -32.936 -117.569 1.00 11.20 170 ILE B O 1
ATOM 5168 N N . PRO B 1 171 ? 97.917 -33.224 -115.434 1.00 10.93 171 PRO B N 1
ATOM 5169 C CA . PRO B 1 171 ? 98.116 -31.809 -115.104 1.00 11.04 171 PRO B CA 1
ATOM 5170 C C . PRO B 1 171 ? 99.572 -31.420 -115.273 1.00 10.86 171 PRO B C 1
ATOM 5171 O O . PRO B 1 171 ? 100.471 -32.174 -114.890 1.00 12.10 171 PRO B O 1
ATOM 5175 N N . GLN B 1 172 ? 99.807 -30.255 -115.865 1.00 11.87 172 GLN B N 1
ATOM 5176 C CA . GLN B 1 172 ? 101.166 -29.767 -116.049 1.00 11.09 172 GLN B CA 1
ATOM 5177 C C . GLN B 1 172 ? 101.183 -28.386 -115.436 1.00 13.34 172 GLN B C 1
ATOM 5178 O O . GLN B 1 172 ? 100.419 -27.513 -115.846 1.00 13.30 172 GLN B O 1
ATOM 5184 N N . ILE B 1 173 ? 102.045 -28.200 -114.444 1.00 11.86 173 ILE B N 1
ATOM 5185 C CA . ILE B 1 173 ? 102.153 -26.921 -113.753 1.00 13.08 173 ILE B CA 1
ATOM 5186 C C . ILE B 1 173 ? 103.578 -26.421 -113.900 1.00 13.04 173 ILE B C 1
ATOM 5187 O O . ILE B 1 173 ? 104.527 -27.176 -113.701 1.00 14.05 173 ILE B O 1
ATOM 5192 N N . SER B 1 174 ? 103.717 -25.155 -114.280 1.00 12.12 174 SER B N 1
ATOM 5193 C CA . SER B 1 174 ? 105.025 -24.541 -114.458 1.00 13.01 174 SER B CA 1
ATOM 5194 C C . SER B 1 174 ? 105.293 -23.523 -113.369 1.00 14.78 174 SER B C 1
ATOM 5195 O O . SER B 1 174 ? 104.519 -22.592 -113.171 1.00 15.55 174 SER B O 1
ATOM 5198 N N . LEU B 1 175 ? 106.400 -23.715 -112.671 1.00 14.95 175 LEU B N 1
ATOM 5199 C CA . LEU B 1 175 ? 106.810 -22.812 -111.613 1.00 16.58 175 LEU B CA 1
ATOM 5200 C C . LEU B 1 175 ? 108.030 -22.091 -112.167 1.00 16.71 175 LEU B C 1
ATOM 5201 O O . LEU B 1 175 ? 109.072 -22.713 -112.393 1.00 18.25 175 LEU B O 1
ATOM 5206 N N . VAL B 1 176 ? 107.895 -20.789 -112.410 1.00 14.54 176 VAL B N 1
ATOM 5207 C CA . VAL B 1 176 ? 108.988 -19.995 -112.960 1.00 15.54 176 VAL B CA 1
ATOM 5208 C C . VAL B 1 176 ? 109.603 -19.157 -111.848 1.00 15.33 176 VAL B C 1
ATOM 5209 O O . VAL B 1 176 ? 108.977 -18.231 -111.346 1.00 15.05 176 VAL B O 1
ATOM 5213 N N . VAL B 1 177 ? 110.833 -19.487 -111.472 1.00 15.82 177 VAL B N 1
ATOM 5214 C CA . VAL B 1 177 ? 111.522 -18.794 -110.390 1.00 18.01 177 VAL B CA 1
ATOM 5215 C C . VAL B 1 177 ? 112.830 -18.134 -110.835 1.00 18.31 177 VAL B C 1
ATOM 5216 O O . VAL B 1 177 ? 113.719 -17.852 -110.028 1.00 20.12 177 VAL B O 1
ATOM 5220 N N . GLY B 1 178 ? 112.929 -17.883 -112.133 1.00 16.79 178 GLY B N 1
ATOM 5221 C CA . GLY B 1 178 ? 114.109 -17.252 -112.687 1.00 17.01 178 GLY B CA 1
ATOM 5222 C C . GLY B 1 178 ? 113.828 -16.910 -114.134 1.00 16.84 178 GLY B C 1
ATOM 5223 O O . GLY B 1 178 ? 112.677 -16.674 -114.499 1.00 18.34 178 GLY B O 1
ATOM 5224 N N . PRO B 1 179 ? 114.856 -16.867 -114.984 1.00 17.98 179 PRO B N 1
ATOM 5225 C CA . PRO B 1 179 ? 114.657 -16.549 -116.396 1.00 17.70 179 PRO B CA 1
ATOM 5226 C C . PRO B 1 179 ? 114.032 -17.698 -117.202 1.00 18.48 179 PRO B C 1
ATOM 5227 O O . PRO B 1 179 ? 114.231 -18.879 -116.900 1.00 18.55 179 PRO B O 1
ATOM 5231 N N . CYS B 1 180 ? 113.263 -17.323 -118.217 1.00 17.33 180 CYS B N 1
ATOM 5232 C CA . CYS B 1 180 ? 112.677 -18.250 -119.173 1.00 18.22 180 CYS B CA 1
ATOM 5233 C C . CYS B 1 180 ? 112.686 -17.333 -120.389 1.00 17.73 180 CYS B C 1
ATOM 5234 O O . CYS B 1 180 ? 111.840 -16.449 -120.509 1.00 17.14 180 CYS B O 1
ATOM 5237 N N . ALA B 1 181 ? 113.665 -17.530 -121.267 1.00 19.16 181 ALA B N 1
ATOM 5238 C CA . ALA B 1 181 ? 113.837 -16.678 -122.438 1.00 19.41 181 ALA B CA 1
ATOM 5239 C C . ALA B 1 181 ? 113.885 -17.435 -123.757 1.00 20.15 181 ALA B C 1
ATOM 5240 O O . ALA B 1 181 ? 114.275 -18.607 -123.808 1.00 20.10 181 ALA B O 1
ATOM 5242 N N . GLY B 1 182 ? 113.499 -16.745 -124.827 1.00 17.88 182 GLY B N 1
ATOM 5243 C CA . GLY B 1 182 ? 113.497 -17.350 -126.147 1.00 17.69 182 GLY B CA 1
ATOM 5244 C C . GLY B 1 182 ? 112.371 -18.352 -126.318 1.00 16.83 182 GLY B C 1
ATOM 5245 O O . GLY B 1 182 ? 111.419 -18.351 -125.538 1.00 15.71 182 GLY B O 1
ATOM 5246 N N . GLY B 1 183 ? 112.481 -19.218 -127.323 1.00 17.91 183 GLY B N 1
ATOM 5247 C CA . GLY B 1 183 ? 111.439 -20.203 -127.572 1.00 17.52 183 GLY B CA 1
ATOM 5248 C C . GLY B 1 183 ? 111.128 -21.066 -126.367 1.00 16.92 183 GLY B C 1
ATOM 5249 O O . GLY B 1 183 ? 110.077 -21.695 -126.312 1.00 16.13 183 GLY B O 1
ATOM 5250 N N . ALA B 1 184 ? 112.037 -21.100 -125.399 1.00 17.75 184 ALA B N 1
AT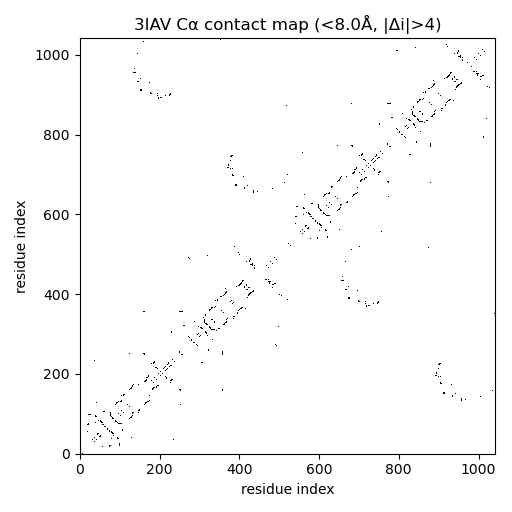OM 5251 C CA . ALA B 1 184 ? 111.825 -21.901 -124.194 1.00 17.44 184 ALA B CA 1
ATOM 5252 C C . ALA B 1 184 ? 110.530 -21.548 -123.462 1.00 17.03 184 ALA B C 1
ATOM 5253 O O . ALA B 1 184 ? 109.965 -22.379 -122.748 1.00 17.06 184 ALA B O 1
ATOM 5255 N N . VAL B 1 185 ? 110.058 -20.318 -123.634 1.00 15.67 185 VAL B N 1
ATOM 5256 C CA . VAL B 1 185 ? 108.838 -19.892 -122.956 1.00 15.20 185 VAL B CA 1
ATOM 5257 C C . VAL B 1 185 ? 107.594 -20.629 -123.434 1.00 14.74 185 VAL B C 1
ATOM 5258 O O . VAL B 1 185 ? 106.572 -20.624 -122.753 1.00 14.32 185 VAL B O 1
ATOM 5262 N N . TYR B 1 186 ? 107.669 -21.250 -124.605 1.00 13.91 186 TYR B N 1
ATOM 5263 C CA . TYR B 1 186 ? 106.510 -21.950 -125.136 1.00 14.76 186 TYR B CA 1
ATOM 5264 C C . TYR B 1 186 ? 106.158 -23.235 -124.395 1.00 14.92 186 TYR B C 1
ATOM 5265 O O . TYR B 1 186 ? 105.036 -23.733 -124.518 1.00 16.59 186 TYR B O 1
ATOM 5274 N N . SER B 1 187 ? 107.098 -23.783 -123.635 1.00 13.54 187 SER B N 1
ATOM 5275 C CA . SER B 1 187 ? 106.804 -24.998 -122.885 1.00 14.58 187 SER B CA 1
ATOM 5276 C C . SER B 1 187 ? 105.836 -24.617 -121.765 1.00 14.84 187 SER B C 1
ATOM 5277 O O . SER B 1 187 ? 104.725 -25.140 -121.692 1.00 13.48 187 SER B O 1
ATOM 5280 N N . PRO B 1 188 ? 106.239 -23.688 -120.883 1.00 15.01 188 PRO B N 1
ATOM 5281 C CA . PRO B 1 188 ? 105.333 -23.294 -119.803 1.00 15.02 188 PRO B CA 1
ATOM 5282 C C . PRO B 1 188 ? 103.989 -22.832 -120.371 1.00 14.96 188 PRO B C 1
ATOM 5283 O O . PRO B 1 188 ? 102.931 -23.111 -119.807 1.00 15.79 188 PRO B O 1
ATOM 5287 N N . ALA B 1 189 ? 104.032 -22.144 -121.509 1.00 13.34 189 ALA B N 1
ATOM 5288 C CA . ALA B 1 189 ? 102.811 -21.652 -122.140 1.00 13.46 189 ALA B CA 1
ATOM 5289 C C . ALA B 1 189 ? 101.791 -22.760 -122.421 1.00 12.99 189 ALA B C 1
ATOM 5290 O O . ALA B 1 189 ? 100.587 -22.560 -122.252 1.00 12.84 189 ALA B O 1
ATOM 5292 N N . ILE B 1 190 ? 102.265 -23.925 -122.859 1.00 13.15 190 ILE B N 1
ATOM 5293 C CA . ILE B 1 190 ? 101.368 -25.040 -123.155 1.00 12.62 190 ILE B CA 1
ATOM 5294 C C . ILE B 1 190 ? 100.846 -25.716 -121.888 1.00 13.93 190 ILE B C 1
ATOM 5295 O O . ILE B 1 190 ? 99.758 -26.302 -121.898 1.00 14.41 190 ILE B O 1
ATOM 5300 N N . THR B 1 191 ? 101.599 -25.620 -120.792 1.00 13.60 191 THR B N 1
ATOM 5301 C CA . THR B 1 191 ? 101.151 -26.237 -119.545 1.00 13.34 191 THR B CA 1
ATOM 5302 C C . THR B 1 191 ? 99.888 -25.549 -119.034 1.00 13.52 191 THR B C 1
ATOM 5303 O O . THR B 1 191 ? 99.533 -24.457 -119.476 1.00 14.50 191 THR B O 1
ATOM 5307 N N . ASP B 1 192 ? 99.209 -26.210 -118.107 1.00 13.94 192 ASP B N 1
ATOM 5308 C CA . ASP B 1 192 ? 97.943 -25.728 -117.572 1.00 13.38 192 ASP B CA 1
ATOM 5309 C C . ASP B 1 192 ? 97.950 -24.489 -116.695 1.00 11.64 192 ASP B C 1
ATOM 5310 O O . ASP B 1 192 ? 97.039 -23.666 -116.775 1.00 12.80 192 ASP B O 1
ATOM 5315 N N . PHE B 1 193 ? 98.969 -24.360 -115.855 1.00 11.48 193 PHE B N 1
ATOM 5316 C CA . PHE B 1 193 ? 99.085 -23.217 -114.952 1.00 12.61 193 PHE B CA 1
ATOM 5317 C C . PHE B 1 193 ? 100.541 -22.835 -114.788 1.00 11.93 193 PHE B C 1
ATOM 5318 O O . PHE B 1 193 ? 101.410 -23.691 -114.685 1.00 13.09 193 PHE B O 1
ATOM 5326 N N . THR B 1 194 ? 100.795 -21.534 -114.773 1.00 12.29 194 THR B N 1
ATOM 5327 C CA . THR B 1 194 ? 102.145 -21.012 -114.610 1.00 13.00 194 THR B CA 1
ATOM 5328 C C . THR B 1 194 ? 102.174 -20.092 -113.402 1.00 14.47 194 THR B C 1
ATOM 5329 O O . THR B 1 194 ? 101.369 -19.167 -113.305 1.00 13.93 194 THR B O 1
ATOM 5333 N N . VAL B 1 195 ? 103.105 -20.353 -112.490 1.00 13.11 195 VAL B N 1
ATOM 5334 C CA . VAL B 1 195 ? 103.244 -19.570 -111.269 1.00 13.26 195 VAL B CA 1
ATOM 5335 C C . VAL B 1 195 ? 104.585 -18.859 -111.281 1.00 13.14 195 VAL B C 1
ATOM 5336 O O . VAL B 1 195 ? 105.623 -19.490 -111.475 1.00 13.85 195 VAL B O 1
ATOM 5340 N N . MET B 1 196 ? 104.563 -17.543 -111.094 1.00 11.80 196 MET B N 1
ATOM 5341 C CA . MET B 1 196 ? 105.803 -16.768 -111.085 1.00 12.93 196 MET B CA 1
ATOM 5342 C C . MET B 1 196 ? 106.063 -16.128 -109.719 1.00 14.38 196 MET B C 1
ATOM 5343 O O . MET B 1 196 ? 105.175 -16.076 -108.871 1.00 14.13 196 MET B O 1
ATOM 5348 N N . VAL B 1 197 ? 107.294 -15.664 -109.513 1.00 14.39 197 VAL B N 1
ATOM 5349 C CA . VAL B 1 197 ? 107.689 -15.020 -108.266 1.00 16.16 197 VAL B CA 1
ATOM 5350 C C . VAL B 1 197 ? 108.021 -13.563 -108.561 1.00 17.10 197 VAL B C 1
ATOM 5351 O O . VAL B 1 197 ? 108.818 -13.257 -109.449 1.00 16.85 197 VAL B O 1
ATOM 5355 N N . ASP B 1 198 ? 107.380 -12.671 -107.818 1.00 16.93 198 ASP B N 1
ATOM 5356 C CA . ASP B 1 198 ? 107.567 -11.238 -107.970 1.00 18.80 198 ASP B CA 1
ATOM 5357 C C . ASP B 1 198 ? 109.047 -10.834 -107.867 1.00 18.20 198 ASP B C 1
ATOM 5358 O O . ASP B 1 198 ? 109.779 -11.313 -106.999 1.00 18.52 198 ASP B O 1
ATOM 5363 N N . GLN B 1 199 ? 109.475 -9.985 -108.801 1.00 18.78 199 GLN B N 1
ATOM 5364 C CA . GLN B 1 199 ? 110.838 -9.443 -108.865 1.00 20.36 199 GLN B CA 1
ATOM 5365 C C . GLN B 1 199 ? 112.039 -10.374 -109.059 1.00 20.85 199 GLN B C 1
ATOM 5366 O O . GLN B 1 199 ? 113.170 -9.899 -109.199 1.00 19.99 199 GLN B O 1
ATOM 5372 N N . THR B 1 200 ? 111.809 -11.684 -109.085 1.00 20.56 200 THR B N 1
ATOM 5373 C CA . THR B 1 200 ? 112.916 -12.625 -109.223 1.00 21.28 200 THR B CA 1
ATOM 5374 C C . THR B 1 200 ? 112.680 -13.667 -110.323 1.00 19.22 200 THR B C 1
ATOM 5375 O O . THR B 1 200 ? 113.391 -14.671 -110.404 1.00 20.98 200 THR B O 1
ATOM 5379 N N . SER B 1 201 ? 111.675 -13.436 -111.159 1.00 17.63 201 SER B N 1
ATOM 5380 C CA . SER B 1 201 ? 111.397 -14.334 -112.273 1.00 16.15 201 SER B CA 1
ATOM 5381 C C . SER B 1 201 ? 110.976 -13.485 -113.470 1.00 15.88 201 SER B C 1
ATOM 5382 O O . SER B 1 201 ? 110.321 -12.455 -113.308 1.00 16.72 201 SER B O 1
ATOM 5385 N N . HIS B 1 202 ? 111.376 -13.908 -114.666 1.00 15.75 202 HIS B N 1
ATOM 5386 C CA . HIS B 1 202 ? 111.046 -13.179 -115.886 1.00 15.58 202 HIS B CA 1
ATOM 5387 C C . HIS B 1 202 ? 110.872 -14.122 -117.066 1.00 16.22 202 HIS B C 1
ATOM 5388 O O . HIS B 1 202 ? 111.567 -15.134 -117.169 1.00 15.59 202 HIS B O 1
ATOM 5395 N N . MET B 1 203 ? 109.938 -13.783 -117.950 1.00 14.59 203 MET B N 1
ATOM 5396 C CA . MET B 1 203 ? 109.686 -14.573 -119.149 1.00 15.31 203 MET B CA 1
ATOM 5397 C C . MET B 1 203 ? 109.626 -13.619 -120.334 1.00 15.06 203 MET B C 1
ATOM 5398 O O . MET B 1 203 ? 108.976 -12.577 -120.263 1.00 14.95 203 MET B O 1
ATOM 5403 N N . PHE B 1 204 ? 110.315 -13.968 -121.415 1.00 15.33 204 PHE B N 1
ATOM 5404 C CA . PHE B 1 204 ? 110.306 -13.137 -122.610 1.00 18.24 204 PHE B CA 1
ATOM 5405 C C . PHE B 1 204 ? 110.908 -13.849 -123.810 1.00 18.25 204 PHE B C 1
ATOM 5406 O O . PHE B 1 204 ? 111.892 -14.579 -123.684 1.00 17.52 204 PHE B O 1
ATOM 5414 N N . ILE B 1 205 ? 110.284 -13.657 -124.967 1.00 18.44 205 ILE B N 1
ATOM 5415 C CA . ILE B 1 205 ? 110.760 -14.263 -126.211 1.00 21.30 205 ILE B CA 1
ATOM 5416 C C . ILE B 1 205 ? 112.019 -13.544 -126.679 1.00 21.13 205 ILE B C 1
ATOM 5417 O O . ILE B 1 205 ? 112.980 -14.177 -127.124 1.00 19.74 205 ILE B O 1
ATOM 5422 N N . THR B 1 206 ? 111.992 -12.217 -126.582 1.00 20.70 206 THR B N 1
ATOM 5423 C CA . THR B 1 206 ? 113.112 -11.367 -126.991 1.00 21.40 206 THR B CA 1
ATOM 5424 C C . THR B 1 206 ? 113.526 -10.475 -125.826 1.00 20.94 206 THR B C 1
ATOM 5425 O O . THR B 1 206 ? 112.673 -9.918 -125.142 1.00 19.15 206 THR B O 1
ATOM 5429 N N . GLY B 1 207 ? 114.832 -10.340 -125.602 1.00 21.47 207 GLY B N 1
ATOM 5430 C CA . GLY B 1 207 ? 115.310 -9.513 -124.508 1.00 22.40 207 GLY B CA 1
ATOM 5431 C C . GLY B 1 207 ? 115.318 -8.023 -124.813 1.00 22.22 207 GLY B C 1
ATOM 5432 O O . GLY B 1 207 ? 115.175 -7.625 -125.968 1.00 21.89 207 GLY B O 1
ATOM 5433 N N . PRO B 1 208 ? 115.482 -7.170 -123.789 1.00 23.06 208 PRO B N 1
ATOM 5434 C CA . PRO B 1 208 ? 115.508 -5.714 -123.961 1.00 23.70 208 PRO B CA 1
ATOM 5435 C C . PRO B 1 208 ? 116.585 -5.237 -124.934 1.00 25.83 208 PRO B C 1
ATOM 5436 O O . PRO B 1 208 ? 116.385 -4.277 -125.676 1.00 25.88 208 PRO B O 1
ATOM 5440 N N . ASP B 1 209 ? 117.727 -5.913 -124.922 1.00 27.57 209 ASP B N 1
ATOM 5441 C CA . ASP B 1 209 ? 118.844 -5.560 -125.793 1.00 30.57 209 ASP B CA 1
ATOM 5442 C C . ASP B 1 209 ? 118.467 -5.619 -127.269 1.00 29.46 209 ASP B C 1
ATOM 5443 O O . ASP B 1 209 ? 118.630 -4.641 -127.999 1.00 29.36 209 ASP B O 1
ATOM 5448 N N . VAL B 1 210 ? 117.970 -6.771 -127.708 1.00 27.28 210 VAL B N 1
ATOM 5449 C CA . VAL B 1 210 ? 117.574 -6.939 -129.101 1.00 25.73 210 VAL B CA 1
ATOM 5450 C C . VAL B 1 210 ? 116.424 -5.997 -129.449 1.00 24.76 210 VAL B C 1
ATOM 5451 O O . VAL B 1 210 ? 116.337 -5.488 -130.568 1.00 23.26 210 VAL B O 1
ATOM 5455 N N . ILE B 1 211 ? 115.542 -5.756 -128.487 1.00 23.02 211 ILE B N 1
ATOM 5456 C CA . ILE B 1 211 ? 114.419 -4.863 -128.727 1.00 22.25 211 ILE B CA 1
ATOM 5457 C C . ILE B 1 211 ? 114.922 -3.445 -128.993 1.00 23.28 211 ILE B C 1
ATOM 5458 O O . ILE B 1 211 ? 114.444 -2.772 -129.901 1.00 21.58 211 ILE B O 1
ATOM 5463 N N . LYS B 1 212 ? 115.902 -3.010 -128.209 1.00 25.63 212 LYS B N 1
ATOM 5464 C CA . LYS B 1 212 ? 116.476 -1.675 -128.357 1.00 28.26 212 LYS B CA 1
ATOM 5465 C C . LYS B 1 212 ? 117.138 -1.470 -129.718 1.00 29.73 212 LYS B C 1
ATOM 5466 O O . LYS B 1 212 ? 116.908 -0.460 -130.374 1.00 31.20 212 LYS B O 1
ATOM 5472 N N . THR B 1 213 ? 117.948 -2.432 -130.150 1.00 31.21 213 THR B N 1
ATOM 5473 C CA . THR B 1 213 ? 118.647 -2.306 -131.428 1.00 32.63 213 THR B CA 1
ATOM 5474 C C . THR B 1 213 ? 117.748 -2.467 -132.650 1.00 32.56 213 THR B C 1
ATOM 5475 O O . THR B 1 213 ? 118.037 -1.916 -133.711 1.00 33.74 213 THR B O 1
ATOM 5479 N N . VAL B 1 214 ? 116.659 -3.216 -132.502 1.00 31.36 214 VAL B N 1
ATOM 5480 C CA . VAL B 1 214 ? 115.745 -3.451 -133.615 1.00 30.79 214 VAL B CA 1
ATOM 5481 C C . VAL B 1 214 ? 114.590 -2.459 -133.704 1.00 30.21 214 VAL B C 1
ATOM 5482 O O . VAL B 1 214 ? 114.209 -2.053 -134.803 1.00 30.59 214 VAL B O 1
ATOM 5486 N N . THR B 1 215 ? 114.027 -2.070 -132.562 1.00 28.35 215 THR B N 1
ATOM 5487 C CA . THR B 1 215 ? 112.911 -1.130 -132.565 1.00 27.36 215 THR B CA 1
ATOM 5488 C C . THR B 1 215 ? 113.243 0.203 -131.920 1.00 27.09 215 THR B C 1
ATOM 5489 O O . THR B 1 215 ? 112.407 1.105 -131.899 1.00 26.24 215 THR B O 1
ATOM 5493 N N . GLY B 1 216 ? 114.454 0.319 -131.385 1.00 27.85 216 GLY B N 1
ATOM 5494 C CA . GLY B 1 216 ? 114.863 1.555 -130.743 1.00 29.40 216 GLY B CA 1
ATOM 5495 C C . GLY B 1 216 ? 114.123 1.855 -129.451 1.00 29.82 216 GLY B C 1
ATOM 5496 O O . GLY B 1 216 ? 114.398 2.862 -128.801 1.00 29.58 216 GLY B O 1
ATOM 5497 N N . GLU B 1 217 ? 113.195 0.984 -129.064 1.00 28.95 217 GLU B N 1
ATOM 5498 C CA . GLU B 1 217 ? 112.431 1.194 -127.838 1.00 30.07 217 GLU B CA 1
ATOM 5499 C C . GLU B 1 217 ? 113.190 0.732 -126.597 1.00 29.17 217 GLU B C 1
ATOM 5500 O O . GLU B 1 217 ? 113.808 -0.334 -126.591 1.00 28.35 217 GLU B O 1
ATOM 5506 N N . ASP B 1 218 ? 113.144 1.544 -125.548 1.00 29.14 218 ASP B N 1
ATOM 5507 C CA . ASP B 1 218 ? 113.811 1.218 -124.293 1.00 29.06 218 ASP B CA 1
ATOM 5508 C C . ASP B 1 218 ? 112.827 0.608 -123.299 1.00 27.52 218 ASP B C 1
ATOM 5509 O O . ASP B 1 218 ? 111.771 1.181 -123.031 1.00 27.69 218 ASP B O 1
ATOM 5514 N N . VAL B 1 219 ? 113.179 -0.551 -122.753 1.00 24.21 219 VAL B N 1
ATOM 5515 C CA . VAL B 1 219 ? 112.316 -1.221 -121.787 1.00 22.05 219 VAL B CA 1
ATOM 5516 C C . VAL B 1 219 ? 113.126 -1.990 -120.741 1.00 21.65 219 VAL B C 1
ATOM 5517 O O . VAL B 1 219 ? 114.157 -2.588 -121.048 1.00 22.21 219 VAL B O 1
ATOM 5521 N N . GLY B 1 220 ? 112.660 -1.961 -119.497 1.00 21.96 220 GLY B N 1
ATOM 5522 C CA . GLY B 1 220 ? 113.353 -2.673 -118.441 1.00 21.70 220 GLY B CA 1
ATOM 5523 C C . GLY B 1 220 ? 112.929 -4.127 -118.400 1.00 21.88 220 GLY B C 1
ATOM 5524 O O . GLY B 1 220 ? 111.906 -4.489 -118.985 1.00 19.73 220 GLY B O 1
ATOM 5525 N N . PHE B 1 221 ? 113.718 -4.958 -117.720 1.00 21.66 221 PHE B N 1
ATOM 5526 C CA . PHE B 1 221 ? 113.419 -6.384 -117.589 1.00 23.65 221 PHE B CA 1
ATOM 5527 C C . PHE B 1 221 ? 112.105 -6.624 -116.854 1.00 22.61 221 PHE B C 1
ATOM 5528 O O . PHE B 1 221 ? 111.297 -7.461 -117.262 1.00 21.17 221 PHE B O 1
ATOM 5536 N N . GLU B 1 222 ? 111.896 -5.891 -115.764 1.00 21.47 222 GLU B N 1
ATOM 5537 C CA . GLU B 1 222 ? 110.680 -6.037 -114.973 1.00 20.71 222 GLU B CA 1
ATOM 5538 C C . GLU B 1 222 ? 109.464 -5.623 -115.800 1.00 19.28 222 GLU B C 1
ATOM 5539 O O . GLU B 1 222 ? 108.488 -6.363 -115.889 1.00 19.30 222 GLU B O 1
ATOM 5545 N N . GLU B 1 223 ? 109.530 -4.449 -116.421 1.00 17.39 223 GLU B N 1
ATOM 5546 C CA . GLU B 1 223 ? 108.424 -3.964 -117.238 1.00 18.52 223 GLU B CA 1
ATOM 5547 C C . GLU B 1 223 ? 108.156 -4.880 -118.431 1.00 17.34 223 GLU B C 1
ATOM 5548 O O . GLU B 1 223 ? 107.007 -5.141 -118.778 1.00 17.18 223 GLU B O 1
ATOM 5554 N N . LEU B 1 224 ? 109.224 -5.385 -119.039 1.00 15.70 224 LEU B N 1
ATOM 5555 C CA . LEU B 1 224 ? 109.104 -6.258 -120.202 1.00 15.91 224 LEU B CA 1
ATOM 5556 C C . LEU B 1 224 ? 108.451 -7.609 -119.922 1.00 14.79 224 LEU B C 1
ATOM 5557 O O . LEU B 1 224 ? 107.442 -7.959 -120.529 1.00 16.27 224 LEU B O 1
ATOM 5562 N N . GLY B 1 225 ? 109.029 -8.378 -119.009 1.00 16.12 225 GLY B N 1
ATOM 5563 C CA . GLY B 1 225 ? 108.465 -9.687 -118.728 1.00 14.11 225 GLY B CA 1
ATOM 5564 C C . GLY B 1 225 ? 108.532 -10.160 -117.287 1.00 13.96 225 GLY B C 1
ATOM 5565 O O . GLY B 1 225 ? 108.697 -11.351 -117.033 1.00 14.39 225 GLY B O 1
ATOM 5566 N N . GLY B 1 226 ? 108.423 -9.232 -116.342 1.00 13.05 226 GLY B N 1
ATOM 5567 C CA . GLY B 1 226 ? 108.444 -9.602 -114.937 1.00 11.79 226 GLY B CA 1
ATOM 5568 C C . GLY B 1 226 ? 107.158 -10.312 -114.546 1.00 14.05 226 GLY B C 1
ATOM 5569 O O . GLY B 1 226 ? 106.230 -10.430 -115.349 1.00 13.04 226 GLY B O 1
ATOM 5570 N N . ALA B 1 227 ? 107.085 -10.758 -113.297 1.00 12.68 227 ALA B N 1
ATOM 5571 C CA . ALA B 1 227 ? 105.904 -11.474 -112.812 1.00 13.66 227 ALA B CA 1
ATOM 5572 C C . ALA B 1 227 ? 104.627 -10.640 -112.805 1.00 13.60 227 ALA B C 1
ATOM 5573 O O . ALA B 1 227 ? 103.555 -11.137 -113.152 1.00 13.11 227 ALA B O 1
ATOM 5575 N N . ARG B 1 228 ? 104.727 -9.374 -112.413 1.00 14.11 228 ARG B N 1
ATOM 5576 C CA . ARG B 1 228 ? 103.532 -8.534 -112.377 1.00 15.79 228 ARG B CA 1
ATOM 5577 C C . ARG B 1 228 ? 103.011 -8.306 -113.796 1.00 14.89 228 ARG B C 1
ATOM 5578 O O . ARG B 1 228 ? 101.806 -8.379 -114.048 1.00 17.83 228 ARG B O 1
ATOM 5586 N N . THR B 1 229 ? 103.923 -8.036 -114.721 1.00 14.03 229 THR B N 1
ATOM 5587 C CA . THR B 1 229 ? 103.545 -7.826 -116.115 1.00 13.65 229 THR B CA 1
ATOM 5588 C C . THR B 1 229 ? 102.808 -9.049 -116.666 1.00 12.69 229 THR B C 1
ATOM 5589 O O . THR B 1 229 ? 101.731 -8.927 -117.243 1.00 11.56 229 THR B O 1
ATOM 5593 N N . HIS B 1 230 ? 103.373 -10.235 -116.473 1.00 14.05 230 HIS B N 1
ATOM 5594 C CA . HIS B 1 230 ? 102.723 -11.429 -116.994 1.00 14.33 230 HIS B CA 1
ATOM 5595 C C . HIS B 1 230 ? 101.459 -11.872 -116.268 1.00 17.19 230 HIS B C 1
ATOM 5596 O O . HIS B 1 230 ? 100.726 -12.730 -116.762 1.00 16.27 230 HIS B O 1
ATOM 5603 N N . ASN B 1 231 ? 101.191 -11.286 -115.107 1.00 15.86 231 ASN B N 1
ATOM 5604 C CA . ASN B 1 231 ? 99.984 -11.630 -114.367 1.00 16.84 231 ASN B CA 1
ATOM 5605 C C . ASN B 1 231 ? 98.879 -10.603 -114.550 1.00 18.62 231 ASN B C 1
ATOM 5606 O O . ASN B 1 231 ? 97.737 -10.844 -114.168 1.00 18.52 231 ASN B O 1
ATOM 5611 N N . SER B 1 232 ? 99.204 -9.458 -115.139 1.00 19.03 232 SER B N 1
ATOM 5612 C CA . SER B 1 232 ? 98.189 -8.431 -115.305 1.00 20.92 232 SER B CA 1
ATOM 5613 C C . SER B 1 232 ? 97.992 -7.891 -116.717 1.00 20.89 232 SER B C 1
ATOM 5614 O O . SER B 1 232 ? 96.947 -7.310 -117.011 1.00 21.69 232 SER B O 1
ATOM 5617 N N . THR B 1 233 ? 98.966 -8.109 -117.594 1.00 20.60 233 THR B N 1
ATOM 5618 C CA . THR B 1 233 ? 98.894 -7.581 -118.953 1.00 19.48 233 THR B CA 1
ATOM 5619 C C . THR B 1 233 ? 98.849 -8.611 -120.077 1.00 19.67 233 THR B C 1
ATOM 5620 O O . THR B 1 233 ? 97.941 -8.592 -120.906 1.00 19.09 233 THR B O 1
ATOM 5624 N N . SER B 1 234 ? 99.836 -9.502 -120.092 1.00 18.78 234 SER B N 1
ATOM 5625 C CA . SER B 1 234 ? 99.972 -10.524 -121.126 1.00 17.79 234 SER B CA 1
ATOM 5626 C C . SER B 1 234 ? 99.000 -11.694 -121.031 1.00 18.24 234 SER B C 1
ATOM 5627 O O . SER B 1 234 ? 98.690 -12.319 -122.045 1.00 20.00 234 SER B O 1
ATOM 5630 N N . GLY B 1 235 ? 98.537 -11.990 -119.818 1.00 18.11 235 GLY B N 1
ATOM 5631 C CA . GLY B 1 235 ? 97.627 -13.103 -119.613 1.00 18.66 235 GLY B CA 1
ATOM 5632 C C . GLY B 1 235 ? 98.343 -14.444 -119.627 1.00 18.51 235 GLY B C 1
ATOM 5633 O O . GLY B 1 235 ? 97.707 -15.493 -119.765 1.00 19.26 235 GLY B O 1
ATOM 5634 N N . VAL B 1 236 ? 99.665 -14.411 -119.468 1.00 16.85 236 VAL B N 1
ATOM 5635 C CA . VAL B 1 236 ? 100.496 -15.617 -119.481 1.00 17.76 236 VAL B CA 1
ATOM 5636 C C . VAL B 1 236 ? 100.606 -16.363 -118.148 1.00 17.79 236 VAL B C 1
ATOM 5637 O O . VAL B 1 236 ? 100.579 -17.591 -118.126 1.00 19.59 236 VAL B O 1
ATOM 5641 N N . ALA B 1 237 ? 100.735 -15.630 -117.045 1.00 17.35 237 ALA B N 1
ATOM 5642 C CA . ALA B 1 237 ? 100.871 -16.252 -115.730 1.00 17.60 237 ALA B CA 1
ATOM 5643 C C . ALA B 1 237 ? 99.555 -16.294 -114.961 1.00 17.04 237 ALA B C 1
ATOM 5644 O O . ALA B 1 237 ? 98.700 -15.419 -115.124 1.00 16.92 237 ALA B O 1
ATOM 5646 N N . HIS B 1 238 ? 99.413 -17.299 -114.099 1.00 14.73 238 HIS B N 1
ATOM 5647 C CA . HIS B 1 238 ? 98.195 -17.472 -113.317 1.00 14.53 238 HIS B CA 1
ATOM 5648 C C . HIS B 1 238 ? 98.305 -17.006 -111.873 1.00 14.18 238 HIS B C 1
ATOM 5649 O O . HIS B 1 238 ? 97.308 -16.940 -111.154 1.00 14.17 238 HIS B O 1
ATOM 5656 N N . HIS B 1 239 ? 99.517 -16.692 -111.442 1.00 14.87 239 HIS B N 1
ATOM 5657 C CA . HIS B 1 239 ? 99.706 -16.215 -110.084 1.00 14.94 239 HIS B CA 1
ATOM 5658 C C . HIS B 1 239 ? 101.089 -15.640 -109.876 1.00 15.73 239 HIS B C 1
ATOM 5659 O O . HIS B 1 239 ? 102.068 -16.109 -110.467 1.00 14.55 239 HIS B O 1
ATOM 5666 N N . MET B 1 240 ? 101.147 -14.610 -109.040 1.00 14.46 240 MET B N 1
ATOM 5667 C CA . MET B 1 240 ? 102.401 -13.970 -108.672 1.00 15.45 240 MET B CA 1
ATOM 5668 C C . MET B 1 240 ? 102.562 -14.119 -107.166 1.00 15.15 240 MET B C 1
ATOM 5669 O O . MET B 1 240 ? 101.810 -13.521 -106.399 1.00 15.67 240 MET B O 1
ATOM 5674 N N . ALA B 1 241 ? 103.530 -14.926 -106.747 1.00 15.97 241 ALA B N 1
ATOM 5675 C CA . ALA B 1 241 ? 103.781 -15.140 -105.326 1.00 17.19 241 ALA B CA 1
ATOM 5676 C C . ALA B 1 241 ? 104.819 -14.142 -104.823 1.00 17.59 241 ALA B C 1
ATOM 5677 O O . ALA B 1 241 ? 105.618 -13.619 -105.603 1.00 18.43 241 ALA B O 1
ATOM 5679 N N . GLY B 1 242 ? 104.797 -13.881 -103.520 1.00 17.97 242 GLY B N 1
ATOM 5680 C CA . GLY B 1 242 ? 105.743 -12.951 -102.929 1.00 19.16 242 GLY B CA 1
ATOM 5681 C C . GLY B 1 242 ? 107.149 -13.511 -102.838 1.00 19.19 242 GLY B C 1
ATOM 5682 O O . GLY B 1 242 ? 108.128 -12.761 -102.827 1.00 20.78 242 GLY B O 1
ATOM 5683 N N . ASP B 1 243 ? 107.256 -14.832 -102.749 1.00 18.43 243 ASP B N 1
ATOM 5684 C CA . ASP B 1 243 ? 108.558 -15.481 -102.676 1.00 18.10 243 ASP B CA 1
ATOM 5685 C C . ASP B 1 243 ? 108.456 -16.917 -103.161 1.00 17.98 243 ASP B C 1
ATOM 5686 O O . ASP B 1 243 ? 107.373 -17.377 -103.512 1.00 15.64 243 ASP B O 1
ATOM 5691 N N . GLU B 1 244 ? 109.577 -17.628 -103.185 1.00 15.97 244 GLU B N 1
ATOM 5692 C CA . GLU B 1 244 ? 109.562 -19.001 -103.677 1.00 17.84 244 GLU B CA 1
ATOM 5693 C C . GLU B 1 244 ? 108.757 -19.973 -102.812 1.00 18.40 244 GLU B C 1
ATOM 5694 O O . GLU B 1 244 ? 108.062 -20.851 -103.331 1.00 16.22 244 GLU B O 1
ATOM 5700 N N . LYS B 1 245 ? 108.849 -19.819 -101.495 1.00 18.67 245 LYS B N 1
ATOM 5701 C CA . LYS B 1 245 ? 108.117 -20.689 -100.582 1.00 20.49 245 LYS B CA 1
ATOM 5702 C C . LYS B 1 245 ? 106.607 -20.558 -100.789 1.00 20.60 245 LYS B C 1
ATOM 5703 O O . LYS B 1 245 ? 105.882 -21.556 -100.792 1.00 20.08 245 LYS B O 1
ATOM 5709 N N . ASP B 1 246 ? 106.139 -19.327 -100.978 1.00 19.01 246 ASP B N 1
ATOM 5710 C CA . ASP B 1 246 ? 104.718 -19.073 -101.213 1.00 19.14 246 ASP B CA 1
ATOM 5711 C C . ASP B 1 246 ? 104.307 -19.646 -102.568 1.00 16.58 246 ASP B C 1
ATOM 5712 O O . ASP B 1 246 ? 103.194 -20.156 -102.729 1.00 16.80 246 ASP B O 1
ATOM 5717 N N . ALA B 1 247 ? 105.208 -19.561 -103.544 1.00 15.57 247 ALA B N 1
ATOM 5718 C CA . ALA B 1 247 ? 104.912 -20.069 -104.882 1.00 16.37 247 ALA B CA 1
ATOM 5719 C C . ALA B 1 247 ? 104.726 -21.582 -104.864 1.00 15.53 247 ALA B C 1
ATOM 5720 O O . ALA B 1 247 ? 103.830 -22.114 -105.520 1.00 14.03 247 ALA B O 1
ATOM 5722 N N . VAL B 1 248 ? 105.587 -22.279 -104.129 1.00 14.84 248 VAL B N 1
ATOM 5723 C CA . VAL B 1 248 ? 105.481 -23.730 -104.033 1.00 15.52 248 VAL B CA 1
ATOM 5724 C C . VAL B 1 248 ? 104.184 -24.135 -103.335 1.00 16.99 248 VAL B C 1
ATOM 5725 O O . VAL B 1 248 ? 103.550 -25.133 -103.702 1.00 16.26 248 VAL B O 1
ATOM 5729 N N . GLU B 1 249 ? 103.777 -23.357 -102.337 1.00 16.54 249 GLU B N 1
ATOM 5730 C CA . GLU B 1 249 ? 102.539 -23.662 -101.625 1.00 17.61 249 GLU B CA 1
ATOM 5731 C C . GLU B 1 249 ? 101.368 -23.500 -102.585 1.00 16.93 249 GLU B C 1
ATOM 5732 O O . GLU B 1 249 ? 100.414 -24.283 -102.554 1.00 16.48 249 GLU B O 1
ATOM 5738 N N . TYR B 1 250 ? 101.438 -22.482 -103.437 1.00 14.68 250 TYR B N 1
ATOM 5739 C CA . TYR B 1 250 ? 100.369 -22.244 -104.404 1.00 15.01 250 TYR B CA 1
ATOM 5740 C C . TYR B 1 250 ? 100.257 -23.452 -105.336 1.00 14.81 250 TYR B C 1
ATOM 5741 O O . TYR B 1 250 ? 99.159 -23.889 -105.677 1.00 14.73 250 TYR B O 1
ATOM 5750 N N . VAL B 1 251 ? 101.402 -23.990 -105.745 1.00 14.02 251 VAL B N 1
ATOM 5751 C CA . VAL B 1 251 ? 101.421 -25.153 -106.625 1.00 14.55 251 VAL B CA 1
ATOM 5752 C C . VAL B 1 251 ? 100.763 -26.349 -105.949 1.00 13.86 251 VAL B C 1
ATOM 5753 O O . VAL B 1 251 ? 99.992 -27.077 -106.572 1.00 12.70 251 VAL B O 1
ATOM 5757 N N . LYS B 1 252 ? 101.079 -26.560 -104.674 1.00 14.40 252 LYS B N 1
ATOM 5758 C CA . LYS B 1 252 ? 100.488 -27.673 -103.935 1.00 13.85 252 LYS B CA 1
ATOM 5759 C C . LYS B 1 252 ? 98.979 -27.512 -103.851 1.00 14.39 252 LYS B C 1
ATOM 5760 O O . LYS B 1 252 ? 98.234 -28.493 -103.938 1.00 13.93 252 LYS B O 1
ATOM 5766 N N . GLN B 1 253 ? 98.526 -26.276 -103.672 1.00 13.91 253 GLN B N 1
ATOM 5767 C CA . GLN B 1 253 ? 97.092 -26.017 -103.587 1.00 14.23 253 GLN B CA 1
ATOM 5768 C C . GLN B 1 253 ? 96.427 -26.373 -104.907 1.00 13.58 253 GLN B C 1
ATOM 5769 O O . GLN B 1 253 ? 95.397 -27.044 -104.942 1.00 14.43 253 GLN B O 1
ATOM 5775 N N . LEU B 1 254 ? 97.039 -25.915 -105.991 1.00 13.14 254 LEU B N 1
ATOM 5776 C CA . LEU B 1 254 ? 96.547 -26.173 -107.337 1.00 13.79 254 LEU B CA 1
ATOM 5777 C C . LEU B 1 254 ? 96.383 -27.683 -107.513 1.00 14.16 254 LEU B C 1
ATOM 5778 O O . LEU B 1 254 ? 95.330 -28.162 -107.923 1.00 14.46 254 LEU B O 1
ATOM 5783 N N . LEU B 1 255 ? 97.430 -28.439 -107.195 1.00 12.62 255 LEU B N 1
ATOM 5784 C CA . LEU B 1 255 ? 97.368 -29.899 -107.333 1.00 12.28 255 LEU B CA 1
ATOM 5785 C C . LEU B 1 255 ? 96.254 -30.535 -106.507 1.00 13.86 255 LEU B C 1
ATOM 5786 O O . LEU B 1 255 ? 95.636 -31.508 -106.941 1.00 13.11 255 LEU B O 1
ATOM 5791 N N . SER B 1 256 ? 95.983 -29.976 -105.330 1.00 15.13 256 SER B N 1
ATOM 5792 C CA . SER B 1 256 ? 94.952 -30.527 -104.447 1.00 15.25 256 SER B CA 1
ATOM 5793 C C . SER B 1 256 ? 93.522 -30.462 -104.998 1.00 15.77 256 SER B C 1
ATOM 5794 O O . SER B 1 256 ? 92.628 -31.140 -104.488 1.00 15.91 256 SER B O 1
ATOM 5797 N N . TYR B 1 257 ? 93.303 -29.648 -106.028 1.00 13.47 257 TYR B N 1
ATOM 5798 C CA . TYR B 1 257 ? 91.974 -29.514 -106.634 1.00 14.63 257 TYR B CA 1
ATOM 5799 C C . TYR B 1 257 ? 91.820 -30.342 -107.900 1.00 14.69 257 TYR B C 1
ATOM 5800 O O . TYR B 1 257 ? 90.714 -30.533 -108.402 1.00 16.06 257 TYR B O 1
ATOM 5809 N N . LEU B 1 258 ? 92.933 -30.843 -108.410 1.00 14.57 258 LEU B N 1
ATOM 5810 C CA . LEU B 1 258 ? 92.910 -31.603 -109.645 1.00 13.18 258 LEU B CA 1
ATOM 5811 C C . LEU B 1 258 ? 93.223 -33.074 -109.460 1.00 13.86 258 LEU B C 1
ATOM 5812 O O . LEU B 1 258 ? 93.890 -33.463 -108.500 1.00 14.17 258 LEU B O 1
ATOM 5817 N N . PRO B 1 259 ? 92.731 -33.914 -110.382 1.00 12.98 259 PRO B N 1
ATOM 5818 C CA . PRO B 1 259 ? 93.020 -35.343 -110.260 1.00 11.75 259 PRO B CA 1
ATOM 5819 C C . PRO B 1 259 ? 94.467 -35.554 -110.718 1.00 11.24 259 PRO B C 1
ATOM 5820 O O . PRO B 1 259 ? 95.145 -34.606 -111.124 1.00 11.38 259 PRO B O 1
ATOM 5824 N N . SER B 1 260 ? 94.943 -36.793 -110.652 1.00 11.00 260 SER B N 1
ATOM 5825 C CA . SER B 1 260 ? 96.310 -37.106 -111.065 1.00 11.76 260 SER B CA 1
ATOM 5826 C C . SER B 1 260 ? 96.403 -37.220 -112.588 1.00 12.42 260 SER B C 1
ATOM 5827 O O . SER B 1 260 ? 97.483 -37.077 -113.171 1.00 13.67 260 SER B O 1
ATOM 5830 N N . ASN B 1 261 ? 95.267 -37.509 -113.215 1.00 12.41 261 ASN B N 1
ATOM 5831 C CA . ASN B 1 261 ? 95.183 -37.667 -114.665 1.00 11.77 261 ASN B CA 1
ATOM 5832 C C . ASN B 1 261 ? 93.711 -37.557 -115.076 1.00 13.25 261 ASN B C 1
ATOM 5833 O O . ASN B 1 261 ? 92.843 -37.479 -114.211 1.00 13.63 261 ASN B O 1
ATOM 5838 N N . ASN B 1 262 ? 93.422 -37.559 -116.377 1.00 12.54 262 ASN B N 1
ATOM 5839 C CA . ASN B 1 262 ? 92.043 -37.381 -116.842 1.00 12.41 262 ASN B CA 1
ATOM 5840 C C . ASN B 1 262 ? 91.088 -38.562 -116.678 1.00 13.26 262 ASN B C 1
ATOM 5841 O O . ASN B 1 262 ? 89.907 -38.460 -117.017 1.00 12.73 262 ASN B O 1
ATOM 5846 N N . LEU B 1 263 ? 91.593 -39.674 -116.155 1.00 14.04 263 LEU B N 1
ATOM 5847 C CA . LEU B 1 263 ? 90.779 -40.867 -115.942 1.00 19.40 263 LEU B CA 1
ATOM 5848 C C . LEU B 1 263 ? 90.064 -40.851 -114.591 1.00 21.94 263 LEU B C 1
ATOM 5849 O O . LEU B 1 263 ? 89.189 -41.677 -114.335 1.00 23.28 263 LEU B O 1
ATOM 5854 N N . SER B 1 264 ? 90.428 -39.910 -113.729 1.00 22.74 264 SER B N 1
ATOM 5855 C CA . SER B 1 264 ? 89.819 -39.835 -112.405 1.00 25.23 264 SER B CA 1
ATOM 5856 C C . SER B 1 264 ? 89.139 -38.508 -112.117 1.00 25.49 264 SER B C 1
ATOM 5857 O O . SER B 1 264 ? 89.468 -37.485 -112.716 1.00 24.11 264 SER B O 1
ATOM 5860 N N . GLU B 1 265 ? 88.185 -38.537 -111.191 1.00 25.81 265 GLU B N 1
ATOM 5861 C CA . GLU B 1 265 ? 87.501 -37.321 -110.790 1.00 27.09 265 GLU B CA 1
ATOM 5862 C C . GLU B 1 265 ? 88.463 -36.683 -109.789 1.00 24.12 265 GLU B C 1
ATOM 5863 O O . GLU B 1 265 ? 89.326 -37.363 -109.227 1.00 21.84 265 GLU B O 1
ATOM 5869 N N . PRO B 1 266 ? 88.352 -35.366 -109.574 1.00 22.66 266 PRO B N 1
ATOM 5870 C CA . PRO B 1 266 ? 89.235 -34.678 -108.629 1.00 20.83 266 PRO B CA 1
ATOM 5871 C C . PRO B 1 266 ? 89.217 -35.364 -107.257 1.00 19.10 266 PRO B C 1
ATOM 5872 O O . PRO B 1 266 ? 88.204 -35.953 -106.858 1.00 17.99 266 PRO B O 1
ATOM 5876 N N . PRO B 1 267 ? 90.335 -35.287 -106.520 1.00 20.03 267 PRO B N 1
ATOM 5877 C CA . PRO B 1 267 ? 90.449 -35.897 -105.192 1.00 21.32 267 PRO B CA 1
ATOM 5878 C C . PRO B 1 267 ? 89.401 -35.298 -104.265 1.00 23.17 267 PRO B C 1
ATOM 5879 O O . PRO B 1 267 ? 89.274 -34.078 -104.171 1.00 22.21 267 PRO B O 1
ATOM 5883 N N . ALA B 1 268 ? 88.641 -36.150 -103.588 1.00 24.67 268 ALA B N 1
ATOM 5884 C CA . ALA B 1 268 ? 87.607 -35.654 -102.695 1.00 26.74 268 ALA B CA 1
ATOM 5885 C C . ALA B 1 268 ? 87.651 -36.262 -101.301 1.00 28.60 268 ALA B C 1
ATOM 5886 O O . ALA B 1 268 ? 87.980 -37.435 -101.120 1.00 27.76 268 ALA B O 1
ATOM 5888 N N . PHE B 1 269 ? 87.316 -35.437 -100.317 1.00 30.34 269 PHE B N 1
ATOM 5889 C CA . PHE B 1 269 ? 87.258 -35.847 -98.921 1.00 32.30 269 PHE B CA 1
ATOM 5890 C C . PHE B 1 269 ? 85.821 -35.548 -98.496 1.00 31.76 269 PHE B C 1
ATOM 5891 O O . PHE B 1 269 ? 85.548 -34.550 -97.830 1.00 30.20 269 PHE B O 1
ATOM 5899 N N . PRO B 1 270 ? 84.880 -36.414 -98.904 1.00 31.57 270 PRO B N 1
ATOM 5900 C CA . PRO B 1 270 ? 83.449 -36.304 -98.612 1.00 31.18 270 PRO B CA 1
ATOM 5901 C C . PRO B 1 270 ? 83.092 -35.801 -97.221 1.00 31.74 270 PRO B C 1
ATOM 5902 O O . PRO B 1 270 ? 83.723 -36.164 -96.228 1.00 30.70 270 PRO B O 1
ATOM 5906 N N . GLU B 1 271 ? 82.069 -34.957 -97.174 1.00 30.32 271 GLU B N 1
ATOM 5907 C CA . GLU B 1 271 ? 81.573 -34.385 -95.934 1.00 31.65 271 GLU B CA 1
ATOM 5908 C C . GLU B 1 271 ? 80.185 -33.833 -96.215 1.00 31.33 271 GLU B C 1
ATOM 5909 O O . GLU B 1 271 ? 80.015 -32.994 -97.097 1.00 31.59 271 GLU B O 1
ATOM 5915 N N . GLU B 1 272 ? 79.193 -34.316 -95.476 1.00 30.57 272 GLU B N 1
ATOM 5916 C CA . GLU B 1 272 ? 77.824 -33.867 -95.672 1.00 30.32 272 GLU B CA 1
ATOM 5917 C C . GLU B 1 272 ? 77.612 -32.439 -95.183 1.00 28.35 272 GLU B C 1
ATOM 5918 O O . GLU B 1 272 ? 77.969 -32.092 -94.057 1.00 26.97 272 GLU B O 1
ATOM 5924 N N . ALA B 1 273 ? 77.039 -31.604 -96.040 1.00 25.59 273 ALA B N 1
ATOM 5925 C CA . ALA B 1 273 ? 76.778 -30.223 -95.667 1.00 25.16 273 ALA B CA 1
ATOM 5926 C C . ALA B 1 273 ? 75.475 -30.142 -94.882 1.00 24.37 273 ALA B C 1
ATOM 5927 O O . ALA B 1 273 ? 74.596 -30.990 -95.029 1.00 24.74 273 ALA B O 1
ATOM 5929 N N . ASP B 1 274 ? 75.373 -29.133 -94.024 1.00 24.47 274 ASP B N 1
ATOM 5930 C CA . ASP B 1 274 ? 74.159 -28.907 -93.253 1.00 24.77 274 ASP B CA 1
ATOM 5931 C C . ASP B 1 274 ? 73.445 -27.846 -94.078 1.00 22.61 274 ASP B C 1
ATOM 5932 O O . ASP B 1 274 ? 73.918 -26.714 -94.184 1.00 23.03 274 ASP B O 1
ATOM 5937 N N . LEU B 1 275 ? 72.315 -28.221 -94.666 1.00 23.06 275 LEU B N 1
ATOM 5938 C CA . LEU B 1 275 ? 71.560 -27.323 -95.537 1.00 22.37 275 LEU B CA 1
ATOM 5939 C C . LEU B 1 275 ? 70.585 -26.358 -94.871 1.00 23.38 275 LEU B C 1
ATOM 5940 O O . LEU B 1 275 ? 69.883 -25.610 -95.556 1.00 21.07 275 LEU B O 1
ATOM 5945 N N . ALA B 1 276 ? 70.535 -26.364 -93.543 1.00 22.97 276 ALA B N 1
ATOM 5946 C CA . ALA B 1 276 ? 69.654 -25.439 -92.844 1.00 23.68 276 ALA B CA 1
ATOM 5947 C C . ALA B 1 276 ? 70.176 -24.046 -93.175 1.00 24.04 276 ALA B C 1
ATOM 5948 O O . ALA B 1 276 ? 71.387 -23.844 -93.248 1.00 23.21 276 ALA B O 1
ATOM 5950 N N . VAL B 1 277 ? 69.278 -23.089 -93.382 1.00 24.28 277 VAL B N 1
ATOM 5951 C CA . VAL B 1 277 ? 69.705 -21.732 -93.705 1.00 25.04 277 VAL B CA 1
ATOM 5952 C C . VAL B 1 277 ? 70.434 -21.102 -92.520 1.00 25.72 277 VAL B C 1
ATOM 5953 O O . VAL B 1 277 ? 69.866 -20.942 -91.438 1.00 25.69 277 VAL B O 1
ATOM 5957 N N . THR B 1 278 ? 71.697 -20.750 -92.738 1.00 24.58 278 THR B N 1
ATOM 5958 C CA . THR B 1 278 ? 72.540 -20.145 -91.709 1.00 24.11 278 THR B CA 1
ATOM 5959 C C . THR B 1 278 ? 72.470 -18.623 -91.760 1.00 24.08 278 THR B C 1
ATOM 5960 O O . THR B 1 278 ? 71.890 -18.058 -92.686 1.00 23.47 278 THR B O 1
ATOM 5964 N N . ASP B 1 279 ? 73.056 -17.956 -90.767 1.00 24.81 279 ASP B N 1
ATOM 5965 C CA . ASP B 1 279 ? 73.056 -16.494 -90.762 1.00 25.33 279 ASP B CA 1
ATOM 5966 C C . ASP B 1 279 ? 73.821 -15.999 -91.982 1.00 24.60 279 ASP B C 1
ATOM 5967 O O . ASP B 1 279 ? 73.491 -14.960 -92.562 1.00 24.28 279 ASP B O 1
ATOM 5972 N N . GLU B 1 280 ? 74.854 -16.743 -92.361 1.00 24.27 280 GLU B N 1
ATOM 5973 C CA . GLU B 1 280 ? 75.650 -16.373 -93.525 1.00 23.73 280 GLU B CA 1
ATOM 5974 C C . GLU B 1 280 ? 74.811 -16.483 -94.793 1.00 21.33 280 GLU B C 1
ATOM 5975 O O . GLU B 1 280 ? 74.856 -15.603 -95.654 1.00 20.77 280 GLU B O 1
ATOM 5981 N N . ASP B 1 281 ? 74.049 -17.568 -94.911 1.00 19.86 281 ASP B N 1
ATOM 5982 C CA . ASP B 1 281 ? 73.196 -17.752 -96.079 1.00 19.42 281 ASP B CA 1
ATOM 5983 C C . ASP B 1 281 ? 72.258 -16.550 -96.212 1.00 18.76 281 ASP B C 1
ATOM 5984 O O . ASP B 1 281 ? 72.041 -16.041 -97.310 1.00 18.78 281 ASP B O 1
ATOM 5989 N N . ALA B 1 282 ? 71.700 -16.099 -95.092 1.00 18.63 282 ALA B N 1
ATOM 5990 C CA . ALA B 1 282 ? 70.773 -14.968 -95.116 1.00 19.19 282 ALA B CA 1
ATOM 5991 C C . ALA B 1 282 ? 71.402 -13.688 -95.657 1.00 18.69 282 ALA B C 1
ATOM 5992 O O . ALA B 1 282 ? 70.712 -12.843 -96.238 1.00 17.99 282 ALA B O 1
ATOM 5994 N N . GLU B 1 283 ? 72.707 -13.540 -95.452 1.00 18.40 283 GLU B N 1
ATOM 5995 C CA . GLU B 1 283 ? 73.424 -12.359 -95.924 1.00 20.05 283 GLU B CA 1
ATOM 5996 C C . GLU B 1 283 ? 73.225 -12.158 -97.423 1.00 19.44 283 GLU B C 1
ATOM 5997 O O . GLU B 1 283 ? 73.221 -11.028 -97.920 1.00 20.13 283 GLU B O 1
ATOM 6003 N N . LEU B 1 284 ? 73.057 -13.255 -98.151 1.00 19.45 284 LEU B N 1
ATOM 6004 C CA . LEU B 1 284 ? 72.865 -13.154 -99.591 1.00 17.82 284 LEU B CA 1
ATOM 6005 C C . LEU B 1 284 ? 71.564 -12.452 -99.984 1.00 17.89 284 LEU B C 1
ATOM 6006 O O . LEU B 1 284 ? 71.484 -11.846 -101.051 1.00 17.49 284 LEU B O 1
ATOM 6011 N N . ASP B 1 285 ? 70.553 -12.502 -99.120 1.00 16.35 285 ASP B N 1
ATOM 6012 C CA . ASP B 1 285 ? 69.281 -11.854 -99.438 1.00 18.31 285 ASP B CA 1
ATOM 6013 C C . ASP B 1 285 ? 69.380 -10.336 -99.571 1.00 18.69 285 ASP B C 1
ATOM 6014 O O . ASP B 1 285 ? 68.556 -9.710 -100.238 1.00 18.25 285 ASP B O 1
ATOM 6019 N N . THR B 1 286 ? 70.392 -9.739 -98.955 1.00 18.09 286 THR B N 1
ATOM 6020 C CA . THR B 1 286 ? 70.528 -8.289 -99.022 1.00 19.90 286 THR B CA 1
ATOM 6021 C C . THR B 1 286 ? 71.840 -7.800 -99.622 1.00 19.62 286 THR B C 1
ATOM 6022 O O . THR B 1 286 ? 72.169 -6.613 -99.539 1.00 17.87 286 THR B O 1
ATOM 6026 N N . ILE B 1 287 ? 72.589 -8.706 -100.239 1.00 18.27 287 ILE B N 1
ATOM 6027 C CA . ILE B 1 287 ? 73.861 -8.322 -100.832 1.00 18.44 287 ILE B CA 1
ATOM 6028 C C . ILE B 1 287 ? 73.678 -7.489 -102.104 1.00 17.92 287 ILE B C 1
ATOM 6029 O O . ILE B 1 287 ? 74.533 -6.669 -102.438 1.00 17.61 287 ILE B O 1
ATOM 6034 N N . VAL B 1 288 ? 72.568 -7.680 -102.811 1.00 16.77 288 VAL B N 1
ATOM 6035 C CA . VAL B 1 288 ? 72.339 -6.919 -104.036 1.00 17.60 288 VAL B CA 1
ATOM 6036 C C . VAL B 1 288 ? 71.744 -5.546 -103.720 1.00 16.90 288 VAL B C 1
ATOM 6037 O O . VAL B 1 288 ? 70.673 -5.450 -103.126 1.00 17.23 288 VAL B O 1
ATOM 6041 N N . PRO B 1 289 ? 72.445 -4.466 -104.109 1.00 17.52 289 PRO B N 1
ATOM 6042 C CA . PRO B 1 289 ? 71.989 -3.090 -103.869 1.00 18.28 289 PRO B CA 1
ATOM 6043 C C . PRO B 1 289 ? 70.661 -2.798 -104.552 1.00 18.79 289 PRO B C 1
ATOM 6044 O O . PRO B 1 289 ? 70.282 -3.479 -105.506 1.00 20.27 289 PRO B O 1
ATOM 6048 N N . ASP B 1 290 ? 69.956 -1.779 -104.067 1.00 20.82 290 ASP B N 1
ATOM 6049 C CA . ASP B 1 290 ? 68.692 -1.380 -104.679 1.00 22.64 290 ASP B CA 1
ATOM 6050 C C . ASP B 1 290 ? 68.998 -0.697 -106.011 1.00 24.23 290 ASP B C 1
ATOM 6051 O O . ASP B 1 290 ? 68.329 -0.942 -107.016 1.00 22.76 290 ASP B O 1
ATOM 6056 N N . SER B 1 291 ? 70.024 0.153 -106.004 1.00 24.76 291 SER B N 1
ATOM 6057 C CA . SER B 1 291 ? 70.443 0.888 -107.196 1.00 25.64 291 SER B CA 1
ATOM 6058 C C . SER B 1 291 ? 71.100 -0.027 -108.222 1.00 25.50 291 SER B C 1
ATOM 6059 O O . SER B 1 291 ? 72.023 -0.776 -107.904 1.00 24.05 291 SER B O 1
ATOM 6062 N N . ALA B 1 292 ? 70.640 0.054 -109.463 1.00 26.37 292 ALA B N 1
ATOM 6063 C CA . ALA B 1 292 ? 71.176 -0.788 -110.524 1.00 27.79 292 ALA B CA 1
ATOM 6064 C C . ALA B 1 292 ? 72.662 -0.586 -110.819 1.00 29.34 292 ALA B C 1
ATOM 6065 O O . ALA B 1 292 ? 73.347 -1.529 -111.206 1.00 29.81 292 ALA B O 1
ATOM 6067 N N . ASN B 1 293 ? 73.167 0.628 -110.640 1.00 30.07 293 ASN B N 1
ATOM 6068 C CA . ASN B 1 293 ? 74.572 0.896 -110.933 1.00 31.45 293 ASN B CA 1
ATOM 6069 C C . ASN B 1 293 ? 75.552 0.693 -109.777 1.00 29.76 293 ASN B C 1
ATOM 6070 O O . ASN B 1 293 ? 76.765 0.819 -109.961 1.00 31.48 293 ASN B O 1
ATOM 6075 N N . GLN B 1 294 ? 75.034 0.378 -108.594 1.00 26.42 294 GLN B N 1
ATOM 6076 C CA . GLN B 1 294 ? 75.883 0.143 -107.429 1.00 22.58 294 GLN B CA 1
ATOM 6077 C C . GLN B 1 294 ? 76.370 -1.296 -107.421 1.00 20.24 294 GLN B C 1
ATOM 6078 O O . GLN B 1 294 ? 75.575 -2.227 -107.366 1.00 18.86 294 GLN B O 1
ATOM 6084 N N . PRO B 1 295 ? 77.690 -1.494 -107.476 1.00 18.01 295 PRO B N 1
ATOM 6085 C CA . PRO B 1 295 ? 78.245 -2.849 -107.474 1.00 16.87 295 PRO B CA 1
ATOM 6086 C C . PRO B 1 295 ? 78.331 -3.490 -106.093 1.00 16.62 295 PRO B C 1
ATOM 6087 O O . PRO B 1 295 ? 78.057 -2.859 -105.072 1.00 15.52 295 PRO B O 1
ATOM 6091 N N . TYR B 1 296 ? 78.695 -4.767 -106.086 1.00 15.16 296 TYR B N 1
ATOM 6092 C CA . TYR B 1 296 ? 78.891 -5.528 -104.858 1.00 14.80 296 TYR B CA 1
ATOM 6093 C C . TYR B 1 296 ? 80.057 -6.456 -105.187 1.00 14.67 296 TYR B C 1
ATOM 6094 O O . TYR B 1 296 ? 80.365 -6.655 -106.359 1.00 15.26 296 TYR B O 1
ATOM 6103 N N . ASP B 1 297 ? 80.715 -7.001 -104.169 1.00 14.02 297 ASP B N 1
ATOM 6104 C CA . ASP B 1 297 ? 81.863 -7.883 -104.385 1.00 14.13 297 ASP B CA 1
ATOM 6105 C C . ASP B 1 297 ? 81.397 -9.316 -104.621 1.00 13.85 297 ASP B C 1
ATOM 6106 O O . ASP B 1 297 ? 80.930 -9.987 -103.699 1.00 14.16 297 ASP B O 1
ATOM 6111 N N . MET B 1 298 ? 81.534 -9.777 -105.861 1.00 13.96 298 MET B N 1
ATOM 6112 C CA . MET B 1 298 ? 81.110 -11.125 -106.225 1.00 13.87 298 MET B CA 1
ATOM 6113 C C . MET B 1 298 ? 81.874 -12.172 -105.420 1.00 14.49 298 MET B C 1
ATOM 6114 O O . MET B 1 298 ? 81.408 -13.299 -105.253 1.00 14.40 298 MET B O 1
ATOM 6119 N N . HIS B 1 299 ? 83.065 -11.811 -104.950 1.00 13.56 299 HIS B N 1
ATOM 6120 C CA . HIS B 1 299 ? 83.853 -12.733 -104.135 1.00 15.56 299 HIS B CA 1
ATOM 6121 C C . HIS B 1 299 ? 83.004 -13.236 -102.969 1.00 15.31 299 HIS B C 1
ATOM 6122 O O . HIS B 1 299 ? 83.067 -14.409 -102.604 1.00 15.03 299 HIS B O 1
ATOM 6129 N N . SER B 1 300 ? 82.198 -12.354 -102.390 1.00 15.87 300 SER B N 1
ATOM 6130 C CA . SER B 1 300 ? 81.367 -12.747 -101.259 1.00 17.22 300 SER B CA 1
ATOM 6131 C C . SER B 1 300 ? 80.328 -13.792 -101.628 1.00 15.50 300 SER B C 1
ATOM 6132 O O . SER B 1 300 ? 80.067 -14.701 -100.849 1.00 16.21 300 SER B O 1
ATOM 6135 N N . VAL B 1 301 ? 79.736 -13.665 -102.811 1.00 13.30 301 VAL B N 1
ATOM 6136 C CA . VAL B 1 301 ? 78.737 -14.630 -103.255 1.00 13.58 301 VAL B CA 1
ATOM 6137 C C . VAL B 1 301 ? 79.387 -16.009 -103.402 1.00 12.84 301 VAL B C 1
ATOM 6138 O O . VAL B 1 301 ? 78.864 -17.015 -102.920 1.00 13.46 301 VAL B O 1
ATOM 6142 N N . ILE B 1 302 ? 80.539 -16.041 -104.062 1.00 13.09 302 ILE B N 1
ATOM 6143 C CA . ILE B 1 302 ? 81.273 -17.284 -104.271 1.00 14.17 302 ILE B CA 1
ATOM 6144 C C . ILE B 1 302 ? 81.602 -17.983 -102.952 1.00 15.89 302 ILE B C 1
ATOM 6145 O O . ILE B 1 302 ? 81.320 -19.169 -102.779 1.00 15.77 302 ILE B O 1
ATOM 6150 N N . GLU B 1 303 ? 82.191 -17.240 -102.024 1.00 16.16 303 GLU B N 1
ATOM 6151 C CA . GLU B 1 303 ? 82.561 -17.789 -100.727 1.00 17.98 303 GLU B CA 1
ATOM 6152 C C . GLU B 1 303 ? 81.377 -18.349 -99.945 1.00 18.87 303 GLU B C 1
ATOM 6153 O O . GLU B 1 303 ? 81.527 -19.308 -99.189 1.00 18.55 303 GLU B O 1
ATOM 6159 N N . HIS B 1 304 ? 80.199 -17.760 -100.119 1.00 18.59 304 HIS B N 1
ATOM 6160 C CA . HIS B 1 304 ? 79.033 -18.250 -99.393 1.00 18.00 304 HIS B CA 1
ATOM 6161 C C . HIS B 1 304 ? 78.533 -19.629 -99.803 1.00 19.19 304 HIS B C 1
ATOM 6162 O O . HIS B 1 304 ? 77.747 -20.236 -99.079 1.00 19.13 304 HIS B O 1
ATOM 6169 N N . VAL B 1 305 ? 78.967 -20.133 -100.951 1.00 17.43 305 VAL B N 1
ATOM 6170 C CA . VAL B 1 305 ? 78.508 -21.453 -101.362 1.00 19.17 305 VAL B CA 1
ATOM 6171 C C . VAL B 1 305 ? 79.585 -22.522 -101.222 1.00 19.06 305 VAL B C 1
ATOM 6172 O O . VAL B 1 305 ? 79.295 -23.715 -101.308 1.00 20.49 305 VAL B O 1
ATOM 6176 N N . LEU B 1 306 ? 80.824 -22.093 -101.003 1.00 17.27 306 LEU B N 1
ATOM 6177 C CA . LEU B 1 306 ? 81.945 -23.024 -100.883 1.00 16.95 306 LEU B CA 1
ATOM 6178 C C . LEU B 1 306 ? 82.247 -23.442 -99.451 1.00 17.12 306 LEU B C 1
ATOM 6179 O O . LEU B 1 306 ? 82.021 -22.677 -98.514 1.00 17.25 306 LEU B O 1
ATOM 6184 N N . ASP B 1 307 ? 82.769 -24.655 -99.280 1.00 16.94 307 ASP B N 1
ATOM 6185 C CA . ASP B 1 307 ? 83.106 -25.129 -97.939 1.00 17.89 307 ASP B CA 1
ATOM 6186 C C . ASP B 1 307 ? 84.106 -24.173 -97.301 1.00 17.91 307 ASP B C 1
ATOM 6187 O O . ASP B 1 307 ? 85.041 -23.713 -97.958 1.00 17.66 307 ASP B O 1
ATOM 6192 N N . ASP B 1 308 ? 83.903 -23.880 -96.019 1.00 19.18 308 ASP B N 1
ATOM 6193 C CA . ASP B 1 308 ? 84.784 -22.988 -95.268 1.00 20.34 308 ASP B CA 1
ATOM 6194 C C . ASP B 1 308 ? 84.917 -21.600 -95.894 1.00 19.15 308 ASP B C 1
ATOM 6195 O O . ASP B 1 308 ? 85.852 -20.859 -95.581 1.00 20.60 308 ASP B O 1
ATOM 6200 N N . ALA B 1 309 ? 83.991 -21.249 -96.780 1.00 19.55 309 ALA B N 1
ATOM 6201 C CA . ALA B 1 309 ? 84.030 -19.941 -97.432 1.00 18.48 309 ALA B CA 1
ATOM 6202 C C . ALA B 1 309 ? 85.420 -19.694 -98.019 1.00 19.14 309 ALA B C 1
ATOM 6203 O O . ALA B 1 309 ? 85.897 -18.555 -98.062 1.00 19.77 309 ALA B O 1
ATOM 6205 N N . GLU B 1 310 ? 86.060 -20.767 -98.477 1.00 18.23 310 GLU B N 1
ATOM 6206 C CA . GLU B 1 310 ? 87.399 -20.690 -99.048 1.00 17.80 310 GLU B CA 1
ATOM 6207 C C . GLU B 1 310 ? 87.387 -20.733 -100.580 1.00 16.19 310 GLU B C 1
ATOM 6208 O O . GLU B 1 310 ? 86.956 -21.717 -101.177 1.00 14.66 310 GLU B O 1
ATOM 6214 N N . PHE B 1 311 ? 87.864 -19.653 -101.197 1.00 14.16 311 PHE B N 1
ATOM 6215 C CA . PHE B 1 311 ? 87.947 -19.534 -102.654 1.00 13.28 311 PHE B CA 1
ATOM 6216 C C . PHE B 1 311 ? 89.410 -19.323 -103.066 1.00 14.28 311 PHE B C 1
ATOM 6217 O O . PHE B 1 311 ? 90.024 -18.308 -102.714 1.00 15.72 311 PHE B O 1
ATOM 6225 N N . PHE B 1 312 ? 89.953 -20.292 -103.803 1.00 11.97 312 PHE B N 1
ATOM 6226 C CA . PHE B 1 312 ? 91.341 -20.269 -104.280 1.00 11.90 312 PHE B CA 1
ATOM 6227 C C . PHE B 1 312 ? 91.343 -19.648 -105.671 1.00 13.74 312 PHE B C 1
ATOM 6228 O O . PHE B 1 312 ? 91.147 -20.339 -106.670 1.00 12.20 312 PHE B O 1
ATOM 6236 N N . GLU B 1 313 ? 91.582 -18.340 -105.727 1.00 13.99 313 GLU B N 1
ATOM 6237 C CA . GLU B 1 313 ? 91.549 -17.609 -106.991 1.00 14.98 313 GLU B CA 1
ATOM 6238 C C . GLU B 1 313 ? 92.774 -17.768 -107.893 1.00 15.57 313 GLU B C 1
ATOM 6239 O O . GLU B 1 313 ? 93.909 -17.857 -107.420 1.00 16.16 313 GLU B O 1
ATOM 6245 N N . THR B 1 314 ? 92.526 -17.827 -109.200 1.00 15.32 314 THR B N 1
ATOM 6246 C CA . THR B 1 314 ? 93.596 -17.925 -110.190 1.00 15.03 314 THR B CA 1
ATOM 6247 C C . THR B 1 314 ? 93.497 -16.677 -111.069 1.00 14.90 314 THR B C 1
ATOM 6248 O O . THR B 1 314 ? 92.404 -16.142 -111.285 1.00 14.08 314 THR B O 1
ATOM 6252 N N . GLN B 1 315 ? 94.646 -16.206 -111.549 1.00 13.72 315 GLN B N 1
ATOM 6253 C CA . GLN B 1 315 ? 94.728 -15.004 -112.380 1.00 13.67 315 GLN B CA 1
ATOM 6254 C C . GLN B 1 315 ? 93.966 -13.803 -111.793 1.00 14.33 315 GLN B C 1
ATOM 6255 O O . GLN B 1 315 ? 93.270 -13.086 -112.515 1.00 14.12 315 GLN B O 1
ATOM 6261 N N . PRO B 1 316 ? 94.108 -13.550 -110.481 1.00 15.19 316 PRO B N 1
ATOM 6262 C CA . PRO B 1 316 ? 93.402 -12.420 -109.868 1.00 14.90 316 PRO B CA 1
ATOM 6263 C C . PRO B 1 316 ? 93.760 -11.040 -110.409 1.00 15.34 316 PRO B C 1
ATOM 6264 O O . PRO B 1 316 ? 92.927 -10.134 -110.400 1.00 15.03 316 PRO B O 1
ATOM 6268 N N . LEU B 1 317 ? 94.998 -10.881 -110.871 1.00 15.01 317 LEU B N 1
ATOM 6269 C CA . LEU B 1 317 ? 95.470 -9.595 -111.385 1.00 14.87 317 LEU B CA 1
ATOM 6270 C C . LEU B 1 317 ? 95.164 -9.312 -112.860 1.00 15.50 317 LEU B C 1
ATOM 6271 O O . LEU B 1 317 ? 95.269 -8.167 -113.319 1.00 15.24 317 LEU B O 1
ATOM 6276 N N . PHE B 1 318 ? 94.759 -10.351 -113.586 1.00 14.29 318 PHE B N 1
ATOM 6277 C CA . PHE B 1 318 ? 94.451 -10.262 -115.016 1.00 13.80 318 PHE B CA 1
ATOM 6278 C C . PHE B 1 318 ? 92.948 -10.268 -115.263 1.00 13.03 318 PHE B C 1
ATOM 6279 O O . PHE B 1 318 ? 92.251 -11.139 -114.758 1.00 14.29 318 PHE B O 1
ATOM 6287 N N . ALA B 1 319 ? 92.448 -9.309 -116.038 1.00 11.43 319 ALA B N 1
ATOM 6288 C CA . ALA B 1 319 ? 91.014 -9.247 -116.326 1.00 11.67 319 ALA B CA 1
ATOM 6289 C C . ALA B 1 319 ? 90.187 -9.366 -115.045 1.00 13.88 319 ALA B C 1
ATOM 6290 O O . ALA B 1 319 ? 89.400 -10.303 -114.884 1.00 12.70 319 ALA B O 1
ATOM 6292 N N . PRO B 1 320 ? 90.340 -8.400 -114.122 1.00 13.69 320 PRO B N 1
ATOM 6293 C CA . PRO B 1 320 ? 89.622 -8.382 -112.842 1.00 13.44 320 PRO B CA 1
ATOM 6294 C C . PRO B 1 320 ? 88.109 -8.334 -112.970 1.00 13.07 320 PRO B C 1
ATOM 6295 O O . PRO B 1 320 ? 87.398 -8.537 -111.985 1.00 14.55 320 PRO B O 1
ATOM 6299 N N . ASN B 1 321 ? 87.623 -8.048 -114.175 1.00 12.25 321 ASN B N 1
ATOM 6300 C CA . ASN B 1 321 ? 86.190 -7.975 -114.411 1.00 12.41 321 ASN B CA 1
ATOM 6301 C C . ASN B 1 321 ? 85.535 -9.353 -114.388 1.00 13.10 321 ASN B C 1
ATOM 6302 O O . ASN B 1 321 ? 84.313 -9.471 -114.409 1.00 12.86 321 ASN B O 1
ATOM 6307 N N . ILE B 1 322 ? 86.354 -10.399 -114.318 1.00 12.57 322 ILE B N 1
ATOM 6308 C CA . ILE B 1 322 ? 85.827 -11.757 -114.233 1.00 12.33 322 ILE B CA 1
ATOM 6309 C C . ILE B 1 322 ? 86.683 -12.538 -113.241 1.00 11.67 322 ILE B C 1
ATOM 6310 O O . ILE B 1 322 ? 87.892 -12.315 -113.133 1.00 11.71 322 ILE B O 1
ATOM 6315 N N . LEU B 1 323 ? 86.046 -13.434 -112.492 1.00 10.76 323 LEU B N 1
ATOM 6316 C CA . LEU B 1 323 ? 86.764 -14.232 -111.500 1.00 12.17 323 LEU B CA 1
ATOM 6317 C C . LEU B 1 323 ? 86.810 -15.710 -111.868 1.00 12.22 323 LEU B C 1
ATOM 6318 O O . LEU B 1 323 ? 85.830 -16.264 -112.352 1.00 12.43 323 LEU B O 1
ATOM 6323 N N . THR B 1 324 ? 87.957 -16.333 -111.625 1.00 13.21 324 THR B N 1
ATOM 6324 C CA . THR B 1 324 ? 88.166 -17.747 -111.902 1.00 12.79 324 THR B CA 1
ATOM 6325 C C . THR B 1 324 ? 88.926 -18.366 -110.740 1.00 14.05 324 THR B C 1
ATOM 6326 O O . THR B 1 324 ? 89.791 -17.726 -110.151 1.00 13.74 324 THR B O 1
ATOM 6330 N N . GLY B 1 325 ? 88.617 -19.615 -110.415 1.00 13.06 325 GLY B N 1
ATOM 6331 C CA . GLY B 1 325 ? 89.317 -20.254 -109.317 1.00 13.27 325 GLY B CA 1
ATOM 6332 C C . GLY B 1 325 ? 88.706 -21.574 -108.914 1.00 13.17 325 GLY B C 1
ATOM 6333 O O . GLY B 1 325 ? 87.800 -22.077 -109.581 1.00 13.58 325 GLY B O 1
ATOM 6334 N N . PHE B 1 326 ? 89.192 -22.121 -107.804 1.00 12.48 326 PHE B N 1
ATOM 6335 C CA . PHE B 1 326 ? 88.714 -23.402 -107.298 1.00 12.37 326 PHE B CA 1
ATOM 6336 C C . PHE B 1 326 ? 88.163 -23.300 -105.883 1.00 13.75 326 PHE B C 1
ATOM 6337 O O . PHE B 1 326 ? 88.442 -22.353 -105.154 1.00 14.93 326 PHE B O 1
ATOM 6345 N N . GLY B 1 327 ? 87.383 -24.305 -105.509 1.00 13.58 327 GLY B N 1
ATOM 6346 C CA . GLY B 1 327 ? 86.811 -24.369 -104.182 1.00 12.71 327 GLY B CA 1
ATOM 6347 C C . GLY B 1 327 ? 86.326 -25.791 -104.004 1.00 12.63 327 GLY B C 1
ATOM 6348 O O . GLY B 1 327 ? 86.612 -26.656 -104.831 1.00 13.27 327 GLY B O 1
ATOM 6349 N N . ARG B 1 328 ? 85.609 -26.043 -102.921 1.00 12.31 328 ARG B N 1
ATOM 6350 C CA . ARG B 1 328 ? 85.062 -27.363 -102.680 1.00 13.10 328 ARG B CA 1
ATOM 6351 C C . ARG B 1 328 ? 83.627 -27.245 -102.187 1.00 13.57 328 ARG B C 1
ATOM 6352 O O . ARG B 1 328 ? 83.264 -26.269 -101.528 1.00 14.38 328 ARG B O 1
ATOM 6360 N N . VAL B 1 329 ? 82.820 -28.248 -102.508 1.00 13.79 329 VAL B N 1
ATOM 6361 C CA . VAL B 1 329 ? 81.434 -28.309 -102.057 1.00 14.00 329 VAL B CA 1
ATOM 6362 C C . VAL B 1 329 ? 81.296 -29.738 -101.535 1.00 13.78 329 VAL B C 1
ATOM 6363 O O . VAL B 1 329 ? 81.475 -30.693 -102.288 1.00 15.01 329 VAL B O 1
ATOM 6367 N N . GLU B 1 330 ? 81.002 -29.872 -100.244 1.00 14.84 330 GLU B N 1
ATOM 6368 C CA . GLU B 1 330 ? 80.898 -31.172 -99.588 1.00 14.82 330 GLU B CA 1
ATOM 6369 C C . GLU B 1 330 ? 82.170 -31.983 -99.806 1.00 15.49 330 GLU B C 1
ATOM 6370 O O . GLU B 1 330 ? 82.125 -33.200 -100.000 1.00 16.13 330 GLU B O 1
ATOM 6376 N N . GLY B 1 331 ? 83.304 -31.287 -99.783 1.00 14.12 331 GLY B N 1
ATOM 6377 C CA . GLY B 1 331 ? 84.593 -31.934 -99.947 1.00 16.14 331 GLY B CA 1
ATOM 6378 C C . GLY B 1 331 ? 85.053 -32.194 -101.370 1.00 16.26 331 GLY B C 1
ATOM 6379 O O . GLY B 1 331 ? 86.188 -32.622 -101.581 1.00 17.27 331 GLY B O 1
ATOM 6380 N N . ARG B 1 332 ? 84.195 -31.933 -102.351 1.00 16.27 332 ARG B N 1
ATOM 6381 C CA . ARG B 1 332 ? 84.555 -32.180 -103.746 1.00 16.07 332 ARG B CA 1
ATOM 6382 C C . ARG B 1 332 ? 84.944 -30.908 -104.497 1.00 15.22 332 ARG B C 1
ATOM 6383 O O . ARG B 1 332 ? 84.223 -29.921 -104.472 1.00 13.89 332 ARG B O 1
ATOM 6391 N N . PRO B 1 333 ? 86.110 -30.917 -105.159 1.00 13.82 333 PRO B N 1
ATOM 6392 C CA . PRO B 1 333 ? 86.589 -29.759 -105.917 1.00 14.00 333 PRO B CA 1
ATOM 6393 C C . PRO B 1 333 ? 85.622 -29.275 -106.999 1.00 14.56 333 PRO B C 1
ATOM 6394 O O . PRO B 1 333 ? 84.979 -30.070 -107.678 1.00 14.33 333 PRO B O 1
ATOM 6398 N N . VAL B 1 334 ? 85.523 -27.957 -107.139 1.00 14.19 334 VAL B N 1
ATOM 6399 C CA . VAL B 1 334 ? 84.696 -27.343 -108.167 1.00 12.54 334 VAL B CA 1
ATOM 6400 C C . VAL B 1 334 ? 85.466 -26.136 -108.699 1.00 12.37 334 VAL B C 1
ATOM 6401 O O . VAL B 1 334 ? 86.353 -25.600 -108.027 1.00 11.83 334 VAL B O 1
ATOM 6405 N N . GLY B 1 335 ? 85.151 -25.742 -109.926 1.00 11.76 335 GLY B N 1
ATOM 6406 C CA . GLY B 1 335 ? 85.792 -24.586 -110.526 1.00 11.80 335 GLY B CA 1
ATOM 6407 C C . GLY B 1 335 ? 84.767 -23.468 -110.530 1.00 11.95 335 GLY B C 1
ATOM 6408 O O . GLY B 1 335 ? 83.571 -23.740 -110.602 1.00 13.70 335 GLY B O 1
ATOM 6409 N N . ILE B 1 336 ? 85.225 -22.222 -110.474 1.00 11.40 336 ILE B N 1
ATOM 6410 C CA . ILE B 1 336 ? 84.335 -21.073 -110.431 1.00 13.09 336 ILE B CA 1
ATOM 6411 C C . ILE B 1 336 ? 84.619 -20.077 -111.547 1.00 11.47 336 ILE B C 1
ATOM 6412 O O . ILE B 1 336 ? 85.777 -19.809 -111.870 1.00 11.14 336 ILE B O 1
ATOM 6417 N N . VAL B 1 337 ? 83.558 -19.539 -112.135 1.00 10.62 337 VAL B N 1
ATOM 6418 C CA . VAL B 1 337 ? 83.679 -18.506 -113.161 1.00 10.79 337 VAL B CA 1
ATOM 6419 C C . VAL B 1 337 ? 82.611 -17.506 -112.769 1.00 9.71 337 VAL B C 1
ATOM 6420 O O . VAL B 1 337 ? 81.465 -17.886 -112.582 1.00 11.32 337 VAL B O 1
ATOM 6424 N N . ALA B 1 338 ? 82.964 -16.231 -112.652 1.00 10.52 338 ALA B N 1
ATOM 6425 C CA . ALA B 1 338 ? 81.972 -15.252 -112.232 1.00 10.88 338 ALA B CA 1
ATOM 6426 C C . ALA B 1 338 ? 82.282 -13.820 -112.634 1.00 12.32 338 ALA B C 1
ATOM 6427 O O . ALA B 1 338 ? 83.405 -13.361 -112.467 1.00 13.64 338 ALA B O 1
ATOM 6429 N N . ASN B 1 339 ? 81.285 -13.104 -113.150 1.00 10.64 339 ASN B N 1
ATOM 6430 C CA . ASN B 1 339 ? 81.508 -11.705 -113.509 1.00 11.71 339 ASN B CA 1
ATOM 6431 C C . ASN B 1 339 ? 81.706 -10.947 -112.199 1.00 12.60 339 ASN B C 1
ATOM 6432 O O . ASN B 1 339 ? 81.111 -11.299 -111.177 1.00 13.40 339 ASN B O 1
ATOM 6437 N N . GLN B 1 340 ? 82.530 -9.904 -112.235 1.00 12.28 340 GLN B N 1
ATOM 6438 C CA . GLN B 1 340 ? 82.812 -9.078 -111.060 1.00 12.73 340 GLN B CA 1
ATOM 6439 C C . GLN B 1 340 ? 82.329 -7.655 -111.347 1.00 14.11 340 GLN B C 1
ATOM 6440 O O . GLN B 1 340 ? 83.032 -6.862 -111.960 1.00 14.69 340 GLN B O 1
ATOM 6446 N N . PRO B 1 341 ? 81.109 -7.317 -110.916 1.00 14.57 341 PRO B N 1
ATOM 6447 C CA . PRO B 1 341 ? 80.614 -5.960 -111.178 1.00 15.14 341 PRO B CA 1
ATOM 6448 C C . PRO B 1 341 ? 81.419 -4.846 -110.504 1.00 15.73 341 PRO B C 1
ATOM 6449 O O . PRO B 1 341 ? 81.298 -3.672 -110.864 1.00 15.13 341 PRO B O 1
ATOM 6453 N N . MET B 1 342 ? 82.247 -5.211 -109.530 1.00 15.30 342 MET B N 1
ATOM 6454 C CA . MET B 1 342 ? 83.068 -4.223 -108.819 1.00 16.77 342 MET B CA 1
ATOM 6455 C C . MET B 1 342 ? 84.246 -3.728 -109.680 1.00 17.55 342 MET B C 1
ATOM 6456 O O . MET B 1 342 ? 84.879 -2.712 -109.369 1.00 17.99 342 MET B O 1
ATOM 6461 N N . GLN B 1 343 ? 84.522 -4.438 -110.772 1.00 16.52 343 GLN B N 1
ATOM 6462 C CA . GLN B 1 343 ? 85.634 -4.093 -111.660 1.00 15.94 343 GLN B CA 1
ATOM 6463 C C . GLN B 1 343 ? 85.196 -3.879 -113.105 1.00 16.76 343 GLN B C 1
ATOM 6464 O O . GLN B 1 343 ? 84.734 -4.809 -113.765 1.00 16.19 343 GLN B O 1
ATOM 6470 N N . PHE B 1 344 ? 85.352 -2.658 -113.602 1.00 17.05 344 PHE B N 1
ATOM 6471 C CA . PHE B 1 344 ? 84.971 -2.338 -114.974 1.00 17.81 344 PHE B CA 1
ATOM 6472 C C . PHE B 1 344 ? 83.530 -2.755 -115.293 1.00 17.91 344 PHE B C 1
ATOM 6473 O O . PHE B 1 344 ? 83.238 -3.222 -116.395 1.00 19.53 344 PHE B O 1
ATOM 6481 N N . ALA B 1 345 ? 82.642 -2.577 -114.315 1.00 16.50 345 ALA B N 1
ATOM 6482 C CA . ALA B 1 345 ? 81.223 -2.894 -114.449 1.00 16.29 345 ALA B CA 1
ATOM 6483 C C . ALA B 1 345 ? 80.919 -4.370 -114.690 1.00 16.17 345 ALA B C 1
ATOM 6484 O O . ALA B 1 345 ? 79.761 -4.748 -114.861 1.00 15.83 345 ALA B O 1
ATOM 6486 N N . GLY B 1 346 ? 81.957 -5.198 -114.708 1.00 15.89 346 GLY B N 1
ATOM 6487 C CA . GLY B 1 346 ? 81.764 -6.624 -114.921 1.00 16.37 346 GLY B CA 1
ATOM 6488 C C . GLY B 1 346 ? 81.412 -6.982 -116.354 1.00 17.68 346 GLY B C 1
ATOM 6489 O O . GLY B 1 346 ? 80.912 -8.070 -116.621 1.00 16.08 346 GLY B O 1
ATOM 6490 N N . CYS B 1 347 ? 81.671 -6.074 -117.285 1.00 18.89 347 CYS B N 1
ATOM 6491 C CA . CYS B 1 347 ? 81.366 -6.340 -118.686 1.00 21.67 347 CYS B CA 1
ATOM 6492 C C . CYS B 1 347 ? 82.359 -7.361 -119.238 1.00 19.79 347 CYS B C 1
ATOM 6493 O O . CYS B 1 347 ? 83.457 -7.527 -118.702 1.00 20.89 347 CYS B O 1
ATOM 6496 N N . LEU B 1 348 ? 81.964 -8.038 -120.309 1.00 17.83 348 LEU B N 1
ATOM 6497 C CA . LEU B 1 348 ? 82.824 -9.018 -120.959 1.00 17.41 348 LEU B CA 1
ATOM 6498 C C . LEU B 1 348 ? 83.653 -8.342 -122.043 1.00 18.91 348 LEU B C 1
ATOM 6499 O O . LEU B 1 348 ? 83.119 -7.628 -122.893 1.00 20.83 348 LEU B O 1
ATOM 6504 N N . ASP B 1 349 ? 84.958 -8.585 -122.013 1.00 16.87 349 ASP B N 1
ATOM 6505 C CA . ASP B 1 349 ? 85.874 -8.024 -122.990 1.00 17.43 349 ASP B CA 1
ATOM 6506 C C . ASP B 1 349 ? 86.762 -9.155 -123.487 1.00 16.67 349 ASP B C 1
ATOM 6507 O O . ASP B 1 349 ? 86.578 -10.317 -123.110 1.00 15.93 349 ASP B O 1
ATOM 6512 N N . ILE B 1 350 ? 87.728 -8.821 -124.332 1.00 15.58 350 ILE B N 1
ATOM 6513 C CA . ILE B 1 350 ? 88.626 -9.840 -124.855 1.00 15.39 350 ILE B CA 1
ATOM 6514 C C . ILE B 1 350 ? 89.366 -10.598 -123.753 1.00 16.18 350 ILE B C 1
ATOM 6515 O O . ILE B 1 350 ? 89.319 -11.830 -123.696 1.00 15.62 350 ILE B O 1
ATOM 6520 N N . THR B 1 351 ? 90.046 -9.870 -122.874 1.00 15.43 351 THR B N 1
ATOM 6521 C CA . THR B 1 351 ? 90.807 -10.504 -121.801 1.00 15.48 351 THR B CA 1
ATOM 6522 C C . THR B 1 351 ? 89.982 -11.414 -120.883 1.00 15.60 351 THR B C 1
ATOM 6523 O O . THR B 1 351 ? 90.395 -12.536 -120.588 1.00 14.69 351 THR B O 1
ATOM 6527 N N . ALA B 1 352 ? 88.820 -10.947 -120.439 1.00 13.96 352 ALA B N 1
ATOM 6528 C CA . ALA B 1 352 ? 87.968 -11.753 -119.564 1.00 14.83 352 ALA B CA 1
ATOM 6529 C C . ALA B 1 352 ? 87.514 -13.025 -120.265 1.00 13.87 352 ALA B C 1
ATOM 6530 O O . ALA B 1 352 ? 87.445 -14.092 -119.657 1.00 14.07 352 ALA B O 1
ATOM 6532 N N . SER B 1 353 ? 87.182 -12.904 -121.545 1.00 12.28 353 SER B N 1
ATOM 6533 C CA . SER B 1 353 ? 86.726 -14.052 -122.320 1.00 12.73 353 SER B CA 1
ATOM 6534 C C . SER B 1 353 ? 87.797 -15.124 -122.456 1.00 12.75 353 SER B C 1
ATOM 6535 O O . SER B 1 353 ? 87.523 -16.315 -122.309 1.00 11.04 353 SER B O 1
ATOM 6538 N N . GLU B 1 354 ? 89.024 -14.706 -122.736 1.00 12.88 354 GLU B N 1
ATOM 6539 C CA . GLU B 1 354 ? 90.114 -15.668 -122.881 1.00 12.24 354 GLU B CA 1
ATOM 6540 C C . GLU B 1 354 ? 90.516 -16.266 -121.545 1.00 14.30 354 GLU B C 1
ATOM 6541 O O . GLU B 1 354 ? 90.870 -17.450 -121.459 1.00 11.75 354 GLU B O 1
ATOM 6547 N N . LYS B 1 355 ? 90.462 -15.441 -120.503 1.00 13.01 355 LYS B N 1
ATOM 6548 C CA . LYS B 1 355 ? 90.796 -15.894 -119.152 1.00 12.26 355 LYS B CA 1
ATOM 6549 C C . LYS B 1 355 ? 89.828 -16.993 -118.737 1.00 13.03 355 LYS B C 1
ATOM 6550 O O . LYS B 1 355 ? 90.245 -18.091 -118.379 1.00 12.06 355 LYS B O 1
ATOM 6556 N N . ALA B 1 356 ? 88.535 -16.701 -118.809 1.00 10.17 356 ALA B N 1
ATOM 6557 C CA . ALA B 1 356 ? 87.531 -17.679 -118.424 1.00 11.76 356 ALA B CA 1
ATOM 6558 C C . ALA B 1 356 ? 87.493 -18.880 -119.361 1.00 12.74 356 ALA B C 1
ATOM 6559 O O . ALA B 1 356 ? 87.334 -20.018 -118.908 1.00 12.92 356 ALA B O 1
ATOM 6561 N N . ALA B 1 357 ? 87.644 -18.646 -120.661 1.00 10.18 357 ALA B N 1
ATOM 6562 C CA . ALA B 1 357 ? 87.588 -19.752 -121.611 1.00 12.04 357 ALA B CA 1
ATOM 6563 C C . ALA B 1 357 ? 88.608 -20.846 -121.336 1.00 12.63 357 ALA B C 1
ATOM 6564 O O . ALA B 1 357 ? 88.253 -22.018 -121.289 1.00 12.30 357 ALA B O 1
ATOM 6566 N N . ARG B 1 358 ? 89.874 -20.486 -121.151 1.00 11.06 358 ARG B N 1
ATOM 6567 C CA . ARG B 1 358 ? 90.871 -21.525 -120.899 1.00 13.54 358 ARG B CA 1
ATOM 6568 C C . ARG B 1 358 ? 90.636 -22.203 -119.554 1.00 13.67 358 ARG B C 1
ATOM 6569 O O . ARG B 1 358 ? 90.900 -23.393 -119.397 1.00 13.09 358 ARG B O 1
ATOM 6577 N N . PHE B 1 359 ? 90.142 -21.452 -118.579 1.00 13.18 359 PHE B N 1
ATOM 6578 C CA . PHE B 1 359 ? 89.898 -22.040 -117.269 1.00 11.47 359 PHE B CA 1
ATOM 6579 C C . PHE B 1 359 ? 88.782 -23.085 -117.355 1.00 11.56 359 PHE B C 1
ATOM 6580 O O . PHE B 1 359 ? 88.895 -24.170 -116.778 1.00 13.01 359 PHE B O 1
ATOM 6588 N N . VAL B 1 360 ? 87.703 -22.773 -118.069 1.00 11.36 360 VAL B N 1
ATOM 6589 C CA . VAL B 1 360 ? 86.609 -23.737 -118.218 1.00 10.02 360 VAL B CA 1
ATOM 6590 C C . VAL B 1 360 ? 87.110 -24.999 -118.923 1.00 11.96 360 VAL B C 1
ATOM 6591 O O . VAL B 1 360 ? 86.760 -26.119 -118.542 1.00 11.16 360 VAL B O 1
ATOM 6595 N N . ARG B 1 361 ? 87.927 -24.827 -119.955 1.00 10.95 361 ARG B N 1
ATOM 6596 C CA . ARG B 1 361 ? 88.441 -25.994 -120.666 1.00 12.41 361 ARG B CA 1
ATOM 6597 C C . ARG B 1 361 ? 89.396 -26.807 -119.799 1.00 13.46 361 ARG B C 1
ATOM 6598 O O . ARG B 1 361 ? 89.468 -28.032 -119.936 1.00 12.47 361 ARG B O 1
ATOM 6606 N N . THR B 1 362 ? 90.132 -26.130 -118.919 1.00 12.95 362 THR B N 1
ATOM 6607 C CA . THR B 1 362 ? 91.051 -26.814 -118.015 1.00 13.94 362 THR B CA 1
ATOM 6608 C C . THR B 1 362 ? 90.211 -27.675 -117.064 1.00 14.21 362 THR B C 1
ATOM 6609 O O . THR B 1 362 ? 90.476 -28.862 -116.899 1.00 13.88 362 THR B O 1
ATOM 6613 N N . CYS B 1 363 ? 89.181 -27.080 -116.472 1.00 13.83 363 CYS B N 1
ATOM 6614 C CA . CYS B 1 363 ? 88.295 -27.803 -115.570 1.00 12.91 363 CYS B CA 1
ATOM 6615 C C . CYS B 1 363 ? 87.677 -28.990 -116.260 1.00 13.58 363 CYS B C 1
ATOM 6616 O O . CYS B 1 363 ? 87.730 -30.102 -115.752 1.00 14.24 363 CYS B O 1
ATOM 6619 N N . ASP B 1 364 ? 87.087 -28.746 -117.424 1.00 13.13 364 ASP B N 1
ATOM 6620 C CA . ASP B 1 364 ? 86.441 -29.813 -118.182 1.00 11.94 364 ASP B CA 1
ATOM 6621 C C . ASP B 1 364 ? 87.378 -30.964 -118.542 1.00 11.83 364 ASP B C 1
ATOM 6622 O O . ASP B 1 364 ? 87.019 -32.125 -118.379 1.00 13.05 364 ASP B O 1
ATOM 6627 N N . ALA B 1 365 ? 88.572 -30.654 -119.032 1.00 12.73 365 ALA B N 1
ATOM 6628 C CA . ALA B 1 365 ? 89.507 -31.710 -119.403 1.00 11.97 365 ALA B CA 1
ATOM 6629 C C . ALA B 1 365 ? 89.837 -32.591 -118.208 1.00 13.67 365 ALA B C 1
ATOM 6630 O O . ALA B 1 365 ? 90.074 -33.788 -118.359 1.00 12.53 365 ALA B O 1
ATOM 6632 N N . PHE B 1 366 ? 89.847 -32.002 -117.016 1.00 13.20 366 PHE B N 1
ATOM 6633 C CA . PHE B 1 366 ? 90.181 -32.754 -115.815 1.00 12.66 366 PHE B CA 1
ATOM 6634 C C . PHE B 1 366 ? 89.022 -33.102 -114.873 1.00 12.08 366 PHE B C 1
ATOM 6635 O O . PHE B 1 366 ? 89.199 -33.251 -113.656 1.00 12.69 366 PHE B O 1
ATOM 6643 N N . ASN B 1 367 ? 87.831 -33.197 -115.447 1.00 12.33 367 ASN B N 1
ATOM 6644 C CA . ASN B 1 367 ? 86.637 -33.619 -114.716 1.00 12.04 367 ASN B CA 1
ATOM 6645 C C . ASN B 1 367 ? 86.151 -32.805 -113.519 1.00 12.66 367 ASN B C 1
ATOM 6646 O O . ASN B 1 367 ? 85.476 -33.328 -112.634 1.00 11.55 367 ASN B O 1
ATOM 6651 N N . VAL B 1 368 ? 86.494 -31.524 -113.497 1.00 11.56 368 VAL B N 1
ATOM 6652 C CA . VAL B 1 368 ? 86.083 -30.631 -112.423 1.00 11.41 368 VAL B CA 1
ATOM 6653 C C . VAL B 1 368 ? 84.802 -29.875 -112.814 1.00 11.88 368 VAL B C 1
ATOM 6654 O O . VAL B 1 368 ? 84.772 -29.195 -113.845 1.00 11.80 368 VAL B O 1
ATOM 6658 N N . PRO B 1 369 ? 83.742 -29.968 -111.987 1.00 12.23 369 PRO B N 1
ATOM 6659 C CA . PRO B 1 369 ? 82.481 -29.273 -112.279 1.00 13.15 369 PRO B CA 1
ATOM 6660 C C . PRO B 1 369 ? 82.724 -27.774 -112.299 1.00 14.30 369 PRO B C 1
ATOM 6661 O O . PRO B 1 369 ? 83.644 -27.296 -111.646 1.00 14.97 369 PRO B O 1
ATOM 6665 N N . VAL B 1 370 ? 81.908 -27.030 -113.035 1.00 12.56 370 VAL B N 1
ATOM 6666 C CA . VAL B 1 370 ? 82.085 -25.585 -113.077 1.00 11.89 370 VAL B CA 1
ATOM 6667 C C . VAL B 1 370 ? 80.813 -24.876 -112.614 1.00 11.30 370 VAL B C 1
ATOM 6668 O O . VAL B 1 370 ? 79.713 -25.212 -113.029 1.00 12.29 370 VAL B O 1
ATOM 6672 N N . LEU B 1 371 ? 80.978 -23.912 -111.716 1.00 10.10 371 LEU B N 1
ATOM 6673 C CA . LEU B 1 371 ? 79.870 -23.131 -111.188 1.00 9.93 371 LEU B CA 1
ATOM 6674 C C . LEU B 1 371 ? 80.059 -21.737 -111.764 1.00 11.89 371 LEU B C 1
ATOM 6675 O O . LEU B 1 371 ? 81.146 -21.162 -111.661 1.00 12.16 371 LEU B O 1
ATOM 6680 N N . THR B 1 372 ? 79.007 -21.196 -112.367 1.00 10.09 372 THR B N 1
ATOM 6681 C CA . THR B 1 372 ? 79.084 -19.873 -112.969 1.00 12.48 372 THR B CA 1
ATOM 6682 C C . THR B 1 372 ? 78.125 -18.905 -112.294 1.00 11.58 372 THR B C 1
ATOM 6683 O O . THR B 1 372 ? 76.959 -19.230 -112.079 1.00 11.93 372 THR B O 1
ATOM 6687 N N . PHE B 1 373 ? 78.620 -17.720 -111.953 1.00 13.28 373 PHE B N 1
ATOM 6688 C CA . PHE B 1 373 ? 77.777 -16.684 -111.353 1.00 13.25 373 PHE B CA 1
ATOM 6689 C C . PHE B 1 373 ? 77.751 -15.540 -112.345 1.00 14.25 373 PHE B C 1
ATOM 6690 O O . PHE B 1 373 ? 78.791 -14.982 -112.689 1.00 14.36 373 PHE B O 1
ATOM 6698 N N . VAL B 1 374 ? 76.546 -15.173 -112.760 1.00 14.89 374 VAL B N 1
ATOM 6699 C CA . VAL B 1 374 ? 76.343 -14.158 -113.776 1.00 13.56 374 VAL B CA 1
ATOM 6700 C C . VAL B 1 374 ? 75.758 -12.821 -113.346 1.00 14.72 374 VAL B C 1
ATOM 6701 O O . VAL B 1 374 ? 74.755 -12.763 -112.645 1.00 13.40 374 VAL B O 1
ATOM 6705 N N . ASP B 1 375 ? 76.410 -11.752 -113.783 1.00 14.85 375 ASP B N 1
ATOM 6706 C CA . ASP B 1 375 ? 75.972 -10.378 -113.543 1.00 13.98 375 ASP B CA 1
ATOM 6707 C C . ASP B 1 375 ? 76.777 -9.603 -114.584 1.00 14.37 375 ASP B C 1
ATOM 6708 O O . ASP B 1 375 ? 77.787 -8.971 -114.273 1.00 14.07 375 ASP B O 1
ATOM 6713 N N . VAL B 1 376 ? 76.332 -9.677 -115.832 1.00 14.73 376 VAL B N 1
ATOM 6714 C CA . VAL B 1 376 ? 77.044 -9.030 -116.923 1.00 14.49 376 VAL B CA 1
ATOM 6715 C C . VAL B 1 376 ? 76.140 -8.057 -117.679 1.00 15.05 376 VAL B C 1
ATOM 6716 O O . VAL B 1 376 ? 75.048 -8.417 -118.112 1.00 15.47 376 VAL B O 1
ATOM 6720 N N . PRO B 1 377 ? 76.576 -6.795 -117.815 1.00 14.97 377 PRO B N 1
ATOM 6721 C CA . PRO B 1 377 ? 75.768 -5.796 -118.524 1.00 16.44 377 PRO B CA 1
ATOM 6722 C C . PRO B 1 377 ? 75.827 -5.939 -120.041 1.00 15.81 377 PRO B C 1
ATOM 6723 O O . PRO B 1 377 ? 74.905 -5.542 -120.756 1.00 16.50 377 PRO B O 1
ATOM 6727 N N . GLY B 1 378 ? 76.916 -6.527 -120.517 1.00 15.21 378 GLY B N 1
ATOM 6728 C CA . GLY B 1 378 ? 77.116 -6.716 -121.940 1.00 15.61 378 GLY B CA 1
ATOM 6729 C C . GLY B 1 378 ? 78.599 -6.790 -122.241 1.00 16.59 378 GLY B C 1
ATOM 6730 O O . GLY B 1 378 ? 79.405 -7.106 -121.366 1.00 16.01 378 GLY B O 1
ATOM 6731 N N . PHE B 1 379 ? 78.967 -6.506 -123.485 1.00 16.41 379 PHE B N 1
ATOM 6732 C CA . PHE B 1 379 ? 80.367 -6.533 -123.880 1.00 16.63 379 PHE B CA 1
ATOM 6733 C C . PHE B 1 379 ? 80.948 -5.123 -123.784 1.00 17.25 379 PHE B C 1
ATOM 6734 O O . PHE B 1 379 ? 80.234 -4.135 -123.956 1.00 17.36 379 PHE B O 1
ATOM 6742 N N . LEU B 1 380 ? 82.243 -5.036 -123.497 1.00 16.55 380 LEU B N 1
ATOM 6743 C CA . LEU B 1 380 ? 82.922 -3.751 -123.380 1.00 17.03 380 LEU B CA 1
ATOM 6744 C C . LEU B 1 380 ? 83.017 -3.090 -124.751 1.00 17.33 380 LEU B C 1
ATOM 6745 O O . LEU B 1 380 ? 83.568 -3.664 -125.681 1.00 17.39 380 LEU B O 1
ATOM 6750 N N . PRO B 1 381 ? 82.453 -1.880 -124.899 1.00 17.93 381 PRO B N 1
ATOM 6751 C CA . PRO B 1 381 ? 82.490 -1.153 -126.171 1.00 16.64 381 PRO B CA 1
ATOM 6752 C C . PRO B 1 381 ? 83.884 -0.590 -126.416 1.00 17.05 381 PRO B C 1
ATOM 6753 O O . PRO B 1 381 ? 84.573 -0.205 -125.474 1.00 17.35 381 PRO B O 1
ATOM 6757 N N . GLY B 1 382 ? 84.300 -0.535 -127.675 1.00 16.94 382 GLY B N 1
ATOM 6758 C CA . GLY B 1 382 ? 85.609 0.011 -127.977 1.00 18.01 382 GLY B CA 1
ATOM 6759 C C . GLY B 1 382 ? 86.123 -0.402 -129.338 1.00 17.76 382 GLY B C 1
ATOM 6760 O O . GLY B 1 382 ? 86.034 -1.573 -129.716 1.00 16.83 382 GLY B O 1
ATOM 6761 N N . VAL B 1 383 ? 86.661 0.555 -130.087 1.00 15.93 383 VAL B N 1
ATOM 6762 C CA . VAL B 1 383 ? 87.190 0.238 -131.409 1.00 17.66 383 VAL B CA 1
ATOM 6763 C C . VAL B 1 383 ? 88.334 -0.758 -131.249 1.00 18.05 383 VAL B C 1
ATOM 6764 O O . VAL B 1 383 ? 88.521 -1.640 -132.081 1.00 19.37 383 VAL B O 1
ATOM 6768 N N . ASP B 1 384 ? 89.089 -0.613 -130.164 1.00 18.05 384 ASP B N 1
ATOM 6769 C CA . ASP B 1 384 ? 90.217 -1.493 -129.887 1.00 19.07 384 ASP B CA 1
ATOM 6770 C C . ASP B 1 384 ? 89.757 -2.942 -129.719 1.00 19.20 384 ASP B C 1
ATOM 6771 O O . ASP B 1 384 ? 90.425 -3.875 -130.170 1.00 18.16 384 ASP B O 1
ATOM 6776 N N . GLN B 1 385 ? 88.618 -3.126 -129.061 1.00 17.33 385 GLN B N 1
ATOM 6777 C CA . GLN B 1 385 ? 88.076 -4.467 -128.841 1.00 16.55 385 GLN B CA 1
ATOM 6778 C C . GLN B 1 385 ? 87.753 -5.146 -130.167 1.00 16.71 385 GLN B C 1
ATOM 6779 O O . GLN B 1 385 ? 88.034 -6.333 -130.362 1.00 15.16 385 GLN B O 1
ATOM 6785 N N . GLU B 1 386 ? 87.156 -4.385 -131.075 1.00 15.57 386 GLU B N 1
ATOM 6786 C CA . GLU B 1 386 ? 86.782 -4.911 -132.377 1.00 15.74 386 GLU B CA 1
ATOM 6787 C C . GLU B 1 386 ? 88.009 -5.175 -133.248 1.00 16.41 386 GLU B C 1
ATOM 6788 O O . GLU B 1 386 ? 88.136 -6.242 -133.849 1.00 14.81 386 GLU B O 1
ATOM 6794 N N . HIS B 1 387 ? 88.918 -4.208 -133.311 1.00 15.37 387 HIS B N 1
ATOM 6795 C CA . HIS B 1 387 ? 90.116 -4.367 -134.123 1.00 16.00 387 HIS B CA 1
ATOM 6796 C C . HIS B 1 387 ? 91.065 -5.421 -133.584 1.00 16.32 387 HIS B C 1
ATOM 6797 O O . HIS B 1 387 ? 91.835 -5.997 -134.346 1.00 16.29 387 HIS B O 1
ATOM 6804 N N . ASP B 1 388 ? 91.028 -5.666 -132.276 1.00 16.80 388 ASP B N 1
ATOM 6805 C CA . ASP B 1 388 ? 91.899 -6.677 -131.691 1.00 18.03 388 ASP B CA 1
ATOM 6806 C C . ASP B 1 388 ? 91.301 -8.084 -131.806 1.00 17.95 388 ASP B C 1
ATOM 6807 O O . ASP B 1 388 ? 91.903 -9.051 -131.352 1.00 16.76 388 ASP B O 1
ATOM 6812 N N . GLY B 1 389 ? 90.111 -8.187 -132.394 1.00 18.37 389 GLY B N 1
ATOM 6813 C CA . GLY B 1 389 ? 89.495 -9.490 -132.602 1.00 16.74 389 GLY B CA 1
ATOM 6814 C C . GLY B 1 389 ? 88.531 -10.057 -131.573 1.00 16.84 389 GLY B C 1
ATOM 6815 O O . GLY B 1 389 ? 88.486 -11.272 -131.375 1.00 16.20 389 GLY B O 1
ATOM 6816 N N . ILE B 1 390 ? 87.735 -9.205 -130.936 1.00 16.10 390 ILE B N 1
ATOM 6817 C CA . ILE B 1 390 ? 86.790 -9.689 -129.937 1.00 15.20 390 ILE B CA 1
ATOM 6818 C C . ILE B 1 390 ? 85.843 -10.736 -130.541 1.00 14.73 390 ILE B C 1
ATOM 6819 O O . ILE B 1 390 ? 85.403 -11.650 -129.851 1.00 13.94 390 ILE B O 1
ATOM 6824 N N . ILE B 1 391 ? 85.551 -10.618 -131.833 1.00 14.32 391 ILE B N 1
ATOM 6825 C CA . ILE B 1 391 ? 84.664 -11.578 -132.491 1.00 14.20 391 ILE B CA 1
ATOM 6826 C C . ILE B 1 391 ? 85.209 -12.997 -132.396 1.00 15.42 391 ILE B C 1
ATOM 6827 O O . ILE B 1 391 ? 84.480 -13.919 -132.020 1.00 14.47 391 ILE B O 1
ATOM 6832 N N . ARG B 1 392 ? 86.489 -13.174 -132.715 1.00 15.75 392 ARG B N 1
ATOM 6833 C CA . ARG B 1 392 ? 87.081 -14.509 -132.660 1.00 18.04 392 ARG B CA 1
ATOM 6834 C C . ARG B 1 392 ? 87.572 -14.903 -131.272 1.00 19.32 392 ARG B C 1
ATOM 6835 O O . ARG B 1 392 ? 87.581 -16.084 -130.923 1.00 21.62 392 ARG B O 1
ATOM 6843 N N . ARG B 1 393 ? 87.953 -13.919 -130.466 1.00 16.90 393 ARG B N 1
ATOM 6844 C CA . ARG B 1 393 ? 88.454 -14.209 -129.127 1.00 16.75 393 ARG B CA 1
ATOM 6845 C C . ARG B 1 393 ? 87.325 -14.351 -128.103 1.00 16.37 393 ARG B C 1
ATOM 6846 O O . ARG B 1 393 ? 87.409 -15.174 -127.185 1.00 16.54 393 ARG B O 1
ATOM 6854 N N . GLY B 1 394 ? 86.264 -13.567 -128.262 1.00 15.19 394 GLY B N 1
ATOM 6855 C CA . GLY B 1 394 ? 85.143 -13.681 -127.347 1.00 14.73 394 GLY B CA 1
ATOM 6856 C C . GLY B 1 394 ? 84.406 -14.998 -127.539 1.00 14.13 394 GLY B C 1
ATOM 6857 O O . GLY B 1 394 ? 83.807 -15.535 -126.605 1.00 14.92 394 GLY B O 1
ATOM 6858 N N . ALA B 1 395 ? 84.471 -15.531 -128.755 1.00 13.37 395 ALA B N 1
ATOM 6859 C CA . ALA B 1 395 ? 83.797 -16.784 -129.080 1.00 12.67 395 ALA B CA 1
ATOM 6860 C C . ALA B 1 395 ? 84.412 -17.989 -128.382 1.00 11.68 395 ALA B C 1
ATOM 6861 O O . ALA B 1 395 ? 83.787 -19.041 -128.317 1.00 12.81 395 ALA B O 1
ATOM 6863 N N . LYS B 1 396 ? 85.629 -17.844 -127.867 1.00 13.06 396 LYS B N 1
ATOM 6864 C CA . LYS B 1 396 ? 86.293 -18.948 -127.185 1.00 12.33 396 LYS B CA 1
ATOM 6865 C C . LYS B 1 396 ? 85.543 -19.379 -125.930 1.00 14.13 396 LYS B C 1
ATOM 6866 O O . LYS B 1 396 ? 85.565 -20.551 -125.565 1.00 13.03 396 LYS B O 1
ATOM 6872 N N . LEU B 1 397 ? 84.877 -18.432 -125.273 1.00 13.67 397 LEU B N 1
ATOM 6873 C CA . LEU B 1 397 ? 84.130 -18.744 -124.057 1.00 14.98 397 LEU B CA 1
ATOM 6874 C C . LEU B 1 397 ? 82.877 -19.554 -124.378 1.00 13.75 397 LEU B C 1
ATOM 6875 O O . LEU B 1 397 ? 82.514 -20.479 -123.648 1.00 13.71 397 LEU B O 1
ATOM 6880 N N . ILE B 1 398 ? 82.206 -19.189 -125.464 1.00 14.65 398 ILE B N 1
ATOM 6881 C CA . ILE B 1 398 ? 81.010 -19.908 -125.890 1.00 13.59 398 ILE B CA 1
ATOM 6882 C C . ILE B 1 398 ? 81.410 -21.349 -126.210 1.00 13.65 398 ILE B C 1
ATOM 6883 O O . ILE B 1 398 ? 80.732 -22.300 -125.814 1.00 11.21 398 ILE B O 1
ATOM 6888 N N . PHE B 1 399 ? 82.523 -21.490 -126.925 1.00 12.55 399 PHE B N 1
ATOM 6889 C CA . PHE B 1 399 ? 83.034 -22.803 -127.313 1.00 13.28 399 PHE B CA 1
ATOM 6890 C C . PHE B 1 399 ? 83.330 -23.632 -126.057 1.00 12.37 399 PHE B C 1
ATOM 6891 O O . PHE B 1 399 ? 82.967 -24.809 -125.974 1.00 11.50 399 PHE B O 1
ATOM 6899 N N . ALA B 1 400 ? 83.978 -23.010 -125.075 1.00 12.90 400 ALA B N 1
ATOM 6900 C CA . ALA B 1 400 ? 84.317 -23.700 -123.833 1.00 11.69 400 ALA B CA 1
ATOM 6901 C C . ALA B 1 400 ? 83.093 -24.278 -123.124 1.00 12.30 400 ALA B C 1
ATOM 6902 O O . ALA B 1 400 ? 83.104 -25.436 -122.714 1.00 13.22 400 ALA B O 1
ATOM 6904 N N . TYR B 1 401 ? 82.040 -23.478 -122.973 1.00 12.21 401 TYR B N 1
ATOM 6905 C CA . TYR B 1 401 ? 80.832 -23.955 -122.303 1.00 12.98 401 TYR B CA 1
ATOM 6906 C C . TYR B 1 401 ? 80.044 -24.992 -123.095 1.00 13.45 401 TYR B C 1
ATOM 6907 O O . TYR B 1 401 ? 79.516 -25.940 -122.515 1.00 14.41 401 TYR B O 1
ATOM 6916 N N . ALA B 1 402 ? 79.961 -24.817 -124.412 1.00 14.17 402 ALA B N 1
ATOM 6917 C CA . ALA B 1 402 ? 79.223 -25.758 -125.257 1.00 12.84 402 ALA B CA 1
ATOM 6918 C C . ALA B 1 402 ? 79.945 -27.092 -125.380 1.00 13.66 402 ALA B C 1
ATOM 6919 O O . ALA B 1 402 ? 79.326 -28.137 -125.588 1.00 13.93 402 ALA B O 1
ATOM 6921 N N . GLU B 1 403 ? 81.263 -27.041 -125.244 1.00 13.13 403 GLU B N 1
ATOM 6922 C CA . GLU B 1 403 ? 82.102 -28.225 -125.329 1.00 14.30 403 GLU B CA 1
ATOM 6923 C C . GLU B 1 403 ? 82.131 -29.010 -124.010 1.00 14.74 403 GLU B C 1
ATOM 6924 O O . GLU B 1 403 ? 82.264 -30.232 -124.013 1.00 14.53 403 GLU B O 1
ATOM 6930 N N . ALA B 1 404 ? 81.986 -28.312 -122.887 1.00 13.96 404 ALA B N 1
ATOM 6931 C CA . ALA B 1 404 ? 82.049 -28.962 -121.579 1.00 13.90 404 ALA B CA 1
ATOM 6932 C C . ALA B 1 404 ? 81.065 -30.095 -121.370 1.00 14.70 404 ALA B C 1
ATOM 6933 O O . ALA B 1 404 ? 79.895 -30.002 -121.750 1.00 15.28 404 ALA B O 1
ATOM 6935 N N . THR B 1 405 ? 81.559 -31.171 -120.765 1.00 11.98 405 THR B N 1
ATOM 6936 C CA . THR B 1 405 ? 80.715 -32.317 -120.456 1.00 14.49 405 THR B CA 1
ATOM 6937 C C . THR B 1 405 ? 80.693 -32.561 -118.937 1.00 12.65 405 THR B C 1
ATOM 6938 O O . THR B 1 405 ? 79.995 -33.450 -118.436 1.00 13.43 405 THR B O 1
ATOM 6942 N N . VAL B 1 406 ? 81.461 -31.762 -118.202 1.00 12.36 406 VAL B N 1
ATOM 6943 C CA . VAL B 1 406 ? 81.460 -31.866 -116.745 1.00 10.56 406 VAL B CA 1
ATOM 6944 C C . VAL B 1 406 ? 80.165 -31.187 -116.298 1.00 10.83 406 VAL B C 1
ATOM 6945 O O . VAL B 1 406 ? 79.539 -30.487 -117.079 1.00 11.21 406 VAL B O 1
ATOM 6949 N N . PRO B 1 407 ? 79.744 -31.397 -115.042 1.00 11.12 407 PRO B N 1
ATOM 6950 C CA . PRO B 1 407 ? 78.514 -30.776 -114.526 1.00 11.93 407 PRO B CA 1
ATOM 6951 C C . PRO B 1 407 ? 78.655 -29.260 -114.646 1.00 11.94 407 PRO B C 1
ATOM 6952 O O . PRO B 1 407 ? 79.731 -28.715 -114.391 1.00 10.99 407 PRO B O 1
ATOM 6956 N N . LEU B 1 408 ? 77.574 -28.592 -115.045 1.00 10.75 408 LEU B N 1
ATOM 6957 C CA . LEU B 1 408 ? 77.558 -27.133 -115.193 1.00 12.62 408 LEU B CA 1
ATOM 6958 C C . LEU B 1 408 ? 76.346 -26.559 -114.480 1.00 12.72 408 LEU B C 1
ATOM 6959 O O . LEU B 1 408 ? 75.210 -26.875 -114.844 1.00 12.07 408 LEU B O 1
ATOM 6964 N N . ILE B 1 409 ? 76.585 -25.738 -113.461 1.00 12.05 409 ILE B N 1
ATOM 6965 C CA . ILE B 1 409 ? 75.513 -25.100 -112.705 1.00 12.99 409 ILE B CA 1
ATOM 6966 C C . ILE B 1 409 ? 75.745 -23.599 -112.816 1.00 11.86 409 ILE B C 1
ATOM 6967 O O . ILE B 1 409 ? 76.849 -23.118 -112.566 1.00 11.96 409 ILE B O 1
ATOM 6972 N N . THR B 1 410 ? 74.707 -22.863 -113.197 1.00 10.76 410 THR B N 1
ATOM 6973 C CA . THR B 1 410 ? 74.825 -21.421 -113.369 1.00 11.95 410 THR B CA 1
ATOM 6974 C C . THR B 1 410 ? 73.800 -20.661 -112.551 1.00 11.48 410 THR B C 1
ATOM 6975 O O . THR B 1 410 ? 72.642 -21.059 -112.470 1.00 12.95 410 THR B O 1
ATOM 6979 N N . VAL B 1 411 ? 74.235 -19.574 -111.930 1.00 11.67 411 VAL B N 1
ATOM 6980 C CA . VAL B 1 411 ? 73.325 -18.763 -111.148 1.00 11.36 411 VAL B CA 1
ATOM 6981 C C . VAL B 1 411 ? 73.436 -17.306 -111.589 1.00 11.36 411 VAL B C 1
ATOM 6982 O O . VAL B 1 411 ? 74.527 -16.744 -111.625 1.00 10.91 411 VAL B O 1
ATOM 6986 N N . ILE B 1 412 ? 72.305 -16.707 -111.953 1.00 10.80 412 ILE B N 1
ATOM 6987 C CA . ILE B 1 412 ? 72.291 -15.303 -112.366 1.00 11.32 412 ILE B CA 1
ATOM 6988 C C . ILE B 1 412 ? 71.858 -14.478 -111.164 1.00 13.43 412 ILE B C 1
ATOM 6989 O O . ILE B 1 412 ? 70.729 -14.607 -110.685 1.00 13.51 412 ILE B O 1
ATOM 6994 N N . THR B 1 413 ? 72.826 -13.790 -110.551 1.00 11.63 413 THR B N 1
ATOM 6995 C CA . THR B 1 413 ? 72.584 -12.790 -109.496 1.00 12.90 413 THR B CA 1
ATOM 6996 C C . THR B 1 413 ? 71.890 -11.472 -109.883 1.00 11.95 413 THR B C 1
ATOM 6997 O O . THR B 1 413 ? 70.993 -11.003 -109.182 1.00 14.20 413 THR B O 1
ATOM 7001 N N . ARG B 1 414 ? 72.476 -10.816 -110.901 1.00 13.54 414 ARG B N 1
ATOM 7002 C CA . ARG B 1 414 ? 71.751 -9.586 -111.297 1.00 12.45 414 ARG B CA 1
ATOM 7003 C C . ARG B 1 414 ? 71.515 -9.181 -112.785 1.00 12.22 414 ARG B C 1
ATOM 7004 O O . ARG B 1 414 ? 70.386 -9.255 -113.269 1.00 11.76 414 ARG B O 1
ATOM 7012 N N . LYS B 1 415 ? 72.476 -8.887 -113.659 1.00 12.34 415 LYS B N 1
ATOM 7013 C CA . LYS B 1 415 ? 72.334 -8.443 -115.047 1.00 12.09 415 LYS B CA 1
ATOM 7014 C C . LYS B 1 415 ? 72.695 -9.640 -115.920 1.00 13.83 415 LYS B C 1
ATOM 7015 O O . LYS B 1 415 ? 73.614 -10.397 -115.618 1.00 12.52 415 LYS B O 1
ATOM 7021 N N . ALA B 1 416 ? 71.954 -9.786 -117.013 1.00 12.94 416 ALA B N 1
ATOM 7022 C CA . ALA B 1 416 ? 72.172 -10.837 -118.003 1.00 15.07 416 ALA B CA 1
ATOM 7023 C C . ALA B 1 416 ? 71.520 -10.347 -119.301 1.00 13.48 416 ALA B C 1
ATOM 7024 O O . ALA B 1 416 ? 70.414 -10.759 -119.638 1.00 14.36 416 ALA B O 1
ATOM 7026 N N . PHE B 1 417 ? 72.209 -9.453 -120.011 1.00 14.15 417 PHE B N 1
ATOM 7027 C CA . PHE B 1 417 ? 71.694 -8.877 -121.259 1.00 14.83 417 PHE B CA 1
ATOM 7028 C C . PHE B 1 417 ? 72.345 -9.390 -122.542 1.00 15.26 417 PHE B C 1
ATOM 7029 O O . PHE B 1 417 ? 73.541 -9.674 -122.584 1.00 14.90 417 PHE B O 1
ATOM 7037 N N . GLY B 1 418 ? 71.522 -9.506 -123.581 1.00 14.86 418 GLY B N 1
ATOM 7038 C CA . GLY B 1 418 ? 71.965 -9.941 -124.895 1.00 14.75 418 GLY B CA 1
ATOM 7039 C C . GLY B 1 418 ? 72.887 -11.138 -124.986 1.00 15.33 418 GLY B C 1
ATOM 7040 O O . GLY B 1 418 ? 72.747 -12.104 -124.239 1.00 14.94 418 GLY B O 1
ATOM 7041 N N . GLY B 1 419 ? 73.828 -11.067 -125.923 1.00 16.47 419 GLY B N 1
ATOM 7042 C CA . GLY B 1 419 ? 74.780 -12.145 -126.121 1.00 16.68 419 GLY B CA 1
ATOM 7043 C C . GLY B 1 419 ? 75.551 -12.554 -124.885 1.00 17.22 419 GLY B C 1
ATOM 7044 O O . GLY B 1 419 ? 75.864 -13.734 -124.716 1.00 16.82 419 GLY B O 1
ATOM 7045 N N . ALA B 1 420 ? 75.862 -11.589 -124.024 1.00 14.52 420 ALA B N 1
ATOM 7046 C CA . ALA B 1 420 ? 76.600 -11.873 -122.796 1.00 15.44 420 ALA B CA 1
ATOM 7047 C C . ALA B 1 420 ? 75.853 -12.904 -121.954 1.00 14.38 420 ALA B C 1
ATOM 7048 O O . ALA B 1 420 ? 76.471 -13.788 -121.362 1.00 13.80 420 ALA B O 1
ATOM 7050 N N . TYR B 1 421 ? 74.527 -12.784 -121.899 1.00 12.91 421 TYR B N 1
ATOM 7051 C CA . TYR B 1 421 ? 73.707 -13.731 -121.144 1.00 12.35 421 TYR B CA 1
ATOM 7052 C C . TYR B 1 421 ? 73.937 -15.143 -121.686 1.00 13.20 421 TYR B C 1
ATOM 7053 O O . TYR B 1 421 ? 74.133 -16.085 -120.923 1.00 13.56 421 TYR B O 1
ATOM 7062 N N . VAL B 1 422 ? 73.928 -15.278 -123.009 1.00 11.87 422 VAL B N 1
ATOM 7063 C CA . VAL B 1 422 ? 74.113 -16.576 -123.644 1.00 12.36 422 VAL B CA 1
ATOM 7064 C C . VAL B 1 422 ? 75.511 -17.117 -123.392 1.00 11.99 422 VAL B C 1
ATOM 7065 O O . VAL B 1 422 ? 75.677 -18.293 -123.088 1.00 13.04 422 VAL B O 1
ATOM 7069 N N . VAL B 1 423 ? 76.513 -16.246 -123.494 1.00 11.05 423 VAL B N 1
ATOM 7070 C CA . VAL B 1 423 ? 77.902 -16.649 -123.287 1.00 12.17 423 VAL B CA 1
ATOM 7071 C C . VAL B 1 423 ? 78.199 -17.138 -121.866 1.00 12.63 423 VAL B C 1
ATOM 7072 O O . VAL B 1 423 ? 78.928 -18.113 -121.693 1.00 14.64 423 VAL B O 1
ATOM 7076 N N . MET B 1 424 ? 77.638 -16.482 -120.853 1.00 13.04 424 MET B N 1
ATOM 7077 C CA . MET B 1 424 ? 77.919 -16.876 -119.468 1.00 12.72 424 MET B CA 1
ATOM 7078 C C . MET B 1 424 ? 77.205 -18.163 -119.004 1.00 13.87 424 MET B C 1
ATOM 7079 O O . MET B 1 424 ? 76.301 -18.107 -118.175 1.00 13.16 424 MET B O 1
ATOM 7084 N N . GLY B 1 425 ? 77.609 -19.311 -119.557 1.00 12.20 425 GLY B N 1
ATOM 7085 C CA . GLY B 1 425 ? 77.044 -20.608 -119.184 1.00 13.01 425 GLY B CA 1
ATOM 7086 C C . GLY B 1 425 ? 75.538 -20.763 -119.194 1.00 12.91 425 GLY B C 1
ATOM 7087 O O . GLY B 1 425 ? 74.962 -21.325 -118.259 1.00 12.53 425 GLY B O 1
ATOM 7088 N N . SER B 1 426 ? 74.899 -20.281 -120.253 1.00 12.01 426 SER B N 1
ATOM 7089 C CA . SER B 1 426 ? 73.448 -20.364 -120.361 1.00 12.16 426 SER B CA 1
ATOM 7090 C C . SER B 1 426 ? 73.005 -21.794 -120.634 1.00 12.72 426 SER B C 1
ATOM 7091 O O . SER B 1 426 ? 73.809 -22.662 -121.002 1.00 11.92 426 SER B O 1
ATOM 7094 N N . LYS B 1 427 ? 71.719 -22.046 -120.436 1.00 12.54 427 LYS B N 1
ATOM 7095 C CA . LYS B 1 427 ? 71.191 -23.376 -120.686 1.00 11.70 427 LYS B CA 1
ATOM 7096 C C . LYS B 1 427 ? 71.295 -23.723 -122.172 1.00 13.44 427 LYS B C 1
ATOM 7097 O O . LYS B 1 427 ? 71.477 -24.886 -122.540 1.00 11.75 427 LYS B O 1
ATOM 7103 N N . HIS B 1 428 ? 71.203 -22.706 -123.020 1.00 12.14 428 HIS B N 1
ATOM 7104 C CA . HIS B 1 428 ? 71.261 -22.894 -124.468 1.00 12.88 428 HIS B CA 1
ATOM 7105 C C . HIS B 1 428 ? 72.586 -23.485 -124.930 1.00 12.74 428 HIS B C 1
ATOM 7106 O O . HIS B 1 428 ? 72.663 -24.086 -126.002 1.00 14.85 428 HIS B O 1
ATOM 7113 N N . LEU B 1 429 ? 73.632 -23.292 -124.132 1.00 14.31 429 LEU B N 1
ATOM 7114 C CA . LEU B 1 429 ? 74.948 -23.828 -124.467 1.00 13.06 429 LEU B CA 1
ATOM 7115 C C . LEU B 1 429 ? 75.154 -25.212 -123.877 1.00 14.92 429 LEU B C 1
ATOM 7116 O O . LEU B 1 429 ? 76.070 -25.927 -124.276 1.00 13.44 429 LEU B O 1
ATOM 7121 N N . GLY B 1 430 ? 74.311 -25.583 -122.918 1.00 14.18 430 GLY B N 1
ATOM 7122 C CA . GLY B 1 430 ? 74.426 -26.899 -122.311 1.00 13.92 430 GLY B CA 1
ATOM 7123 C C . GLY B 1 430 ? 74.447 -26.936 -120.792 1.00 14.92 430 GLY B C 1
ATOM 7124 O O . GLY B 1 430 ? 74.612 -28.012 -120.207 1.00 15.13 430 GLY B O 1
ATOM 7125 N N . ALA B 1 431 ? 74.296 -25.786 -120.138 1.00 14.66 431 ALA B N 1
ATOM 7126 C CA . ALA B 1 431 ? 74.288 -25.768 -118.671 1.00 13.43 431 ALA B CA 1
ATOM 7127 C C . ALA B 1 431 ? 73.162 -26.685 -118.197 1.00 14.04 431 ALA B C 1
ATOM 7128 O O . ALA B 1 431 ? 72.051 -26.656 -118.727 1.00 13.49 431 ALA B O 1
ATOM 7130 N N . ASP B 1 432 ? 73.460 -27.487 -117.186 1.00 13.99 432 ASP B N 1
ATOM 7131 C CA . ASP B 1 432 ? 72.526 -28.473 -116.665 1.00 13.28 432 ASP B CA 1
ATOM 7132 C C . ASP B 1 432 ? 71.470 -27.946 -115.710 1.00 14.58 432 ASP B C 1
ATOM 7133 O O . ASP B 1 432 ? 70.319 -28.389 -115.737 1.00 14.85 432 ASP B O 1
ATOM 7138 N N . LEU B 1 433 ? 71.868 -27.000 -114.869 1.00 13.18 433 LEU B N 1
ATOM 7139 C CA . LEU B 1 433 ? 70.957 -26.376 -113.916 1.00 12.07 433 LEU B CA 1
ATOM 7140 C C . LEU B 1 433 ? 71.235 -24.885 -113.967 1.00 11.82 433 LEU B C 1
ATOM 7141 O O . LEU B 1 433 ? 72.377 -24.454 -113.808 1.00 13.55 433 LEU B O 1
ATOM 7146 N N . ASN B 1 434 ? 70.192 -24.110 -114.242 1.00 12.44 434 ASN B N 1
ATOM 7147 C CA . ASN B 1 434 ? 70.302 -22.663 -114.328 1.00 12.45 434 ASN B CA 1
ATOM 7148 C C . ASN B 1 434 ? 69.342 -22.030 -113.352 1.00 13.40 434 ASN B C 1
ATOM 7149 O O . ASN B 1 434 ? 68.124 -22.195 -113.456 1.00 13.21 434 ASN B O 1
ATOM 7154 N N . LEU B 1 435 ? 69.913 -21.302 -112.403 1.00 12.72 435 LEU B N 1
ATOM 7155 C CA . LEU B 1 435 ? 69.150 -20.650 -111.356 1.00 13.24 435 LEU B CA 1
ATOM 7156 C C . LEU B 1 435 ? 69.234 -19.141 -111.502 1.00 13.20 435 LEU B C 1
ATOM 7157 O O . LEU B 1 435 ? 70.204 -18.619 -112.042 1.00 14.01 435 LEU B O 1
ATOM 7162 N N . ALA B 1 436 ? 68.212 -18.441 -111.028 1.00 11.17 436 ALA B N 1
ATOM 7163 C CA . ALA B 1 436 ? 68.214 -16.985 -111.091 1.00 11.39 436 ALA B CA 1
ATOM 7164 C C . ALA B 1 436 ? 67.625 -16.397 -109.815 1.00 12.51 436 ALA B C 1
ATOM 7165 O O . ALA B 1 436 ? 66.625 -16.896 -109.291 1.00 13.56 436 ALA B O 1
ATOM 7167 N N . TRP B 1 437 ? 68.255 -15.346 -109.304 1.00 12.93 437 TRP B N 1
ATOM 7168 C CA . TRP B 1 437 ? 67.742 -14.667 -108.119 1.00 12.82 437 TRP B CA 1
ATOM 7169 C C . TRP B 1 437 ? 66.615 -13.763 -108.612 1.00 13.63 437 TRP B C 1
ATOM 7170 O O . TRP B 1 437 ? 66.471 -13.543 -109.811 1.00 13.39 437 TRP B O 1
ATOM 7181 N N . PRO B 1 438 ? 65.798 -13.227 -107.694 1.00 14.88 438 PRO B N 1
ATOM 7182 C CA . PRO B 1 438 ? 64.686 -12.347 -108.079 1.00 15.41 438 PRO B CA 1
ATOM 7183 C C . PRO B 1 438 ? 65.197 -11.019 -108.620 1.00 15.61 438 PRO B C 1
ATOM 7184 O O . PRO B 1 438 ? 64.466 -10.270 -109.276 1.00 16.14 438 PRO B O 1
ATOM 7188 N N . THR B 1 439 ? 66.465 -10.753 -108.323 1.00 14.92 439 THR B N 1
ATOM 7189 C CA . THR B 1 439 ? 67.159 -9.532 -108.720 1.00 15.81 439 THR B CA 1
ATOM 7190 C C . THR B 1 439 ? 67.748 -9.628 -110.123 1.00 17.37 439 THR B C 1
ATOM 7191 O O . THR B 1 439 ? 68.307 -8.660 -110.641 1.00 17.27 439 THR B O 1
ATOM 7195 N N . ALA B 1 440 ? 67.613 -10.799 -110.734 1.00 15.31 440 ALA B N 1
ATOM 7196 C CA . ALA B 1 440 ? 68.139 -11.027 -112.070 1.00 15.48 440 ALA B CA 1
ATOM 7197 C C . ALA B 1 440 ? 67.357 -10.252 -113.122 1.00 16.29 440 ALA B C 1
ATOM 7198 O O . ALA B 1 440 ? 66.139 -10.105 -113.023 1.00 17.83 440 ALA B O 1
ATOM 7200 N N . GLN B 1 441 ? 68.066 -9.739 -114.120 1.00 15.27 441 GLN B N 1
ATOM 7201 C CA . GLN B 1 441 ? 67.434 -9.005 -115.206 1.00 16.98 441 GLN B CA 1
ATOM 7202 C C . GLN B 1 441 ? 67.910 -9.681 -116.489 1.00 15.61 441 GLN B C 1
ATOM 7203 O O . GLN B 1 441 ? 69.016 -9.424 -116.966 1.00 15.97 441 GLN B O 1
ATOM 7209 N N . ILE B 1 442 ? 67.077 -10.565 -117.029 1.00 14.71 442 ILE B N 1
ATOM 7210 C CA . ILE B 1 442 ? 67.421 -11.301 -118.239 1.00 14.55 442 ILE B CA 1
ATOM 7211 C C . ILE B 1 442 ? 66.617 -10.760 -119.406 1.00 15.38 442 ILE B C 1
ATOM 7212 O O . ILE B 1 442 ? 65.415 -11.008 -119.519 1.00 17.09 442 ILE B O 1
ATOM 7217 N N . ALA B 1 443 ? 67.293 -10.019 -120.274 1.00 16.36 443 ALA B N 1
ATOM 7218 C CA . ALA B 1 443 ? 66.636 -9.395 -121.413 1.00 16.90 443 ALA B CA 1
ATOM 7219 C C . ALA B 1 443 ? 67.555 -9.243 -122.611 1.00 18.98 443 ALA B C 1
ATOM 7220 O O . ALA B 1 443 ? 68.773 -9.264 -122.473 1.00 18.16 443 ALA B O 1
ATOM 7222 N N . VAL B 1 444 ? 66.956 -9.069 -123.784 1.00 20.73 444 VAL B N 1
ATOM 7223 C CA . VAL B 1 444 ? 67.722 -8.935 -125.012 1.00 23.99 444 VAL B CA 1
ATOM 7224 C C . VAL B 1 444 ? 68.640 -7.706 -124.987 1.00 26.27 444 VAL B C 1
ATOM 7225 O O . VAL B 1 444 ? 69.742 -7.730 -125.541 1.00 27.69 444 VAL B O 1
ATOM 7229 N N . MET B 1 445 ? 68.192 -6.639 -124.332 1.00 25.97 445 MET B N 1
ATOM 7230 C CA . MET B 1 445 ? 68.993 -5.425 -124.218 1.00 27.66 445 MET B CA 1
ATOM 7231 C C . MET B 1 445 ? 68.381 -4.475 -123.193 1.00 27.64 445 MET B C 1
ATOM 7232 O O . MET B 1 445 ? 67.344 -4.781 -122.601 1.00 27.90 445 MET B O 1
ATOM 7237 N N . GLY B 1 446 ? 69.030 -3.335 -122.967 1.00 28.02 446 GLY B N 1
ATOM 7238 C CA . GLY B 1 446 ? 68.523 -2.370 -122.004 1.00 27.30 446 GLY B CA 1
ATOM 7239 C C . GLY B 1 446 ? 67.163 -1.824 -122.396 1.00 26.91 446 GLY B C 1
ATOM 7240 O O . GLY B 1 446 ? 66.814 -1.808 -123.576 1.00 26.41 446 GLY B O 1
ATOM 7241 N N . ALA B 1 447 ? 66.397 -1.370 -121.409 1.00 26.93 447 ALA B N 1
ATOM 7242 C CA . ALA B 1 447 ? 65.064 -0.829 -121.661 1.00 27.03 447 ALA B CA 1
ATOM 7243 C C . ALA B 1 447 ? 65.080 0.377 -122.594 1.00 28.30 447 ALA B C 1
ATOM 7244 O O . ALA B 1 447 ? 64.284 0.461 -123.531 1.00 27.83 447 ALA B O 1
ATOM 7246 N N . GLN B 1 448 ? 65.985 1.313 -122.336 1.00 29.51 448 GLN B N 1
ATOM 7247 C CA . GLN B 1 448 ? 66.077 2.507 -123.162 1.00 31.09 448 GLN B CA 1
ATOM 7248 C C . GLN B 1 448 ? 66.379 2.138 -124.608 1.00 30.84 448 GLN B C 1
ATOM 7249 O O . GLN B 1 448 ? 65.708 2.607 -125.529 1.00 31.62 448 GLN B O 1
ATOM 7255 N N . GLY B 1 449 ? 67.388 1.294 -124.802 1.00 30.69 449 GLY B N 1
ATOM 7256 C CA . GLY B 1 449 ? 67.747 0.876 -126.144 1.00 29.33 449 GLY B CA 1
ATOM 7257 C C . GLY B 1 449 ? 66.631 0.094 -126.807 1.00 28.74 449 GLY B C 1
ATOM 7258 O O . GLY B 1 449 ? 66.425 0.187 -128.015 1.00 28.81 449 GLY B O 1
ATOM 7259 N N . ALA B 1 450 ? 65.894 -0.670 -126.010 1.00 27.56 450 ALA B N 1
ATOM 7260 C CA . ALA B 1 450 ? 64.801 -1.475 -126.533 1.00 28.03 450 ALA B CA 1
ATOM 7261 C C . ALA B 1 450 ? 63.635 -0.628 -127.033 1.00 28.41 450 ALA B C 1
ATOM 7262 O O . ALA B 1 450 ? 63.134 -0.855 -128.133 1.00 27.73 450 ALA B O 1
ATOM 7264 N N . VAL B 1 451 ? 63.201 0.339 -126.229 1.00 30.21 451 VAL B N 1
ATOM 7265 C CA . VAL B 1 451 ? 62.071 1.186 -126.608 1.00 32.54 451 VAL B CA 1
ATOM 7266 C C . VAL B 1 451 ? 62.320 2.051 -127.834 1.00 33.64 451 VAL B C 1
ATOM 7267 O O . VAL B 1 451 ? 61.398 2.307 -128.604 1.00 34.03 451 VAL B O 1
ATOM 7271 N N . ASN B 1 452 ? 63.559 2.501 -128.015 1.00 35.97 452 ASN B N 1
ATOM 7272 C CA . ASN B 1 452 ? 63.896 3.331 -129.170 1.00 38.15 452 ASN B CA 1
ATOM 7273 C C . ASN B 1 452 ? 63.658 2.564 -130.465 1.00 40.00 452 ASN B C 1
ATOM 7274 O O . ASN B 1 452 ? 63.431 3.158 -131.518 1.00 40.72 452 ASN B O 1
ATOM 7279 N N . ILE B 1 453 ? 63.710 1.240 -130.376 1.00 40.14 453 ILE B N 1
ATOM 7280 C CA . ILE B 1 453 ? 63.489 0.383 -131.533 1.00 40.77 453 ILE B CA 1
ATOM 7281 C C . ILE B 1 453 ? 62.025 -0.043 -131.587 1.00 41.58 453 ILE B C 1
ATOM 7282 O O . ILE B 1 453 ? 61.317 0.236 -132.555 1.00 41.48 453 ILE B O 1
ATOM 7287 N N . LEU B 1 454 ? 61.579 -0.711 -130.529 1.00 41.76 454 LEU B N 1
ATOM 7288 C CA . LEU B 1 454 ? 60.207 -1.194 -130.429 1.00 42.60 454 LEU B CA 1
ATOM 7289 C C . LEU B 1 454 ? 59.155 -0.112 -130.642 1.00 44.50 454 LEU B C 1
ATOM 7290 O O . LEU B 1 454 ? 58.089 -0.374 -131.200 1.00 43.57 454 LEU B O 1
ATOM 7295 N N . HIS B 1 455 ? 59.459 1.103 -130.197 1.00 46.56 455 HIS B N 1
ATOM 7296 C CA . HIS B 1 455 ? 58.516 2.210 -130.304 1.00 49.81 455 HIS B CA 1
ATOM 7297 C C . HIS B 1 455 ? 59.038 3.448 -131.025 1.00 53.10 455 HIS B C 1
ATOM 7298 O O . HIS B 1 455 ? 58.837 4.565 -130.549 1.00 53.57 455 HIS B O 1
ATOM 7305 N N . ARG B 1 456 ? 59.701 3.273 -132.161 1.00 57.05 456 ARG B N 1
ATOM 7306 C CA . ARG B 1 456 ? 60.210 4.432 -132.881 1.00 61.35 456 ARG B CA 1
ATOM 7307 C C . ARG B 1 456 ? 59.104 5.149 -133.645 1.00 63.89 456 ARG B C 1
ATOM 7308 O O . ARG B 1 456 ? 59.186 6.353 -133.882 1.00 64.24 456 ARG B O 1
ATOM 7316 N N . ARG B 1 457 ? 58.067 4.410 -134.025 1.00 67.03 457 ARG B N 1
ATOM 7317 C CA . ARG B 1 457 ? 56.952 4.994 -134.763 1.00 70.37 457 ARG B CA 1
ATOM 7318 C C . ARG B 1 457 ? 55.944 5.682 -133.850 1.00 71.54 457 ARG B C 1
ATOM 7319 O O . ARG B 1 457 ? 55.499 6.794 -134.136 1.00 71.67 457 ARG B O 1
ATOM 7327 N N . THR B 1 458 ? 55.587 5.024 -132.751 1.00 73.05 458 THR B N 1
ATOM 7328 C CA . THR B 1 458 ? 54.631 5.599 -131.814 1.00 74.92 458 THR B CA 1
ATOM 7329 C C . THR B 1 458 ? 55.207 6.851 -131.159 1.00 76.12 458 THR B C 1
ATOM 7330 O O . THR B 1 458 ? 54.465 7.681 -130.635 1.00 76.10 458 THR B O 1
ATOM 7334 N N . ILE B 1 459 ? 56.529 6.988 -131.198 1.00 77.60 459 ILE B N 1
ATOM 7335 C CA . ILE B 1 459 ? 57.185 8.148 -130.607 1.00 79.46 459 ILE B CA 1
ATOM 7336 C C . ILE B 1 459 ? 57.382 9.230 -131.663 1.00 80.79 459 ILE B C 1
ATOM 7337 O O . ILE B 1 459 ? 57.548 10.406 -131.337 1.00 81.01 459 ILE B O 1
ATOM 7342 N N . ALA B 1 460 ? 57.371 8.828 -132.929 1.00 82.10 460 ALA B N 1
ATOM 7343 C CA . ALA B 1 460 ? 57.510 9.787 -134.018 1.00 83.36 460 ALA B CA 1
ATOM 7344 C C . ALA B 1 460 ? 56.207 10.576 -133.975 1.00 84.36 460 ALA B C 1
ATOM 7345 O O . ALA B 1 460 ? 56.205 11.796 -133.800 1.00 84.55 460 ALA B O 1
ATOM 7347 N N . ASP B 1 461 ? 55.095 9.854 -134.108 1.00 85.55 461 ASP B N 1
ATOM 7348 C CA . ASP B 1 461 ? 53.772 10.459 -134.057 1.00 86.74 461 ASP B CA 1
ATOM 7349 C C . ASP B 1 461 ? 53.580 11.109 -132.692 1.00 87.36 461 ASP B C 1
ATOM 7350 O O . ASP B 1 461 ? 54.072 10.601 -131.687 1.00 87.36 461 ASP B O 1
ATOM 7355 N N . ALA B 1 462 ? 52.867 12.231 -132.665 1.00 88.26 462 ALA B N 1
ATOM 7356 C CA . ALA B 1 462 ? 52.621 12.954 -131.421 1.00 89.03 462 ALA B CA 1
ATOM 7357 C C . ALA B 1 462 ? 53.954 13.329 -130.782 1.00 89.28 462 ALA B C 1
ATOM 7358 O O . ALA B 1 462 ? 54.229 12.976 -129.635 1.00 89.44 462 ALA B O 1
ATOM 7360 N N . GLY B 1 463 ? 54.774 14.052 -131.542 1.00 89.50 463 GLY B N 1
ATOM 7361 C CA . GLY B 1 463 ? 56.077 14.475 -131.061 1.00 89.38 463 GLY B CA 1
ATOM 7362 C C . GLY B 1 463 ? 55.987 15.548 -129.999 1.00 89.38 463 GLY B C 1
ATOM 7363 O O . GLY B 1 463 ? 57.003 16.025 -129.491 1.00 89.56 463 GLY B O 1
ATOM 7364 N N . ASP B 1 464 ? 54.759 15.938 -129.674 1.00 89.01 464 ASP B N 1
ATOM 7365 C CA . ASP B 1 464 ? 54.516 16.955 -128.657 1.00 88.53 464 ASP B CA 1
ATOM 7366 C C . ASP B 1 464 ? 54.858 16.384 -127.289 1.00 87.59 464 ASP B C 1
ATOM 7367 O O . ASP B 1 464 ? 55.020 17.126 -126.322 1.00 87.62 464 ASP B O 1
ATOM 7372 N N . ASP B 1 465 ? 54.972 15.060 -127.215 1.00 86.25 465 ASP B N 1
ATOM 7373 C CA . ASP B 1 465 ? 55.276 14.395 -125.953 1.00 84.63 465 ASP B CA 1
ATOM 7374 C C . ASP B 1 465 ? 56.311 13.281 -126.073 1.00 83.02 465 ASP B C 1
ATOM 7375 O O . ASP B 1 465 ? 56.212 12.269 -125.383 1.00 83.30 465 ASP B O 1
ATOM 7380 N N . ALA B 1 466 ? 57.302 13.465 -126.938 1.00 80.92 466 ALA B N 1
ATOM 7381 C CA . ALA B 1 466 ? 58.337 12.454 -127.115 1.00 79.02 466 ALA B CA 1
ATOM 7382 C C . ALA B 1 466 ? 58.959 12.034 -125.781 1.00 77.55 466 ALA B C 1
ATOM 7383 O O . ALA B 1 466 ? 58.934 10.857 -125.421 1.00 77.21 466 ALA B O 1
ATOM 7385 N N . GLU B 1 467 ? 59.503 13.002 -125.047 1.00 75.74 467 GLU B N 1
ATOM 7386 C CA . GLU B 1 467 ? 60.144 12.719 -123.766 1.00 73.63 467 GLU B CA 1
ATOM 7387 C C . GLU B 1 467 ? 59.208 12.160 -122.695 1.00 71.57 467 GLU B C 1
ATOM 7388 O O . GLU B 1 467 ? 59.656 11.478 -121.775 1.00 71.84 467 GLU B O 1
ATOM 7394 N N . ALA B 1 468 ? 57.915 12.440 -122.809 1.00 68.95 468 ALA B N 1
ATOM 7395 C CA . ALA B 1 468 ? 56.958 11.936 -121.831 1.00 66.49 468 ALA B CA 1
ATOM 7396 C C . ALA B 1 468 ? 56.531 10.523 -122.203 1.00 64.77 468 ALA B C 1
ATOM 7397 O O . ALA B 1 468 ? 56.440 9.643 -121.347 1.00 64.14 468 ALA B O 1
ATOM 7399 N N . THR B 1 469 ? 56.272 10.317 -123.490 1.00 62.78 469 THR B N 1
ATOM 7400 C CA . THR B 1 469 ? 55.854 9.018 -124.001 1.00 60.79 469 THR B CA 1
ATOM 7401 C C . THR B 1 469 ? 56.976 7.992 -123.885 1.00 58.96 469 THR B C 1
ATOM 7402 O O . THR B 1 469 ? 56.732 6.830 -123.564 1.00 58.61 469 THR B O 1
ATOM 7406 N N . ARG B 1 470 ? 58.205 8.424 -124.150 1.00 56.74 470 ARG B N 1
ATOM 7407 C CA . ARG B 1 470 ? 59.356 7.532 -124.070 1.00 54.32 470 ARG B CA 1
ATOM 7408 C C . ARG B 1 470 ? 59.623 7.099 -122.632 1.00 51.57 470 ARG B C 1
ATOM 7409 O O . ARG B 1 470 ? 59.823 5.917 -122.359 1.00 50.45 470 ARG B O 1
ATOM 7417 N N . ALA B 1 471 ? 59.625 8.061 -121.716 1.00 48.52 471 ALA B N 1
ATOM 7418 C CA . ALA B 1 471 ? 59.867 7.769 -120.309 1.00 45.89 471 ALA B CA 1
ATOM 7419 C C . ALA B 1 471 ? 58.841 6.768 -119.793 1.00 44.00 471 ALA B C 1
ATOM 7420 O O . ALA B 1 471 ? 59.168 5.883 -119.003 1.00 42.76 471 ALA B O 1
ATOM 7422 N N . ARG B 1 472 ? 57.600 6.908 -120.247 1.00 41.89 472 ARG B N 1
ATOM 7423 C CA . ARG B 1 472 ? 56.530 6.014 -119.820 1.00 40.73 472 ARG B CA 1
ATOM 7424 C C . ARG B 1 472 ? 56.717 4.624 -120.434 1.00 38.34 472 ARG B C 1
ATOM 7425 O O . ARG B 1 472 ? 56.477 3.609 -119.780 1.00 36.98 472 ARG B O 1
ATOM 7433 N N . LEU B 1 473 ? 57.161 4.586 -121.687 1.00 35.69 473 LEU B N 1
ATOM 7434 C CA . LEU B 1 473 ? 57.397 3.323 -122.387 1.00 33.64 473 LEU B CA 1
ATOM 7435 C C . LEU B 1 473 ? 58.585 2.582 -121.791 1.00 31.91 473 LEU B C 1
ATOM 7436 O O . LEU B 1 473 ? 58.592 1.352 -121.716 1.00 30.50 473 LEU B O 1
ATOM 7441 N N . ILE B 1 474 ? 59.595 3.338 -121.375 1.00 29.47 474 ILE B N 1
ATOM 7442 C CA . ILE B 1 474 ? 60.788 2.748 -120.782 1.00 28.48 474 ILE B CA 1
ATOM 7443 C C . ILE B 1 474 ? 60.464 2.108 -119.437 1.00 27.40 474 ILE B C 1
ATOM 7444 O O . ILE B 1 474 ? 60.884 0.987 -119.155 1.00 25.88 474 ILE B O 1
ATOM 7449 N N . GLN B 1 475 ? 59.709 2.823 -118.610 1.00 27.79 475 GLN B N 1
ATOM 7450 C CA . GLN B 1 475 ? 59.336 2.315 -117.296 1.00 28.93 475 GLN B CA 1
ATOM 7451 C C . GLN B 1 475 ? 58.545 1.013 -117.412 1.00 28.40 475 GLN B C 1
ATOM 7452 O O . GLN B 1 475 ? 58.796 0.052 -116.678 1.00 27.94 475 GLN B O 1
ATOM 7458 N N . GLU B 1 476 ? 57.600 0.978 -118.344 1.00 26.67 476 GLU B N 1
ATOM 7459 C CA . GLU B 1 476 ? 56.785 -0.213 -118.548 1.00 26.23 476 GLU B CA 1
ATOM 7460 C C . GLU B 1 476 ? 57.643 -1.392 -119.012 1.00 24.00 476 GLU B C 1
ATOM 7461 O O . GLU B 1 476 ? 57.421 -2.527 -118.593 1.00 22.85 476 GLU B O 1
ATOM 7467 N N . TYR B 1 477 ? 58.623 -1.121 -119.871 1.00 21.64 477 TYR B N 1
ATOM 7468 C CA . TYR B 1 477 ? 59.504 -2.181 -120.370 1.00 21.12 477 TYR B CA 1
ATOM 7469 C C . TYR B 1 477 ? 60.345 -2.752 -119.231 1.00 21.02 477 TYR B C 1
ATOM 7470 O O . TYR B 1 477 ? 60.540 -3.964 -119.142 1.00 19.34 477 TYR B O 1
ATOM 7479 N N . GLU B 1 478 ? 60.838 -1.884 -118.353 1.00 20.53 478 GLU B N 1
ATOM 7480 C CA . GLU B 1 478 ? 61.649 -2.347 -117.226 1.00 23.64 478 GLU B CA 1
ATOM 7481 C C . GLU B 1 478 ? 60.830 -3.236 -116.297 1.00 23.45 478 GLU B C 1
ATOM 7482 O O . GLU B 1 478 ? 61.236 -4.344 -115.953 1.00 23.29 478 GLU B O 1
ATOM 7488 N N . ASP B 1 479 ? 59.667 -2.735 -115.900 1.00 23.94 479 ASP B N 1
ATOM 7489 C CA . ASP B 1 479 ? 58.791 -3.459 -114.993 1.00 24.15 479 ASP B CA 1
ATOM 7490 C C . ASP B 1 479 ? 58.226 -4.747 -115.585 1.00 23.30 479 ASP B C 1
ATOM 7491 O O . ASP B 1 479 ? 57.881 -5.670 -114.852 1.00 23.86 479 ASP B O 1
ATOM 7496 N N . ALA B 1 480 ? 58.140 -4.821 -116.908 1.00 21.39 480 ALA B N 1
ATOM 7497 C CA . ALA B 1 480 ? 57.589 -6.013 -117.542 1.00 20.43 480 ALA B CA 1
ATOM 7498 C C . ALA B 1 480 ? 58.598 -7.089 -117.938 1.00 19.70 480 ALA B C 1
ATOM 7499 O O . ALA B 1 480 ? 58.323 -8.283 -117.800 1.00 19.32 480 ALA B O 1
ATOM 7501 N N . LEU B 1 481 ? 59.766 -6.669 -118.412 1.00 18.87 481 LEU B N 1
ATOM 7502 C CA . LEU B 1 481 ? 60.763 -7.620 -118.892 1.00 17.53 481 LEU B CA 1
ATOM 7503 C C . LEU B 1 481 ? 62.142 -7.648 -118.234 1.00 17.77 481 LEU B C 1
ATOM 7504 O O . LEU B 1 481 ? 62.904 -8.590 -118.456 1.00 16.63 481 LEU B O 1
ATOM 7509 N N . LEU B 1 482 ? 62.482 -6.640 -117.439 1.00 16.71 482 LEU B N 1
ATOM 7510 C CA . LEU B 1 482 ? 63.792 -6.646 -116.790 1.00 16.55 482 LEU B CA 1
ATOM 7511 C C . LEU B 1 482 ? 63.744 -7.436 -115.494 1.00 15.59 482 LEU B C 1
ATOM 7512 O O . LEU B 1 482 ? 63.915 -6.898 -114.400 1.00 15.35 482 LEU B O 1
ATOM 7517 N N . ASN B 1 483 ? 63.502 -8.733 -115.647 1.00 15.16 483 ASN B N 1
ATOM 7518 C CA . ASN B 1 483 ? 63.423 -9.654 -114.530 1.00 14.63 483 ASN B CA 1
ATOM 7519 C C . ASN B 1 483 ? 63.702 -11.043 -115.093 1.00 14.83 483 ASN B C 1
ATOM 7520 O O . ASN B 1 483 ? 63.976 -11.185 -116.283 1.00 16.83 483 ASN B O 1
ATOM 7525 N N . PRO B 1 484 ? 63.645 -12.087 -114.258 1.00 15.88 484 PRO B N 1
ATOM 7526 C CA . PRO B 1 484 ? 63.933 -13.397 -114.846 1.00 13.33 484 PRO B CA 1
ATOM 7527 C C . PRO B 1 484 ? 62.707 -14.249 -115.116 1.00 13.77 484 PRO B C 1
ATOM 7528 O O . PRO B 1 484 ? 62.835 -15.407 -115.498 1.00 13.20 484 PRO B O 1
ATOM 7532 N N . TYR B 1 485 ? 61.522 -13.677 -114.952 1.00 12.37 485 TYR B N 1
ATOM 7533 C CA . TYR B 1 485 ? 60.307 -14.452 -115.111 1.00 13.68 485 TYR B CA 1
ATOM 7534 C C . TYR B 1 485 ? 59.910 -14.892 -116.522 1.00 14.27 485 TYR B C 1
ATOM 7535 O O . TYR B 1 485 ? 59.231 -15.906 -116.686 1.00 13.86 485 TYR B O 1
ATOM 7544 N N . THR B 1 486 ? 60.330 -14.152 -117.541 1.00 15.52 486 THR B N 1
ATOM 7545 C CA . THR B 1 486 ? 60.019 -14.572 -118.905 1.00 15.25 486 THR B CA 1
ATOM 7546 C C . THR B 1 486 ? 60.952 -15.736 -119.248 1.00 14.88 486 THR B C 1
ATOM 7547 O O . THR B 1 486 ? 60.547 -16.701 -119.894 1.00 13.90 486 THR B O 1
ATOM 7551 N N . ALA B 1 487 ? 62.205 -15.654 -118.808 1.00 14.03 487 ALA B N 1
ATOM 7552 C CA . ALA B 1 487 ? 63.129 -16.753 -119.053 1.00 14.61 487 ALA B CA 1
ATOM 7553 C C . ALA B 1 487 ? 62.608 -17.983 -118.300 1.00 14.35 487 ALA B C 1
ATOM 7554 O O . ALA B 1 487 ? 62.688 -19.103 -118.798 1.00 13.77 487 ALA B O 1
ATOM 7556 N N . ALA B 1 488 ? 62.056 -17.766 -117.109 1.00 14.49 488 ALA B N 1
ATOM 7557 C CA . ALA B 1 488 ? 61.525 -18.860 -116.302 1.00 14.09 488 ALA B CA 1
ATOM 7558 C C . ALA B 1 488 ? 60.286 -19.485 -116.939 1.00 14.69 488 ALA B C 1
ATOM 7559 O O . ALA B 1 488 ? 60.081 -20.692 -116.840 1.00 15.19 488 ALA B O 1
ATOM 7561 N N . GLU B 1 489 ? 59.453 -18.667 -117.579 1.00 16.27 489 GLU B N 1
ATOM 7562 C CA . GLU B 1 489 ? 58.253 -19.174 -118.245 1.00 15.89 489 GLU B CA 1
ATOM 7563 C C . GLU B 1 489 ? 58.614 -20.194 -119.316 1.00 15.97 489 GLU B C 1
ATOM 7564 O O . GLU B 1 489 ? 57.905 -21.184 -119.504 1.00 15.96 489 GLU B O 1
ATOM 7570 N N . ARG B 1 490 ? 59.726 -19.938 -120.000 1.00 15.48 490 ARG B N 1
ATOM 7571 C CA . ARG B 1 490 ? 60.211 -20.783 -121.087 1.00 16.35 490 ARG B CA 1
ATOM 7572 C C . ARG B 1 490 ? 61.184 -21.869 -120.653 1.00 15.70 490 ARG B C 1
ATOM 7573 O O . ARG B 1 490 ? 61.662 -22.638 -121.485 1.00 18.09 490 ARG B O 1
ATOM 7581 N N . GLY B 1 491 ? 61.497 -21.916 -119.363 1.00 14.50 491 GLY B N 1
ATOM 7582 C CA . GLY B 1 491 ? 62.409 -22.934 -118.870 1.00 14.56 491 GLY B CA 1
ATOM 7583 C C . GLY B 1 491 ? 63.879 -22.658 -119.137 1.00 14.19 491 GLY B C 1
ATOM 7584 O O . GLY B 1 491 ? 64.710 -23.557 -118.984 1.00 14.91 491 GLY B O 1
ATOM 7585 N N . TYR B 1 492 ? 64.208 -21.430 -119.539 1.00 13.90 492 TYR B N 1
ATOM 7586 C CA . TYR B 1 492 ? 65.606 -21.054 -119.802 1.00 15.51 492 TYR B CA 1
ATOM 7587 C C . TYR B 1 492 ? 66.378 -21.080 -118.489 1.00 15.44 492 TYR B C 1
ATOM 7588 O O . TYR B 1 492 ? 67.602 -21.240 -118.458 1.00 15.09 492 TYR B O 1
ATOM 7597 N N . VAL B 1 493 ? 65.645 -20.869 -117.404 1.00 14.82 493 VAL B N 1
ATOM 7598 C CA . VAL B 1 493 ? 66.206 -20.969 -116.068 1.00 14.91 493 VAL B CA 1
ATOM 7599 C C . VAL B 1 493 ? 65.305 -22.004 -115.418 1.00 14.01 493 VAL B C 1
ATOM 7600 O O . VAL B 1 493 ? 64.091 -21.991 -115.628 1.00 13.58 493 VAL B O 1
ATOM 7604 N N . ASP B 1 494 ? 65.905 -22.919 -114.668 1.00 13.18 494 ASP B N 1
ATOM 7605 C CA . ASP B 1 494 ? 65.165 -23.988 -114.015 1.00 14.19 494 ASP B CA 1
ATOM 7606 C C . ASP B 1 494 ? 64.343 -23.530 -112.833 1.00 15.12 494 ASP B C 1
ATOM 7607 O O . ASP B 1 494 ? 63.317 -24.128 -112.523 1.00 15.17 494 ASP B O 1
ATOM 7612 N N . ALA B 1 495 ? 64.799 -22.476 -112.168 1.00 14.42 495 ALA B N 1
ATOM 7613 C CA . ALA B 1 495 ? 64.076 -21.949 -111.028 1.00 14.75 495 ALA B CA 1
ATOM 7614 C C . ALA B 1 495 ? 64.547 -20.554 -110.660 1.00 15.38 495 ALA B C 1
ATOM 7615 O O . ALA B 1 495 ? 65.682 -20.162 -110.947 1.00 15.45 495 ALA B O 1
ATOM 7617 N N . VAL B 1 496 ? 63.640 -19.791 -110.067 1.00 14.44 496 VAL B N 1
ATOM 7618 C CA . VAL B 1 496 ? 63.955 -18.458 -109.579 1.00 14.45 496 VAL B CA 1
ATOM 7619 C C . VAL B 1 496 ? 63.996 -18.741 -108.088 1.00 15.87 496 VAL B C 1
ATOM 7620 O O . VAL B 1 496 ? 63.022 -19.226 -107.508 1.00 15.49 496 VAL B O 1
ATOM 7624 N N . ILE B 1 497 ? 65.129 -18.439 -107.472 1.00 15.21 497 ILE B N 1
ATOM 7625 C CA . ILE B 1 497 ? 65.320 -18.742 -106.066 1.00 14.45 497 ILE B CA 1
ATOM 7626 C C . ILE B 1 497 ? 65.642 -17.568 -105.167 1.00 15.43 497 ILE B C 1
ATOM 7627 O O . ILE B 1 497 ? 66.058 -16.504 -105.622 1.00 15.32 497 ILE B O 1
ATOM 7632 N N . MET B 1 498 ? 65.444 -17.783 -103.873 1.00 14.35 498 MET B N 1
ATOM 7633 C CA . MET B 1 498 ? 65.768 -16.771 -102.892 1.00 16.17 498 MET B CA 1
ATOM 7634 C C . MET B 1 498 ? 67.295 -16.834 -102.846 1.00 14.84 498 MET B C 1
ATOM 7635 O O . MET B 1 498 ? 67.880 -17.922 -102.851 1.00 15.34 498 MET B O 1
ATOM 7640 N N . PRO B 1 499 ? 67.966 -15.676 -102.840 1.00 15.24 499 PRO B N 1
ATOM 7641 C CA . PRO B 1 499 ? 69.430 -15.675 -102.795 1.00 14.45 499 PRO B CA 1
ATOM 7642 C C . PRO B 1 499 ? 70.006 -16.559 -101.688 1.00 15.31 499 PRO B C 1
ATOM 7643 O O . PRO B 1 499 ? 71.006 -17.250 -101.883 1.00 15.42 499 PRO B O 1
ATOM 7647 N N . SER B 1 500 ? 69.365 -16.530 -100.525 1.00 14.85 500 SER B N 1
ATOM 7648 C CA . SER B 1 500 ? 69.809 -17.313 -99.377 1.00 15.07 500 SER B CA 1
ATOM 7649 C C . SER B 1 500 ? 69.774 -18.821 -99.608 1.00 17.07 500 SER B C 1
ATOM 7650 O O . SER B 1 500 ? 70.389 -19.577 -98.857 1.00 17.09 500 SER B O 1
ATOM 7653 N N . ASP B 1 501 ? 69.070 -19.255 -100.652 1.00 17.64 501 ASP B N 1
ATOM 7654 C CA . ASP B 1 501 ? 68.961 -20.681 -100.959 1.00 18.56 501 ASP B CA 1
ATOM 7655 C C . ASP B 1 501 ? 69.909 -21.167 -102.041 1.00 16.60 501 ASP B C 1
ATOM 7656 O O . ASP B 1 501 ? 69.788 -22.291 -102.528 1.00 16.86 501 ASP B O 1
ATOM 7661 N N . THR B 1 502 ? 70.871 -20.330 -102.397 1.00 16.02 502 THR B N 1
ATOM 7662 C CA . THR B 1 502 ? 71.826 -20.683 -103.436 1.00 14.43 502 THR B CA 1
ATOM 7663 C C . THR B 1 502 ? 72.714 -21.853 -103.031 1.00 14.90 502 THR B C 1
ATOM 7664 O O . THR B 1 502 ? 72.957 -22.771 -103.820 1.00 15.20 502 THR B O 1
ATOM 7668 N N . ARG B 1 503 ? 73.213 -21.819 -101.801 1.00 14.16 503 ARG B N 1
ATOM 7669 C CA . ARG B 1 503 ? 74.076 -22.900 -101.341 1.00 14.34 503 ARG B CA 1
ATOM 7670 C C . ARG B 1 503 ? 73.335 -24.242 -101.383 1.00 15.84 503 ARG B C 1
ATOM 7671 O O . ARG B 1 503 ? 73.890 -25.259 -101.823 1.00 14.75 503 ARG B O 1
ATOM 7679 N N . ARG B 1 504 ? 72.082 -24.251 -100.942 1.00 15.79 504 ARG B N 1
ATOM 7680 C CA . ARG B 1 504 ? 71.302 -25.488 -100.954 1.00 18.24 504 ARG B CA 1
ATOM 7681 C C . ARG B 1 504 ? 71.161 -26.032 -102.373 1.00 17.68 504 ARG B C 1
ATOM 7682 O O . ARG B 1 504 ? 71.380 -27.216 -102.621 1.00 17.56 504 ARG B O 1
ATOM 7690 N N . HIS B 1 505 ? 70.788 -25.162 -103.305 1.00 16.95 505 HIS B N 1
ATOM 7691 C CA . HIS B 1 505 ? 70.620 -25.567 -104.697 1.00 16.31 505 HIS B CA 1
ATOM 7692 C C . HIS B 1 505 ? 71.906 -26.071 -105.317 1.00 15.31 505 HIS B C 1
ATOM 7693 O O . HIS B 1 505 ? 71.888 -27.001 -106.111 1.00 14.31 505 HIS B O 1
ATOM 7700 N N . ILE B 1 506 ? 73.023 -25.446 -104.975 1.00 13.73 506 ILE B N 1
ATOM 7701 C CA . ILE B 1 506 ? 74.293 -25.888 -105.527 1.00 14.24 506 ILE B CA 1
ATOM 7702 C C . ILE B 1 506 ? 74.685 -27.243 -104.945 1.00 13.04 506 ILE B C 1
ATOM 7703 O O . ILE B 1 506 ? 75.109 -28.142 -105.677 1.00 14.27 506 ILE B O 1
ATOM 7708 N N . VAL B 1 507 ? 74.517 -27.401 -103.635 1.00 13.35 507 VAL B N 1
ATOM 7709 C CA . VAL B 1 507 ? 74.852 -28.666 -102.976 1.00 13.35 507 VAL B CA 1
ATOM 7710 C C . VAL B 1 507 ? 73.999 -29.815 -103.514 1.00 13.34 507 VAL B C 1
ATOM 7711 O O . VAL B 1 507 ? 74.529 -30.852 -103.929 1.00 15.42 507 VAL B O 1
ATOM 7715 N N . ARG B 1 508 ? 72.680 -29.637 -103.505 1.00 13.81 508 ARG B N 1
ATOM 7716 C CA . ARG B 1 508 ? 71.788 -30.680 -103.991 1.00 14.50 508 ARG B CA 1
ATOM 7717 C C . ARG B 1 508 ? 71.958 -30.883 -105.494 1.00 15.56 508 ARG B C 1
ATOM 7718 O O . ARG B 1 508 ? 71.803 -31.996 -106.004 1.00 15.98 508 ARG B O 1
ATOM 7726 N N . GLY B 1 509 ? 72.295 -29.807 -106.196 1.00 14.49 509 GLY B N 1
ATOM 7727 C CA . GLY B 1 509 ? 72.503 -29.900 -107.628 1.00 14.66 509 GLY B CA 1
ATOM 7728 C C . GLY B 1 509 ? 73.712 -30.757 -107.965 1.00 15.42 509 GLY B C 1
ATOM 7729 O O . GLY B 1 509 ? 73.636 -31.645 -108.816 1.00 16.79 509 GLY B O 1
ATOM 7730 N N . LEU B 1 510 ? 74.833 -30.506 -107.296 1.00 14.75 510 LEU B N 1
ATOM 7731 C CA . LEU B 1 510 ? 76.045 -31.273 -107.566 1.00 14.46 510 LEU B CA 1
ATOM 7732 C C . LEU B 1 510 ? 75.907 -32.740 -107.188 1.00 15.79 510 LEU B C 1
ATOM 7733 O O . LEU B 1 510 ? 76.534 -33.598 -107.802 1.00 15.34 510 LEU B O 1
ATOM 7738 N N . ARG B 1 511 ? 75.095 -33.032 -106.177 1.00 14.70 511 ARG B N 1
ATOM 7739 C CA . ARG B 1 511 ? 74.891 -34.418 -105.767 1.00 15.41 511 ARG B CA 1
ATOM 7740 C C . ARG B 1 511 ? 74.277 -35.217 -106.907 1.00 15.77 511 ARG B C 1
ATOM 7741 O O . ARG B 1 511 ? 74.703 -36.338 -107.181 1.00 15.62 511 ARG B O 1
ATOM 7749 N N . GLN B 1 512 ? 73.272 -34.644 -107.567 1.00 16.26 512 GLN B N 1
ATOM 7750 C CA . GLN B 1 512 ? 72.607 -35.332 -108.675 1.00 18.41 512 GLN B CA 1
ATOM 7751 C C . GLN B 1 512 ? 73.405 -35.272 -109.975 1.00 17.81 512 GLN B C 1
ATOM 7752 O O . GLN B 1 512 ? 73.438 -36.237 -110.736 1.00 18.12 512 GLN B O 1
ATOM 7758 N N . LEU B 1 513 ? 74.067 -34.151 -110.227 1.00 15.33 513 LEU B N 1
ATOM 7759 C CA . LEU B 1 513 ? 74.821 -34.015 -111.464 1.00 15.95 513 LEU B CA 1
ATOM 7760 C C . LEU B 1 513 ? 76.175 -34.705 -111.501 1.00 17.11 513 LEU B C 1
ATOM 7761 O O . LEU B 1 513 ? 76.719 -34.913 -112.576 1.00 17.32 513 LEU B O 1
ATOM 7766 N N . ARG B 1 514 ? 76.728 -35.069 -110.351 1.00 18.58 514 ARG B N 1
ATOM 7767 C CA . ARG B 1 514 ? 78.042 -35.696 -110.365 1.00 20.05 514 ARG B CA 1
ATOM 7768 C C . ARG B 1 514 ? 78.116 -36.989 -111.176 1.00 18.38 514 ARG B C 1
ATOM 7769 O O . ARG B 1 514 ? 79.207 -37.428 -111.532 1.00 19.40 514 ARG B O 1
ATOM 7777 N N . THR B 1 515 ? 76.971 -37.600 -111.472 1.00 16.74 515 THR B N 1
ATOM 7778 C CA . THR B 1 515 ? 76.963 -38.832 -112.264 1.00 16.73 515 THR B CA 1
ATOM 7779 C C . THR B 1 515 ? 76.746 -38.531 -113.738 1.00 16.60 515 THR B C 1
ATOM 7780 O O . THR B 1 515 ? 76.498 -39.430 -114.542 1.00 16.61 515 THR B O 1
ATOM 7784 N N . LYS B 1 516 ? 76.840 -37.257 -114.088 1.00 14.74 516 LYS B N 1
ATOM 7785 C CA . LYS B 1 516 ? 76.638 -36.835 -115.465 1.00 15.81 516 LYS B CA 1
ATOM 7786 C C . LYS B 1 516 ? 77.579 -37.541 -116.429 1.00 16.42 516 LYS B C 1
ATOM 7787 O O . LYS B 1 516 ? 78.788 -37.607 -116.195 1.00 15.05 516 LYS B O 1
ATOM 7793 N N . ARG B 1 517 ? 77.001 -38.079 -117.500 1.00 17.34 517 ARG B N 1
ATOM 7794 C CA . ARG B 1 517 ? 77.741 -38.755 -118.565 1.00 18.95 517 ARG B CA 1
ATOM 7795 C C . ARG B 1 517 ? 77.298 -38.091 -119.859 1.00 18.12 517 ARG B C 1
ATOM 7796 O O . ARG B 1 517 ? 76.121 -38.127 -120.201 1.00 17.20 517 ARG B O 1
ATOM 7804 N N . GLU B 1 518 ? 78.238 -37.493 -120.580 1.00 18.09 518 GLU B N 1
ATOM 7805 C CA . GLU B 1 518 ? 77.917 -36.808 -121.822 1.00 19.00 518 GLU B CA 1
ATOM 7806 C C . GLU B 1 518 ? 79.121 -36.832 -122.748 1.00 18.99 518 GLU B C 1
ATOM 7807 O O . GLU B 1 518 ? 80.264 -36.851 -122.295 1.00 18.77 518 GLU B O 1
ATOM 7813 N N . SER B 1 519 ? 78.859 -36.833 -124.049 1.00 21.62 519 SER B N 1
ATOM 7814 C CA . SER B 1 519 ? 79.932 -36.872 -125.030 1.00 22.92 519 SER B CA 1
ATOM 7815 C C . SER B 1 519 ? 79.593 -36.029 -126.252 1.00 23.66 519 SER B C 1
ATOM 7816 O O . SER B 1 519 ? 78.421 -35.812 -126.564 1.00 22.89 519 SER B O 1
ATOM 7819 N N . LEU B 1 520 ? 80.625 -35.541 -126.931 1.00 22.10 520 LEU B N 1
ATOM 7820 C CA . LEU B 1 520 ? 80.436 -34.750 -128.139 1.00 21.96 520 LEU B CA 1
ATOM 7821 C C . LEU B 1 520 ? 80.603 -35.674 -129.341 1.00 20.91 520 LEU B C 1
ATOM 7822 O O . LEU B 1 520 ? 81.024 -36.828 -129.197 1.00 20.29 520 LEU B O 1
ATOM 7827 N N . PRO B 1 521 ? 80.254 -35.192 -130.544 1.00 19.80 521 PRO B N 1
ATOM 7828 C CA . PRO B 1 521 ? 80.397 -36.024 -131.741 1.00 18.75 521 PRO B CA 1
ATOM 7829 C C . PRO B 1 521 ? 81.860 -36.434 -131.901 1.00 19.23 521 PRO B C 1
ATOM 7830 O O . PRO B 1 521 ? 82.766 -35.665 -131.575 1.00 18.15 521 PRO B O 1
ATOM 7834 N N . PRO B 1 522 ? 82.110 -37.651 -132.401 1.00 17.99 522 PRO B N 1
ATOM 7835 C CA . PRO B 1 522 ? 83.489 -38.109 -132.582 1.00 18.05 522 PRO B CA 1
ATOM 7836 C C . PRO B 1 522 ? 84.277 -37.185 -133.516 1.00 17.73 522 PRO B C 1
ATOM 7837 O O . PRO B 1 522 ? 83.753 -36.714 -134.525 1.00 16.56 522 PRO B O 1
ATOM 7841 N N . LYS B 1 523 ? 85.531 -36.923 -133.167 1.00 16.56 523 LYS B N 1
ATOM 7842 C CA . LYS B 1 523 ? 86.383 -36.058 -133.972 1.00 16.10 523 LYS B CA 1
ATOM 7843 C C . LYS B 1 523 ? 87.827 -36.149 -133.499 1.00 16.38 523 LYS B C 1
ATOM 7844 O O . LYS B 1 523 ? 88.095 -36.535 -132.357 1.00 15.64 523 LYS B O 1
ATOM 7850 N N . LYS B 1 524 ? 88.761 -35.803 -134.376 1.00 17.40 524 LYS B N 1
ATOM 7851 C CA . LYS B 1 524 ? 90.168 -35.832 -134.004 1.00 18.91 524 LYS B CA 1
ATOM 7852 C C . LYS B 1 524 ? 90.339 -34.793 -132.904 1.00 18.74 524 LYS B C 1
ATOM 7853 O O . LYS B 1 524 ? 91.035 -35.023 -131.913 1.00 17.94 524 LYS B O 1
ATOM 7859 N N . HIS B 1 525 ? 89.673 -33.656 -133.107 1.00 16.41 525 HIS B N 1
ATOM 7860 C CA . HIS B 1 525 ? 89.669 -32.523 -132.187 1.00 16.38 525 HIS B CA 1
ATOM 7861 C C . HIS B 1 525 ? 88.784 -31.441 -132.789 1.00 15.61 525 HIS B C 1
ATOM 7862 O O . HIS B 1 525 ? 88.421 -31.518 -133.960 1.00 14.16 525 HIS B O 1
ATOM 7869 N N . GLY B 1 526 ? 88.429 -30.448 -131.980 1.00 14.97 526 GLY B N 1
ATOM 7870 C CA . GLY B 1 526 ? 87.597 -29.358 -132.457 1.00 15.59 526 GLY B CA 1
ATOM 7871 C C . GLY B 1 526 ? 88.443 -28.307 -133.153 1.00 14.81 526 GLY B C 1
ATOM 7872 O O . GLY B 1 526 ? 89.655 -28.461 -133.285 1.00 15.01 526 GLY B O 1
ATOM 7873 N N . ASN B 1 527 ? 87.810 -27.227 -133.593 1.00 13.84 527 ASN B N 1
ATOM 7874 C CA . ASN B 1 527 ? 88.528 -26.163 -134.291 1.00 13.36 527 ASN B CA 1
ATOM 7875 C C . ASN B 1 527 ? 88.195 -24.819 -133.646 1.00 13.62 527 ASN B C 1
ATOM 7876 O O . ASN B 1 527 ? 87.754 -23.885 -134.321 1.00 14.97 527 ASN B O 1
ATOM 7881 N N . ILE B 1 528 ? 88.408 -24.730 -132.337 1.00 13.92 528 ILE B N 1
ATOM 7882 C CA . ILE B 1 528 ? 88.107 -23.512 -131.600 1.00 13.56 528 ILE B CA 1
ATOM 7883 C C . ILE B 1 528 ? 88.826 -22.310 -132.212 1.00 15.06 528 ILE B C 1
ATOM 7884 O O . ILE B 1 528 ? 89.946 -22.437 -132.712 1.00 15.18 528 ILE B O 1
ATOM 7889 N N . PRO B 1 529 ? 88.165 -21.137 -132.228 1.00 15.91 529 PRO B N 1
ATOM 7890 C CA . PRO B 1 529 ? 88.768 -19.920 -132.781 1.00 17.74 529 PRO B CA 1
ATOM 7891 C C . PRO B 1 529 ? 90.043 -19.631 -131.995 1.00 19.44 529 PRO B C 1
ATOM 7892 O O . PRO B 1 529 ? 90.095 -19.873 -130.790 1.00 19.16 529 PRO B O 1
ATOM 7896 N N . LEU B 1 530 ? 91.067 -19.130 -132.676 1.00 21.31 530 LEU B N 1
ATOM 7897 C CA . LEU B 1 530 ? 92.342 -18.824 -132.031 1.00 24.09 530 LEU B CA 1
ATOM 7898 C C . LEU B 1 530 ? 92.753 -17.370 -132.277 1.00 26.38 530 LEU B C 1
ATOM 7899 O O . LEU B 1 530 ? 93.238 -16.726 -131.319 1.00 28.62 530 LEU B O 1
#

Radius of gyration: 30.41 Å; Cα contacts (8 Å, |Δi|>4): 2422; chains: 2; bounding box: 106×71×76 Å

Nearest PDB structures (foldseek):
  3iav-assembly1_A  TM=1.002E+00  e=0.000E+00  Streptomyces coelicolor
  1xnv-assembly1_A  TM=1.000E+00  e=0.000E+00  Streptomyces coelicolor
  3ib9-assembly1_A  TM=1.000E+00  e=0.000E+00  Streptomyces coelicolor
  1xnw-assembly1_E  TM=9.983E-01  e=0.000E+00  Streptomyces coelicolor
  3mfm-assembly1_E  TM=9.974E-01  e=0.000E+00  Streptomyces coelicolor